Protein AF-0000000087532825 (afdb_homodimer)

Organism: NCBI:txid342944

Sequence (946 aa):
MNETKHVHIVTFIKDKIKKGEWTIGSRLPSQRQLALLFEVNRSTIVTALEELTAEGLIQGKTGVATVVINNTWTLLEGNVPSTWNKNIKLGGHQASSVLVQEINEAESDPRLIQLSKGELAPDLFPLQQMKEVLHRVSDQLTSFGYEEPKGNRQLREAVSVHLKKRGINASPSSILIVSGALQALHLISVGLLQQGSTVYVEKPSYVYSLAVFQSAGVQLKGLPIDREGLSLEALQKVPFRPGHSVLYTNPTYHNPTSSLMSLSRRKTLRAVCEEKQLPMIEDDVYRDLWLDEPPPPALKARDTTGSMLYLGSFSKSLSAGLRIGWVVGPDAVIDRLADLKMQSDYGSSSLSQYAATEWLTSGLYEEHLTTIREALIYRRTLFVQALETYLAPYATWTVPTGGFFIWIQLHQAIDARSLFSQAKEAGLLLNPGSIYAEPSGSYIRLSYAYASHSELQEGIRRLALIIKTAIEKMNETKHVHIVTFIKDKIKKGEWTIGSRLPSQRQLALLFEVNRSTIVTALEELTAEGLIQGKTGVATVVINNTWTLLEGNVPSTWNKNIKLGGHQASSVLVQEINEAESDPRLIQLSKGELAPDLFPLQQMKEVLHRVSDQLTSFGYEEPKGNRQLREAVSVHLKKRGINASPSSILIVSGALQALHLISVGLLQQGSTVYVEKPSYVYSLAVFQSAGVQLKGLPIDREGLSLEALQKVPFRPGHSVLYTNPTYHNPTSSLMSLSRRKTLRAVCEEKQLPMIEDDVYRDLWLDEPPPPALKARDTTGSMLYLGSFSKSLSAGLRIGWVVGPDAVIDRLADLKMQSDYGSSSLSQYAATEWLTSGLYEEHLTTIREALIYRRTLFVQALETYLAPYATWTVPTGGFFIWIQLHQAIDARSLFSQAKEAGLLLNPGSIYAEPSGSYIRLSYAYASHSELQEGIRRLALIIKTAIEK

Nearest PDB structures (foldseek):
  3av7-assembly1_C  TM=9.193E-01  e=9.309E-33  Pyrococcus horikoshii OT3
  1wst-assembly1_A-2  TM=9.052E-01  e=8.355E-33  Thermococcus profundus
  1vp4-assembly1_B  TM=9.026E-01  e=1.452E-29  Thermotoga maritima MSB8
  2gb3-assembly3_E  TM=8.068E-01  e=1.224E-22  Thermotoga maritima
  2o1b-assembly1_A-2  TM=8.500E-01  e=1.251E-21  Staphylococcus aureus

Secondary structure (DSSP, 8-state):
-HHHHHHHHHHHHHHHHHTTSS-TTPBPPPHHHHHHHHT--HHHHHHHHHHHHHTTSEE--TTS--EE---GGGTTS-S----GGGGGGT-SSPPPPHHHHHHHHHTT-TTSEE-S-SS--GGGS-HHHHHHHHHHHHHT-----PPPTT--HHHHHHHHHHHHTTT----GGGEEEESSHHHHHHHHHHHT--TT-EEEEEES-GGGG--HHHHTTPEEEEEEEETTEE-HHHHHHS---TTTEEEEE--BS-TTT--B--HHHHHHHHHHHHHHT--EEEE-TTGGGBSSSPPPPPGGGG--SS-EEEEEESTTTT-GGG--EEEE--HHHHHHHHHHHHHHTS-S-HHHHHHHHHHHHHSHHHHHHHHHHHHHHHHHHHHHHHIIIIITTTEEE---SBSSEEEEEESS---HHHHHHHHHHTTEE-EEGGGGT--STTEEEEESSSS-HHHHHHHHHHHHHHHHHHHH-/-HHHHHHHHHHHHHHHHHTTSS-TTPBPPPHHHHHHHHT--HHHHHHHHHHHHHTTSEE--TTS--EE---GGGTTS-S----GGGGTTT-SSPPPPHHHHHHHHHTT-TTSEESS-SS--GGGS-HHHHHHHHHHHHHT-----PPPTT--HHHHHHHHHHHHTTT----GGGEEEESSHHHHHHHHHHHT--TT-EEEEEES-GGGG--HHHHTTPEEEEEEEETTEE-HHHHHHS---TTTEEEEE--BS-TTT--B--HHHHHHHHHHHHHHT--EEEE-TTGGGBSSSPPPPPGGGG--SS-EEEEEESTTTT-GGG--EEEE--HHHHHHHHHHHHHHTS-S-HHHHHHHHHHHHHSHHHHHHHHHHHHHHHHHHHHHHHIIIIITTTEEE---SBSSEEEEEESS---HHHHHHHHHHTTEE-EEGGGGT-SSS-EEEEESSSS-HHHHHHHHHHHHHHHHHHHH-

pLDDT: mean 91.09, std 10.04, range [37.16, 98.62]

Solvent-accessible surface area (backbone atoms only — not comparable to full-atom values): 47208 Å² total; per-residue (Å²): 113,68,68,57,50,27,49,48,53,41,49,50,53,50,48,36,30,56,42,5,32,45,33,75,67,33,67,51,76,51,63,67,54,49,16,60,74,68,70,47,53,59,66,47,44,52,51,26,50,49,52,40,35,72,71,51,32,34,50,64,52,91,96,46,73,36,23,29,69,41,46,74,90,49,62,79,63,85,73,76,64,34,43,57,66,74,18,58,79,40,18,66,46,59,72,67,54,69,67,57,50,50,49,63,59,52,71,72,41,85,85,38,40,44,23,48,54,83,39,64,18,61,86,72,36,60,53,68,61,49,32,49,42,36,46,53,45,33,74,68,57,64,64,62,41,72,55,50,64,41,33,51,65,66,33,30,45,35,48,26,56,57,35,41,77,54,50,26,75,50,57,43,75,20,34,28,53,30,33,20,47,56,22,47,53,34,43,45,30,36,37,39,33,30,69,70,19,37,35,38,29,43,42,50,20,56,68,58,63,47,40,47,44,56,40,42,44,28,40,79,43,69,34,55,54,56,81,46,31,69,37,63,72,56,57,68,70,52,89,76,45,86,86,35,37,35,37,44,43,45,52,39,33,18,53,55,65,18,27,51,35,46,61,68,57,49,53,51,50,51,51,53,29,57,75,66,32,42,29,33,37,41,44,43,50,35,54,80,36,34,54,78,56,81,70,62,74,54,78,58,39,74,43,45,58,24,31,43,36,37,31,32,37,35,37,58,78,68,31,37,14,44,25,43,18,33,38,33,34,21,32,69,47,33,51,52,44,20,54,51,40,45,57,40,35,49,49,57,31,44,64,38,44,49,42,51,29,47,35,63,69,70,50,53,45,64,55,48,44,55,55,49,28,54,51,49,46,52,35,46,51,52,42,50,51,32,37,60,72,49,30,46,92,51,35,51,68,62,85,52,53,22,45,49,38,38,32,34,36,39,75,61,68,41,59,48,68,58,52,48,52,52,34,46,73,71,33,30,38,63,36,49,25,54,52,24,61,31,85,53,44,24,35,36,34,35,22,57,40,36,40,50,76,68,42,44,43,50,45,39,47,51,48,30,52,52,51,52,51,60,70,74,102,114,66,69,57,49,28,50,48,52,40,50,49,54,51,47,35,30,56,42,5,31,44,32,74,67,32,66,51,75,50,62,67,53,49,15,61,74,68,70,47,54,59,66,46,45,51,53,26,51,49,51,39,36,72,71,50,33,34,49,65,51,93,96,45,73,35,23,28,70,42,45,75,87,50,61,78,62,85,70,79,66,34,42,56,66,74,20,58,79,40,18,65,46,58,72,67,53,68,66,57,50,50,49,61,60,52,71,72,43,83,84,38,42,44,23,46,53,84,40,63,18,62,86,71,36,60,52,69,61,49,31,51,42,37,45,52,44,33,73,68,57,65,63,63,42,72,54,51,63,40,34,51,66,66,35,30,45,37,48,23,56,55,35,41,78,54,49,28,73,48,56,42,74,19,35,29,53,28,32,19,46,56,22,46,54,33,44,44,31,35,37,39,33,30,71,73,18,36,35,36,30,42,43,51,20,55,69,60,62,50,40,48,43,56,40,42,44,27,40,78,43,68,34,56,53,56,82,46,31,68,38,63,71,57,57,69,68,51,89,78,46,86,85,35,36,35,36,44,45,45,51,40,32,18,53,55,64,18,27,50,35,44,62,68,55,50,54,51,50,51,51,53,28,56,74,65,31,43,29,36,36,40,44,43,50,36,54,81,36,34,55,76,57,81,71,62,74,54,78,59,39,75,42,44,56,23,30,44,36,38,31,31,36,37,36,57,79,67,31,36,15,45,26,43,18,32,37,35,33,20,32,69,47,31,52,52,43,20,54,50,39,46,55,39,35,51,50,57,31,44,63,38,44,50,43,51,29,46,34,63,68,70,50,54,46,63,56,48,42,55,55,49,29,54,52,49,48,52,34,45,50,51,43,50,50,32,38,58,72,48,29,46,92,51,36,50,68,61,85,51,53,22,46,50,39,38,32,34,37,38,76,60,66,43,60,47,66,59,52,48,52,52,34,47,74,71,33,30,38,63,35,49,26,51,52,24,61,36,84,72,33,24,37,36,35,36,22,56,39,38,42,50,77,68,43,43,40,51,48,40,47,51,49,29,52,52,52,52,51,61,69,75,102

Structure (mmCIF, N/CA/C/O backbone):
data_AF-0000000087532825-model_v1
#
loop_
_entity.id
_entity.type
_entity.pdbx_description
1 polymer 'GntR family transcriptional regulator of abcA and norABC'
#
loop_
_atom_site.group_PDB
_atom_site.id
_atom_site.type_symbol
_atom_site.label_atom_id
_atom_site.label_alt_id
_atom_site.label_comp_id
_atom_site.label_asym_id
_atom_site.label_entity_id
_atom_site.label_seq_id
_atom_site.pdbx_PDB_ins_code
_atom_site.Cartn_x
_atom_site.Cartn_y
_atom_site.Cartn_z
_atom_site.occupancy
_atom_site.B_iso_or_equiv
_atom_site.auth_seq_id
_atom_site.auth_comp_id
_atom_site.auth_asym_id
_atom_site.auth_atom_id
_atom_site.pdbx_PDB_model_num
ATOM 1 N N . MET A 1 1 ? -46.844 7.242 -4.93 1 46.56 1 MET A N 1
ATOM 2 C CA . MET A 1 1 ? -45.469 7.703 -5.047 1 46.56 1 MET A CA 1
ATOM 3 C C . MET A 1 1 ? -44.625 7.25 -3.852 1 46.56 1 MET A C 1
ATOM 5 O O . MET A 1 1 ? -43.531 6.723 -4.02 1 46.56 1 MET A O 1
ATOM 9 N N . ASN A 1 2 ? -45.219 7.512 -2.572 1 54.81 2 ASN A N 1
ATOM 10 C CA . ASN A 1 2 ? -44.625 7.125 -1.305 1 54.81 2 ASN A CA 1
ATOM 11 C C . ASN A 1 2 ? -44.562 5.609 -1.149 1 54.81 2 ASN A C 1
ATOM 13 O O . ASN A 1 2 ? -43.562 5.07 -0.629 1 54.81 2 ASN A O 1
ATOM 17 N N . GLU A 1 3 ? -45.625 4.902 -1.638 1 59.03 3 GLU A N 1
ATOM 18 C CA . GLU A 1 3 ? -45.688 3.445 -1.564 1 59.03 3 GLU A CA 1
ATOM 19 C C . GLU A 1 3 ? -44.531 2.807 -2.336 1 59.03 3 GLU A C 1
ATOM 21 O O . GLU A 1 3 ? -43.938 1.829 -1.878 1 59.03 3 GLU A O 1
ATOM 26 N N . THR A 1 4 ? -44.188 3.553 -3.359 1 77.88 4 THR A N 1
ATOM 27 C CA . THR A 1 4 ? -43.125 3.033 -4.238 1 77.88 4 THR A CA 1
ATOM 28 C C . THR A 1 4 ? -41.781 3.188 -3.59 1 77.88 4 THR A C 1
ATOM 30 O O . THR A 1 4 ? -40.938 2.291 -3.688 1 77.88 4 THR A O 1
ATOM 33 N N . LYS A 1 5 ? -41.656 4.23 -2.785 1 87.12 5 LYS A N 1
ATOM 34 C CA . LYS A 1 5 ? -40.344 4.465 -2.17 1 87.12 5 LYS A CA 1
ATOM 35 C C . LYS A 1 5 ? -40.125 3.531 -0.983 1 87.12 5 LYS A C 1
ATOM 37 O O . LYS A 1 5 ? -39 3.043 -0.771 1 87.12 5 LYS A O 1
ATOM 42 N N . HIS A 1 6 ? -41.312 3.357 -0.295 1 89.5 6 HIS A N 1
ATOM 43 C CA . HIS A 1 6 ? -41.25 2.418 0.819 1 89.5 6 HIS A CA 1
ATOM 44 C C . HIS A 1 6 ? -40.844 1.029 0.348 1 89.5 6 HIS A C 1
ATOM 46 O O . HIS A 1 6 ? -40 0.383 0.976 1 89.5 6 HIS A O 1
ATOM 52 N N . VAL A 1 7 ? -41.375 0.576 -0.678 1 91.06 7 VAL A N 1
ATOM 53 C CA . VAL A 1 7 ? -41.062 -0.744 -1.229 1 91.06 7 VAL A CA 1
ATOM 54 C C . VAL A 1 7 ? -39.625 -0.812 -1.675 1 91.06 7 VAL A C 1
ATOM 56 O O . VAL A 1 7 ? -38.969 -1.84 -1.507 1 91.06 7 VAL A O 1
ATOM 59 N N . HIS A 1 8 ? -39.219 0.28 -2.174 1 91.88 8 HIS A N 1
ATOM 60 C CA . HIS A 1 8 ? -37.812 0.344 -2.613 1 91.88 8 HIS A CA 1
ATOM 61 C C . HIS A 1 8 ? -36.875 0.177 -1.438 1 91.88 8 HIS A C 1
ATOM 63 O O . HIS A 1 8 ? -35.844 -0.491 -1.562 1 91.88 8 HIS A O 1
ATOM 69 N N . ILE A 1 9 ? -37.125 0.831 -0.35 1 93.06 9 ILE A N 1
ATOM 70 C CA . ILE A 1 9 ? -36.312 0.755 0.849 1 93.06 9 ILE A CA 1
ATOM 71 C C . ILE A 1 9 ? -36.312 -0.671 1.393 1 93.06 9 ILE A C 1
ATOM 73 O O . ILE A 1 9 ? -35.25 -1.224 1.721 1 93.06 9 ILE A O 1
ATOM 77 N N . VAL A 1 10 ? -37.5 -1.254 1.464 1 92.56 10 VAL A N 1
ATOM 78 C CA . VAL A 1 10 ? -37.656 -2.623 1.95 1 92.56 10 VAL A CA 1
ATOM 79 C C . VAL A 1 10 ? -36.875 -3.574 1.06 1 92.56 10 VAL A C 1
ATOM 81 O O . VAL A 1 10 ? -36.125 -4.43 1.556 1 92.56 10 VAL A O 1
ATOM 84 N N . THR A 1 11 ? -37 -3.402 -0.218 1 91.38 11 THR A N 1
ATOM 85 C CA . THR A 1 11 ? -36.312 -4.246 -1.178 1 91.38 11 THR A CA 1
ATOM 86 C C . THR A 1 11 ? -34.812 -4.09 -1.037 1 91.38 11 THR A C 1
ATOM 88 O O . THR A 1 11 ? -34.062 -5.07 -1.1 1 91.38 11 THR A O 1
ATOM 91 N N . PHE A 1 12 ? -34.406 -2.861 -0.854 1 91.44 12 PHE A N 1
ATOM 92 C CA . PHE A 1 12 ? -33 -2.564 -0.687 1 91.44 12 PHE A CA 1
ATOM 93 C C . PHE A 1 12 ? -32.438 -3.303 0.519 1 91.44 12 PHE A C 1
ATOM 95 O O . PHE A 1 12 ? -31.406 -3.967 0.417 1 91.44 12 PHE A O 1
ATOM 102 N N . ILE A 1 13 ? -33.031 -3.199 1.626 1 91.12 13 ILE A N 1
ATOM 103 C CA . ILE A 1 13 ? -32.562 -3.797 2.869 1 91.12 13 ILE A CA 1
ATOM 104 C C . ILE A 1 13 ? -32.594 -5.32 2.758 1 91.12 13 ILE A C 1
ATOM 106 O O . ILE A 1 13 ? -31.641 -6 3.135 1 91.12 13 ILE A O 1
ATOM 110 N N . LYS A 1 14 ? -33.656 -5.871 2.189 1 90.44 14 LYS A N 1
ATOM 111 C CA . LYS A 1 14 ? -33.75 -7.312 1.981 1 90.44 14 LYS A CA 1
ATOM 112 C C . LYS A 1 14 ? -32.625 -7.816 1.083 1 90.44 14 LYS A C 1
ATOM 114 O O . LYS A 1 14 ? -32.062 -8.883 1.327 1 90.44 14 LYS A O 1
ATOM 119 N N . ASP A 1 15 ? -32.344 -7.035 0.107 1 89.88 15 ASP A N 1
ATOM 120 C CA . ASP A 1 15 ? -31.281 -7.406 -0.831 1 89.88 15 ASP A CA 1
ATOM 121 C C . ASP A 1 15 ? -29.922 -7.457 -0.137 1 89.88 15 ASP A C 1
ATOM 123 O O . ASP A 1 15 ? -29.125 -8.367 -0.374 1 89.88 15 ASP A O 1
ATOM 127 N N . LYS A 1 16 ? -29.641 -6.441 0.706 1 90.75 16 LYS A N 1
ATOM 128 C CA . LYS A 1 16 ? -28.391 -6.41 1.459 1 90.75 16 LYS A CA 1
ATOM 129 C C . LYS A 1 16 ? -28.25 -7.645 2.35 1 90.75 16 LYS A C 1
ATOM 131 O O . LYS A 1 16 ? -27.172 -8.227 2.447 1 90.75 16 LYS A O 1
ATOM 136 N N . ILE A 1 17 ? -29.312 -8.023 2.928 1 87.06 17 ILE A N 1
ATOM 137 C CA . ILE A 1 17 ? -29.328 -9.164 3.832 1 87.06 17 ILE A CA 1
ATOM 138 C C . ILE A 1 17 ? -29.172 -10.453 3.033 1 87.06 17 ILE A C 1
ATOM 140 O O . ILE A 1 17 ? -28.344 -11.305 3.377 1 87.06 17 ILE A O 1
ATOM 144 N N . LYS A 1 18 ? -29.859 -10.531 1.888 1 84.94 18 LYS A N 1
ATOM 145 C CA . LYS A 1 18 ? -29.859 -11.727 1.051 1 84.94 18 LYS A CA 1
ATOM 146 C C . LYS A 1 18 ? -28.469 -11.977 0.463 1 84.94 18 LYS A C 1
ATOM 148 O O . LYS A 1 18 ? -28.062 -13.125 0.295 1 84.94 18 LYS A O 1
ATOM 153 N N . LYS A 1 19 ? -27.812 -10.914 0.226 1 85.5 19 LYS A N 1
ATOM 154 C CA . LYS A 1 19 ? -26.5 -11.008 -0.423 1 85.5 19 LYS A CA 1
ATOM 155 C C . LYS A 1 19 ? -25.391 -11.234 0.601 1 85.5 19 LYS A C 1
ATOM 157 O O . LYS A 1 19 ? -24.234 -11.391 0.236 1 85.5 19 LYS A O 1
ATOM 162 N N . GLY A 1 20 ? -25.703 -11.25 1.842 1 83.31 20 GLY A N 1
ATOM 163 C CA . GLY A 1 20 ? -24.719 -11.445 2.889 1 83.31 20 GLY A CA 1
ATOM 164 C C . GLY A 1 20 ? -23.891 -10.203 3.162 1 83.31 20 GLY A C 1
ATOM 165 O O . GLY A 1 20 ? -22.859 -10.281 3.83 1 83.31 20 GLY A O 1
ATOM 166 N N . GLU A 1 21 ? -24.297 -9.102 2.623 1 88.69 21 GLU A N 1
ATOM 167 C CA . GLU A 1 21 ? -23.609 -7.844 2.875 1 88.69 21 GLU A CA 1
ATOM 168 C C . GLU A 1 21 ? -23.922 -7.309 4.27 1 88.69 21 GLU A C 1
ATOM 170 O O . GLU A 1 21 ? -23.078 -6.688 4.91 1 88.69 21 GLU A O 1
ATOM 175 N N . TRP A 1 22 ? -25.188 -7.359 4.691 1 87.75 22 TRP A N 1
ATOM 176 C CA . TRP A 1 22 ? -25.609 -7.129 6.066 1 87.75 22 TRP A CA 1
ATOM 177 C C . TRP A 1 22 ? -25.938 -8.445 6.766 1 87.75 22 TRP A C 1
ATOM 179 O O . TRP A 1 22 ? -27.016 -9.008 6.574 1 87.75 22 TRP A O 1
ATOM 189 N N . THR A 1 23 ? -25 -8.922 7.613 1 83.12 23 THR A N 1
ATOM 190 C CA . THR A 1 23 ? -25.141 -10.219 8.273 1 83.12 23 THR A CA 1
ATOM 191 C C . THR A 1 23 ? -25.906 -10.07 9.586 1 83.12 23 THR A C 1
ATOM 193 O O . THR A 1 23 ? -26.203 -8.961 10.016 1 83.12 23 THR A O 1
ATOM 196 N N . ILE A 1 24 ? -26.25 -11.164 10.133 1 80 24 ILE A N 1
ATOM 197 C CA . ILE A 1 24 ? -26.922 -11.133 11.438 1 80 24 ILE A CA 1
ATOM 198 C C . ILE A 1 24 ? -26.047 -10.367 12.438 1 80 24 ILE A C 1
ATOM 200 O O . ILE A 1 24 ? -24.844 -10.594 12.516 1 80 24 ILE A O 1
ATOM 204 N N . GLY A 1 25 ? -26.719 -9.438 13.047 1 78.69 25 GLY A N 1
ATOM 205 C CA . GLY A 1 25 ? -25.984 -8.609 13.992 1 78.69 25 GLY A CA 1
ATOM 206 C C . GLY A 1 25 ? -25.547 -7.281 13.414 1 78.69 25 GLY A C 1
ATOM 207 O O . GLY A 1 25 ? -25.188 -6.363 14.156 1 78.69 25 GLY A O 1
ATOM 208 N N . SER A 1 26 ? -25.625 -7.188 12.125 1 83.5 26 SER A N 1
ATOM 209 C CA . SER A 1 26 ? -25.234 -5.945 11.469 1 83.5 26 SER A CA 1
ATOM 210 C C . SER A 1 26 ? -26.156 -4.797 11.859 1 83.5 26 SER A C 1
ATOM 212 O O . SER A 1 26 ? -27.375 -4.973 11.953 1 83.5 26 SER A O 1
ATOM 214 N N . ARG A 1 27 ? -25.594 -3.672 12.102 1 83.31 27 ARG A N 1
ATOM 215 C CA . ARG A 1 27 ? -26.359 -2.465 12.391 1 83.31 27 ARG A CA 1
ATOM 216 C C . ARG A 1 27 ? -26.75 -1.742 11.102 1 83.31 27 ARG A C 1
ATOM 218 O O . ARG A 1 27 ? -25.906 -1.544 10.219 1 83.31 27 ARG A O 1
ATOM 225 N N . LEU A 1 28 ? -27.984 -1.468 11.008 1 89.31 28 LEU A N 1
ATOM 226 C CA . LEU A 1 28 ? -28.438 -0.654 9.891 1 89.31 28 LEU A CA 1
ATOM 227 C C . LEU A 1 28 ? -28.062 0.813 10.102 1 89.31 28 LEU A C 1
ATOM 229 O O . LEU A 1 28 ? -27.875 1.253 11.234 1 89.31 28 LEU A O 1
ATOM 233 N N . PRO A 1 29 ? -27.938 1.498 9.031 1 84.31 29 PRO A N 1
ATOM 234 C CA . PRO A 1 29 ? -27.844 2.949 9.188 1 84.31 29 PRO A CA 1
ATOM 235 C C . PRO A 1 29 ? -29 3.539 9.984 1 84.31 29 PRO A C 1
ATOM 237 O O . PRO A 1 29 ? -30.094 2.949 10.031 1 84.31 29 PRO A O 1
ATOM 240 N N . SER A 1 30 ? -28.766 4.633 10.617 1 83.5 30 SER A N 1
ATOM 241 C CA . SER A 1 30 ? -29.812 5.305 11.367 1 83.5 30 SER A CA 1
ATOM 242 C C . SER A 1 30 ? -30.953 5.734 10.453 1 83.5 30 SER A C 1
ATOM 244 O O . SER A 1 30 ? -30.797 5.801 9.234 1 83.5 30 SER A O 1
ATOM 246 N N . GLN A 1 31 ? -32.156 5.938 11.07 1 87 31 GLN A N 1
ATOM 247 C CA . GLN A 1 31 ? -33.312 6.391 10.305 1 87 31 GLN A CA 1
ATOM 248 C C . GLN A 1 31 ? -33 7.688 9.562 1 87 31 GLN A C 1
ATOM 250 O O . GLN A 1 31 ? -33.406 7.867 8.414 1 87 31 GLN A O 1
ATOM 255 N N . ARG A 1 32 ? -32.219 8.469 10.219 1 80.38 32 ARG A N 1
ATOM 256 C CA . ARG A 1 32 ? -31.844 9.734 9.602 1 80.38 32 ARG A CA 1
ATOM 257 C C . ARG A 1 32 ? -30.969 9.508 8.375 1 80.38 32 ARG A C 1
ATOM 259 O O . ARG A 1 32 ? -31.172 10.125 7.328 1 80.38 32 ARG A O 1
ATOM 266 N N . GLN A 1 33 ? -30.031 8.625 8.5 1 81.75 33 GLN A N 1
ATOM 267 C CA . GLN A 1 33 ? -29.125 8.305 7.398 1 81.75 33 GLN A CA 1
ATOM 268 C C . GLN A 1 33 ? -29.875 7.688 6.227 1 81.75 33 GLN A C 1
ATOM 270 O O . GLN A 1 33 ? -29.609 8.016 5.066 1 81.75 33 GLN A O 1
ATOM 275 N N . LEU A 1 34 ? -30.797 6.805 6.504 1 88.88 34 LEU A N 1
ATOM 276 C CA . LEU A 1 34 ? -31.594 6.164 5.465 1 88.88 34 LEU A CA 1
ATOM 277 C C . LEU A 1 34 ? -32.469 7.176 4.762 1 88.88 34 LEU A C 1
ATOM 279 O O . LEU A 1 34 ? -32.656 7.109 3.543 1 88.88 34 LEU A O 1
ATOM 283 N N . ALA A 1 35 ? -33 8.062 5.539 1 88.94 35 ALA A N 1
ATOM 284 C CA . ALA A 1 35 ? -33.844 9.102 4.957 1 88.94 35 ALA A CA 1
ATOM 285 C C . ALA A 1 35 ? -33.062 9.953 3.963 1 88.94 35 ALA A C 1
ATOM 287 O O . ALA A 1 35 ? -33.594 10.305 2.896 1 88.94 35 ALA A O 1
ATOM 288 N N . LEU A 1 36 ? -31.891 10.219 4.371 1 80.31 36 LEU A N 1
ATOM 289 C CA . LEU A 1 36 ? -31.016 11 3.498 1 80.31 36 LEU A CA 1
ATOM 290 C C . LEU A 1 36 ? -30.641 10.203 2.25 1 80.31 36 LEU A C 1
ATOM 292 O O . LEU A 1 36 ? -30.656 10.742 1.14 1 80.31 36 LEU A O 1
ATOM 296 N N . LEU A 1 37 ? -30.328 8.992 2.432 1 82.69 37 LEU A N 1
ATOM 297 C CA . LEU A 1 37 ? -29.891 8.117 1.35 1 82.69 37 LEU A CA 1
ATOM 298 C C . LEU A 1 37 ? -30.984 7.953 0.302 1 82.69 37 LEU A C 1
ATOM 300 O O . LEU A 1 37 ? -30.703 7.941 -0.899 1 82.69 37 LEU A O 1
ATOM 304 N N . PHE A 1 38 ? -32.219 7.824 0.758 1 90.31 38 PHE A N 1
ATOM 305 C CA . PHE A 1 38 ? -33.344 7.535 -0.156 1 90.31 38 PHE A CA 1
ATOM 306 C C . PHE A 1 38 ? -34.125 8.797 -0.455 1 90.31 38 PHE A C 1
ATOM 308 O O . PHE A 1 38 ? -35.125 8.75 -1.199 1 90.31 38 PHE A O 1
ATOM 315 N N . GLU A 1 39 ? -33.656 9.867 0.157 1 87.25 39 GLU A N 1
ATOM 316 C CA . GLU A 1 39 ? -34.312 11.156 -0.028 1 87.25 39 GLU A CA 1
ATOM 317 C C . GLU A 1 39 ? -35.812 11.055 0.264 1 87.25 39 GLU A C 1
ATOM 319 O O . GLU A 1 39 ? -36.656 11.438 -0.566 1 87.25 39 GLU A O 1
ATOM 324 N N . VAL A 1 40 ? -36.219 10.516 1.397 1 91.06 40 VAL A N 1
ATOM 325 C CA . VAL A 1 40 ? -37.594 10.359 1.833 1 91.06 40 VAL A CA 1
ATOM 326 C C . VAL A 1 40 ? -37.75 10.875 3.262 1 91.06 40 VAL A C 1
ATOM 328 O O . VAL A 1 40 ? -36.75 11.141 3.941 1 91.06 40 VAL A O 1
ATOM 331 N N . ASN A 1 41 ? -38.875 11.094 3.57 1 89.88 41 ASN A N 1
ATOM 332 C CA . ASN A 1 41 ? -39.188 11.508 4.938 1 89.88 41 ASN A CA 1
ATOM 333 C C . ASN A 1 41 ? -38.969 10.367 5.93 1 89.88 41 ASN A C 1
ATOM 335 O O . ASN A 1 41 ? -39.031 9.195 5.555 1 89.88 41 ASN A O 1
ATOM 339 N N . ARG A 1 42 ? -38.781 10.75 7.141 1 89.88 42 ARG A N 1
ATOM 340 C CA . ARG A 1 42 ? -38.531 9.781 8.211 1 89.88 42 ARG A CA 1
ATOM 341 C C . ARG A 1 42 ? -39.719 8.82 8.352 1 89.88 42 ARG A C 1
ATOM 343 O O . ARG A 1 42 ? -39.531 7.641 8.664 1 89.88 42 ARG A O 1
ATOM 350 N N . SER A 1 43 ? -40.844 9.281 8.047 1 91 43 SER A N 1
ATOM 351 C CA . SER A 1 43 ? -42.031 8.438 8.195 1 91 43 SER A CA 1
ATOM 352 C C . SER A 1 43 ? -42.031 7.266 7.219 1 91 43 SER A C 1
ATOM 354 O O . SER A 1 43 ? -42.469 6.168 7.551 1 91 43 SER A O 1
ATOM 356 N N . THR A 1 44 ? -41.5 7.535 6.059 1 92.25 44 THR A N 1
ATOM 357 C CA . THR A 1 44 ? -41.375 6.484 5.055 1 92.25 44 THR A CA 1
ATOM 358 C C . THR A 1 44 ? -40.406 5.418 5.516 1 92.25 44 THR A C 1
ATOM 360 O O . THR A 1 44 ? -40.625 4.223 5.293 1 92.25 44 THR A O 1
ATOM 363 N N . ILE A 1 45 ? -39.281 5.859 6.141 1 92.56 45 ILE A N 1
ATOM 364 C CA . ILE A 1 45 ? -38.281 4.945 6.668 1 92.56 45 ILE A CA 1
ATOM 365 C C . ILE A 1 45 ? -38.875 4.098 7.785 1 92.56 45 ILE A C 1
ATOM 367 O O . ILE A 1 45 ? -38.688 2.883 7.824 1 92.56 45 ILE A O 1
ATOM 371 N N . VAL A 1 46 ? -39.594 4.773 8.656 1 91.38 46 VAL A N 1
ATOM 372 C CA . VAL A 1 46 ? -40.219 4.086 9.789 1 91.38 46 VAL A CA 1
ATOM 373 C C . VAL A 1 46 ? -41.156 2.994 9.289 1 91.38 46 VAL A C 1
ATOM 375 O O . VAL A 1 46 ? -41.156 1.875 9.805 1 91.38 46 VAL A O 1
ATOM 378 N N . THR A 1 47 ? -41.938 3.301 8.25 1 92.44 47 THR A N 1
ATOM 379 C CA . THR A 1 47 ? -42.875 2.336 7.668 1 92.44 47 THR A CA 1
ATOM 380 C C . THR A 1 47 ? -42.094 1.135 7.105 1 92.44 47 THR A C 1
ATOM 382 O O . THR A 1 47 ? -42.5 -0.011 7.309 1 92.44 47 THR A O 1
ATOM 385 N N . ALA A 1 48 ? -41.094 1.404 6.418 1 93.31 48 ALA A N 1
ATOM 386 C CA . ALA A 1 48 ? -40.281 0.343 5.832 1 93.31 48 ALA A CA 1
ATOM 387 C C . ALA A 1 48 ? -39.688 -0.554 6.91 1 93.31 48 ALA A C 1
ATOM 389 O O . ALA A 1 48 ? -39.719 -1.781 6.797 1 93.31 48 ALA A O 1
ATOM 390 N N . LEU A 1 49 ? -39.156 0.085 7.957 1 92.88 49 LEU A N 1
ATOM 391 C CA . LEU A 1 49 ? -38.531 -0.664 9.031 1 92.88 49 LEU A CA 1
ATOM 392 C C . LEU A 1 49 ? -39.562 -1.48 9.812 1 92.88 49 LEU A C 1
ATOM 394 O O . LEU A 1 49 ? -39.25 -2.578 10.289 1 92.88 49 LEU A O 1
ATOM 398 N N . GLU A 1 50 ? -40.688 -0.938 9.922 1 92.12 50 GLU A N 1
ATOM 399 C CA . GLU A 1 50 ? -41.75 -1.671 10.586 1 92.12 50 GLU A CA 1
ATOM 400 C C . GLU A 1 50 ? -42.125 -2.922 9.797 1 92.12 50 GLU A C 1
ATOM 402 O O . GLU A 1 50 ? -42.375 -3.98 10.383 1 92.12 50 GLU A O 1
ATOM 407 N N . GLU A 1 51 ? -42.188 -2.729 8.539 1 92.31 51 GLU A N 1
ATOM 408 C CA . GLU A 1 51 ? -42.5 -3.879 7.688 1 92.31 51 GLU A CA 1
ATOM 409 C C . GLU A 1 51 ? -41.438 -4.965 7.848 1 92.31 51 GLU A C 1
ATOM 411 O O . GLU A 1 51 ? -41.75 -6.145 7.98 1 92.31 51 GLU A O 1
ATOM 416 N N . LEU A 1 52 ? -40.219 -4.609 7.781 1 92.81 52 LEU A N 1
ATOM 417 C CA . LEU A 1 52 ? -39.094 -5.543 7.906 1 92.81 52 LEU A CA 1
ATOM 418 C C . LEU A 1 52 ? -39.094 -6.191 9.289 1 92.81 52 LEU A C 1
ATOM 420 O O . LEU A 1 52 ? -38.75 -7.363 9.422 1 92.81 52 LEU A O 1
ATOM 424 N N . THR A 1 53 ? -39.438 -5.402 10.328 1 91.56 53 THR A N 1
ATOM 425 C CA . THR A 1 53 ? -39.531 -5.93 11.68 1 91.56 53 THR A CA 1
ATOM 426 C C . THR A 1 53 ? -40.656 -6.969 11.773 1 91.56 53 THR A C 1
ATOM 428 O O . THR A 1 53 ? -40.469 -8.016 12.398 1 91.56 53 THR A O 1
ATOM 431 N N . ALA A 1 54 ? -41.688 -6.648 11.109 1 91.56 54 ALA A N 1
ATOM 432 C CA . ALA A 1 54 ? -42.844 -7.566 11.094 1 91.56 54 ALA A CA 1
ATOM 433 C C . ALA A 1 54 ? -42.469 -8.883 10.414 1 91.56 54 ALA A C 1
ATOM 435 O O . ALA A 1 54 ? -42.969 -9.945 10.797 1 91.56 54 ALA A O 1
ATOM 436 N N . GLU A 1 55 ? -41.688 -8.75 9.477 1 90.88 55 GLU A N 1
ATOM 437 C CA . GLU A 1 55 ? -41.219 -9.93 8.75 1 90.88 55 GLU A CA 1
ATOM 438 C C . GLU A 1 55 ? -40.156 -10.688 9.531 1 90.88 55 GLU A C 1
ATOM 440 O O . GLU A 1 55 ? -39.75 -11.781 9.133 1 90.88 55 GLU A O 1
ATOM 445 N N . GLY A 1 56 ? -39.688 -10.055 10.609 1 89.06 56 GLY A N 1
ATOM 446 C CA . GLY A 1 56 ? -38.719 -10.703 11.484 1 89.06 56 GLY A CA 1
ATOM 447 C C . GLY A 1 56 ? -37.281 -10.594 10.984 1 89.06 56 GLY A C 1
ATOM 448 O O . GLY A 1 56 ? -36.406 -11.383 11.375 1 89.06 56 GLY A O 1
ATOM 449 N N . LEU A 1 57 ? -37 -9.719 10.094 1 89.62 57 LEU A N 1
ATOM 450 C CA . LEU A 1 57 ? -35.656 -9.594 9.508 1 89.62 57 LEU A CA 1
ATOM 451 C C . LEU A 1 57 ? -34.781 -8.688 10.359 1 89.62 57 LEU A C 1
ATOM 453 O O . LEU A 1 57 ? -33.562 -8.891 10.422 1 89.62 57 LEU A O 1
ATOM 457 N N . ILE A 1 58 ? -35.344 -7.66 10.953 1 91.19 58 ILE A N 1
ATOM 458 C CA . ILE A 1 58 ? -34.562 -6.703 11.742 1 91.19 58 ILE A CA 1
ATOM 459 C C . ILE A 1 58 ? -35.25 -6.465 13.086 1 91.19 58 ILE A C 1
ATOM 461 O O . ILE A 1 58 ? -36.406 -6.855 13.273 1 91.19 58 ILE A O 1
ATOM 465 N N . GLN A 1 59 ? -34.531 -6.008 13.992 1 90.19 59 GLN A N 1
ATOM 466 C CA . GLN A 1 59 ? -35.031 -5.621 15.297 1 90.19 59 GLN A CA 1
ATOM 467 C C . GLN A 1 59 ? -34.375 -4.332 15.789 1 90.19 59 GLN A C 1
ATOM 469 O O . GLN A 1 59 ? -33.188 -4.117 15.578 1 90.19 59 GLN A O 1
ATOM 474 N N . GLY A 1 60 ? -35.125 -3.426 16.141 1 83.75 60 GLY A N 1
ATOM 475 C CA . GLY A 1 60 ? -34.594 -2.188 16.703 1 83.75 60 GLY A CA 1
ATOM 476 C C . GLY A 1 60 ? -35.594 -1.468 17.594 1 83.75 60 GLY A C 1
ATOM 477 O O . GLY A 1 60 ? -36.812 -1.681 17.484 1 83.75 60 GLY A O 1
ATOM 478 N N . LYS A 1 61 ? -35.062 -0.878 18.766 1 71.56 61 LYS A N 1
ATOM 479 C CA . LYS A 1 61 ? -35.875 -0.036 19.641 1 71.56 61 LYS A CA 1
ATOM 480 C C . LYS A 1 61 ? -35.469 1.43 19.531 1 71.56 61 LYS A C 1
ATOM 482 O O . LYS A 1 61 ? -34.406 1.741 19.016 1 71.56 61 LYS A O 1
ATOM 487 N N . THR A 1 62 ? -36.406 2.227 19.891 1 65.69 62 THR A N 1
ATOM 488 C CA . THR A 1 62 ? -36.125 3.654 19.891 1 65.69 62 THR A CA 1
ATOM 489 C C . THR A 1 62 ? -34.844 3.939 20.656 1 65.69 62 THR A C 1
ATOM 491 O O . THR A 1 62 ? -34.656 3.492 21.781 1 65.69 62 THR A O 1
ATOM 494 N N . GLY A 1 63 ? -33.875 4.566 20.047 1 64.81 63 GLY A N 1
ATOM 495 C CA . GLY A 1 63 ? -32.625 4.949 20.703 1 64.81 63 GLY A CA 1
ATOM 496 C C . GLY A 1 63 ? -31.516 3.934 20.516 1 64.81 63 GLY A C 1
ATOM 497 O O . GLY A 1 63 ? -30.375 4.18 20.906 1 64.81 63 GLY A O 1
ATOM 498 N N . VAL A 1 64 ? -31.938 2.771 20.031 1 73.44 64 VAL A N 1
ATOM 499 C CA . VAL A 1 64 ? -30.922 1.737 19.859 1 73.44 64 VAL A CA 1
ATOM 500 C C . VAL A 1 64 ? -30.75 1.435 18.375 1 73.44 64 VAL A C 1
ATOM 502 O O . VAL A 1 64 ? -31.672 1.648 17.578 1 73.44 64 VAL A O 1
ATOM 505 N N . ALA A 1 65 ? -29.609 0.992 18.016 1 79.69 65 ALA A N 1
ATOM 506 C CA . ALA A 1 65 ? -29.297 0.658 16.625 1 79.69 65 ALA A CA 1
ATOM 507 C C . ALA A 1 65 ? -30.172 -0.489 16.125 1 79.69 65 ALA A C 1
ATOM 509 O O . ALA A 1 65 ? -30.438 -1.44 16.875 1 79.69 65 ALA A O 1
ATOM 510 N N . THR A 1 66 ? -30.844 -0.332 14.938 1 88.38 66 THR A N 1
ATOM 511 C CA . THR A 1 66 ? -31.562 -1.419 14.273 1 88.38 66 THR A CA 1
ATOM 512 C C . THR A 1 66 ? -30.578 -2.463 13.75 1 88.38 66 THR A C 1
ATOM 514 O O . THR A 1 66 ? -29.594 -2.121 13.078 1 88.38 66 THR A O 1
ATOM 517 N N . VAL A 1 67 ? -30.797 -3.719 14.125 1 89.19 67 VAL A N 1
ATOM 518 C CA . VAL A 1 67 ? -29.844 -4.762 13.758 1 89.19 67 VAL A CA 1
ATOM 519 C C . VAL A 1 67 ? -30.562 -5.855 12.961 1 89.19 67 VAL A C 1
ATOM 521 O O . VAL A 1 67 ? -31.75 -6.098 13.164 1 89.19 67 VAL A O 1
ATOM 524 N N . VAL A 1 68 ? -29.906 -6.465 12.094 1 87.88 68 VAL A N 1
ATOM 525 C CA . VAL A 1 68 ? -30.391 -7.633 11.375 1 87.88 68 VAL A CA 1
ATOM 526 C C . VAL A 1 68 ? -30.453 -8.836 12.312 1 87.88 68 VAL A C 1
ATOM 528 O O . VAL A 1 68 ? -29.469 -9.141 13 1 87.88 68 VAL A O 1
ATOM 531 N N . ILE A 1 69 ? -31.531 -9.516 12.383 1 84.81 69 ILE A N 1
ATOM 532 C CA . ILE A 1 69 ? -31.641 -10.602 13.352 1 84.81 69 ILE A CA 1
ATOM 533 C C . ILE A 1 69 ? -31.891 -11.914 12.625 1 84.81 69 ILE A C 1
ATOM 535 O O . ILE A 1 69 ? -31.781 -12.992 13.211 1 84.81 69 ILE A O 1
ATOM 539 N N . ASN A 1 70 ? -32.375 -11.844 11.391 1 79.69 70 ASN A N 1
ATOM 540 C CA . ASN A 1 70 ? -32.625 -13.062 10.633 1 79.69 70 ASN A CA 1
ATOM 541 C C . ASN A 1 70 ? -32.375 -12.859 9.141 1 79.69 70 ASN A C 1
ATOM 543 O O . ASN A 1 70 ? -32.375 -11.734 8.648 1 79.69 70 ASN A O 1
ATOM 547 N N . ASN A 1 71 ? -31.953 -13.883 8.508 1 69.88 71 ASN A N 1
ATOM 548 C CA . ASN A 1 71 ? -31.875 -13.891 7.055 1 69.88 71 ASN A CA 1
ATOM 549 C C . ASN A 1 71 ? -32.875 -14.883 6.441 1 69.88 71 ASN A C 1
ATOM 551 O O . ASN A 1 71 ? -33 -16 6.93 1 69.88 71 ASN A O 1
ATOM 555 N N . THR A 1 72 ? -34.156 -14.461 6.32 1 55.09 72 THR A N 1
ATOM 556 C CA . THR A 1 72 ? -35.25 -15.305 5.93 1 55.09 72 THR A CA 1
ATOM 557 C C . THR A 1 72 ? -34.781 -16.594 5.277 1 55.09 72 THR A C 1
ATOM 559 O O . THR A 1 72 ? -35.375 -17.656 5.461 1 55.09 72 THR A O 1
ATOM 562 N N . TRP A 1 73 ? -33.938 -16.5 4.391 1 46.12 73 TRP A N 1
ATOM 563 C CA . TRP A 1 73 ? -33.625 -17.703 3.633 1 46.12 73 TRP A CA 1
ATOM 564 C C . TRP A 1 73 ? -32.875 -18.719 4.496 1 46.12 73 TRP A C 1
ATOM 566 O O . TRP A 1 73 ? -32.719 -19.891 4.121 1 46.12 73 TRP A O 1
ATOM 576 N N . THR A 1 74 ? -32.219 -18.188 5.488 1 47.19 74 THR A N 1
ATOM 577 C CA . THR A 1 74 ? -31.578 -19.094 6.434 1 47.19 74 THR A CA 1
ATOM 578 C C . THR A 1 74 ? -32.5 -19.406 7.605 1 47.19 74 THR A C 1
ATOM 580 O O . THR A 1 74 ? -32.094 -20.047 8.57 1 47.19 74 THR A O 1
ATOM 583 N N . LEU A 1 75 ? -33.594 -18.766 7.77 1 40.38 75 LEU A N 1
ATOM 584 C CA . LEU A 1 75 ? -34.531 -19.078 8.859 1 40.38 75 LEU A CA 1
ATOM 585 C C . LEU A 1 75 ? -34.594 -20.594 9.102 1 40.38 75 LEU A C 1
ATOM 587 O O . LEU A 1 75 ? -34.969 -21.031 10.18 1 40.38 75 LEU A O 1
ATOM 591 N N . LEU A 1 76 ? -34.812 -21.281 8.039 1 37.16 76 LEU A N 1
ATOM 592 C CA . LEU A 1 76 ? -35.031 -22.672 8.414 1 37.16 76 LEU A CA 1
ATOM 593 C C . LEU A 1 76 ? -33.875 -23.203 9.281 1 37.16 76 LEU A C 1
ATOM 595 O O . LEU A 1 76 ? -34.062 -24.156 10.039 1 37.16 76 LEU A O 1
ATOM 599 N N . GLU A 1 77 ? -32.562 -23.188 8.797 1 38.75 77 GLU A N 1
ATOM 600 C CA . GLU A 1 77 ? -31.562 -23.969 9.516 1 38.75 77 GLU A CA 1
ATOM 601 C C . GLU A 1 77 ? -30.953 -23.172 10.656 1 38.75 77 GLU A C 1
ATOM 603 O O . GLU A 1 77 ? -30.828 -21.938 10.562 1 38.75 77 GLU A O 1
ATOM 608 N N . GLY A 1 78 ? -31 -23.641 11.945 1 38.62 78 GLY A N 1
ATOM 609 C CA . GLY A 1 78 ? -30.469 -23.312 13.266 1 38.62 78 GLY A CA 1
ATOM 610 C C . GLY A 1 78 ? -29.297 -22.359 13.219 1 38.62 78 GLY A C 1
ATOM 611 O O . GLY A 1 78 ? -29.203 -21.453 14.055 1 38.62 78 GLY A O 1
ATOM 612 N N . ASN A 1 79 ? -28.094 -22.859 12.883 1 44.25 79 ASN A N 1
ATOM 613 C CA . ASN A 1 79 ? -26.719 -22.516 13.25 1 44.25 79 ASN A CA 1
ATOM 614 C C . ASN A 1 79 ? -26.297 -21.188 12.633 1 44.25 79 ASN A C 1
ATOM 616 O O . ASN A 1 79 ? -26.484 -20.969 11.438 1 44.25 79 ASN A O 1
ATOM 620 N N . VAL A 1 80 ? -26.188 -20.188 13.508 1 49.91 80 VAL A N 1
ATOM 621 C CA . VAL A 1 80 ? -25.672 -18.875 13.156 1 49.91 80 VAL A CA 1
ATOM 622 C C . VAL A 1 80 ? -24.453 -19.031 12.242 1 49.91 80 VAL A C 1
ATOM 624 O O . VAL A 1 80 ? -23.469 -19.641 12.617 1 49.91 80 VAL A O 1
ATOM 627 N N . PRO A 1 81 ? -24.688 -18.766 11.016 1 53.12 81 PRO A N 1
ATOM 628 C CA . PRO A 1 81 ? -23.516 -18.875 10.141 1 53.12 81 PRO A CA 1
ATOM 629 C C . PRO A 1 81 ? -22.344 -18.031 10.625 1 53.12 81 PRO A C 1
ATOM 631 O O . PRO A 1 81 ? -22.547 -17.031 11.328 1 53.12 81 PRO A O 1
ATOM 634 N N . SER A 1 82 ? -21.125 -18.688 10.836 1 55.75 82 SER A N 1
ATOM 635 C CA . SER A 1 82 ? -19.828 -18.047 11.078 1 55.75 82 SER A CA 1
ATOM 636 C C . SER A 1 82 ? -19.641 -16.812 10.211 1 55.75 82 SER A C 1
ATOM 638 O O . SER A 1 82 ? -19.828 -16.875 8.992 1 55.75 82 SER A O 1
ATOM 640 N N . THR A 1 83 ? -19.891 -15.453 10.914 1 68.88 83 THR A N 1
ATOM 641 C CA . THR A 1 83 ? -19.734 -14.25 10.109 1 68.88 83 THR A CA 1
ATOM 642 C C . THR A 1 83 ? -18.438 -13.531 10.461 1 68.88 83 THR A C 1
ATOM 644 O O . THR A 1 83 ? -17.891 -13.719 11.555 1 68.88 83 THR A O 1
ATOM 647 N N . TRP A 1 84 ? -17.688 -13.117 9.461 1 74.38 84 TRP A N 1
ATOM 648 C CA . TRP A 1 84 ? -16.5 -12.281 9.602 1 74.38 84 TRP A CA 1
ATOM 649 C C . TRP A 1 84 ? -16.75 -11.125 10.555 1 74.38 84 TRP A C 1
ATOM 651 O O . TRP A 1 84 ? -15.805 -10.492 11.039 1 74.38 84 TRP A O 1
ATOM 661 N N . ASN A 1 85 ? -18 -10.883 10.875 1 71.25 85 ASN A N 1
ATOM 662 C CA . ASN A 1 85 ? -18.344 -9.758 11.734 1 71.25 85 ASN A CA 1
ATOM 663 C C . ASN A 1 85 ? -17.75 -9.93 13.133 1 71.25 85 ASN A C 1
ATOM 665 O O . ASN A 1 85 ? -17.359 -8.953 13.773 1 71.25 85 ASN A O 1
ATOM 669 N N . LYS A 1 86 ? -17.703 -11.188 13.531 1 71.5 86 LYS A N 1
ATOM 670 C CA . LYS A 1 86 ? -17.141 -11.469 14.844 1 71.5 86 LYS A CA 1
ATOM 671 C C . LYS A 1 86 ? -15.633 -11.188 14.875 1 71.5 86 LYS A C 1
ATOM 673 O O . LYS A 1 86 ? -15.062 -10.914 15.938 1 71.5 86 LYS A O 1
ATOM 678 N N . ASN A 1 87 ? -15.023 -11.148 13.711 1 74.5 87 ASN A N 1
ATOM 679 C CA . ASN A 1 87 ? -13.578 -11.008 13.594 1 74.5 87 ASN A CA 1
ATOM 680 C C . ASN A 1 87 ? -13.156 -9.547 13.562 1 74.5 87 ASN A C 1
ATOM 682 O O . ASN A 1 87 ? -11.977 -9.227 13.734 1 74.5 87 ASN A O 1
ATOM 686 N N . ILE A 1 88 ? -14.047 -8.648 13.422 1 67.81 88 ILE A N 1
ATOM 687 C CA . ILE A 1 88 ? -13.75 -7.234 13.242 1 67.81 88 ILE A CA 1
ATOM 688 C C . ILE A 1 88 ? -13.023 -6.703 14.477 1 67.81 88 ILE A C 1
ATOM 690 O O . ILE A 1 88 ? -12.148 -5.836 14.359 1 67.81 88 ILE A O 1
ATOM 694 N N . LYS A 1 89 ? -13.312 -7.277 15.617 1 68.06 89 LYS A N 1
ATOM 695 C CA . LYS A 1 89 ? -12.711 -6.766 16.844 1 68.06 89 LYS A CA 1
ATOM 696 C C . LYS A 1 89 ? -11.453 -7.551 17.219 1 68.06 89 LYS A C 1
ATOM 698 O O . LYS A 1 89 ? -10.812 -7.258 18.219 1 68.06 89 LYS A O 1
ATOM 703 N N . LEU A 1 90 ? -11.133 -8.516 16.375 1 64.56 90 LEU A N 1
ATOM 704 C CA . LEU A 1 90 ? -10.094 -9.461 16.781 1 64.56 90 LEU A CA 1
ATOM 705 C C . LEU A 1 90 ? -8.742 -9.047 16.219 1 64.56 90 LEU A C 1
ATOM 707 O O . LEU A 1 90 ? -7.699 -9.469 16.734 1 64.56 90 LEU A O 1
ATOM 711 N N . GLY A 1 91 ? -8.734 -8.148 15.281 1 69.62 91 GLY A N 1
ATOM 712 C CA . GLY A 1 91 ? -7.461 -7.797 14.664 1 69.62 91 GLY A CA 1
ATOM 713 C C . GLY A 1 91 ? -6.523 -7.066 15.602 1 69.62 91 GLY A C 1
ATOM 714 O O . GLY A 1 91 ? -6.969 -6.32 16.484 1 69.62 91 GLY A O 1
ATOM 715 N N . GLY A 1 92 ? -5.227 -7.32 15.367 1 70.38 92 GLY A N 1
ATOM 716 C CA . GLY A 1 92 ? -4.219 -6.715 16.219 1 70.38 92 GLY A CA 1
ATOM 717 C C . GLY A 1 92 ? -4.027 -5.23 15.961 1 70.38 92 GLY A C 1
ATOM 718 O O . GLY A 1 92 ? -3.504 -4.508 16.812 1 70.38 92 GLY A O 1
ATOM 719 N N . HIS A 1 93 ? -4.465 -4.848 14.828 1 76.62 93 HIS A N 1
ATOM 720 C CA . HIS A 1 93 ? -4.285 -3.441 14.484 1 76.62 93 HIS A CA 1
ATOM 721 C C . HIS A 1 93 ? -5.449 -2.598 14.984 1 76.62 93 HIS A C 1
ATOM 723 O O . HIS A 1 93 ? -6.613 -2.971 14.82 1 76.62 93 HIS A O 1
ATOM 729 N N . GLN A 1 94 ? -5.129 -1.521 15.5 1 77.94 94 GLN A N 1
ATOM 730 C CA . GLN A 1 94 ? -6.141 -0.671 16.125 1 77.94 94 GLN A CA 1
ATOM 731 C C . GLN A 1 94 ? -6.898 0.137 15.062 1 77.94 94 GLN A C 1
ATOM 733 O O . GLN A 1 94 ? -6.312 0.562 14.062 1 77.94 94 GLN A O 1
ATOM 738 N N . ALA A 1 95 ? -8.195 0.288 15.344 1 77 95 ALA A N 1
ATOM 739 C CA . ALA A 1 95 ? -8.984 1.195 14.516 1 77 95 ALA A CA 1
ATOM 740 C C . ALA A 1 95 ? -8.594 2.648 14.766 1 77 95 ALA A C 1
ATOM 742 O O . ALA A 1 95 ? -8.07 2.982 15.828 1 77 95 ALA A O 1
ATOM 743 N N . SER A 1 96 ? -8.75 3.426 13.742 1 79.06 96 SER A N 1
ATOM 744 C CA . SER A 1 96 ? -8.672 4.859 13.992 1 79.06 96 SER A CA 1
ATOM 745 C C . SER A 1 96 ? -9.68 5.289 15.055 1 79.06 96 SER A C 1
ATOM 747 O O . SER A 1 96 ? -10.68 4.602 15.289 1 79.06 96 SER A O 1
ATOM 749 N N . SER A 1 97 ? -9.352 6.422 15.695 1 82.94 97 SER A N 1
ATOM 750 C CA . SER A 1 97 ? -10.328 6.953 16.641 1 82.94 97 SER A CA 1
ATOM 751 C C . SER A 1 97 ? -11.648 7.262 15.938 1 82.94 97 SER A C 1
ATOM 753 O O . SER A 1 97 ? -11.672 7.523 14.734 1 82.94 97 SER A O 1
ATOM 755 N N . VAL A 1 98 ? -12.656 7.188 16.672 1 82.94 98 VAL A N 1
ATOM 756 C CA . VAL A 1 98 ? -13.992 7.422 16.141 1 82.94 98 VAL A CA 1
ATOM 757 C C . VAL A 1 98 ? -14.062 8.805 15.492 1 82.94 98 VAL A C 1
ATOM 759 O O . VAL A 1 98 ? -14.594 8.945 14.391 1 82.94 98 VAL A O 1
ATOM 762 N N . LEU A 1 99 ? -13.477 9.75 16.156 1 84.69 99 LEU A N 1
ATOM 763 C CA . LEU A 1 99 ? -13.492 11.117 15.656 1 84.69 99 LEU A CA 1
ATOM 764 C C . LEU A 1 99 ? -12.734 11.211 14.336 1 84.69 99 LEU A C 1
ATOM 766 O O . LEU A 1 99 ? -13.195 11.867 13.398 1 84.69 99 LEU A O 1
ATOM 770 N N . VAL A 1 100 ? -11.617 10.555 14.258 1 87.19 100 VAL A N 1
ATOM 771 C CA . VAL A 1 100 ? -10.82 10.555 13.031 1 87.19 100 VAL A CA 1
ATOM 772 C C . VAL A 1 100 ? -11.594 9.859 11.914 1 87.19 100 VAL A C 1
ATOM 774 O O . VAL A 1 100 ? -11.617 10.336 10.773 1 87.19 100 VAL A O 1
ATOM 777 N N . GLN A 1 101 ? -12.25 8.805 12.219 1 85.5 101 GLN A N 1
ATOM 778 C CA . GLN A 1 101 ? -13.078 8.109 11.234 1 85.5 101 GLN A CA 1
ATOM 779 C C . GLN A 1 101 ? -14.188 9.016 10.719 1 85.5 101 GLN A C 1
ATOM 781 O O . GLN A 1 101 ? -14.445 9.07 9.516 1 85.5 101 GLN A O 1
ATOM 786 N N . GLU A 1 102 ? -14.805 9.711 11.641 1 86.62 102 GLU A N 1
ATOM 787 C CA . GLU A 1 102 ? -15.898 10.617 11.281 1 86.62 102 GLU A CA 1
ATOM 788 C C . GLU A 1 102 ? -15.398 11.75 10.391 1 86.62 102 GLU A C 1
ATOM 790 O O . GLU A 1 102 ? -16.062 12.133 9.43 1 86.62 102 GLU A O 1
ATOM 795 N N . ILE A 1 103 ? -14.273 12.266 10.734 1 89.06 103 ILE A N 1
ATOM 796 C CA . ILE A 1 103 ? -13.68 13.336 9.945 1 89.06 103 ILE A CA 1
ATOM 797 C C . ILE A 1 103 ? -13.391 12.836 8.531 1 89.06 103 ILE A C 1
ATOM 799 O O . ILE A 1 103 ? -13.766 13.484 7.547 1 89.06 103 ILE A O 1
ATOM 803 N N . ASN A 1 104 ? -12.773 11.68 8.453 1 84.31 104 ASN A N 1
ATOM 804 C CA . ASN A 1 104 ? -12.438 11.102 7.156 1 84.31 104 ASN A CA 1
ATOM 805 C C . ASN A 1 104 ? -13.68 10.883 6.297 1 84.31 104 ASN A C 1
ATOM 807 O O . ASN A 1 104 ? -13.664 11.148 5.094 1 84.31 104 ASN A O 1
ATOM 811 N N . GLU A 1 105 ? -14.719 10.445 6.945 1 81.81 105 GLU A N 1
ATOM 812 C CA . GLU A 1 105 ? -15.984 10.227 6.242 1 81.81 105 GLU A CA 1
ATOM 813 C C . GLU A 1 105 ? -16.609 11.547 5.801 1 81.81 105 GLU A C 1
ATOM 815 O O . GLU A 1 105 ? -17.094 11.672 4.676 1 81.81 105 GLU A O 1
ATOM 820 N N . ALA A 1 106 ? -16.531 12.539 6.648 1 88.19 106 ALA A N 1
ATOM 821 C CA . ALA A 1 106 ? -17.172 13.828 6.41 1 88.19 106 ALA A CA 1
ATOM 822 C C . ALA A 1 106 ? -16.406 14.633 5.352 1 88.19 106 ALA A C 1
ATOM 824 O O . ALA A 1 106 ? -16.984 15.523 4.719 1 88.19 106 ALA A O 1
ATOM 825 N N . GLU A 1 107 ? -15.211 14.336 5.133 1 88.94 107 GLU A N 1
ATOM 826 C CA . GLU A 1 107 ? -14.375 15.062 4.176 1 88.94 107 GLU A CA 1
ATOM 827 C C . GLU A 1 107 ? -14.859 14.844 2.746 1 88.94 107 GLU A C 1
ATOM 829 O O . GLU A 1 107 ? -14.508 15.609 1.844 1 88.94 107 GLU A O 1
ATOM 834 N N . SER A 1 108 ? -15.641 13.867 2.549 1 82.06 108 SER A N 1
ATOM 835 C CA . SER A 1 108 ? -16.156 13.609 1.21 1 82.06 108 SER A CA 1
ATOM 836 C C . SER A 1 108 ? -17.531 14.234 1.021 1 82.06 108 SER A C 1
ATOM 838 O O . SER A 1 108 ? -18.109 14.164 -0.066 1 82.06 108 SER A O 1
ATOM 840 N N . ASP A 1 109 ? -18.125 14.891 2.078 1 85.44 109 ASP A N 1
ATOM 841 C CA . ASP A 1 109 ? -19.453 15.484 2.025 1 85.44 109 ASP A CA 1
ATOM 842 C C . ASP A 1 109 ? -19.406 16.875 1.392 1 85.44 109 ASP A C 1
ATOM 844 O O . ASP A 1 109 ? -18.891 17.828 1.993 1 85.44 109 ASP A O 1
ATOM 848 N N . PRO A 1 110 ? -19.938 17.016 0.171 1 85.75 110 PRO A N 1
ATOM 849 C CA . PRO A 1 110 ? -19.844 18.297 -0.53 1 85.75 110 PRO A CA 1
ATOM 850 C C . PRO A 1 110 ? -20.703 19.391 0.121 1 85.75 110 PRO A C 1
ATOM 852 O O . PRO A 1 110 ? -20.547 20.578 -0.201 1 85.75 110 PRO A O 1
ATOM 855 N N . ARG A 1 111 ? -21.719 19.094 1.056 1 89.94 111 ARG A N 1
ATOM 856 C CA . ARG A 1 111 ? -22.594 20.047 1.726 1 89.94 111 ARG A CA 1
ATOM 857 C C . ARG A 1 111 ? -21.844 20.797 2.818 1 89.94 111 ARG A C 1
ATOM 859 O O . ARG A 1 111 ? -22.312 21.828 3.301 1 89.94 111 ARG A O 1
ATOM 866 N N . LEU A 1 112 ? -20.547 20.297 3.172 1 96 112 LEU A N 1
ATOM 867 C CA . LEU A 1 112 ? -19.781 20.891 4.258 1 96 112 LEU A CA 1
ATOM 868 C C . LEU A 1 112 ? -18.703 21.828 3.711 1 96 112 LEU A C 1
ATOM 870 O O . LEU A 1 112 ? -18.062 21.531 2.701 1 96 112 LEU A O 1
ATOM 874 N N . ILE A 1 113 ? -18.547 23.031 4.41 1 97.62 113 ILE A N 1
ATOM 875 C CA . ILE A 1 113 ? -17.344 23.844 4.18 1 97.62 113 ILE A CA 1
ATOM 876 C C . ILE A 1 113 ? -16.125 23.141 4.766 1 97.62 113 ILE A C 1
ATOM 878 O O . ILE A 1 113 ? -16.062 22.891 5.973 1 97.62 113 ILE A O 1
ATOM 882 N N . GLN A 1 114 ? -15.188 22.828 3.916 1 96.56 114 GLN A N 1
ATOM 883 C CA . GLN A 1 114 ? -14.062 21.969 4.285 1 96.56 114 GLN A CA 1
ATOM 884 C C . GLN A 1 114 ? -12.898 22.797 4.82 1 96.56 114 GLN A C 1
ATOM 886 O O . GLN A 1 114 ? -12.023 23.219 4.062 1 96.56 114 GLN A O 1
ATOM 891 N N . LEU A 1 115 ? -12.859 22.922 6.113 1 97.69 115 LEU A N 1
ATOM 892 C CA . LEU A 1 115 ? -11.742 23.625 6.727 1 97.69 115 LEU A CA 1
ATOM 893 C C . LEU A 1 115 ? -10.828 22.656 7.469 1 97.69 115 LEU A C 1
ATOM 895 O O . LEU A 1 115 ? -10 23.078 8.281 1 97.69 115 LEU A O 1
ATOM 899 N N . SER A 1 116 ? -11.062 21.359 7.23 1 95.5 116 SER A N 1
ATOM 900 C CA . SER A 1 116 ? -10.297 20.328 7.902 1 95.5 116 SER A CA 1
ATOM 901 C C . SER A 1 116 ? -9.297 19.672 6.949 1 95.5 116 SER A C 1
ATOM 903 O O . SER A 1 116 ? -8.273 19.141 7.387 1 95.5 116 SER A O 1
ATOM 905 N N . LYS A 1 117 ? -9.453 19.688 5.691 1 92.5 117 LYS A N 1
ATOM 906 C CA . LYS A 1 117 ? -8.758 18.859 4.707 1 92.5 117 LYS A CA 1
ATOM 907 C C . LYS A 1 117 ? -7.285 19.25 4.609 1 92.5 117 LYS A C 1
ATOM 909 O O . LYS A 1 117 ? -6.941 20.438 4.602 1 92.5 117 LYS A O 1
ATOM 914 N N . GLY A 1 118 ? -6.539 18.172 4.574 1 92.38 118 GLY A N 1
ATOM 915 C CA . GLY A 1 118 ? -5.109 18.359 4.371 1 92.38 118 GLY A CA 1
ATOM 916 C C . GLY A 1 118 ? -4.688 18.188 2.924 1 92.38 118 GLY A C 1
ATOM 917 O O . GLY A 1 118 ? -3.699 17.516 2.631 1 92.38 118 GLY A O 1
ATOM 918 N N . GLU A 1 119 ? -5.391 18.75 2.033 1 93.38 119 GLU A N 1
ATOM 919 C CA . GLU A 1 119 ? -5.047 18.734 0.615 1 93.38 119 GLU A CA 1
ATOM 920 C C . GLU A 1 119 ? -5.426 20.047 -0.06 1 93.38 119 GLU A C 1
ATOM 922 O O . GLU A 1 119 ? -6.164 20.844 0.511 1 93.38 119 GLU A O 1
ATOM 927 N N . LEU A 1 120 ? -4.941 20.281 -1.21 1 95.06 120 LEU A N 1
ATOM 928 C CA . LEU A 1 120 ? -5.195 21.5 -1.969 1 95.06 120 LEU A CA 1
ATOM 929 C C . LEU A 1 120 ? -6.578 21.469 -2.609 1 95.06 120 LEU A C 1
ATOM 931 O O . LEU A 1 120 ? -7.102 20.391 -2.906 1 95.06 120 LEU A O 1
ATOM 935 N N . ALA A 1 121 ? -7.105 22.594 -2.811 1 95.25 121 ALA A N 1
ATOM 936 C CA . ALA A 1 121 ? -8.406 22.75 -3.457 1 95.25 121 ALA A CA 1
ATOM 937 C C . ALA A 1 121 ? -8.375 22.219 -4.887 1 95.25 121 ALA A C 1
ATOM 939 O O . ALA A 1 121 ? -7.336 22.25 -5.547 1 95.25 121 ALA A O 1
ATOM 940 N N . PRO A 1 122 ? -9.539 21.812 -5.352 1 92.94 122 PRO A N 1
ATOM 941 C CA . PRO A 1 122 ? -9.625 21.328 -6.73 1 92.94 122 PRO A CA 1
ATOM 942 C C . PRO A 1 122 ? -9.188 22.375 -7.754 1 92.94 122 PRO A C 1
ATOM 944 O O . PRO A 1 122 ? -8.609 22.016 -8.789 1 92.94 122 PRO A O 1
ATOM 947 N N . ASP A 1 123 ? -9.453 23.609 -7.453 1 93.94 123 ASP A N 1
ATOM 948 C CA . ASP A 1 123 ? -9.141 24.656 -8.422 1 93.94 123 ASP A CA 1
ATOM 949 C C . ASP A 1 123 ? -7.641 24.953 -8.445 1 93.94 123 ASP A C 1
ATOM 951 O O . ASP A 1 123 ? -7.145 25.625 -9.352 1 93.94 123 ASP A O 1
ATOM 955 N N . LEU A 1 124 ? -6.898 24.5 -7.461 1 95.44 124 LEU A N 1
ATOM 956 C CA . LEU A 1 124 ? -5.449 24.672 -7.43 1 95.44 124 LEU A CA 1
ATOM 957 C C . LEU A 1 124 ? -4.75 23.516 -8.125 1 95.44 124 LEU A C 1
ATOM 959 O O . LEU A 1 124 ? -3.535 23.547 -8.328 1 95.44 124 LEU A O 1
ATOM 963 N N . PHE A 1 125 ? -5.492 22.516 -8.469 1 95.19 125 PHE A N 1
ATOM 964 C CA . PHE A 1 125 ? -4.941 21.359 -9.172 1 95.19 125 PHE A CA 1
ATOM 965 C C . PHE A 1 125 ? -4.512 21.75 -10.586 1 95.19 125 PHE A C 1
ATOM 967 O O . PHE A 1 125 ? -5.281 22.359 -11.328 1 95.19 125 PHE A O 1
ATOM 974 N N . PRO A 1 126 ? -3.309 21.406 -10.938 1 97.12 126 PRO A N 1
ATOM 975 C CA . PRO A 1 126 ? -2.822 21.719 -12.281 1 97.12 126 PRO A CA 1
ATOM 976 C C . PRO A 1 126 ? -3.365 20.766 -13.352 1 97.12 126 PRO A C 1
ATOM 978 O O . PRO A 1 126 ? -2.605 20 -13.93 1 97.12 126 PRO A O 1
ATOM 981 N N . LEU A 1 127 ? -4.621 20.953 -13.641 1 96.94 127 LEU A N 1
ATOM 982 C CA . LEU A 1 127 ? -5.355 20.016 -14.469 1 96.94 127 LEU A CA 1
ATOM 983 C C . LEU A 1 127 ? -4.742 19.922 -15.867 1 96.94 127 LEU A C 1
ATOM 985 O O . LEU A 1 127 ? -4.457 18.828 -16.359 1 96.94 127 LEU A O 1
ATOM 989 N N . GLN A 1 128 ? -4.496 21.062 -16.5 1 96.94 128 GLN A N 1
ATOM 990 C CA . GLN A 1 128 ? -3.988 21.062 -17.875 1 96.94 128 GLN A CA 1
ATOM 991 C C . GLN A 1 128 ? -2.59 20.453 -17.938 1 96.94 128 GLN A C 1
ATOM 993 O O . GLN A 1 128 ? -2.289 19.672 -18.844 1 96.94 128 GLN A O 1
ATOM 998 N N . GLN A 1 129 ? -1.763 20.844 -16.984 1 97.75 129 GLN A N 1
ATOM 999 C CA . GLN A 1 129 ? -0.418 20.281 -16.938 1 97.75 129 GLN A CA 1
ATOM 1000 C C . GLN A 1 129 ? -0.461 18.781 -16.688 1 97.75 129 GLN A C 1
ATOM 1002 O O . GLN A 1 129 ? 0.327 18.031 -17.266 1 97.75 129 GLN A O 1
ATOM 1007 N N . MET A 1 130 ? -1.352 18.328 -15.805 1 97.88 130 MET A N 1
ATOM 1008 C CA . MET A 1 130 ? -1.483 16.906 -15.523 1 97.88 130 MET A CA 1
ATOM 1009 C C . MET A 1 130 ? -1.938 16.141 -16.766 1 97.88 130 MET A C 1
ATOM 1011 O O . MET A 1 130 ? -1.443 15.047 -17.047 1 97.88 130 MET A O 1
ATOM 1015 N N . LYS A 1 131 ? -2.908 16.703 -17.484 1 97.69 131 LYS A N 1
ATOM 1016 C CA . LYS A 1 131 ? -3.34 16.094 -18.734 1 97.69 131 LYS A CA 1
ATOM 1017 C C . LYS A 1 131 ? -2.17 15.938 -19.703 1 97.69 131 LYS A C 1
ATOM 1019 O O . LYS A 1 131 ? -2.012 14.891 -20.344 1 97.69 131 LYS A O 1
ATOM 1024 N N . GLU A 1 132 ? -1.378 16.953 -19.797 1 97 132 GLU A N 1
ATOM 1025 C CA . GLU A 1 132 ? -0.196 16.906 -20.656 1 97 132 GLU A CA 1
ATOM 1026 C C . GLU A 1 132 ? 0.764 15.812 -20.219 1 97 132 GLU A C 1
ATOM 1028 O O . GLU A 1 132 ? 1.291 15.07 -21.047 1 97 132 GLU A O 1
ATOM 1033 N N . VAL A 1 133 ? 1.009 15.742 -18.938 1 97.94 133 VAL A N 1
ATOM 1034 C CA . VAL A 1 133 ? 1.889 14.727 -18.375 1 97.94 133 VAL A CA 1
ATOM 1035 C C . VAL A 1 133 ? 1.37 13.336 -18.719 1 97.94 133 VAL A C 1
ATOM 1037 O O . VAL A 1 133 ? 2.137 12.477 -19.156 1 97.94 133 VAL A O 1
ATOM 1040 N N . LEU A 1 134 ? 0.069 13.102 -18.562 1 97.44 134 LEU A N 1
ATOM 1041 C CA . LEU A 1 134 ? -0.513 11.789 -18.828 1 97.44 134 LEU A CA 1
ATOM 1042 C C . LEU A 1 134 ? -0.435 11.445 -20.297 1 97.44 134 LEU A C 1
ATOM 1044 O O . LEU A 1 134 ? -0.25 10.281 -20.656 1 97.44 134 LEU A O 1
ATOM 1048 N N . HIS A 1 135 ? -0.585 12.453 -21.156 1 96.88 135 HIS A N 1
ATOM 1049 C CA . HIS A 1 135 ? -0.417 12.219 -22.578 1 96.88 135 HIS A CA 1
ATOM 1050 C C . HIS A 1 135 ? 1.01 11.789 -22.906 1 96.88 135 HIS A C 1
ATOM 1052 O O . HIS A 1 135 ? 1.22 10.852 -23.672 1 96.88 135 HIS A O 1
ATOM 1058 N N . ARG A 1 136 ? 1.968 12.461 -22.328 1 96.69 136 ARG A N 1
ATOM 1059 C CA . ARG A 1 136 ? 3.367 12.109 -22.547 1 96.69 136 ARG A CA 1
ATOM 1060 C C . ARG A 1 136 ? 3.672 10.711 -22.031 1 96.69 136 ARG A C 1
ATOM 1062 O O . ARG A 1 136 ? 4.379 9.938 -22.688 1 96.69 136 ARG A O 1
ATOM 1069 N N . VAL A 1 137 ? 3.197 10.438 -20.859 1 96.81 137 VAL A N 1
ATOM 1070 C CA . VAL A 1 137 ? 3.381 9.117 -20.266 1 96.81 137 VAL A CA 1
ATOM 1071 C C . VAL A 1 137 ? 2.773 8.055 -21.188 1 96.81 137 VAL A C 1
ATOM 1073 O O . VAL A 1 137 ? 3.383 7.012 -21.422 1 96.81 137 VAL A O 1
ATOM 1076 N N . SER A 1 138 ? 1.544 8.336 -21.656 1 96.31 138 SER A N 1
ATOM 1077 C CA . SER A 1 138 ? 0.871 7.402 -22.562 1 96.31 138 SER A CA 1
ATOM 1078 C C . SER A 1 138 ? 1.688 7.172 -23.828 1 96.31 138 SER A C 1
ATOM 1080 O O . SER A 1 138 ? 1.853 6.031 -24.266 1 96.31 138 SER A O 1
ATOM 1082 N N . ASP A 1 139 ? 2.225 8.188 -24.375 1 95.44 139 ASP A N 1
ATOM 1083 C CA . ASP A 1 139 ? 2.969 8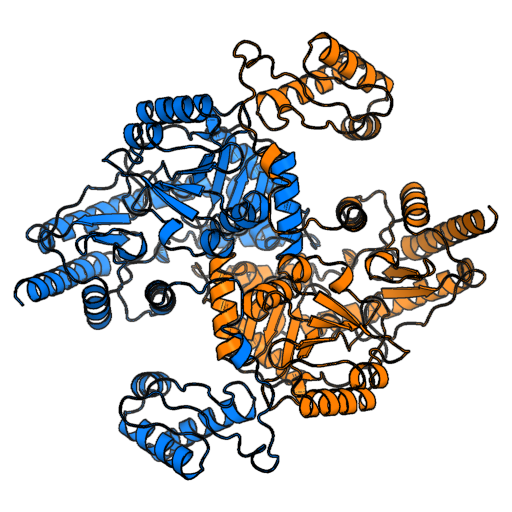.109 -25.625 1 95.44 139 ASP A CA 1
ATOM 1084 C C . ASP A 1 139 ? 4.254 7.309 -25.453 1 95.44 139 ASP A C 1
ATOM 1086 O O . ASP A 1 139 ? 4.68 6.605 -26.375 1 95.44 139 ASP A O 1
ATOM 1090 N N . GLN A 1 140 ? 4.828 7.363 -24.312 1 94.94 140 GLN A N 1
ATOM 1091 C CA . GLN A 1 140 ? 6.117 6.723 -24.062 1 94.94 140 GLN A CA 1
ATOM 1092 C C . GLN A 1 140 ? 5.934 5.371 -23.375 1 94.94 140 GLN A C 1
ATOM 1094 O O . GLN A 1 140 ? 6.914 4.691 -23.062 1 94.94 140 GLN A O 1
ATOM 1099 N N . LEU A 1 141 ? 4.734 5.051 -23.266 1 95.06 141 LEU A N 1
ATOM 1100 C CA . LEU A 1 141 ? 4.41 3.873 -22.453 1 95.06 141 LEU A CA 1
ATOM 1101 C C . LEU A 1 141 ? 4.934 2.604 -23.125 1 95.06 141 LEU A C 1
ATOM 1103 O O . LEU A 1 141 ? 4.816 2.445 -24.344 1 95.06 141 LEU A O 1
ATOM 1107 N N . THR A 1 142 ? 5.551 1.767 -22.422 1 92.94 142 THR A N 1
ATOM 1108 C CA . THR A 1 142 ? 5.875 0.387 -22.766 1 92.94 142 THR A CA 1
ATOM 1109 C C . THR A 1 142 ? 5.199 -0.586 -21.797 1 92.94 142 THR A C 1
ATOM 1111 O O . THR A 1 142 ? 4.527 -0.169 -20.859 1 92.94 142 THR A O 1
ATOM 1114 N N . SER A 1 143 ? 5.316 -1.766 -22.156 1 88.56 143 SER A N 1
ATOM 1115 C CA . SER A 1 143 ? 4.773 -2.746 -21.219 1 88.56 143 SER A CA 1
ATOM 1116 C C . SER A 1 143 ? 5.352 -2.555 -19.812 1 88.56 143 SER A C 1
ATOM 1118 O O . SER A 1 143 ? 6.508 -2.164 -19.672 1 88.56 143 SER A O 1
ATOM 1120 N N . PHE A 1 144 ? 4.426 -2.68 -18.891 1 86.25 144 PHE A N 1
ATOM 1121 C CA . PHE A 1 144 ? 4.914 -2.543 -17.516 1 86.25 144 PHE A CA 1
ATOM 1122 C C . PHE A 1 144 ? 4.27 -3.58 -16.609 1 86.25 144 PHE A C 1
ATOM 1124 O O . PHE A 1 144 ? 3.16 -4.047 -16.875 1 86.25 144 PHE A O 1
ATOM 1131 N N . GLY A 1 145 ? 5.016 -4.113 -15.734 1 87.19 145 GLY A N 1
ATOM 1132 C CA . GLY A 1 145 ? 4.629 -5.043 -14.688 1 87.19 145 GLY A CA 1
ATOM 1133 C C . GLY A 1 145 ? 5.035 -4.582 -13.297 1 87.19 145 GLY A C 1
ATOM 1134 O O . GLY A 1 145 ? 4.875 -3.408 -12.961 1 87.19 145 GLY A O 1
ATOM 1135 N N . TYR A 1 146 ? 5.434 -5.508 -12.562 1 81.75 146 TYR A N 1
ATOM 1136 C CA . TYR A 1 146 ? 5.922 -5.148 -11.234 1 81.75 146 TYR A CA 1
ATOM 1137 C C . TYR A 1 146 ? 7.152 -4.25 -11.336 1 81.75 146 TYR A C 1
ATOM 1139 O O . TYR A 1 146 ? 8.008 -4.457 -12.195 1 81.75 146 TYR A O 1
ATOM 1147 N N . GLU A 1 147 ? 7.168 -3.225 -10.492 1 86.19 147 GLU A N 1
ATOM 1148 C CA . GLU A 1 147 ? 8.367 -2.402 -10.359 1 86.19 147 GLU A CA 1
ATOM 1149 C C . GLU A 1 147 ? 9.43 -3.107 -9.523 1 86.19 147 GLU A C 1
ATOM 1151 O O . GLU A 1 147 ? 9.156 -4.137 -8.898 1 86.19 147 GLU A O 1
ATOM 1156 N N . GLU A 1 148 ? 10.633 -2.539 -9.586 1 89.06 148 GLU A N 1
ATOM 1157 C CA . GLU A 1 148 ? 11.648 -2.973 -8.633 1 89.06 148 GLU A CA 1
ATOM 1158 C C . GLU A 1 148 ? 11.164 -2.799 -7.191 1 89.06 148 GLU A C 1
ATOM 1160 O O . GLU A 1 148 ? 10.312 -1.951 -6.918 1 89.06 148 GLU A O 1
ATOM 1165 N N . PRO A 1 149 ? 11.672 -3.572 -6.328 1 89.19 149 PRO A N 1
ATOM 1166 C CA . PRO A 1 149 ? 11.227 -3.506 -4.934 1 89.19 149 PRO A CA 1
ATOM 1167 C C . PRO A 1 149 ? 11.281 -2.092 -4.363 1 89.19 149 PRO A C 1
ATOM 1169 O O . PRO A 1 149 ? 10.383 -1.685 -3.621 1 89.19 149 PRO A O 1
ATOM 1172 N N . LYS A 1 150 ? 12.297 -1.263 -4.746 1 95.19 150 LYS A N 1
ATOM 1173 C CA . LYS A 1 150 ? 12.445 0.087 -4.211 1 95.19 150 LYS A CA 1
ATOM 1174 C C . LYS A 1 150 ? 11.617 1.09 -5.008 1 95.19 150 LYS A C 1
ATOM 1176 O O . LYS A 1 150 ? 11.547 2.268 -4.648 1 95.19 150 LYS A O 1
ATOM 1181 N N . GLY A 1 151 ? 10.969 0.652 -6.074 1 95.75 151 GLY A N 1
ATOM 1182 C CA . GLY A 1 151 ? 10.219 1.529 -6.961 1 95.75 151 GLY A CA 1
ATOM 1183 C C . GLY A 1 151 ? 10.898 1.756 -8.297 1 95.75 151 GLY A C 1
ATOM 1184 O O . GLY A 1 151 ? 12.008 1.265 -8.523 1 95.75 151 GLY A O 1
ATOM 1185 N N . ASN A 1 152 ? 10.273 2.449 -9.164 1 96.44 152 ASN A N 1
ATOM 1186 C CA . ASN A 1 152 ? 10.766 2.74 -10.508 1 96.44 152 ASN A CA 1
ATOM 1187 C C . ASN A 1 152 ? 12.125 3.439 -10.469 1 96.44 152 ASN A C 1
ATOM 1189 O O . ASN A 1 152 ? 12.289 4.434 -9.758 1 96.44 152 ASN A O 1
ATOM 1193 N N . ARG A 1 153 ? 13.078 2.916 -11.172 1 95.44 153 ARG A N 1
ATOM 1194 C CA . ARG A 1 153 ? 14.438 3.434 -11.164 1 95.44 153 ARG A CA 1
ATOM 1195 C C . ARG A 1 153 ? 14.484 4.883 -11.641 1 95.44 153 ARG A C 1
ATOM 1197 O O . ARG A 1 153 ? 15.164 5.715 -11.047 1 95.44 153 ARG A O 1
ATOM 1204 N N . GLN A 1 154 ? 13.758 5.188 -12.688 1 97.19 154 GLN A N 1
ATOM 1205 C CA . GLN A 1 154 ? 13.742 6.547 -13.227 1 97.19 154 GLN A CA 1
ATOM 1206 C C . GLN A 1 154 ? 13.156 7.527 -12.219 1 97.19 154 GLN A C 1
ATOM 1208 O O . GLN A 1 154 ? 13.625 8.664 -12.102 1 97.19 154 GLN A O 1
ATOM 1213 N N . LEU A 1 155 ? 12.117 7.09 -11.516 1 98.31 155 LEU A N 1
ATOM 1214 C CA . LEU A 1 155 ? 11.539 7.961 -10.5 1 98.31 155 LEU A CA 1
ATOM 1215 C C . LEU A 1 155 ? 12.523 8.195 -9.359 1 98.31 155 LEU A C 1
ATOM 1217 O O . LEU A 1 155 ? 12.664 9.32 -8.875 1 98.31 155 LEU A O 1
ATOM 1221 N N . ARG A 1 156 ? 13.195 7.129 -8.891 1 98.31 156 ARG A N 1
ATOM 1222 C CA . ARG A 1 156 ? 14.188 7.281 -7.828 1 98.31 156 ARG A CA 1
ATOM 1223 C C . ARG A 1 156 ? 15.297 8.234 -8.25 1 98.31 156 ARG A C 1
ATOM 1225 O O . ARG A 1 156 ? 15.766 9.039 -7.445 1 98.31 156 ARG A O 1
ATOM 1232 N N . GLU A 1 157 ? 15.711 8.172 -9.5 1 98.5 157 GLU A N 1
ATOM 1233 C CA . GLU A 1 157 ? 16.703 9.102 -10.031 1 98.5 157 GLU A CA 1
ATOM 1234 C C . GLU A 1 157 ? 16.172 10.531 -10.031 1 98.5 157 GLU A C 1
ATOM 1236 O O . GLU A 1 157 ? 16.891 11.461 -9.656 1 98.5 157 GLU A O 1
ATOM 1241 N N . ALA A 1 158 ? 14.961 10.688 -10.469 1 98.56 158 ALA A N 1
ATOM 1242 C CA . ALA A 1 158 ? 14.344 12.008 -10.492 1 98.56 158 ALA A CA 1
ATOM 1243 C C . ALA A 1 158 ? 14.227 12.586 -9.086 1 98.56 158 ALA A C 1
ATOM 1245 O O . ALA A 1 158 ? 14.469 13.773 -8.867 1 98.56 158 ALA A O 1
ATOM 1246 N N . VAL A 1 159 ? 13.859 11.742 -8.125 1 98.56 159 VAL A N 1
ATOM 1247 C CA . VAL A 1 159 ? 13.758 12.172 -6.73 1 98.56 159 VAL A CA 1
ATOM 1248 C C . VAL A 1 159 ? 15.141 12.562 -6.211 1 98.56 159 VAL A C 1
ATOM 1250 O O . VAL A 1 159 ? 15.281 13.555 -5.488 1 98.56 159 VAL A O 1
ATOM 1253 N N . SER A 1 160 ? 16.141 11.766 -6.555 1 98.19 160 SER A N 1
ATOM 1254 C CA . SER A 1 160 ? 17.5 12.07 -6.172 1 98.19 160 SER A CA 1
ATOM 1255 C C . SER A 1 160 ? 17.906 13.477 -6.621 1 98.19 160 SER A C 1
ATOM 1257 O O . SER A 1 160 ? 18.438 14.258 -5.832 1 98.19 160 SER A O 1
ATOM 1259 N N . VAL A 1 161 ? 17.625 13.805 -7.848 1 98.06 161 VAL A N 1
ATOM 1260 C CA . VAL A 1 161 ? 17.938 15.109 -8.406 1 98.06 161 VAL A CA 1
ATOM 1261 C C . VAL A 1 161 ? 17.141 16.188 -7.684 1 98.06 161 VAL A C 1
ATOM 1263 O O . VAL A 1 161 ? 17.672 17.25 -7.348 1 98.06 161 VAL A O 1
ATOM 1266 N N . HIS A 1 162 ? 15.938 15.906 -7.469 1 97.25 162 HIS A N 1
ATOM 1267 C CA . HIS A 1 162 ? 15.055 16.844 -6.773 1 97.25 162 HIS A CA 1
ATOM 1268 C C . HIS A 1 162 ? 15.57 17.156 -5.375 1 97.25 162 HIS A C 1
ATOM 1270 O O . HIS A 1 162 ? 15.602 18.312 -4.965 1 97.25 162 HIS A O 1
ATOM 1276 N N . LEU A 1 163 ? 16 16.141 -4.641 1 97.31 163 LEU A N 1
ATOM 1277 C CA . LEU A 1 163 ? 16.469 16.297 -3.266 1 97.31 163 LEU A CA 1
ATOM 1278 C C . LEU A 1 163 ? 17.812 17.016 -3.221 1 97.31 163 LEU A C 1
ATOM 1280 O O . LEU A 1 163 ? 18.094 17.75 -2.275 1 97.31 163 LEU A O 1
ATOM 1284 N N . LYS A 1 164 ? 18.562 16.812 -4.227 1 95.75 164 LYS A N 1
ATOM 1285 C CA . LYS A 1 164 ? 19.859 17.484 -4.305 1 95.75 164 LYS A CA 1
ATOM 1286 C C . LYS A 1 164 ? 19.688 19 -4.301 1 95.75 164 LYS A C 1
ATOM 1288 O O . LYS A 1 164 ? 20.484 19.719 -3.682 1 95.75 164 LYS A O 1
ATOM 1293 N N . LYS A 1 165 ? 18.688 19.453 -4.941 1 91.75 165 LYS A N 1
ATOM 1294 C CA . LYS A 1 165 ? 18.391 20.891 -4.977 1 91.75 165 LYS A CA 1
ATOM 1295 C C . LYS A 1 165 ? 18.094 21.422 -3.578 1 91.75 165 LYS A C 1
ATOM 1297 O O . LYS A 1 165 ? 18.188 22.625 -3.334 1 91.75 165 LYS A O 1
ATOM 1302 N N . ARG A 1 166 ? 17.828 20.531 -2.705 1 88.88 166 ARG A N 1
ATOM 1303 C CA . ARG A 1 166 ? 17.469 20.906 -1.34 1 88.88 166 ARG A CA 1
ATOM 1304 C C . ARG A 1 166 ? 18.578 20.547 -0.362 1 88.88 166 ARG A C 1
ATOM 1306 O O . ARG A 1 166 ? 18.359 20.531 0.853 1 88.88 166 ARG A O 1
ATOM 1313 N N . GLY A 1 167 ? 19.688 20.156 -0.909 1 92 167 GLY A N 1
ATOM 1314 C CA . GLY A 1 167 ? 20.859 19.906 -0.1 1 92 167 GLY A CA 1
ATOM 1315 C C . GLY A 1 167 ? 20.953 18.469 0.392 1 92 167 GLY A C 1
ATOM 1316 O O . GLY A 1 167 ? 21.828 18.141 1.184 1 92 167 GLY A O 1
ATOM 1317 N N . ILE A 1 168 ? 20.062 17.625 0.019 1 95.25 168 ILE A N 1
ATOM 1318 C CA . ILE A 1 168 ? 20.094 16.219 0.406 1 95.25 168 ILE A CA 1
ATOM 1319 C C . ILE A 1 168 ? 20.719 15.391 -0.713 1 95.25 168 ILE A C 1
ATOM 1321 O O . ILE A 1 168 ? 20.156 15.273 -1.804 1 95.25 168 ILE A O 1
ATOM 1325 N N . ASN A 1 169 ? 21.844 14.859 -0.432 1 93.81 169 ASN A N 1
ATOM 1326 C CA . ASN A 1 169 ? 22.531 14 -1.392 1 93.81 169 ASN A CA 1
ATOM 1327 C C . ASN A 1 169 ? 22.203 12.531 -1.153 1 93.81 169 ASN A C 1
ATOM 1329 O O . ASN A 1 169 ? 22.828 11.883 -0.307 1 93.81 169 ASN A O 1
ATOM 1333 N N . ALA A 1 170 ? 21.266 12.031 -1.89 1 94.69 170 ALA A N 1
ATOM 1334 C CA . ALA A 1 170 ? 20.828 10.648 -1.762 1 94.69 170 ALA A CA 1
ATOM 1335 C C . ALA A 1 170 ? 20.875 9.93 -3.105 1 94.69 170 ALA A C 1
ATOM 1337 O O . ALA A 1 170 ? 20.312 10.391 -4.094 1 94.69 170 ALA A O 1
ATOM 1338 N N . SER A 1 171 ? 21.625 8.812 -3.188 1 95.69 171 SER A N 1
ATOM 1339 C CA . SER A 1 171 ? 21.609 7.992 -4.395 1 95.69 171 SER A CA 1
ATOM 1340 C C . SER A 1 171 ? 20.266 7.289 -4.57 1 95.69 171 SER A C 1
ATOM 1342 O O . SER A 1 171 ? 19.531 7.078 -3.596 1 95.69 171 SER A O 1
ATOM 1344 N N . PRO A 1 172 ? 19.953 6.938 -5.812 1 96.31 172 PRO A N 1
ATOM 1345 C CA . PRO A 1 172 ? 18.688 6.227 -6.047 1 96.31 172 PRO A CA 1
ATOM 1346 C C . PRO A 1 172 ? 18.562 4.965 -5.195 1 96.31 172 PRO A C 1
ATOM 1348 O O . PRO A 1 172 ? 17.453 4.59 -4.816 1 96.31 172 PRO A O 1
ATOM 1351 N N . SER A 1 173 ? 19.656 4.281 -4.863 1 93.62 173 SER A N 1
ATOM 1352 C CA . SER A 1 173 ? 19.625 3.053 -4.078 1 93.62 173 SER A CA 1
ATOM 1353 C C . SER A 1 173 ? 19.234 3.334 -2.631 1 93.62 173 SER A C 1
ATOM 1355 O O . SER A 1 173 ? 18.844 2.422 -1.899 1 93.62 173 SER A O 1
ATOM 1357 N N . SER A 1 174 ? 19.328 4.605 -2.201 1 95.81 174 SER A N 1
ATOM 1358 C CA . SER A 1 174 ? 19 4.996 -0.833 1 95.81 174 SER A CA 1
ATOM 1359 C C . SER A 1 174 ? 17.594 5.582 -0.743 1 95.81 174 SER A C 1
ATOM 1361 O O . SER A 1 174 ? 17.25 6.23 0.246 1 95.81 174 SER A O 1
ATOM 1363 N N . ILE A 1 175 ? 16.859 5.387 -1.808 1 98.25 175 ILE A N 1
ATOM 1364 C CA . ILE A 1 175 ? 15.516 5.941 -1.887 1 98.25 175 ILE A CA 1
ATOM 1365 C C . ILE A 1 175 ? 14.5 4.816 -2.109 1 98.25 175 ILE A C 1
ATOM 1367 O O . ILE A 1 175 ? 14.688 3.977 -2.994 1 98.25 175 ILE A O 1
ATOM 1371 N N . LEU A 1 176 ? 13.469 4.75 -1.301 1 98.44 176 LEU A N 1
ATOM 1372 C CA . LEU A 1 176 ? 12.32 3.863 -1.484 1 98.44 176 LEU A CA 1
ATOM 1373 C C . LEU A 1 176 ? 11.07 4.66 -1.83 1 98.44 176 LEU A C 1
ATOM 1375 O O . LEU A 1 176 ? 10.68 5.57 -1.092 1 98.44 176 LEU A O 1
ATOM 1379 N N . ILE A 1 177 ? 10.492 4.344 -3 1 98.62 177 ILE A N 1
ATOM 1380 C CA . ILE A 1 177 ? 9.211 4.949 -3.361 1 98.62 177 ILE A CA 1
ATOM 1381 C C . ILE A 1 177 ? 8.094 4.309 -2.551 1 98.62 177 ILE A C 1
ATOM 1383 O O . ILE A 1 177 ? 8.008 3.08 -2.457 1 98.62 177 ILE A O 1
ATOM 1387 N N . VAL A 1 178 ? 7.27 5.117 -1.947 1 97.88 178 VAL A N 1
ATOM 1388 C CA . VAL A 1 178 ? 6.16 4.648 -1.124 1 97.88 178 VAL A CA 1
ATOM 1389 C C . VAL A 1 178 ? 4.867 5.332 -1.565 1 97.88 178 VAL A C 1
ATOM 1391 O O . VAL A 1 178 ? 4.898 6.301 -2.324 1 97.88 178 VAL A O 1
ATOM 1394 N N . SER A 1 179 ? 3.742 4.805 -1.132 1 96.19 179 SER A N 1
ATOM 1395 C CA . SER A 1 179 ? 2.432 5.387 -1.412 1 96.19 179 SER A CA 1
ATOM 1396 C C . SER A 1 179 ? 2.082 6.473 -0.402 1 96.19 179 SER A C 1
ATOM 1398 O O . SER A 1 179 ? 1.084 6.367 0.313 1 96.19 179 SER A O 1
ATOM 1400 N N . GLY A 1 180 ? 2.914 7.488 -0.391 1 94.69 180 GLY A N 1
ATOM 1401 C CA . GLY A 1 180 ? 2.771 8.578 0.559 1 94.69 180 GLY A CA 1
ATOM 1402 C C . GLY A 1 180 ? 3.594 8.383 1.819 1 94.69 180 GLY A C 1
ATOM 1403 O O . GLY A 1 180 ? 4.012 7.266 2.125 1 94.69 180 GLY A O 1
ATOM 1404 N N . ALA A 1 181 ? 3.711 9.453 2.562 1 95.25 181 ALA A N 1
ATOM 1405 C CA . ALA A 1 181 ? 4.555 9.438 3.754 1 95.25 181 ALA A CA 1
ATOM 1406 C C . ALA A 1 181 ? 3.955 8.555 4.844 1 95.25 181 ALA A C 1
ATOM 1408 O O . ALA A 1 181 ? 4.684 7.965 5.648 1 95.25 181 ALA A O 1
ATOM 1409 N N . LEU A 1 182 ? 2.682 8.453 4.859 1 94.88 182 LEU A N 1
ATOM 1410 C CA . LEU A 1 182 ? 2.041 7.598 5.852 1 94.88 182 LEU A CA 1
ATOM 1411 C C . LEU A 1 182 ? 2.502 6.152 5.703 1 94.88 182 LEU A C 1
ATOM 1413 O O . LEU A 1 182 ? 2.727 5.461 6.703 1 94.88 182 LEU A O 1
ATOM 1417 N N . GLN A 1 183 ? 2.607 5.668 4.477 1 96.38 183 GLN A N 1
ATOM 1418 C CA . GLN A 1 183 ? 3.088 4.305 4.297 1 96.38 183 GLN A CA 1
ATOM 1419 C C . GLN A 1 183 ? 4.52 4.152 4.809 1 96.38 183 GLN A C 1
ATOM 1421 O O . GLN A 1 183 ? 4.887 3.104 5.34 1 96.38 183 GLN A O 1
ATOM 1426 N N . ALA A 1 184 ? 5.32 5.18 4.578 1 97.12 184 ALA A N 1
ATOM 1427 C CA . ALA A 1 184 ? 6.672 5.152 5.125 1 97.12 184 ALA A CA 1
ATOM 1428 C C . ALA A 1 184 ? 6.652 4.941 6.637 1 97.12 184 ALA A C 1
ATOM 1430 O O . ALA A 1 184 ? 7.387 4.105 7.164 1 97.12 184 ALA A O 1
ATOM 1431 N N . LEU A 1 185 ? 5.828 5.707 7.297 1 96.38 185 LEU A N 1
ATOM 1432 C CA . LEU A 1 185 ? 5.715 5.59 8.75 1 96.38 185 LEU A CA 1
ATOM 1433 C C . LEU A 1 185 ? 5.254 4.191 9.148 1 96.38 185 LEU A C 1
ATOM 1435 O O . LEU A 1 185 ? 5.746 3.629 10.133 1 96.38 185 LEU A O 1
ATOM 1439 N N . HIS A 1 186 ? 4.348 3.678 8.406 1 93.81 186 HIS A N 1
ATOM 1440 C CA . HIS A 1 186 ? 3.875 2.322 8.656 1 93.81 186 HIS A CA 1
ATOM 1441 C C . HIS A 1 186 ? 5.012 1.311 8.531 1 93.81 186 HIS A C 1
ATOM 1443 O O . HIS A 1 186 ? 5.227 0.5 9.438 1 93.81 186 HIS A O 1
ATOM 1449 N N . LEU A 1 187 ? 5.738 1.325 7.422 1 94.19 187 LEU A N 1
ATOM 1450 C CA . LEU A 1 187 ? 6.836 0.399 7.164 1 94.19 187 LEU A CA 1
ATOM 1451 C C . LEU A 1 187 ? 7.914 0.524 8.234 1 94.19 187 LEU A C 1
ATOM 1453 O O . LEU A 1 187 ? 8.453 -0.484 8.703 1 94.19 187 LEU A O 1
ATOM 1457 N N . ILE A 1 188 ? 8.242 1.735 8.609 1 94.56 188 ILE A N 1
ATOM 1458 C CA . ILE A 1 188 ? 9.242 1.978 9.641 1 94.56 188 ILE A CA 1
ATOM 1459 C C . ILE A 1 188 ? 8.781 1.368 10.961 1 94.56 188 ILE A C 1
ATOM 1461 O O . ILE A 1 188 ? 9.555 0.707 11.656 1 94.56 188 ILE A O 1
ATOM 1465 N N . SER A 1 189 ? 7.527 1.556 11.328 1 92.88 189 SER A N 1
ATOM 1466 C CA . SER A 1 189 ? 6.973 1.097 12.594 1 92.88 189 SER A CA 1
ATOM 1467 C C . SER A 1 189 ? 7.055 -0.421 12.719 1 92.88 189 SER A C 1
ATOM 1469 O O . SER A 1 189 ? 7.441 -0.946 13.766 1 92.88 189 SER A O 1
ATOM 1471 N N . VAL A 1 190 ? 6.762 -1.12 11.648 1 89 190 VAL A N 1
ATOM 1472 C CA . VAL A 1 190 ? 6.691 -2.576 11.727 1 89 190 VAL A CA 1
ATOM 1473 C C . VAL A 1 190 ? 8.047 -3.182 11.367 1 89 190 VAL A C 1
ATOM 1475 O O . VAL A 1 190 ? 8.336 -4.32 11.734 1 89 190 VAL A O 1
ATOM 1478 N N . GLY A 1 191 ? 8.844 -2.422 10.68 1 89.81 191 GLY A N 1
ATOM 1479 C CA . GLY A 1 191 ? 10.062 -2.99 10.133 1 89.81 191 GLY A CA 1
ATOM 1480 C C . GLY A 1 191 ? 11.297 -2.654 10.945 1 89.81 191 GLY A C 1
ATOM 1481 O O . GLY A 1 191 ? 12.289 -3.387 10.914 1 89.81 191 GLY A O 1
ATOM 1482 N N . LEU A 1 192 ? 11.289 -1.528 11.625 1 91.19 192 LEU A N 1
ATOM 1483 C CA . LEU A 1 192 ? 12.523 -1.051 12.227 1 91.19 192 LEU A CA 1
ATOM 1484 C C . LEU A 1 192 ? 12.367 -0.868 13.734 1 91.19 192 LEU A C 1
ATOM 1486 O O . LEU A 1 192 ? 13.352 -0.649 14.445 1 91.19 192 LEU A O 1
ATOM 1490 N N . LEU A 1 193 ? 11.133 -0.882 14.188 1 89.94 193 LEU A N 1
ATOM 1491 C CA . LEU A 1 193 ? 10.906 -0.661 15.609 1 89.94 193 LEU A CA 1
ATOM 1492 C C . LEU A 1 193 ? 10.414 -1.936 16.281 1 89.94 193 LEU A C 1
ATOM 1494 O O . LEU A 1 193 ? 9.695 -2.729 15.672 1 89.94 193 LEU A O 1
ATOM 1498 N N . GLN A 1 194 ? 10.758 -2.1 17.531 1 85.44 194 GLN A N 1
ATOM 1499 C CA . GLN A 1 194 ? 10.336 -3.254 18.312 1 85.44 194 GLN A CA 1
ATOM 1500 C C . GLN A 1 194 ? 9.18 -2.893 19.234 1 85.44 194 GLN A C 1
ATOM 1502 O O . GLN A 1 194 ? 9.023 -1.731 19.625 1 85.44 194 GLN A O 1
ATOM 1507 N N . GLN A 1 195 ? 8.461 -3.977 19.516 1 85.12 195 GLN A N 1
ATOM 1508 C CA . GLN A 1 195 ? 7.445 -3.771 20.547 1 85.12 195 GLN A CA 1
ATOM 1509 C C . GLN A 1 195 ? 8.062 -3.201 21.828 1 85.12 195 GLN A C 1
ATOM 1511 O O . GLN A 1 195 ? 9.125 -3.645 22.266 1 85.12 195 GLN A O 1
ATOM 1516 N N . GLY A 1 196 ? 7.457 -2.174 22.344 1 87.88 196 GLY A N 1
ATOM 1517 C CA . GLY A 1 196 ? 7.949 -1.562 23.562 1 87.88 196 GLY A CA 1
ATOM 1518 C C . GLY A 1 196 ? 8.875 -0.385 23.312 1 87.88 196 GLY A C 1
ATOM 1519 O O . GLY A 1 196 ? 9.195 0.365 24.234 1 87.88 196 GLY A O 1
ATOM 1520 N N . SER A 1 197 ? 9.297 -0.183 22.016 1 90.06 197 SER A N 1
ATOM 1521 C CA . SER A 1 197 ? 10.102 0.991 21.672 1 90.06 197 SER A CA 1
ATOM 1522 C C . SER A 1 197 ? 9.32 2.279 21.938 1 90.06 197 SER A C 1
ATOM 1524 O O . SER A 1 197 ? 8.094 2.266 22.016 1 90.06 197 SER A O 1
ATOM 1526 N N . THR A 1 198 ? 10.102 3.328 22.125 1 94.5 198 THR A N 1
ATOM 1527 C CA . THR A 1 198 ? 9.516 4.645 22.344 1 94.5 198 THR A CA 1
ATOM 1528 C C . THR A 1 198 ? 9.844 5.582 21.188 1 94.5 198 THR A C 1
ATOM 1530 O O . THR A 1 198 ? 11.008 5.73 20.797 1 94.5 198 THR A O 1
ATOM 1533 N N . VAL A 1 199 ? 8.852 6.113 20.625 1 95.88 199 VAL A N 1
ATOM 1534 C CA . VAL A 1 199 ? 9.016 7.199 19.672 1 95.88 199 VAL A CA 1
ATOM 1535 C C . VAL A 1 199 ? 8.711 8.539 20.344 1 95.88 199 VAL A C 1
ATOM 1537 O O . VAL A 1 199 ? 7.574 8.789 20.734 1 95.88 199 VAL A O 1
ATOM 1540 N N . TYR A 1 200 ? 9.758 9.32 20.516 1 97 200 TYR A N 1
ATOM 1541 C CA . TYR A 1 200 ? 9.57 10.688 21 1 97 200 TYR A CA 1
ATOM 1542 C C . TYR A 1 200 ? 9.055 11.594 19.891 1 97 200 TYR A C 1
ATOM 1544 O O . TYR A 1 200 ? 9.555 11.562 18.766 1 97 200 TYR A O 1
ATOM 1552 N N . VAL A 1 201 ? 8.008 12.328 20.188 1 97.38 201 VAL A N 1
ATOM 1553 C CA . VAL A 1 201 ? 7.359 13.188 19.203 1 97.38 201 VAL A CA 1
ATOM 1554 C C . VAL A 1 201 ? 6.992 14.523 19.844 1 97.38 201 VAL A C 1
ATOM 1556 O O . VAL A 1 201 ? 6.988 14.656 21.062 1 97.38 201 VAL A O 1
ATOM 1559 N N . GLU A 1 202 ? 6.758 15.445 18.984 1 97.44 202 GLU A N 1
ATOM 1560 C CA . GLU A 1 202 ? 6.156 16.688 19.453 1 97.44 202 GLU A CA 1
ATOM 1561 C C . GLU A 1 202 ? 4.754 16.453 20.016 1 97.44 202 GLU A C 1
ATOM 1563 O O . GLU A 1 202 ? 4.047 15.547 19.562 1 97.44 202 GLU A O 1
ATOM 1568 N N . LYS A 1 203 ? 4.324 17.219 20.984 1 96.25 203 LYS A N 1
ATOM 1569 C CA . LYS A 1 203 ? 2.953 17.234 21.484 1 96.25 203 LYS A CA 1
ATOM 1570 C C . LYS A 1 203 ? 2.387 18.656 21.484 1 96.25 203 LYS A C 1
ATOM 1572 O O . LYS A 1 203 ? 2.812 19.5 22.281 1 96.25 203 LYS A O 1
ATOM 1577 N N . PRO A 1 204 ? 1.406 18.953 20.641 1 96.69 204 PRO A N 1
ATOM 1578 C CA . PRO A 1 204 ? 0.676 18.062 19.734 1 96.69 204 PRO A CA 1
ATOM 1579 C C . PRO A 1 204 ? 1.502 17.656 18.531 1 96.69 204 PRO A C 1
ATOM 1581 O O . PRO A 1 204 ? 2.557 18.234 18.266 1 96.69 204 PRO A O 1
ATOM 1584 N N . SER A 1 205 ? 1.021 16.578 17.859 1 97.19 205 SER A N 1
ATOM 1585 C CA . SER A 1 205 ? 1.67 16.109 16.641 1 97.19 205 SER A CA 1
ATOM 1586 C C . SER A 1 205 ? 0.681 15.391 15.734 1 97.19 205 SER A C 1
ATOM 1588 O O . SER A 1 205 ? -0.274 14.773 16.219 1 97.19 205 SER A O 1
ATOM 1590 N N . TYR A 1 206 ? 0.955 15.469 14.508 1 95.5 206 TYR A N 1
ATOM 1591 C CA . TYR A 1 206 ? 0.205 14.742 13.484 1 95.5 206 TYR A CA 1
ATOM 1592 C C . TYR A 1 206 ? 0.151 13.25 13.805 1 95.5 206 TYR A C 1
ATOM 1594 O O . TYR A 1 206 ? -0.876 12.602 13.602 1 95.5 206 TYR A O 1
ATOM 1602 N N . VAL A 1 207 ? 1.142 12.641 14.336 1 95.5 207 VAL A N 1
ATOM 1603 C CA . VAL A 1 207 ? 1.286 11.195 14.477 1 95.5 207 VAL A CA 1
ATOM 1604 C C . VAL A 1 207 ? 0.319 10.688 15.539 1 95.5 207 VAL A C 1
ATOM 1606 O O . VAL A 1 207 ? 0.026 9.484 15.594 1 95.5 207 VAL A O 1
ATOM 1609 N N . TYR A 1 208 ? -0.157 11.617 16.422 1 94 208 TYR A N 1
ATOM 1610 C CA . TYR A 1 208 ? -1.156 11.188 17.406 1 94 208 TYR A CA 1
ATOM 1611 C C . TYR A 1 208 ? -2.482 10.875 16.719 1 94 208 TYR A C 1
ATOM 1613 O O . TYR A 1 208 ? -3.332 10.18 17.297 1 94 208 TYR A O 1
ATOM 1621 N N . SER A 1 209 ? -2.684 11.422 15.555 1 92.31 209 SER A N 1
ATOM 1622 C CA . SER A 1 209 ? -3.918 11.172 14.812 1 92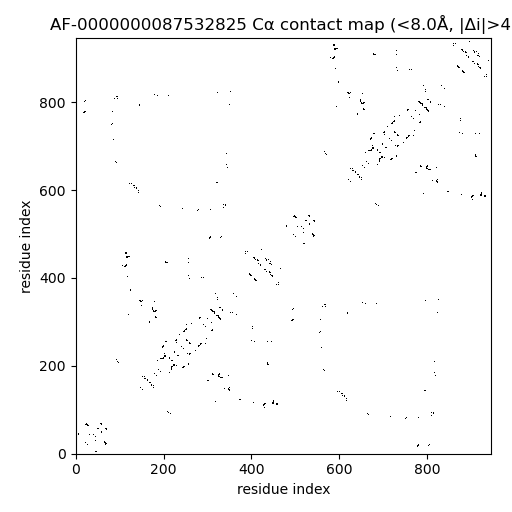.31 209 SER A CA 1
ATOM 1623 C C . SER A 1 209 ? -3.854 9.844 14.062 1 92.31 209 SER A C 1
ATOM 1625 O O . SER A 1 209 ? -4.816 9.453 13.406 1 92.31 209 SER A O 1
ATOM 1627 N N . LEU A 1 210 ? -2.746 9.195 14.102 1 91.06 210 LEU A N 1
ATOM 1628 C CA . LEU A 1 210 ? -2.52 7.922 13.422 1 91.06 210 LEU A CA 1
ATOM 1629 C C . LEU A 1 210 ? -2.496 6.77 14.414 1 91.06 210 LEU A C 1
ATOM 1631 O O . LEU A 1 210 ? -2.182 6.965 15.594 1 91.06 210 LEU A O 1
ATOM 1635 N N . ALA A 1 211 ? -2.762 5.609 13.977 1 88.62 211 ALA A N 1
ATOM 1636 C CA . ALA A 1 211 ? -2.691 4.43 14.828 1 88.62 211 ALA A CA 1
ATOM 1637 C C . ALA A 1 211 ? -1.505 3.547 14.445 1 88.62 211 ALA A C 1
ATOM 1639 O O . ALA A 1 211 ? -1.317 2.469 15.016 1 88.62 211 ALA A O 1
ATOM 1640 N N . VAL A 1 212 ? -0.714 3.988 13.594 1 87.31 212 VAL A N 1
ATOM 1641 C CA . VAL A 1 212 ? 0.315 3.178 12.953 1 87.31 212 VAL A CA 1
ATOM 1642 C C . VAL A 1 212 ? 1.318 2.695 13.992 1 87.31 212 VAL A C 1
ATOM 1644 O O . VAL A 1 212 ? 1.701 1.522 14.008 1 87.31 212 VAL A O 1
ATOM 1647 N N . PHE A 1 213 ? 1.79 3.543 14.914 1 89.12 213 PHE A N 1
ATOM 1648 C CA . PHE A 1 213 ? 2.795 3.182 15.906 1 89.12 213 PHE A CA 1
ATOM 1649 C C . PHE A 1 213 ? 2.186 2.316 17 1 89.12 213 PHE A C 1
ATOM 1651 O O . PHE A 1 213 ? 2.758 1.294 17.375 1 89.12 213 PHE A O 1
ATOM 1658 N N . GLN A 1 214 ? 1.004 2.707 17.391 1 86.31 214 GLN A N 1
ATOM 1659 C CA . GLN A 1 214 ? 0.325 1.964 18.453 1 86.31 214 GLN A CA 1
ATOM 1660 C C . GLN A 1 214 ? 0.016 0.537 18 1 86.31 214 GLN A C 1
ATOM 1662 O O . GLN A 1 214 ? 0.156 -0.406 18.781 1 86.31 214 GLN A O 1
ATOM 1667 N N . SER A 1 215 ? -0.326 0.441 16.828 1 84.62 215 SER A N 1
ATOM 1668 C CA . SER A 1 215 ? -0.666 -0.873 16.281 1 84.62 215 SER A CA 1
ATOM 1669 C C . SER A 1 215 ? 0.552 -1.79 16.25 1 84.62 215 SER A C 1
ATOM 1671 O O . SER A 1 215 ? 0.415 -3.014 16.328 1 84.62 215 SER A O 1
ATOM 1673 N N . ALA A 1 216 ? 1.684 -1.24 16.172 1 84.44 216 ALA A N 1
ATOM 1674 C CA . ALA A 1 216 ? 2.926 -2.01 16.156 1 84.44 216 ALA A CA 1
ATOM 1675 C C . ALA A 1 216 ? 3.449 -2.229 17.562 1 84.44 216 ALA A C 1
ATOM 1677 O O . ALA A 1 216 ? 4.539 -2.777 17.75 1 84.44 216 ALA A O 1
ATOM 1678 N N . GLY A 1 217 ? 2.732 -1.721 18.609 1 86.75 217 GLY A N 1
ATOM 1679 C CA . GLY A 1 217 ? 3.154 -1.857 20 1 86.75 217 GLY A CA 1
ATOM 1680 C C . GLY A 1 217 ? 4.207 -0.841 20.406 1 86.75 217 GLY A C 1
ATOM 1681 O O . GLY A 1 217 ? 4.926 -1.043 21.391 1 86.75 217 GLY A O 1
ATOM 1682 N N . VAL A 1 218 ? 4.359 0.145 19.609 1 90.88 218 VAL A N 1
ATOM 1683 C CA . VAL A 1 218 ? 5.316 1.217 19.859 1 90.88 218 VAL A CA 1
ATOM 1684 C C . VAL A 1 218 ? 4.645 2.338 20.656 1 90.88 218 VAL A C 1
ATOM 1686 O O . VAL A 1 218 ? 3.488 2.684 20.391 1 90.88 218 VAL A O 1
ATOM 1689 N N . GLN A 1 219 ? 5.305 2.865 21.594 1 92.38 219 GLN A N 1
ATOM 1690 C CA . GLN A 1 219 ? 4.758 3.914 22.453 1 92.38 219 GLN A CA 1
ATOM 1691 C C . GLN A 1 219 ? 5.164 5.297 21.953 1 92.38 219 GLN A C 1
ATOM 1693 O O . GLN A 1 219 ? 6.316 5.512 21.578 1 92.38 219 GLN A O 1
ATOM 1698 N N . LEU A 1 220 ? 4.211 6.172 21.938 1 95.38 220 LEU A N 1
ATOM 1699 C CA . LEU A 1 220 ? 4.5 7.574 21.656 1 95.38 220 LEU A CA 1
ATOM 1700 C C . LEU A 1 220 ? 4.691 8.359 22.953 1 95.38 220 LEU A C 1
ATOM 1702 O O . LEU A 1 220 ? 3.91 8.211 23.891 1 95.38 220 LEU A O 1
ATOM 1706 N N . LYS A 1 221 ? 5.746 9.047 23.031 1 96.38 221 LYS A N 1
ATOM 1707 C CA . LYS A 1 221 ? 5.969 9.961 24.141 1 96.38 221 LYS A CA 1
ATOM 1708 C C . LYS A 1 221 ? 6.094 11.406 23.656 1 96.38 221 LYS A C 1
ATOM 1710 O O . LYS A 1 221 ? 7.039 11.742 22.938 1 96.38 221 LYS A O 1
ATOM 1715 N N . GLY A 1 222 ? 5.176 12.172 24.125 1 96.75 222 GLY A N 1
ATOM 1716 C CA . GLY A 1 222 ? 5.117 13.555 23.672 1 96.75 222 GLY A CA 1
ATOM 1717 C C . GLY A 1 222 ? 6.051 14.477 24.438 1 96.75 222 GLY A C 1
ATOM 1718 O O . GLY A 1 222 ? 6.195 14.344 25.656 1 96.75 222 GLY A O 1
ATOM 1719 N N . LEU A 1 223 ? 6.707 15.344 23.703 1 96.69 223 LEU A N 1
ATOM 1720 C CA . LEU A 1 223 ? 7.539 16.406 24.25 1 96.69 223 LEU A CA 1
ATOM 1721 C C . LEU A 1 223 ? 6.914 17.766 23.984 1 96.69 223 LEU A C 1
ATOM 1723 O O . LEU A 1 223 ? 6.27 17.984 22.953 1 96.69 223 LEU A O 1
ATOM 1727 N N . PRO A 1 224 ? 7.086 18.625 24.875 1 95.5 224 PRO A N 1
ATOM 1728 C CA . PRO A 1 224 ? 6.5 19.953 24.672 1 95.5 224 PRO A CA 1
ATOM 1729 C C . PRO A 1 224 ? 7.094 20.672 23.469 1 95.5 224 PRO A C 1
ATOM 1731 O O . PRO A 1 224 ? 8.219 20.375 23.062 1 95.5 224 PRO A O 1
ATOM 1734 N N . ILE A 1 225 ? 6.293 21.562 22.938 1 94.94 225 ILE A N 1
ATOM 1735 C CA . ILE A 1 225 ? 6.723 22.359 21.797 1 94.94 225 ILE A CA 1
ATOM 1736 C C . ILE A 1 225 ? 6.648 23.844 22.156 1 94.94 225 ILE A C 1
ATOM 1738 O O . ILE A 1 225 ? 5.926 24.234 23.062 1 94.94 225 ILE A O 1
ATOM 1742 N N . ASP A 1 226 ? 7.453 24.641 21.516 1 92.69 226 ASP A N 1
ATOM 1743 C CA . ASP A 1 226 ? 7.359 26.094 21.562 1 92.69 226 ASP A CA 1
ATOM 1744 C C . ASP A 1 226 ? 7.207 26.688 20.156 1 92.69 226 ASP A C 1
ATOM 1746 O O . ASP A 1 226 ? 6.762 26 19.234 1 92.69 226 ASP A O 1
ATOM 1750 N N . ARG A 1 227 ? 7.434 27.922 20 1 90.31 227 ARG A N 1
ATOM 1751 C CA . ARG A 1 227 ? 7.184 28.625 18.734 1 90.31 227 ARG A CA 1
ATOM 1752 C C . ARG A 1 227 ? 8.078 28.078 17.625 1 90.31 227 ARG A C 1
ATOM 1754 O O . ARG A 1 227 ? 7.789 28.281 16.438 1 90.31 227 ARG A O 1
ATOM 1761 N N . GLU A 1 228 ? 9.125 27.422 18.016 1 91.44 228 GLU A N 1
ATOM 1762 C CA . GLU A 1 228 ? 10.047 26.891 17.016 1 91.44 228 GLU A CA 1
ATOM 1763 C C . GLU A 1 228 ? 9.945 25.359 16.922 1 91.44 228 GLU A C 1
ATOM 1765 O O . GLU A 1 228 ? 10.805 24.719 16.328 1 91.44 228 GLU A O 1
ATOM 1770 N N . GLY A 1 229 ? 8.953 24.828 17.516 1 92 229 GLY A N 1
ATOM 1771 C CA . GLY A 1 229 ? 8.781 23.375 17.438 1 92 229 GLY A CA 1
ATOM 1772 C C . GLY A 1 229 ? 9.25 22.656 18.688 1 92 229 GLY A C 1
ATOM 1773 O O . GLY A 1 229 ? 9.023 23.125 19.812 1 92 229 GLY A O 1
ATOM 1774 N N . LEU A 1 230 ? 9.875 21.547 18.547 1 94.94 230 LEU A N 1
ATOM 1775 C CA . LEU A 1 230 ? 10.25 20.609 19.609 1 94.94 230 LEU A CA 1
ATOM 1776 C C . LEU A 1 230 ? 11.133 21.297 20.641 1 94.94 230 LEU A C 1
ATOM 1778 O O . LEU A 1 230 ? 12.094 21.984 20.297 1 94.94 230 LEU A O 1
ATOM 1782 N N . SER A 1 231 ? 10.828 21.078 21.906 1 94 231 SER A N 1
ATOM 1783 C CA . SER A 1 231 ? 11.664 21.578 23 1 94 231 SER A CA 1
ATOM 1784 C C . SER A 1 231 ? 12.914 20.734 23.172 1 94 231 SER A C 1
ATOM 1786 O O . SER A 1 231 ? 12.836 19.578 23.578 1 94 231 SER A O 1
ATOM 1788 N N . LEU A 1 232 ? 14.023 21.359 23.047 1 94.81 232 LEU A N 1
ATOM 1789 C CA . LEU A 1 232 ? 15.297 20.641 23.172 1 94.81 232 LEU A CA 1
ATOM 1790 C C . LEU A 1 232 ? 15.617 20.344 24.625 1 94.81 232 LEU A C 1
ATOM 1792 O O . LEU A 1 232 ? 16.234 19.328 24.938 1 94.81 232 LEU A O 1
ATOM 1796 N N . GLU A 1 233 ? 15.219 21.25 25.453 1 93.81 233 GLU A N 1
ATOM 1797 C CA . GLU A 1 233 ? 15.406 21.031 26.891 1 93.81 233 GLU A CA 1
ATOM 1798 C C . GLU A 1 233 ? 14.672 19.781 27.359 1 93.81 233 GLU A C 1
ATOM 1800 O O . GLU A 1 233 ? 15.219 18.969 28.094 1 93.81 233 GLU A O 1
ATOM 1805 N N . ALA A 1 234 ? 13.5 19.688 26.922 1 94.88 234 ALA A N 1
ATOM 1806 C CA . ALA A 1 234 ? 12.711 18.516 27.266 1 94.88 234 ALA A CA 1
ATOM 1807 C C . ALA A 1 234 ? 13.328 17.25 26.688 1 94.88 234 ALA A C 1
ATOM 1809 O O . ALA A 1 234 ? 13.367 16.203 27.344 1 94.88 234 ALA A O 1
ATOM 1810 N N . LEU A 1 235 ? 13.789 17.344 25.469 1 95.38 235 LEU A N 1
ATOM 1811 C CA . LEU A 1 235 ? 14.398 16.203 24.812 1 95.38 235 LEU A CA 1
ATOM 1812 C C . LEU A 1 235 ? 15.625 15.727 25.578 1 95.38 235 LEU A C 1
ATOM 1814 O O . LEU A 1 235 ? 15.844 14.516 25.703 1 95.38 235 LEU A O 1
ATOM 1818 N N . GLN A 1 236 ? 16.328 16.625 26.078 1 94.38 236 GLN A N 1
ATOM 1819 C CA . GLN A 1 236 ? 17.562 16.297 26.781 1 94.38 236 GLN A CA 1
ATOM 1820 C C . GLN A 1 236 ? 17.266 15.539 28.078 1 94.38 236 GLN A C 1
ATOM 1822 O O . GLN A 1 236 ? 18.094 14.75 28.547 1 94.38 236 GLN A O 1
ATOM 1827 N N . LYS A 1 237 ? 16.156 15.711 28.609 1 93.88 237 LYS A N 1
ATOM 1828 C CA . LYS A 1 237 ? 15.828 15.219 29.938 1 93.88 237 LYS A CA 1
ATOM 1829 C C . LYS A 1 237 ? 15.195 13.828 29.875 1 93.88 237 LYS A C 1
ATOM 1831 O O . LYS A 1 237 ? 15.07 13.148 30.891 1 93.88 237 LYS A O 1
ATOM 1836 N N . VAL A 1 238 ? 14.836 13.453 28.766 1 92.25 238 VAL A N 1
ATOM 1837 C CA . VAL A 1 238 ? 14.117 12.18 28.688 1 92.25 238 VAL A CA 1
ATOM 1838 C C . VAL A 1 238 ? 15.117 11.039 28.531 1 92.25 238 VAL A C 1
ATOM 1840 O O . VAL A 1 238 ? 16.203 11.219 27.984 1 92.25 238 VAL A O 1
ATOM 1843 N N . PRO A 1 239 ? 14.719 9.875 29.047 1 91.19 239 PRO A N 1
ATOM 1844 C CA . PRO A 1 239 ? 15.586 8.703 28.906 1 91.19 239 PRO A CA 1
ATOM 1845 C C . PRO A 1 239 ? 15.602 8.156 27.484 1 91.19 239 PRO A C 1
ATOM 1847 O O . PRO A 1 239 ? 14.586 8.211 26.781 1 91.19 239 PRO A O 1
ATOM 1850 N N . PHE A 1 240 ? 16.75 7.691 27.141 1 88.06 240 PHE A N 1
ATOM 1851 C CA . PHE A 1 240 ? 16.938 7.039 25.844 1 88.06 240 PHE A CA 1
ATOM 1852 C C . PHE A 1 240 ? 17.453 5.617 26.016 1 88.06 240 PHE A C 1
ATOM 1854 O O . PHE A 1 240 ? 18.266 5.355 26.906 1 88.06 240 PHE A O 1
ATOM 1861 N N . ARG A 1 241 ? 16.922 4.688 25.297 1 83.44 241 ARG A N 1
ATOM 1862 C CA . ARG A 1 241 ? 17.422 3.318 25.234 1 83.44 241 ARG A CA 1
ATOM 1863 C C . ARG A 1 241 ? 17.906 2.984 23.828 1 83.44 241 ARG A C 1
ATOM 1865 O O . ARG A 1 241 ? 17.141 3.01 22.875 1 83.44 241 ARG A O 1
ATOM 1872 N N . PRO A 1 242 ? 19.219 2.689 23.797 1 75.75 242 PRO A N 1
ATOM 1873 C CA . PRO A 1 242 ? 19.734 2.352 22.469 1 75.75 242 PRO A CA 1
ATOM 1874 C C . PRO A 1 242 ? 18.922 1.257 21.781 1 75.75 242 PRO A C 1
ATOM 1876 O O . PRO A 1 242 ? 18.578 0.25 22.406 1 75.75 242 PRO A O 1
ATOM 1879 N N . GLY A 1 243 ? 18.609 1.558 20.578 1 76.44 243 GLY A N 1
ATOM 1880 C CA . GLY A 1 243 ? 17.859 0.574 19.812 1 76.44 243 GLY A CA 1
ATOM 1881 C C . GLY A 1 243 ? 16.375 0.588 20.094 1 76.44 243 GLY A C 1
ATOM 1882 O O . GLY A 1 243 ? 15.594 -0.058 19.391 1 76.44 243 GLY A O 1
ATOM 1883 N N . HIS A 1 244 ? 15.969 1.363 21.078 1 87.19 244 HIS A N 1
ATOM 1884 C CA . HIS A 1 244 ? 14.562 1.319 21.469 1 87.19 244 HIS A CA 1
ATOM 1885 C C . HIS A 1 244 ? 13.953 2.717 21.5 1 87.19 244 HIS A C 1
ATOM 1887 O O . HIS A 1 244 ? 12.805 2.891 21.906 1 87.19 244 HIS A O 1
ATOM 1893 N N . SER A 1 245 ? 14.781 3.652 21.188 1 92.25 245 SER A N 1
ATOM 1894 C CA . SER A 1 245 ? 14.305 5.031 21.156 1 92.25 245 SER A CA 1
ATOM 1895 C C . SER A 1 245 ? 14.523 5.668 19.797 1 92.25 245 SER A C 1
ATOM 1897 O O . SER A 1 245 ? 15.586 5.492 19.188 1 92.25 245 SER A O 1
ATOM 1899 N N . VAL A 1 246 ? 13.516 6.309 19.312 1 94.62 246 VAL A N 1
ATOM 1900 C CA . VAL A 1 246 ? 13.57 7.035 18.047 1 94.62 246 VAL A CA 1
ATOM 1901 C C . VAL A 1 246 ? 12.883 8.391 18.203 1 94.62 246 VAL A C 1
ATOM 1903 O O . VAL A 1 246 ? 11.984 8.547 19.031 1 94.62 246 VAL A O 1
ATOM 1906 N N . LEU A 1 247 ? 13.383 9.383 17.516 1 96.56 247 LEU A N 1
ATOM 1907 C CA . LEU A 1 247 ? 12.727 10.688 17.469 1 96.56 247 LEU A CA 1
ATOM 1908 C C . LEU A 1 247 ? 12.016 10.891 16.141 1 96.56 247 LEU A C 1
ATOM 1910 O O . LEU A 1 247 ? 12.609 10.703 15.078 1 96.56 247 LEU A O 1
ATOM 1914 N N . TYR A 1 248 ? 10.773 11.133 16.188 1 97.81 248 TYR A N 1
ATOM 1915 C CA . TYR A 1 248 ? 10.031 11.664 15.047 1 97.81 248 TYR A CA 1
ATOM 1916 C C . TYR A 1 248 ? 9.852 13.172 15.172 1 97.81 248 TYR A C 1
ATOM 1918 O O . TYR A 1 248 ? 9.43 13.672 16.219 1 97.81 248 TYR A O 1
ATOM 1926 N N . THR A 1 249 ? 10.141 13.898 14.07 1 97.94 249 THR A N 1
ATOM 1927 C CA . THR A 1 249 ? 9.953 15.344 14.117 1 97.94 249 THR A CA 1
ATOM 1928 C C . THR A 1 249 ? 9.453 15.867 12.773 1 97.94 249 THR A C 1
ATOM 1930 O O . THR A 1 249 ? 9.758 15.297 11.727 1 97.94 249 THR A O 1
ATOM 1933 N N . ASN A 1 250 ? 8.625 16.828 12.789 1 98 250 ASN A N 1
ATOM 1934 C CA . ASN A 1 250 ? 8.133 17.609 11.672 1 98 250 ASN A CA 1
ATOM 1935 C C . ASN A 1 250 ? 8.594 19.062 11.758 1 98 250 ASN A C 1
ATOM 1937 O O . ASN A 1 250 ? 7.812 19.953 12.102 1 98 250 ASN A O 1
ATOM 1941 N N . PRO A 1 251 ? 9.836 19.312 11.375 1 97.62 251 PRO A N 1
ATOM 1942 C CA . PRO A 1 251 ? 10.477 20.609 11.656 1 97.62 251 PRO A CA 1
ATOM 1943 C C . PRO A 1 251 ? 10.039 21.703 10.703 1 97.62 251 PRO A C 1
ATOM 1945 O O . PRO A 1 251 ? 10.305 22.891 10.945 1 97.62 251 PRO A O 1
ATOM 1948 N N . THR A 1 252 ? 9.477 21.328 9.562 1 97.75 252 THR A N 1
ATOM 1949 C CA . THR A 1 252 ? 9.102 22.297 8.539 1 97.75 252 THR A CA 1
ATOM 1950 C C . THR A 1 252 ? 7.582 22.344 8.383 1 97.75 252 THR A C 1
ATOM 1952 O O . THR A 1 252 ? 6.977 21.422 7.832 1 97.75 252 THR A O 1
ATOM 1955 N N . TYR A 1 253 ? 7.016 23.5 8.883 1 97.62 253 TYR A N 1
ATOM 1956 C CA . TYR A 1 253 ? 5.578 23.734 8.828 1 97.62 253 TYR A CA 1
ATOM 1957 C C . TYR A 1 253 ? 4.816 22.594 9.508 1 97.62 253 TYR A C 1
ATOM 1959 O O . TYR A 1 253 ? 4 21.922 8.875 1 97.62 253 TYR A O 1
ATOM 1967 N N . HIS A 1 254 ? 5.02 22.547 10.758 1 97.81 254 HIS A N 1
ATOM 1968 C CA . HIS A 1 254 ? 4.586 21.484 11.664 1 97.81 254 HIS A CA 1
ATOM 1969 C C . HIS A 1 254 ? 3.074 21.297 11.602 1 97.81 254 HIS A C 1
ATOM 1971 O O . HIS A 1 254 ? 2.32 22.281 11.578 1 97.81 254 HIS A O 1
ATOM 1977 N N . ASN A 1 255 ? 2.627 20.125 11.414 1 97.5 255 ASN A N 1
ATOM 1978 C CA . ASN A 1 255 ? 1.23 19.734 11.555 1 97.5 255 ASN A CA 1
ATOM 1979 C C . ASN A 1 255 ? 0.933 19.219 12.961 1 97.5 255 ASN A C 1
ATOM 1981 O O . ASN A 1 255 ? 1.414 18.156 13.359 1 97.5 255 ASN A O 1
ATOM 1985 N N . PRO A 1 256 ? 0.277 19.969 13.766 1 96.94 256 PRO A N 1
ATOM 1986 C CA . PRO A 1 256 ? -0.791 20.875 13.352 1 96.94 256 PRO A CA 1
ATOM 1987 C C . PRO A 1 256 ? -0.424 22.344 13.562 1 96.94 256 PRO A C 1
ATOM 1989 O O . PRO A 1 256 ? -1.157 23.234 13.133 1 96.94 256 PRO A O 1
ATOM 1992 N N . THR A 1 257 ? 0.696 22.734 14.109 1 96.5 257 THR A N 1
ATOM 1993 C CA . THR A 1 257 ? 0.911 24.047 14.68 1 96.5 257 THR A CA 1
ATOM 1994 C C . THR A 1 257 ? 1.423 25.031 13.625 1 96.5 257 THR A C 1
ATOM 1996 O O . THR A 1 257 ? 1.44 26.234 13.844 1 96.5 257 THR A O 1
ATOM 1999 N N . SER A 1 258 ? 1.905 24.5 12.516 1 95.69 258 SER A N 1
ATOM 2000 C CA . SER A 1 258 ? 2.455 25.266 11.406 1 95.69 258 SER A CA 1
ATOM 2001 C C . SER A 1 258 ? 3.785 25.906 11.781 1 95.69 258 SER A C 1
ATOM 2003 O O . SER A 1 258 ? 4.305 26.75 11.047 1 95.69 258 SER A O 1
ATOM 2005 N N . SER A 1 259 ? 4.34 25.547 12.891 1 96.12 259 SER A N 1
ATOM 2006 C CA . SER A 1 259 ? 5.617 26.109 13.32 1 96.12 259 SER A CA 1
ATOM 2007 C C . SER A 1 259 ? 6.742 25.703 12.375 1 96.12 259 SER A C 1
ATOM 2009 O O . SER A 1 259 ? 6.652 24.688 11.688 1 96.12 259 SER A O 1
ATOM 2011 N N . LEU A 1 260 ? 7.738 26.547 12.297 1 97.44 260 LEU A N 1
ATOM 2012 C CA . LEU A 1 260 ? 8.961 26.328 11.531 1 97.44 260 LEU A CA 1
ATOM 2013 C C . LEU A 1 260 ? 10.188 26.344 12.438 1 97.44 260 LEU A C 1
ATOM 2015 O O . LEU A 1 260 ? 10.461 27.344 13.102 1 97.44 260 LEU A O 1
ATOM 2019 N N . MET A 1 261 ? 10.836 25.219 12.508 1 97.62 261 MET A N 1
ATOM 2020 C CA . MET A 1 261 ? 12.055 25.141 13.312 1 97.62 261 MET A CA 1
ATOM 2021 C C . MET A 1 261 ? 13.18 25.953 12.695 1 97.62 261 MET A C 1
ATOM 2023 O O . MET A 1 261 ? 13.469 25.828 11.5 1 97.62 261 MET A O 1
ATOM 2027 N N . SER A 1 262 ? 13.836 26.781 13.453 1 96.88 262 SER A N 1
ATOM 2028 C CA . SER A 1 262 ? 14.906 27.641 12.969 1 96.88 262 SER A CA 1
ATOM 2029 C C . SER A 1 262 ? 16.172 26.828 12.664 1 96.88 262 SER A C 1
ATOM 2031 O O . SER A 1 262 ? 16.297 25.688 13.094 1 96.88 262 SER A O 1
ATOM 2033 N N . LEU A 1 263 ? 17.031 27.438 11.883 1 96.12 263 LEU A N 1
ATOM 2034 C CA . LEU A 1 263 ? 18.312 26.812 11.555 1 96.12 263 LEU A CA 1
ATOM 2035 C C . LEU A 1 263 ? 19.109 26.5 12.82 1 96.12 263 LEU A C 1
ATOM 2037 O O . LEU A 1 263 ? 19.688 25.422 12.945 1 96.12 263 LEU A O 1
ATOM 2041 N N . SER A 1 264 ? 19.125 27.469 13.742 1 96.31 264 SER A N 1
ATOM 2042 C CA . SER A 1 264 ? 19.875 27.297 14.984 1 96.31 264 SER A CA 1
ATOM 2043 C C . SER A 1 264 ? 19.312 26.141 15.805 1 96.31 264 SER A C 1
ATOM 2045 O O . SER A 1 264 ? 20.078 25.328 16.328 1 96.31 264 SER A O 1
ATOM 2047 N N . ARG A 1 265 ? 18.031 26.047 15.922 1 96.38 265 ARG A N 1
ATOM 2048 C CA . ARG A 1 265 ? 17.391 24.969 16.656 1 96.38 265 ARG A CA 1
ATOM 2049 C C . ARG A 1 265 ? 17.672 23.625 15.992 1 96.38 265 ARG A C 1
ATOM 2051 O O . ARG A 1 265 ? 17.859 22.609 16.672 1 96.38 265 ARG A O 1
ATOM 2058 N N . ARG A 1 266 ? 17.656 23.531 14.695 1 96.62 266 ARG A N 1
ATOM 2059 C CA . ARG A 1 266 ? 17.953 22.297 13.953 1 96.62 266 ARG A CA 1
ATOM 2060 C C . ARG A 1 266 ? 19.375 21.812 14.25 1 96.62 266 ARG A C 1
ATOM 2062 O O . ARG A 1 266 ? 19.594 20.625 14.438 1 96.62 266 ARG A O 1
ATOM 2069 N N . LYS A 1 267 ? 20.312 22.734 14.266 1 95 267 LYS A N 1
ATOM 2070 C CA . LYS A 1 267 ? 21.688 22.391 14.562 1 95 267 LYS A CA 1
ATOM 2071 C C . LYS A 1 267 ? 21.828 21.797 15.961 1 95 267 LYS A C 1
ATOM 2073 O O . LYS A 1 267 ? 22.5 20.781 16.156 1 95 267 LYS A O 1
ATOM 2078 N N . THR A 1 268 ? 21.172 22.484 16.875 1 95.44 268 THR A N 1
ATOM 2079 C CA . THR A 1 268 ? 21.219 22.016 18.25 1 95.44 268 THR A CA 1
ATOM 2080 C C . THR A 1 268 ? 20.547 20.656 18.375 1 95.44 268 THR A C 1
ATOM 2082 O O . THR A 1 268 ? 21.016 19.781 19.094 1 95.44 268 THR A O 1
ATOM 2085 N N . LEU A 1 269 ? 19.406 20.5 17.703 1 96 269 LEU A N 1
ATOM 2086 C CA . LEU A 1 269 ? 18.703 19.219 17.719 1 96 269 LEU A CA 1
ATOM 2087 C C . LEU A 1 269 ? 19.594 18.094 17.203 1 96 269 LEU A C 1
ATOM 2089 O O . LEU A 1 269 ? 19.656 17.016 17.797 1 96 269 LEU A O 1
ATOM 2093 N N . ARG A 1 270 ? 20.25 18.281 16.109 1 93.12 270 ARG A N 1
ATOM 2094 C CA . ARG A 1 270 ? 21.156 17.297 15.539 1 93.12 270 ARG A CA 1
ATOM 2095 C C . ARG A 1 270 ? 22.25 16.922 16.531 1 93.12 270 ARG A C 1
ATOM 2097 O O . ARG A 1 270 ? 22.578 15.742 16.688 1 93.12 270 ARG A O 1
ATOM 2104 N N . ALA A 1 271 ? 22.797 17.906 17.141 1 91.19 271 ALA A N 1
ATOM 2105 C CA . ALA A 1 271 ? 23.875 17.688 18.109 1 91.19 271 ALA A CA 1
ATOM 2106 C C . ALA A 1 271 ? 23.391 16.812 19.266 1 91.19 271 ALA A C 1
ATOM 2108 O O . ALA A 1 271 ? 24.094 15.898 19.688 1 91.19 271 ALA A O 1
ATOM 2109 N N . VAL A 1 272 ? 22.25 17.188 19.766 1 91.5 272 VAL A N 1
ATOM 2110 C CA . VAL A 1 272 ? 21.688 16.438 20.875 1 91.5 272 VAL A CA 1
ATOM 2111 C C . VAL A 1 272 ? 21.453 14.984 20.469 1 91.5 272 VAL A C 1
ATOM 2113 O O . VAL A 1 272 ? 21.797 14.062 21.203 1 91.5 272 VAL A O 1
ATOM 2116 N N . CYS A 1 273 ? 20.875 14.742 19.297 1 91 273 CYS A N 1
ATOM 2117 C CA . CYS A 1 273 ? 20.562 13.398 18.812 1 91 273 CYS A CA 1
ATOM 2118 C C . CYS A 1 273 ? 21.828 12.594 18.547 1 91 273 CYS A C 1
ATOM 2120 O O . CYS A 1 273 ? 21.875 11.391 18.812 1 91 273 CYS A O 1
ATOM 2122 N N . GLU A 1 274 ? 22.828 13.25 18.031 1 85.12 274 GLU A N 1
ATOM 2123 C CA . GLU A 1 274 ? 24.109 12.594 17.797 1 85.12 274 GLU A CA 1
ATOM 2124 C C . GLU A 1 274 ? 24.75 12.164 19.125 1 85.12 274 GLU A C 1
ATOM 2126 O O . GLU A 1 274 ? 25.266 11.047 19.234 1 85.12 274 GLU A O 1
ATOM 2131 N N . GLU A 1 275 ? 24.688 13.094 20.047 1 84.88 275 GLU A N 1
ATOM 2132 C CA . GLU A 1 275 ? 25.266 12.805 21.359 1 84.88 275 GLU A CA 1
ATOM 2133 C C . GLU A 1 275 ? 24.562 11.609 22 1 84.88 275 GLU A C 1
ATOM 2135 O O . GLU A 1 275 ? 25.219 10.758 22.609 1 84.88 275 GLU A O 1
ATOM 2140 N N . LYS A 1 276 ? 23.359 11.547 21.812 1 85.69 276 LYS A N 1
ATOM 2141 C CA . LYS A 1 276 ? 22.578 10.508 22.469 1 85.69 276 LYS A CA 1
ATOM 2142 C C . LYS A 1 276 ? 22.453 9.266 21.578 1 85.69 276 LYS A C 1
ATOM 2144 O O . LYS A 1 276 ? 21.906 8.242 22 1 85.69 276 LYS A O 1
ATOM 2149 N N . GLN A 1 277 ? 22.953 9.359 20.391 1 84.88 277 GLN A N 1
ATOM 2150 C CA . GLN A 1 277 ? 22.812 8.289 19.422 1 84.88 277 GLN A CA 1
ATOM 2151 C C . GLN A 1 277 ? 21.344 7.941 19.188 1 84.88 277 GLN A C 1
ATOM 2153 O O . GLN A 1 277 ? 20.969 6.766 19.188 1 84.88 277 GLN A O 1
ATOM 2158 N N . LEU A 1 278 ? 20.562 8.945 19.062 1 90.5 278 LEU A N 1
ATOM 2159 C CA . LEU A 1 278 ? 19.109 8.836 18.859 1 90.5 278 LEU A CA 1
ATOM 2160 C C . LEU A 1 278 ? 18.766 8.953 17.375 1 90.5 278 LEU A C 1
ATOM 2162 O O . LEU A 1 278 ? 18.906 10.023 16.781 1 90.5 278 LEU A O 1
ATOM 2166 N N . PRO A 1 279 ? 18.328 7.801 16.734 1 92.56 279 PRO A N 1
ATOM 2167 C CA . PRO A 1 279 ? 17.906 7.922 15.336 1 92.56 279 PRO A CA 1
ATOM 2168 C C . PRO A 1 279 ? 16.688 8.828 15.164 1 92.56 279 PRO A C 1
ATOM 2170 O O . PRO A 1 279 ? 15.898 8.992 16.094 1 92.56 279 PRO A O 1
ATOM 2173 N N . MET A 1 280 ? 16.609 9.383 13.969 1 95.19 280 MET A N 1
ATOM 2174 C CA . MET A 1 280 ? 15.555 10.375 13.75 1 95.19 280 MET A CA 1
ATOM 2175 C C . MET A 1 280 ? 14.766 10.055 12.484 1 95.19 280 MET A C 1
ATOM 2177 O O . MET A 1 280 ? 15.312 9.508 11.523 1 95.19 280 MET A O 1
ATOM 2181 N N . ILE A 1 281 ? 13.523 10.359 12.523 1 97.56 281 ILE A N 1
ATOM 2182 C CA . ILE A 1 281 ? 12.648 10.438 11.359 1 97.56 281 ILE A CA 1
ATOM 2183 C C . ILE A 1 281 ? 12.25 11.891 11.109 1 97.56 281 ILE A C 1
ATOM 2185 O O . ILE A 1 281 ? 11.641 12.523 11.977 1 97.56 281 ILE A O 1
ATOM 2189 N N . GLU A 1 282 ? 12.609 12.414 10.008 1 98.06 282 GLU A N 1
ATOM 2190 C CA . GLU A 1 282 ? 12.211 13.766 9.609 1 98.06 282 GLU A CA 1
ATOM 2191 C C . GLU A 1 282 ? 11.055 13.727 8.617 1 98.06 282 GLU A C 1
ATOM 2193 O O . GLU A 1 282 ? 11.219 13.281 7.48 1 98.06 282 GLU A O 1
ATOM 2198 N N . ASP A 1 283 ? 9.906 14.156 9.039 1 98.31 283 ASP A N 1
ATOM 2199 C CA . ASP A 1 283 ? 8.742 14.328 8.18 1 98.31 283 ASP A CA 1
ATOM 2200 C C . ASP A 1 283 ? 8.742 15.711 7.527 1 98.31 283 ASP A C 1
ATOM 2202 O O . ASP A 1 283 ? 8.5 16.719 8.195 1 98.31 283 ASP A O 1
ATOM 2206 N N . ASP A 1 284 ? 8.945 15.742 6.211 1 98.06 284 ASP A N 1
ATOM 2207 C CA . ASP A 1 284 ? 9.172 17 5.527 1 98.06 284 ASP A CA 1
ATOM 2208 C C . ASP A 1 284 ? 8.211 17.188 4.352 1 98.06 284 ASP A C 1
ATOM 2210 O O . ASP A 1 284 ? 8.586 17.734 3.312 1 98.06 284 ASP A O 1
ATOM 2214 N N . VAL A 1 285 ? 6.945 16.844 4.48 1 97.62 285 VAL A N 1
ATOM 2215 C CA . VAL A 1 285 ? 5.996 16.75 3.375 1 97.62 285 VAL A CA 1
ATOM 2216 C C . VAL A 1 285 ? 5.488 18.141 3.004 1 97.62 285 VAL A C 1
ATOM 2218 O O . VAL A 1 285 ? 4.961 18.344 1.909 1 97.62 285 VAL A O 1
ATOM 2221 N N . TYR A 1 286 ? 5.672 19.203 3.846 1 97.88 286 TYR A N 1
ATOM 2222 C CA . TYR A 1 286 ? 5.102 20.516 3.588 1 97.88 286 TYR A CA 1
ATOM 2223 C C . TYR A 1 286 ? 6.168 21.484 3.104 1 97.88 286 TYR A C 1
ATOM 2225 O O . TYR A 1 286 ? 5.883 22.672 2.855 1 97.88 286 TYR A O 1
ATOM 2233 N N . ARG A 1 287 ? 7.395 21.047 2.959 1 96.88 287 ARG A N 1
ATOM 2234 C CA . ARG A 1 287 ? 8.547 21.906 2.74 1 96.88 287 ARG A CA 1
ATOM 2235 C C . ARG A 1 287 ? 8.336 22.812 1.53 1 96.88 287 ARG A C 1
ATOM 2237 O O . ARG A 1 287 ? 8.727 23.984 1.544 1 96.88 287 ARG A O 1
ATOM 2244 N N . ASP A 1 288 ? 7.711 22.328 0.486 1 97.12 288 ASP A N 1
ATOM 2245 C CA . ASP A 1 288 ? 7.609 23.047 -0.776 1 97.12 288 ASP A CA 1
ATOM 2246 C C . ASP A 1 288 ? 6.516 24.109 -0.711 1 97.12 288 ASP A C 1
ATOM 2248 O O . ASP A 1 288 ? 6.391 24.938 -1.618 1 97.12 288 ASP A O 1
ATOM 2252 N N . LEU A 1 289 ? 5.793 24.125 0.365 1 98 289 LEU A N 1
ATOM 2253 C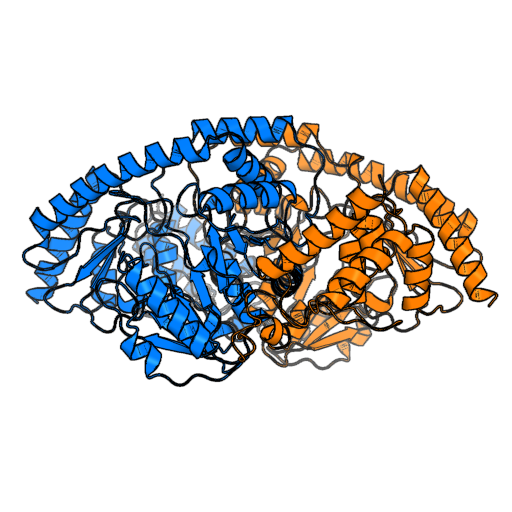 CA . LEU A 1 289 ? 4.68 25.062 0.505 1 98 289 LEU A CA 1
ATOM 2254 C C . LEU A 1 289 ? 5.078 26.25 1.366 1 98 289 LEU A C 1
ATOM 2256 O O . LEU A 1 289 ? 4.293 26.719 2.201 1 98 289 LEU A O 1
ATOM 2260 N N . TRP A 1 290 ? 6.289 26.688 1.238 1 97.62 290 TRP A N 1
ATOM 2261 C CA . TRP A 1 290 ? 6.699 27.938 1.881 1 97.62 290 TRP A CA 1
ATOM 2262 C C . TRP A 1 290 ? 6.004 29.141 1.24 1 97.62 290 TRP A C 1
ATOM 2264 O O . TRP A 1 290 ? 5.734 29.141 0.037 1 97.62 290 TRP A O 1
ATOM 2274 N N . LEU A 1 291 ? 5.66 30.141 1.984 1 97.06 291 LEU A N 1
ATOM 2275 C CA . LEU A 1 291 ? 4.895 31.281 1.486 1 97.06 291 LEU A CA 1
ATOM 2276 C C . LEU A 1 291 ? 5.738 32.562 1.492 1 97.06 291 LEU A C 1
ATOM 2278 O O . LEU A 1 291 ? 5.797 33.25 0.49 1 97.06 291 LEU A O 1
ATOM 2282 N N . ASP A 1 292 ? 6.406 32.812 2.578 1 93.94 292 ASP A N 1
ATOM 2283 C CA . ASP A 1 292 ? 7.141 34.094 2.73 1 93.94 292 ASP A CA 1
ATOM 2284 C C . ASP A 1 292 ? 8.594 33.938 2.277 1 93.94 292 ASP A C 1
ATOM 2286 O O . ASP A 1 292 ? 9.094 34.75 1.499 1 93.94 292 ASP A O 1
ATOM 2290 N N . GLU A 1 293 ? 9.227 33 2.748 1 95.5 293 GLU A N 1
ATOM 2291 C CA . GLU A 1 293 ? 10.602 32.656 2.381 1 95.5 293 GLU A CA 1
ATOM 2292 C C . GLU A 1 293 ? 10.852 31.156 2.48 1 95.5 293 GLU A C 1
ATOM 2294 O O . GLU A 1 293 ? 10.164 30.453 3.227 1 95.5 293 GLU A O 1
ATOM 2299 N N . PRO A 1 294 ? 11.844 30.688 1.729 1 96 294 PRO A N 1
ATOM 2300 C CA . PRO A 1 294 ? 12.172 29.266 1.834 1 96 294 PRO A CA 1
ATOM 2301 C C . PRO A 1 294 ? 12.625 28.859 3.236 1 96 294 PRO A C 1
ATOM 2303 O O . PRO A 1 294 ? 13.289 29.641 3.924 1 96 294 PRO A O 1
ATOM 2306 N N . PRO A 1 295 ? 12.242 27.703 3.646 1 96.81 295 PRO A N 1
ATOM 2307 C CA . PRO A 1 295 ? 12.656 27.234 4.973 1 96.81 295 PRO A CA 1
ATOM 2308 C C . PRO A 1 295 ? 14.141 26.875 5.039 1 96.81 295 PRO A C 1
ATOM 2310 O O . PRO A 1 295 ? 14.797 26.75 4 1 96.81 295 PRO A O 1
ATOM 2313 N N . PRO A 1 296 ? 14.68 26.734 6.316 1 96 296 PRO A N 1
ATOM 2314 C CA . PRO A 1 296 ? 16.047 26.234 6.449 1 96 296 PRO A CA 1
ATOM 2315 C C . PRO A 1 296 ? 16.219 24.844 5.848 1 96 296 PRO A C 1
ATOM 2317 O O . PRO A 1 296 ? 15.242 24.141 5.617 1 96 296 PRO A O 1
ATOM 2320 N N . PRO A 1 297 ? 17.516 24.469 5.523 1 95.81 297 PRO A N 1
ATOM 2321 C CA . PRO A 1 297 ? 17.766 23.109 5.02 1 95.81 297 PRO A CA 1
ATOM 2322 C C . PRO A 1 297 ? 17.203 22.031 5.941 1 95.81 297 PRO A C 1
ATOM 2324 O O . PRO A 1 297 ? 17.141 22.234 7.16 1 95.81 297 PRO A O 1
ATOM 2327 N N . ALA A 1 298 ? 16.812 20.953 5.312 1 96.38 298 ALA A N 1
ATOM 2328 C CA . ALA A 1 298 ? 16.328 19.812 6.086 1 96.38 298 ALA A CA 1
ATOM 2329 C C . ALA A 1 298 ? 17.406 19.297 7.035 1 96.38 298 ALA A C 1
ATOM 2331 O O . ALA A 1 298 ? 18.609 19.469 6.781 1 96.38 298 ALA A O 1
ATOM 2332 N N . LEU A 1 299 ? 17.016 18.688 8.148 1 95.12 299 LEU A N 1
ATOM 2333 C CA . LEU A 1 299 ? 17.938 18.016 9.047 1 95.12 299 LEU A CA 1
ATOM 2334 C C . LEU A 1 299 ? 18.75 16.969 8.297 1 95.12 299 LEU A C 1
ATOM 2336 O O . LEU A 1 299 ? 19.953 16.812 8.531 1 95.12 299 LEU A O 1
ATOM 2340 N N . LYS A 1 300 ? 18.156 16.297 7.344 1 95.19 300 LYS A N 1
ATOM 2341 C CA . LYS A 1 300 ? 18.766 15.219 6.562 1 95.19 300 LYS A CA 1
ATOM 2342 C C . LYS A 1 300 ? 19.922 15.734 5.707 1 95.19 300 LYS A C 1
ATOM 2344 O O . LYS A 1 300 ? 20.859 15 5.414 1 95.19 300 LYS A O 1
ATOM 2349 N N . ALA A 1 301 ? 19.875 16.938 5.25 1 93.12 301 ALA A N 1
ATOM 2350 C CA . ALA A 1 301 ? 20.859 17.516 4.336 1 93.12 301 ALA A CA 1
ATOM 2351 C C . ALA A 1 301 ? 22.266 17.406 4.914 1 93.12 301 ALA A C 1
ATOM 2353 O O . ALA A 1 301 ? 23.234 17.297 4.168 1 93.12 301 ALA A O 1
ATOM 2354 N N . ARG A 1 302 ? 22.453 17.312 6.211 1 84.31 302 ARG A N 1
ATOM 2355 C CA . ARG A 1 302 ? 23.781 17.297 6.832 1 84.31 302 ARG A CA 1
ATOM 2356 C C . ARG A 1 302 ? 24.031 15.969 7.535 1 84.31 302 ARG A C 1
ATOM 2358 O O . ARG A 1 302 ? 24.922 15.859 8.375 1 84.31 302 ARG A O 1
ATOM 2365 N N . ASP A 1 303 ? 23.203 15.078 7.141 1 86.75 303 ASP A N 1
ATOM 2366 C CA . ASP A 1 303 ? 23.344 13.773 7.789 1 86.75 303 ASP A CA 1
ATOM 2367 C C . ASP A 1 303 ? 24.422 12.938 7.098 1 86.75 303 ASP A C 1
ATOM 2369 O O . ASP A 1 303 ? 24.25 12.492 5.965 1 86.75 303 ASP A O 1
ATOM 2373 N N . THR A 1 304 ? 25.484 12.672 7.758 1 81.19 304 THR A N 1
ATOM 2374 C CA . THR A 1 304 ? 26.578 11.859 7.219 1 81.19 304 THR A CA 1
ATOM 2375 C C . THR A 1 304 ? 26.672 10.523 7.953 1 81.19 304 THR A C 1
ATOM 2377 O O . THR A 1 304 ? 27.469 9.672 7.594 1 81.19 304 THR A O 1
ATOM 2380 N N . THR A 1 305 ? 25.859 10.344 8.914 1 80.88 305 THR A N 1
ATOM 2381 C CA . THR A 1 305 ? 25.969 9.172 9.773 1 80.88 305 THR A CA 1
ATOM 2382 C C . THR A 1 305 ? 24.938 8.109 9.383 1 80.88 305 THR A C 1
ATOM 2384 O O . THR A 1 305 ? 25.047 6.957 9.805 1 80.88 305 THR A O 1
ATOM 2387 N N . GLY A 1 306 ? 23.922 8.547 8.633 1 86.31 306 GLY A N 1
ATOM 2388 C CA . GLY A 1 306 ? 22.859 7.617 8.305 1 86.31 306 GLY A CA 1
ATOM 2389 C C . GLY A 1 306 ? 21.859 7.434 9.438 1 86.31 306 GLY A C 1
ATOM 2390 O O . GLY A 1 306 ? 21.109 6.457 9.453 1 86.31 306 GLY A O 1
ATOM 2391 N N . SER A 1 307 ? 21.844 8.375 10.375 1 88.5 307 SER A N 1
ATOM 2392 C CA . SER A 1 307 ? 20.984 8.266 11.555 1 88.5 307 SER A CA 1
ATOM 2393 C C . SER A 1 307 ? 19.609 8.867 11.297 1 88.5 307 SER A C 1
ATOM 2395 O O . SER A 1 307 ? 18.719 8.781 12.148 1 88.5 307 SER A O 1
ATOM 2397 N N . MET A 1 308 ? 19.422 9.367 10.047 1 92.81 308 MET A N 1
ATOM 2398 C CA . MET A 1 308 ? 18.172 10.062 9.773 1 92.81 308 MET A CA 1
ATOM 2399 C C . MET A 1 308 ? 17.438 9.422 8.602 1 92.81 308 MET A C 1
ATOM 2401 O O . MET A 1 308 ? 18.047 9.164 7.555 1 92.81 308 MET A O 1
ATOM 2405 N N . LEU A 1 309 ? 16.203 9.094 8.836 1 96.88 309 LEU A N 1
ATOM 2406 C CA . LEU A 1 309 ? 15.281 8.789 7.746 1 96.88 309 LEU A CA 1
ATOM 2407 C C . LEU A 1 309 ? 14.477 10.016 7.348 1 96.88 309 LEU A C 1
ATOM 2409 O O . LEU A 1 309 ? 13.961 10.734 8.211 1 96.88 309 LEU A O 1
ATOM 2413 N N . TYR A 1 310 ? 14.453 10.289 6.082 1 98.12 310 TYR A N 1
ATOM 2414 C CA . TYR A 1 310 ? 13.781 11.469 5.551 1 98.12 310 TYR A CA 1
ATOM 2415 C C . TYR A 1 310 ? 12.547 11.086 4.754 1 98.12 310 TYR A C 1
ATOM 2417 O O . TYR A 1 310 ? 12.609 10.242 3.855 1 98.12 310 TYR A O 1
ATOM 2425 N N . LEU A 1 311 ? 11.406 11.719 5.086 1 98.5 311 LEU A N 1
ATOM 2426 C CA . LEU A 1 311 ? 10.141 11.445 4.406 1 98.5 311 LEU A CA 1
ATOM 2427 C C . LEU A 1 311 ? 9.711 12.633 3.559 1 98.5 311 LEU A C 1
ATOM 2429 O O . LEU A 1 311 ? 9.711 13.773 4.035 1 98.5 311 LEU A O 1
ATOM 2433 N N . GLY A 1 312 ? 9.359 12.375 2.307 1 97.94 312 GLY A N 1
ATOM 2434 C CA . GLY A 1 312 ? 8.75 13.328 1.401 1 97.94 312 GLY A CA 1
ATOM 2435 C C . GLY A 1 312 ? 7.562 12.766 0.647 1 97.94 312 GLY A C 1
ATOM 2436 O O . GLY A 1 312 ? 7.336 11.555 0.651 1 97.94 312 GLY A O 1
ATOM 2437 N N . SER A 1 313 ? 6.77 13.641 0.013 1 97.25 313 SER A N 1
ATOM 2438 C CA . SER A 1 313 ? 5.578 13.195 -0.703 1 97.25 313 SER A CA 1
ATOM 2439 C C . SER A 1 313 ? 5.035 14.289 -1.613 1 97.25 313 SER A C 1
ATOM 2441 O O . SER A 1 313 ? 5.258 15.477 -1.366 1 97.25 313 SER A O 1
ATOM 2443 N N . PHE A 1 314 ? 4.305 13.898 -2.652 1 97.12 314 PHE A N 1
ATOM 2444 C CA . PHE A 1 314 ? 3.611 14.828 -3.541 1 97.12 314 PHE A CA 1
ATOM 2445 C C . PHE A 1 314 ? 2.199 15.102 -3.037 1 97.12 314 PHE A C 1
ATOM 2447 O O . PHE A 1 314 ? 1.482 15.93 -3.607 1 97.12 314 PHE A O 1
ATOM 2454 N N . SER A 1 315 ? 1.77 14.531 -1.976 1 95.56 315 SER A N 1
ATOM 2455 C CA . SER A 1 315 ? 0.373 14.516 -1.551 1 95.56 315 SER A CA 1
ATOM 2456 C C . SER A 1 315 ? -0.116 15.914 -1.204 1 95.56 315 SER A C 1
ATOM 2458 O O . SER A 1 315 ? -1.304 16.219 -1.343 1 95.56 315 SER A O 1
ATOM 2460 N N . LYS A 1 316 ? 0.813 16.734 -0.704 1 96.69 316 LYS A N 1
ATOM 2461 C CA . LYS A 1 316 ? 0.385 18.031 -0.182 1 96.69 316 LYS A CA 1
ATOM 2462 C C . LYS A 1 316 ? 0.629 19.141 -1.2 1 96.69 316 LYS A C 1
ATOM 2464 O O . LYS A 1 316 ? 0 20.203 -1.134 1 96.69 316 LYS A O 1
ATOM 2469 N N . SER A 1 317 ? 1.522 18.922 -2.137 1 96.69 317 SER A N 1
ATOM 2470 C CA . SER A 1 317 ? 1.94 19.984 -3.043 1 96.69 317 SER A CA 1
ATOM 2471 C C . SER A 1 317 ? 1.393 19.766 -4.449 1 96.69 317 SER A C 1
ATOM 2473 O O . SER A 1 317 ? 1.241 20.719 -5.219 1 96.69 317 SER A O 1
ATOM 2475 N N . LEU A 1 318 ? 1.116 18.531 -4.832 1 96.38 318 LEU A N 1
ATOM 2476 C CA . LEU A 1 318 ? 0.688 18.203 -6.188 1 96.38 318 LEU A CA 1
ATOM 2477 C C . LEU A 1 318 ? -0.663 17.5 -6.18 1 96.38 318 LEU A C 1
ATOM 2479 O O . LEU A 1 318 ? -1.691 18.109 -6.48 1 96.38 318 LEU A O 1
ATOM 2483 N N . SER A 1 319 ? -0.641 16.266 -5.758 1 94.5 319 SER A N 1
ATOM 2484 C CA . SER A 1 319 ? -1.899 15.539 -5.684 1 94.5 319 SER A CA 1
ATOM 2485 C C . SER A 1 319 ? -1.795 14.359 -4.723 1 94.5 319 SER A C 1
ATOM 2487 O O . SER A 1 319 ? -0.932 13.492 -4.887 1 94.5 319 SER A O 1
ATOM 2489 N N . ALA A 1 320 ? -2.729 14.336 -3.799 1 93.44 320 ALA A N 1
ATOM 2490 C CA . ALA A 1 320 ? -2.785 13.203 -2.879 1 93.44 320 ALA A CA 1
ATOM 2491 C C . ALA A 1 320 ? -3.189 11.922 -3.605 1 93.44 320 ALA A C 1
ATOM 2493 O O . ALA A 1 320 ? -2.82 10.82 -3.189 1 93.44 320 ALA A O 1
ATOM 2494 N N . GLY A 1 321 ? -3.842 12.047 -4.723 1 94.62 321 GLY A N 1
ATOM 2495 C CA . GLY A 1 321 ? -4.352 10.898 -5.457 1 94.62 321 GLY A CA 1
ATOM 2496 C C . GLY A 1 321 ? -3.266 10.125 -6.18 1 94.62 321 GLY A C 1
ATOM 2497 O O . GLY A 1 321 ? -3.467 8.969 -6.555 1 94.62 321 GLY A O 1
ATOM 2498 N N . LEU A 1 322 ? -2.135 10.727 -6.422 1 96 322 LEU A N 1
ATOM 2499 C CA . LEU A 1 322 ? -1.025 10.023 -7.055 1 96 322 LEU A CA 1
ATOM 2500 C C . LEU A 1 322 ? -0.495 8.922 -6.145 1 96 322 LEU A C 1
ATOM 2502 O O . LEU A 1 322 ? 0.018 7.906 -6.629 1 96 322 LEU A O 1
ATOM 2506 N N . ARG A 1 323 ? -0.57 9.156 -4.859 1 96.56 323 ARG A N 1
ATOM 2507 C CA . ARG A 1 323 ? -0.054 8.234 -3.852 1 96.56 323 ARG A CA 1
ATOM 2508 C C . ARG A 1 323 ? 1.428 7.953 -4.074 1 96.56 323 ARG A C 1
ATOM 2510 O O . ARG A 1 323 ? 1.85 6.797 -4.082 1 96.56 323 ARG A O 1
ATOM 2517 N N . ILE A 1 324 ? 2.193 9.023 -4.211 1 98.06 324 ILE A N 1
ATOM 2518 C CA . ILE A 1 324 ? 3.635 8.891 -4.387 1 98.06 324 ILE A CA 1
ATOM 2519 C C . ILE A 1 324 ? 4.363 9.688 -3.305 1 98.06 324 ILE A C 1
ATOM 2521 O O . ILE A 1 324 ? 4.086 10.867 -3.102 1 98.06 324 ILE A O 1
ATOM 2525 N N . GLY A 1 325 ? 5.211 9.078 -2.609 1 98.12 325 GLY A N 1
ATOM 2526 C CA . GLY A 1 325 ? 6.172 9.633 -1.67 1 98.12 325 GLY A CA 1
ATOM 2527 C C . GLY A 1 325 ? 7.492 8.883 -1.661 1 98.12 325 GLY A C 1
ATOM 2528 O O . GLY A 1 325 ? 7.742 8.039 -2.523 1 98.12 325 GLY A O 1
ATOM 2529 N N . TRP A 1 326 ? 8.367 9.219 -0.695 1 98.62 326 TRP A N 1
ATOM 2530 C CA . TRP A 1 326 ? 9.656 8.539 -0.638 1 98.62 326 TRP A CA 1
ATOM 2531 C C . TRP A 1 326 ? 10.227 8.57 0.776 1 98.62 326 TRP A C 1
ATOM 2533 O O . TRP A 1 326 ? 9.898 9.461 1.564 1 98.62 326 TRP A O 1
ATOM 2543 N N . VAL A 1 327 ? 11.023 7.594 1.053 1 98.06 327 VAL A N 1
ATOM 2544 C CA . VAL A 1 327 ? 11.867 7.52 2.242 1 98.06 327 VAL A CA 1
ATOM 2545 C C . VAL A 1 327 ? 13.336 7.445 1.832 1 98.06 327 VAL A C 1
ATOM 2547 O O . VAL A 1 327 ? 13.695 6.691 0.926 1 98.06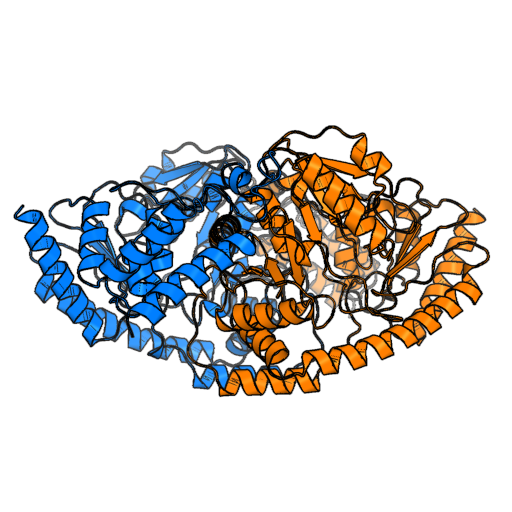 327 VAL A O 1
ATOM 2550 N N . VAL A 1 328 ? 14.102 8.266 2.447 1 97.81 328 VAL A N 1
ATOM 2551 C CA . VAL A 1 328 ? 15.539 8.281 2.197 1 97.81 328 VAL A CA 1
ATOM 2552 C C . VAL A 1 328 ? 16.281 7.824 3.447 1 97.81 328 VAL A C 1
ATOM 2554 O O . VAL A 1 328 ? 16 8.289 4.555 1 97.81 328 VAL A O 1
ATOM 2557 N N . GLY A 1 329 ? 17.219 6.898 3.32 1 95.25 329 GLY A N 1
ATOM 2558 C CA . GLY A 1 329 ? 18.016 6.387 4.422 1 95.25 329 GLY A CA 1
ATOM 2559 C C . GLY A 1 329 ? 19.125 5.461 3.971 1 95.25 329 GLY A C 1
ATOM 2560 O O . GLY A 1 329 ? 19.422 5.367 2.777 1 95.25 329 GLY A O 1
ATOM 2561 N N . PRO A 1 330 ? 19.797 4.824 4.93 1 91.69 330 PRO A N 1
ATOM 2562 C CA . PRO A 1 330 ? 20.859 3.887 4.566 1 91.69 330 PRO A CA 1
ATOM 2563 C C . PRO A 1 330 ? 20.375 2.74 3.688 1 91.69 330 PRO A C 1
ATOM 2565 O O . PRO A 1 330 ? 19.234 2.281 3.85 1 91.69 330 PRO A O 1
ATOM 2568 N N . ASP A 1 331 ? 21.266 2.248 2.816 1 90.88 331 ASP A N 1
ATOM 2569 C CA . ASP A 1 331 ? 20.875 1.233 1.837 1 90.88 331 ASP A CA 1
ATOM 2570 C C . ASP A 1 331 ? 20.281 0.006 2.52 1 90.88 331 ASP A C 1
ATOM 2572 O O . ASP A 1 331 ? 19.25 -0.517 2.078 1 90.88 331 ASP A O 1
ATOM 2576 N N . ALA A 1 332 ? 20.891 -0.402 3.576 1 87.56 332 ALA A N 1
ATOM 2577 C CA . ALA A 1 332 ? 20.422 -1.605 4.258 1 87.56 332 ALA A CA 1
ATOM 2578 C C . ALA A 1 332 ? 19.016 -1.404 4.828 1 87.56 332 ALA A C 1
ATOM 2580 O O . ALA A 1 332 ? 18.188 -2.324 4.809 1 87.56 332 ALA A O 1
ATOM 2581 N N . VAL A 1 333 ? 18.75 -0.201 5.352 1 90.81 333 VAL A N 1
ATOM 2582 C CA . VAL A 1 333 ? 17.453 0.148 5.895 1 90.81 333 VAL A CA 1
ATOM 2583 C C . VAL A 1 333 ? 16.422 0.2 4.77 1 90.81 333 VAL A C 1
ATOM 2585 O O . VAL A 1 333 ? 15.32 -0.354 4.898 1 90.81 333 VAL A O 1
ATOM 2588 N N . ILE A 1 334 ? 16.812 0.791 3.684 1 93.94 334 ILE A N 1
ATOM 2589 C CA . ILE A 1 334 ? 15.922 0.924 2.537 1 93.94 334 ILE A CA 1
ATOM 2590 C C . ILE A 1 334 ? 15.617 -0.456 1.958 1 93.94 334 ILE A C 1
ATOM 2592 O O . ILE A 1 334 ? 14.477 -0.739 1.582 1 93.94 334 ILE A O 1
ATOM 2596 N N . ASP A 1 335 ? 16.625 -1.34 1.911 1 89.62 335 ASP A N 1
ATOM 2597 C CA . ASP A 1 335 ? 16.422 -2.709 1.457 1 89.62 335 ASP A CA 1
ATOM 2598 C C . ASP A 1 335 ? 15.406 -3.43 2.348 1 89.62 335 ASP A C 1
ATOM 2600 O O . ASP A 1 335 ? 14.516 -4.125 1.852 1 89.62 335 ASP A O 1
ATOM 2604 N N . ARG A 1 336 ? 15.531 -3.229 3.596 1 89.44 336 ARG A N 1
ATOM 2605 C CA . ARG A 1 336 ? 14.633 -3.834 4.57 1 89.44 336 ARG A CA 1
ATOM 2606 C C . ARG A 1 336 ? 13.203 -3.334 4.379 1 89.44 336 ARG A C 1
ATOM 2608 O O . ARG A 1 336 ? 12.266 -4.129 4.344 1 89.44 336 ARG A O 1
ATOM 2615 N N . LEU A 1 337 ? 13.109 -2.064 4.25 1 94 337 LEU A N 1
ATOM 2616 C CA . LEU A 1 337 ? 11.789 -1.479 4.074 1 94 337 LEU A CA 1
ATOM 2617 C C . LEU A 1 337 ? 11.18 -1.9 2.742 1 94 337 LEU A C 1
ATOM 2619 O O . LEU A 1 337 ? 9.969 -2.111 2.648 1 94 337 LEU A O 1
ATOM 2623 N N . ALA A 1 338 ? 11.977 -1.975 1.741 1 93.62 338 ALA A N 1
ATOM 2624 C CA . ALA A 1 338 ? 11.508 -2.414 0.43 1 93.62 338 ALA A CA 1
ATOM 2625 C C . ALA A 1 338 ? 10.961 -3.84 0.491 1 93.62 338 ALA A C 1
ATOM 2627 O O . ALA A 1 338 ? 9.93 -4.148 -0.112 1 93.62 338 ALA A O 1
ATOM 2628 N N . ASP A 1 339 ? 11.68 -4.684 1.147 1 89.75 339 ASP A N 1
ATOM 2629 C CA . ASP A 1 339 ? 11.234 -6.062 1.326 1 89.75 339 ASP A CA 1
ATOM 2630 C C . ASP A 1 339 ? 9.867 -6.117 2.002 1 89.75 339 ASP A C 1
ATOM 2632 O O . ASP A 1 339 ? 8.992 -6.883 1.59 1 89.75 339 ASP A O 1
ATOM 2636 N N . LEU A 1 340 ? 9.672 -5.324 2.988 1 90.5 340 LEU A N 1
ATOM 2637 C CA . LEU A 1 340 ? 8.398 -5.27 3.705 1 90.5 340 LEU A CA 1
ATOM 2638 C C . LEU A 1 340 ? 7.293 -4.734 2.807 1 90.5 340 LEU A C 1
ATOM 2640 O O . LEU A 1 340 ? 6.16 -5.219 2.857 1 90.5 340 LEU A O 1
ATOM 2644 N N . LYS A 1 341 ? 7.676 -3.744 2.082 1 93.19 341 LYS A N 1
ATOM 2645 C CA . LYS A 1 341 ? 6.684 -3.197 1.157 1 93.19 341 LYS A CA 1
ATOM 2646 C C . LYS A 1 341 ? 6.215 -4.258 0.163 1 93.19 341 LYS A C 1
ATOM 2648 O O . LYS A 1 341 ? 5.027 -4.344 -0.146 1 93.19 341 LYS A O 1
ATOM 2653 N N . MET A 1 342 ? 7.102 -5.027 -0.297 1 89.88 342 MET A N 1
ATOM 2654 C CA . MET A 1 342 ? 6.754 -6.105 -1.218 1 89.88 342 MET A CA 1
ATOM 2655 C C . MET A 1 342 ? 5.762 -7.07 -0.576 1 89.88 342 MET A C 1
ATOM 2657 O O . MET A 1 342 ? 4.898 -7.625 -1.259 1 89.88 342 MET A O 1
ATOM 2661 N N . GLN A 1 343 ? 5.875 -7.207 0.646 1 88 343 GLN A N 1
ATOM 2662 C CA . GLN A 1 343 ? 5.004 -8.125 1.372 1 88 343 GLN A CA 1
ATOM 2663 C C . GLN A 1 343 ? 3.629 -7.5 1.609 1 88 343 GLN A C 1
ATOM 2665 O O . GLN A 1 343 ? 2.66 -8.211 1.886 1 88 343 GLN A O 1
ATOM 2670 N N . SER A 1 344 ? 3.594 -6.188 1.532 1 89.56 344 SER A N 1
ATOM 2671 C CA . SER A 1 344 ? 2.357 -5.496 1.887 1 89.56 344 SER A CA 1
ATOM 2672 C C . SER A 1 344 ? 1.503 -5.223 0.654 1 89.56 344 SER A C 1
ATOM 2674 O O . SER A 1 344 ? 0.294 -5.469 0.664 1 89.56 344 SER A O 1
ATOM 2676 N N . ASP A 1 345 ? 2.186 -4.695 -0.341 1 89.88 345 ASP A N 1
ATOM 2677 C CA . ASP A 1 345 ? 1.379 -4.332 -1.503 1 89.88 345 ASP A CA 1
ATOM 2678 C C . ASP A 1 345 ? 2.191 -4.438 -2.791 1 89.88 345 ASP A C 1
ATOM 2680 O O . ASP A 1 345 ? 1.757 -3.973 -3.846 1 89.88 345 ASP A O 1
ATOM 2684 N N . TYR A 1 346 ? 3.344 -4.973 -2.797 1 85.69 346 TYR A N 1
ATOM 2685 C CA . TYR A 1 346 ? 4.254 -5.211 -3.91 1 85.69 346 TYR A CA 1
ATOM 2686 C C . TYR A 1 346 ? 4.715 -3.898 -4.531 1 85.69 346 TYR A C 1
ATOM 2688 O O . TYR A 1 346 ? 5.555 -3.891 -5.434 1 85.69 346 TYR A O 1
ATOM 2696 N N . GLY A 1 347 ? 4.152 -2.822 -4.164 1 89.38 347 GLY A N 1
ATOM 2697 C CA . GLY A 1 347 ? 4.66 -1.554 -4.66 1 89.38 347 GLY A CA 1
ATOM 2698 C C . GLY A 1 347 ? 3.559 -0.583 -5.051 1 89.38 347 GLY A C 1
ATOM 2699 O O . GLY A 1 347 ? 2.387 -0.957 -5.105 1 89.38 347 GLY A O 1
ATOM 2700 N N . SER A 1 348 ? 3.994 0.641 -5.352 1 93.12 348 SER A N 1
ATOM 2701 C CA . SER A 1 348 ? 3.09 1.697 -5.797 1 93.12 348 SER A CA 1
ATOM 2702 C C . SER A 1 348 ? 2.768 1.562 -7.281 1 93.12 348 SER A C 1
ATOM 2704 O O . SER A 1 348 ? 3.518 0.933 -8.031 1 93.12 348 SER A O 1
ATOM 2706 N N . SER A 1 349 ? 1.708 2.172 -7.68 1 95.94 349 SER A N 1
ATOM 2707 C CA . SER A 1 349 ? 1.263 2.154 -9.07 1 95.94 349 SER A CA 1
ATOM 2708 C C . SER A 1 349 ? 2.371 2.611 -10.008 1 95.94 349 SER A C 1
ATOM 2710 O O . SER A 1 349 ? 2.963 3.674 -9.812 1 95.94 349 SER A O 1
ATOM 2712 N N . SER A 1 350 ? 2.621 1.817 -11.047 1 96.38 350 SER A N 1
ATOM 2713 C CA . SER A 1 350 ? 3.594 2.205 -12.062 1 96.38 350 SER A CA 1
ATOM 2714 C C . SER A 1 350 ? 3.162 3.475 -12.789 1 96.38 350 SER A C 1
ATOM 2716 O O . SER A 1 350 ? 3.986 4.344 -13.078 1 96.38 350 SER A O 1
ATOM 2718 N N . LEU A 1 351 ? 1.867 3.602 -13.086 1 96.62 351 LEU A N 1
ATOM 2719 C CA . LEU A 1 351 ? 1.353 4.77 -13.789 1 96.62 351 LEU A CA 1
ATOM 2720 C C . LEU A 1 351 ? 1.626 6.047 -13 1 96.62 351 LEU A C 1
ATOM 2722 O O . LEU A 1 351 ? 2.066 7.051 -13.562 1 96.62 351 LEU A O 1
ATOM 2726 N N . SER A 1 352 ? 1.329 5.98 -11.727 1 97.5 352 SER A N 1
ATOM 2727 C CA . SER A 1 352 ? 1.59 7.137 -10.883 1 97.5 352 SER A CA 1
ATOM 2728 C C . SER A 1 352 ? 3.078 7.461 -10.828 1 97.5 352 SER A C 1
ATOM 2730 O O . SER A 1 352 ? 3.463 8.633 -10.781 1 97.5 352 SER A O 1
ATOM 2732 N N . GLN A 1 353 ? 3.895 6.422 -10.789 1 98 353 GLN A N 1
ATOM 2733 C CA . GLN A 1 353 ? 5.336 6.641 -10.734 1 98 353 GLN A CA 1
ATOM 2734 C C . GLN A 1 353 ? 5.848 7.266 -12.023 1 98 353 GLN A C 1
ATOM 2736 O O . GLN A 1 353 ? 6.723 8.133 -12 1 98 353 GLN A O 1
ATOM 2741 N N . TYR A 1 354 ? 5.281 6.832 -13.203 1 97.94 354 TYR A N 1
ATOM 2742 C CA . TYR A 1 354 ? 5.629 7.453 -14.477 1 97.94 354 TYR A CA 1
ATOM 2743 C C . TYR A 1 354 ? 5.223 8.922 -14.492 1 97.94 354 TYR A C 1
ATOM 2745 O O . TYR A 1 354 ? 6 9.781 -14.906 1 97.94 354 TYR A O 1
ATOM 2753 N N . ALA A 1 355 ? 4.02 9.164 -14.031 1 98.12 355 ALA A N 1
ATOM 2754 C CA . ALA A 1 355 ? 3.537 10.547 -13.984 1 98.12 355 ALA A CA 1
ATOM 2755 C C . ALA A 1 355 ? 4.414 11.406 -13.078 1 98.12 355 ALA A C 1
ATOM 2757 O O . ALA A 1 355 ? 4.793 12.523 -13.445 1 98.12 355 ALA A O 1
ATOM 2758 N N . ALA A 1 356 ? 4.73 10.883 -11.93 1 98.31 356 ALA A N 1
ATOM 2759 C CA . ALA A 1 356 ? 5.578 11.602 -10.984 1 98.31 356 ALA A CA 1
ATOM 2760 C C . ALA A 1 356 ? 6.949 11.891 -11.586 1 98.31 356 ALA A C 1
ATOM 2762 O O . ALA A 1 356 ? 7.512 12.969 -11.375 1 98.31 356 ALA A O 1
ATOM 2763 N N . THR A 1 357 ? 7.48 10.875 -12.273 1 98.44 357 THR A N 1
ATOM 2764 C CA . THR A 1 357 ? 8.766 11.055 -12.945 1 98.44 357 THR A CA 1
ATOM 2765 C C . THR A 1 357 ? 8.703 12.219 -13.922 1 98.44 357 THR A C 1
ATOM 2767 O O . THR A 1 357 ? 9.602 13.07 -13.945 1 98.44 357 THR A O 1
ATOM 2770 N N . GLU A 1 358 ? 7.656 12.266 -14.703 1 98.25 358 GLU A N 1
ATOM 2771 C CA . GLU A 1 358 ? 7.484 13.336 -15.688 1 98.25 358 GLU A CA 1
ATOM 2772 C C . GLU A 1 358 ? 7.375 14.695 -15.008 1 98.25 358 GLU A C 1
ATOM 2774 O O . GLU A 1 358 ? 7.961 15.672 -15.477 1 98.25 358 GLU A O 1
ATOM 2779 N N . TRP A 1 359 ? 6.656 14.773 -13.969 1 98.44 359 TRP A N 1
ATOM 2780 C CA . TRP A 1 359 ? 6.504 16.031 -13.234 1 98.44 359 TRP A CA 1
ATOM 2781 C C . TRP A 1 359 ? 7.859 16.547 -12.758 1 98.44 359 TRP A C 1
ATOM 2783 O O . TRP A 1 359 ? 8.148 17.734 -12.875 1 98.44 359 TRP A O 1
ATOM 2793 N N . LEU A 1 360 ? 8.695 15.672 -12.242 1 98 360 LEU A N 1
ATOM 2794 C CA . LEU A 1 360 ? 9.969 16.078 -11.648 1 98 360 LEU A CA 1
ATOM 2795 C C . LEU A 1 360 ? 10.992 16.406 -12.719 1 98 360 LEU A C 1
ATOM 2797 O O . LEU A 1 360 ? 11.867 17.25 -12.508 1 98 360 LEU A O 1
ATOM 2801 N N . THR A 1 361 ? 10.898 15.773 -13.875 1 97.81 361 THR A N 1
ATOM 2802 C CA . THR A 1 361 ? 11.977 15.883 -14.852 1 97.81 361 THR A CA 1
ATOM 2803 C C . THR A 1 361 ? 11.648 16.938 -15.906 1 97.81 361 THR A C 1
ATOM 2805 O O . THR A 1 361 ? 12.539 17.453 -16.594 1 97.81 361 THR A O 1
ATOM 2808 N N . SER A 1 362 ? 10.414 17.391 -16.062 1 97.06 362 SER A N 1
ATOM 2809 C CA . SER A 1 362 ? 10.008 18.312 -17.125 1 97.06 362 SER A CA 1
ATOM 2810 C C . SER A 1 362 ? 10.078 19.766 -16.656 1 97.06 362 SER A C 1
ATOM 2812 O O . SER A 1 362 ? 9.969 20.672 -17.484 1 97.06 362 SER A O 1
ATOM 2814 N N . GLY A 1 363 ? 10.195 20.031 -15.359 1 95.62 363 GLY A N 1
ATOM 2815 C CA . GLY A 1 363 ? 10.164 21.391 -14.836 1 95.62 363 GLY A CA 1
ATOM 2816 C C . GLY A 1 363 ? 8.766 21.844 -14.445 1 95.62 363 GLY A C 1
ATOM 2817 O O . GLY A 1 363 ? 8.609 22.859 -13.766 1 95.62 363 GLY A O 1
ATOM 2818 N N . LEU A 1 364 ? 7.781 21.062 -14.766 1 97.69 364 LEU A N 1
ATOM 2819 C CA . LEU A 1 364 ? 6.391 21.406 -14.508 1 97.69 364 LEU A CA 1
ATOM 2820 C C . LEU A 1 364 ? 6.137 21.547 -13.008 1 97.69 364 LEU A C 1
ATOM 2822 O O . LEU A 1 364 ? 5.328 22.359 -12.578 1 97.69 364 LEU A O 1
ATOM 2826 N N . TYR A 1 365 ? 6.828 20.75 -12.258 1 97.75 365 TYR A N 1
ATOM 2827 C CA . TYR A 1 365 ? 6.602 20.766 -10.82 1 97.75 365 TYR A CA 1
ATOM 2828 C C . TYR A 1 365 ? 7.004 22.109 -10.211 1 97.75 365 TYR A C 1
ATOM 2830 O O . TYR A 1 365 ? 6.254 22.688 -9.43 1 97.75 365 TYR A O 1
ATOM 2838 N N . GLU A 1 366 ? 8.148 22.578 -10.578 1 96.56 366 GLU A N 1
ATOM 2839 C CA . GLU A 1 366 ? 8.617 23.875 -10.062 1 96.56 366 GLU A CA 1
ATOM 2840 C C . GLU A 1 366 ? 7.691 25 -10.484 1 96.56 366 GLU A C 1
ATOM 2842 O O . GLU A 1 366 ? 7.41 25.906 -9.703 1 96.56 366 GLU A O 1
ATOM 2847 N N . GLU A 1 367 ? 7.254 24.938 -11.695 1 97.5 367 GLU A N 1
ATOM 2848 C CA . GLU A 1 367 ? 6.309 25.938 -12.18 1 97.5 367 GLU A CA 1
ATOM 2849 C C . GLU A 1 367 ? 5.008 25.891 -11.383 1 97.5 367 GLU A C 1
ATOM 2851 O O . GLU A 1 367 ? 4.473 26.938 -11 1 97.5 367 GLU A O 1
ATOM 2856 N N . HIS A 1 368 ? 4.566 24.719 -11.172 1 98 368 HIS A N 1
ATOM 2857 C CA . HIS A 1 368 ? 3.336 24.531 -10.414 1 98 368 HIS A CA 1
ATOM 2858 C C . HIS A 1 368 ? 3.471 25.062 -8.992 1 98 368 HIS A C 1
ATOM 2860 O O . HIS A 1 368 ? 2.549 25.703 -8.477 1 98 368 HIS A O 1
ATOM 2866 N N . LEU A 1 369 ? 4.598 24.859 -8.375 1 97.56 369 LEU A N 1
ATOM 2867 C CA . LEU A 1 369 ? 4.824 25.312 -7.004 1 97.56 369 LEU A CA 1
ATOM 2868 C C . LEU A 1 369 ? 4.727 26.828 -6.906 1 97.56 369 LEU A C 1
ATOM 2870 O O . LEU A 1 369 ? 4.238 27.359 -5.902 1 97.56 369 LEU A O 1
ATOM 2874 N N . THR A 1 370 ? 5.203 27.5 -7.91 1 97.44 370 THR A N 1
ATOM 2875 C CA . THR A 1 370 ? 5.102 28.953 -7.926 1 97.44 370 THR A CA 1
ATOM 2876 C C . THR A 1 370 ? 3.641 29.391 -7.887 1 97.44 370 THR A C 1
ATOM 2878 O O . THR A 1 370 ? 3.271 30.266 -7.105 1 97.44 370 THR A O 1
ATOM 2881 N N . THR A 1 371 ? 2.848 28.719 -8.68 1 97.31 371 THR A N 1
ATOM 2882 C CA . THR A 1 371 ? 1.426 29.031 -8.758 1 97.31 371 THR A CA 1
ATOM 2883 C C . THR A 1 371 ? 0.73 28.734 -7.434 1 97.31 371 THR A C 1
ATOM 2885 O O . THR A 1 371 ? -0.079 29.531 -6.957 1 97.31 371 THR A O 1
ATOM 2888 N N . ILE A 1 372 ? 1.062 27.641 -6.855 1 97.25 372 ILE A N 1
ATOM 2889 C CA . ILE A 1 372 ? 0.409 27.203 -5.625 1 97.25 372 ILE A CA 1
ATOM 2890 C C . ILE A 1 372 ? 0.783 28.141 -4.48 1 97.25 372 ILE A C 1
ATOM 2892 O O . ILE A 1 372 ? -0.063 28.484 -3.656 1 97.25 372 ILE A O 1
ATOM 2896 N N . ARG A 1 373 ? 2.043 28.562 -4.402 1 98.12 373 ARG A N 1
ATOM 2897 C CA . ARG A 1 373 ? 2.486 29.438 -3.33 1 98.12 373 ARG A CA 1
ATOM 2898 C C . ARG A 1 373 ? 1.776 30.797 -3.406 1 98.12 373 ARG A C 1
ATOM 2900 O O . ARG A 1 373 ? 1.343 31.328 -2.387 1 98.12 373 ARG A O 1
ATOM 2907 N N . GLU A 1 374 ? 1.619 31.281 -4.586 1 98 374 GLU A N 1
ATOM 2908 C CA . GLU A 1 374 ? 0.899 32.531 -4.758 1 98 374 GLU A CA 1
ATOM 2909 C C . GLU A 1 374 ? -0.555 32.406 -4.312 1 98 374 GLU A C 1
ATOM 2911 O O . GLU A 1 374 ? -1.08 33.281 -3.623 1 98 374 GLU A O 1
ATOM 2916 N N . ALA A 1 375 ? -1.157 31.344 -4.742 1 98.06 375 ALA A N 1
ATOM 2917 C CA . ALA A 1 375 ? -2.551 31.094 -4.375 1 98.06 375 ALA A CA 1
ATOM 2918 C C . ALA A 1 375 ? -2.703 30.938 -2.865 1 98.06 375 ALA A C 1
ATOM 2920 O O . ALA A 1 375 ? -3.662 31.453 -2.277 1 98.06 375 ALA A O 1
ATOM 2921 N N . LEU A 1 376 ? -1.767 30.234 -2.27 1 98.31 376 LEU A N 1
ATOM 2922 C CA . LEU A 1 376 ? -1.847 29.984 -0.834 1 98.31 376 LEU A CA 1
ATOM 2923 C C . LEU A 1 376 ? -1.595 31.266 -0.048 1 98.31 376 LEU A C 1
ATOM 2925 O O . LEU A 1 376 ? -2.178 31.469 1.02 1 98.31 376 LEU A O 1
ATOM 2929 N N . ILE A 1 377 ? -0.696 32.125 -0.559 1 98.31 377 ILE A N 1
ATOM 2930 C CA . ILE A 1 377 ? -0.46 33.438 0.076 1 98.31 377 ILE A CA 1
ATOM 2931 C C . ILE A 1 377 ? -1.756 34.219 0.1 1 98.31 377 ILE A C 1
ATOM 2933 O O . ILE A 1 377 ? -2.119 34.812 1.13 1 98.31 377 ILE A O 1
ATOM 2937 N N . TYR A 1 378 ? -2.43 34.25 -0.979 1 98.25 378 TYR A N 1
ATOM 2938 C CA . TYR A 1 378 ? -3.695 34.969 -1.068 1 98.25 378 TYR A CA 1
ATOM 2939 C C . TYR A 1 378 ? -4.73 34.375 -0.126 1 98.25 378 TYR A C 1
ATOM 2941 O O . TYR A 1 378 ? -5.41 35.094 0.605 1 98.25 378 TYR A O 1
ATOM 2949 N N . ARG A 1 379 ? -4.891 33.062 -0.148 1 98.31 379 ARG A N 1
ATOM 2950 C CA . ARG A 1 379 ? -5.848 32.375 0.708 1 98.31 379 ARG A CA 1
ATOM 2951 C C . ARG A 1 379 ? -5.539 32.594 2.182 1 98.31 379 ARG A C 1
ATOM 2953 O O . ARG A 1 379 ? -6.449 32.812 2.986 1 98.31 379 ARG A O 1
ATOM 2960 N N . ARG A 1 380 ? -4.246 32.531 2.504 1 98.19 380 ARG A N 1
ATOM 2961 C CA . ARG A 1 380 ? -3.842 32.812 3.875 1 98.19 380 ARG A CA 1
ATOM 2962 C C . ARG A 1 380 ? -4.273 34.219 4.281 1 98.19 380 ARG A C 1
ATOM 2964 O O . ARG A 1 380 ? -4.762 34.438 5.395 1 98.19 380 ARG A O 1
ATOM 2971 N N . THR A 1 381 ? -4.035 35.156 3.416 1 98.25 381 THR A N 1
ATOM 2972 C CA . THR A 1 381 ? -4.391 36.562 3.688 1 98.25 381 THR A CA 1
ATOM 2973 C C . THR A 1 381 ? -5.887 36.688 3.953 1 98.25 381 THR A C 1
ATOM 2975 O O . THR A 1 381 ? -6.293 37.281 4.941 1 98.25 381 THR A O 1
ATOM 2978 N N . LEU A 1 382 ? -6.707 36.094 3.084 1 98.12 382 LEU A N 1
ATOM 2979 C CA . LEU A 1 382 ? -8.156 36.125 3.24 1 98.12 382 LEU A CA 1
ATOM 2980 C C . LEU A 1 382 ? -8.57 35.469 4.551 1 98.12 382 LEU A C 1
ATOM 2982 O O . LEU A 1 382 ? -9.445 35.969 5.258 1 98.12 382 LEU A O 1
ATOM 2986 N N . PHE A 1 383 ? -7.98 34.406 4.773 1 98.31 383 PHE A N 1
ATOM 2987 C CA . PHE A 1 383 ? -8.305 33.594 5.957 1 98.31 383 PHE A CA 1
ATOM 2988 C C . PHE A 1 383 ? -7.973 34.375 7.227 1 98.31 383 PHE A C 1
ATOM 2990 O O . PHE A 1 383 ? -8.781 34.438 8.156 1 98.31 383 PHE A O 1
ATOM 2997 N N . VAL A 1 384 ? -6.82 34.969 7.301 1 98.38 384 VAL A N 1
ATOM 2998 C CA . VAL A 1 384 ? -6.363 35.719 8.461 1 98.38 384 VAL A CA 1
ATOM 2999 C C . VAL A 1 384 ? -7.246 36.938 8.664 1 98.38 384 VAL A C 1
ATOM 3001 O O . VAL A 1 384 ? -7.59 37.281 9.797 1 98.38 384 VAL A O 1
ATOM 3004 N N . GLN A 1 385 ? -7.582 37.562 7.582 1 98.5 385 GLN A N 1
ATOM 3005 C CA . GLN A 1 385 ? -8.492 38.688 7.668 1 98.5 385 GLN A CA 1
ATOM 3006 C C . GLN A 1 385 ? -9.828 38.281 8.281 1 98.5 385 GLN A C 1
ATOM 3008 O O . GLN A 1 385 ? -10.383 39 9.117 1 98.5 385 GLN A O 1
ATOM 3013 N N . ALA A 1 386 ? -10.359 37.188 7.805 1 98.56 386 ALA A N 1
ATOM 3014 C CA . ALA A 1 386 ? -11.609 36.656 8.352 1 98.56 386 ALA A CA 1
ATOM 3015 C C . ALA A 1 386 ? -11.469 36.344 9.836 1 98.56 386 ALA A C 1
ATOM 3017 O O . ALA A 1 386 ? -12.375 36.625 10.633 1 98.56 386 ALA A O 1
ATOM 3018 N N . LEU A 1 387 ? -10.391 35.719 10.203 1 98.62 387 LEU A N 1
ATOM 3019 C CA . LEU A 1 387 ? -10.133 35.406 11.609 1 98.62 387 LEU A CA 1
ATOM 3020 C C . LEU A 1 387 ? -10.109 36.688 12.438 1 98.62 387 LEU A C 1
ATOM 3022 O O . LEU A 1 387 ? -10.719 36.75 13.508 1 98.62 387 LEU A O 1
ATOM 3026 N N . GLU A 1 388 ? -9.398 37.688 11.961 1 98.5 388 GLU A N 1
ATOM 3027 C CA . GLU A 1 388 ? -9.297 38.969 12.664 1 98.5 388 GLU A CA 1
ATOM 3028 C C . GLU A 1 388 ? -10.664 39.625 12.812 1 98.5 388 GLU A C 1
ATOM 3030 O O . GLU A 1 388 ? -10.977 40.188 13.867 1 98.5 388 GLU A O 1
ATOM 3035 N N . THR A 1 389 ? -11.422 39.5 11.797 1 98.25 389 THR A N 1
ATOM 3036 C CA . THR A 1 389 ? -12.734 40.125 11.773 1 98.25 389 THR A CA 1
ATOM 3037 C C . THR A 1 389 ? -13.703 39.438 12.703 1 98.25 389 THR A C 1
ATOM 3039 O O . THR A 1 389 ? -14.453 40.062 13.445 1 98.25 389 THR A O 1
ATOM 3042 N N . TYR A 1 390 ? -13.711 38.094 12.688 1 98.12 390 TYR A N 1
ATOM 3043 C CA . TYR A 1 390 ? -14.82 37.375 13.312 1 98.12 390 TYR A CA 1
ATOM 3044 C C . TYR A 1 390 ? -14.367 36.656 14.578 1 98.12 390 TYR A C 1
ATOM 3046 O O . TYR A 1 390 ? -15.148 36.469 15.508 1 98.12 390 TYR A O 1
ATOM 3054 N N . LEU A 1 391 ? -13.156 36.219 14.633 1 97.69 391 LEU A N 1
ATOM 3055 C CA . LEU A 1 391 ? -12.789 35.25 15.656 1 97.69 391 LEU A CA 1
ATOM 3056 C C . LEU A 1 391 ? -11.867 35.906 16.703 1 97.69 391 LEU A C 1
ATOM 3058 O O . LEU A 1 391 ? -11.672 35.344 17.781 1 97.69 391 LEU A O 1
ATOM 3062 N N . ALA A 1 392 ? -11.281 37.062 16.5 1 97.5 392 ALA A N 1
ATOM 3063 C CA . ALA A 1 392 ? -10.281 37.719 17.328 1 97.5 392 ALA A CA 1
ATOM 3064 C C . ALA A 1 392 ? -10.766 37.875 18.766 1 97.5 392 ALA A C 1
ATOM 3066 O O . ALA A 1 392 ? -9.977 37.75 19.703 1 97.5 392 ALA A O 1
ATOM 3067 N N . PRO A 1 393 ? -12.039 38.094 19 1 97.06 393 PRO A N 1
ATOM 3068 C CA . PRO A 1 393 ? -12.5 38.25 20.375 1 97.06 393 PRO A CA 1
ATOM 3069 C C . PRO A 1 393 ? -12.43 36.906 21.156 1 97.06 393 PRO A C 1
ATOM 3071 O O . PRO A 1 393 ? -12.398 36.938 22.391 1 97.06 393 PRO A O 1
ATOM 3074 N N . TYR A 1 394 ? -12.32 35.844 20.453 1 97.06 394 TYR A N 1
ATOM 3075 C CA . TYR A 1 394 ? -12.539 34.562 21.109 1 97.06 394 TYR A CA 1
ATOM 3076 C C . TYR A 1 394 ? -11.297 33.688 21.016 1 97.06 394 TYR A C 1
ATOM 3078 O O . TYR A 1 394 ? -11.211 32.656 21.672 1 97.06 394 TYR A O 1
ATOM 3086 N N . ALA A 1 395 ? -10.312 34.094 20.203 1 97.44 395 ALA A N 1
ATOM 3087 C CA . ALA A 1 395 ? -9.203 33.188 19.922 1 97.44 395 ALA A CA 1
ATOM 3088 C C . ALA A 1 395 ? -7.953 33.969 19.516 1 97.44 395 ALA A C 1
ATOM 3090 O O . ALA A 1 395 ? -8.031 35.156 19.172 1 97.44 395 ALA A O 1
ATOM 3091 N N . THR A 1 396 ? -6.801 33.312 19.625 1 97.5 396 THR A N 1
ATOM 3092 C CA . THR A 1 396 ? -5.52 33.812 19.141 1 97.5 396 THR A CA 1
ATOM 3093 C C . THR A 1 396 ? -4.855 32.781 18.219 1 97.5 396 THR A C 1
ATOM 3095 O O . THR A 1 396 ? -5.152 31.594 18.297 1 97.5 396 THR A O 1
ATOM 3098 N N . TRP A 1 397 ? -4.059 33.188 17.359 1 97.25 397 TRP A N 1
ATOM 3099 C CA . TRP A 1 397 ? -3.354 32.344 16.406 1 97.25 397 TRP A CA 1
ATOM 3100 C C . TRP A 1 397 ? -2.059 33 15.945 1 97.25 397 TRP A C 1
ATOM 3102 O O . TRP A 1 397 ? -1.826 34.188 16.219 1 97.25 397 TRP A O 1
ATOM 3112 N N . THR A 1 398 ? -1.189 32.25 15.422 1 95.75 398 THR A N 1
ATOM 3113 C CA . THR A 1 398 ? -0.016 32.75 14.719 1 95.75 398 THR A CA 1
ATOM 3114 C C . THR A 1 398 ? -0.18 32.594 13.211 1 95.75 398 THR A C 1
ATOM 3116 O O . THR A 1 398 ? -0.649 31.547 12.742 1 95.75 398 THR A O 1
ATOM 3119 N N . VAL A 1 399 ? 0.114 33.625 12.484 1 97.25 399 VAL A N 1
ATOM 3120 C CA . VAL A 1 399 ? 0.025 33.531 11.031 1 97.25 399 VAL A CA 1
ATOM 3121 C C . VAL A 1 399 ? 1.117 32.625 10.5 1 97.25 399 VAL A C 1
ATOM 3123 O O . VAL A 1 399 ? 2.305 32.844 10.734 1 97.25 399 VAL A O 1
ATOM 3126 N N . PRO A 1 400 ? 0.755 31.594 9.867 1 96.69 400 PRO A N 1
ATOM 3127 C CA . PRO A 1 400 ? 1.763 30.656 9.367 1 96.69 400 PRO A CA 1
ATOM 3128 C C . PRO A 1 400 ? 2.615 31.234 8.242 1 96.69 400 PRO A C 1
ATOM 3130 O O . PRO A 1 400 ? 2.113 32.031 7.426 1 96.69 400 PRO A O 1
ATOM 3133 N N . THR A 1 401 ? 3.84 30.812 8.117 1 97.44 401 THR A N 1
ATOM 3134 C CA . THR A 1 401 ? 4.754 31.266 7.074 1 97.44 401 THR A CA 1
ATOM 3135 C C . THR A 1 401 ? 4.879 30.234 5.965 1 97.44 401 THR A C 1
ATOM 3137 O O . THR A 1 401 ? 5.598 30.438 4.988 1 97.44 401 THR A O 1
ATOM 3140 N N . GLY A 1 402 ? 4.227 29.172 6.113 1 97.44 402 GLY A N 1
ATOM 3141 C CA . GLY A 1 402 ? 4.168 28.094 5.156 1 97.44 402 GLY A CA 1
ATOM 3142 C C . GLY A 1 402 ? 3.146 27.031 5.52 1 97.44 402 GLY A C 1
ATOM 3143 O O . GLY A 1 402 ? 2.441 27.156 6.52 1 97.44 402 GLY A O 1
ATOM 3144 N N . GLY A 1 403 ? 3.002 25.969 4.656 1 97 403 GLY A N 1
ATOM 3145 C CA . GLY A 1 403 ? 1.944 24.984 4.832 1 97 403 GLY A CA 1
ATOM 3146 C C . GLY A 1 403 ? 0.562 25.531 4.539 1 97 403 GLY A C 1
ATOM 3147 O O . GLY A 1 403 ? 0.417 26.469 3.752 1 97 403 GLY A O 1
ATOM 3148 N N . PHE A 1 404 ? -0.427 24.922 5.031 1 96.19 404 PHE A N 1
ATOM 3149 C CA . PHE A 1 404 ? -1.734 25.5 4.73 1 96.19 404 PHE A CA 1
ATOM 3150 C C . PHE A 1 404 ? -2.707 25.25 5.879 1 96.19 404 PHE A C 1
ATOM 3152 O O . PHE A 1 404 ? -3.912 25.109 5.656 1 96.19 404 PHE A O 1
ATOM 3159 N N . PHE A 1 405 ? -2.104 25.156 7.121 1 98 405 PHE A N 1
ATOM 3160 C CA . PHE A 1 405 ? -2.912 25.047 8.328 1 98 405 PHE A CA 1
ATOM 3161 C C . PHE A 1 405 ? -2.727 26.281 9.211 1 98 405 PHE A C 1
ATOM 3163 O O . PHE A 1 405 ? -1.706 26.969 9.117 1 98 405 PHE A O 1
ATOM 3170 N N . ILE A 1 406 ? -3.688 26.578 10 1 98.06 406 ILE A N 1
ATOM 3171 C CA . ILE A 1 406 ? -3.59 27.547 11.086 1 98.06 406 ILE A CA 1
ATOM 3172 C C . ILE A 1 406 ? -4.07 26.906 12.391 1 98.06 406 ILE A C 1
ATOM 3174 O O . ILE A 1 406 ? -5.133 26.281 12.43 1 98.06 406 ILE A O 1
ATOM 3178 N N . TRP A 1 407 ? -3.223 27 13.344 1 97.31 407 TRP A N 1
ATOM 3179 C CA . TRP A 1 407 ? -3.482 26.484 14.68 1 97.31 407 TRP A CA 1
ATOM 3180 C C . TRP A 1 407 ? -4.078 27.562 15.578 1 97.31 407 TRP A C 1
ATOM 3182 O O . TRP A 1 407 ? -3.412 28.562 15.891 1 97.31 407 TRP A O 1
ATOM 3192 N N . ILE A 1 408 ? -5.301 27.359 16 1 97.62 408 ILE A N 1
ATOM 3193 C CA . ILE A 1 408 ? -6.055 28.406 16.672 1 97.62 408 ILE A CA 1
ATOM 3194 C C . ILE A 1 408 ? -6.258 28.031 18.141 1 97.62 408 ILE A C 1
ATOM 3196 O O . ILE A 1 408 ? -6.715 26.922 18.453 1 97.62 408 ILE A O 1
ATOM 3200 N N . GLN A 1 409 ? -5.918 28.922 18.984 1 96.81 409 GLN A N 1
ATOM 3201 C CA . GLN A 1 409 ? -6.156 28.766 20.422 1 96.81 409 GLN A CA 1
ATOM 3202 C C . GLN A 1 409 ? -7.387 29.547 20.859 1 96.81 409 GLN A C 1
ATOM 3204 O O . GLN A 1 409 ? -7.414 30.781 20.766 1 96.81 409 GLN A O 1
ATOM 3209 N N . LEU A 1 410 ? -8.32 28.828 21.375 1 96.94 410 LEU A N 1
ATOM 3210 C CA . LEU A 1 410 ? -9.508 29.469 21.938 1 96.94 410 LEU A CA 1
ATOM 3211 C C . LEU A 1 410 ? -9.219 30.047 23.328 1 96.94 410 LEU A C 1
ATOM 3213 O O . LEU A 1 410 ? -8.5 29.438 24.109 1 96.94 410 LEU A O 1
ATOM 3217 N N . HIS A 1 411 ? -9.805 31.188 23.609 1 96 411 HIS A N 1
ATOM 3218 C CA . HIS A 1 411 ? -9.625 31.812 24.922 1 96 411 HIS A CA 1
ATOM 3219 C C . HIS A 1 411 ? -10.258 30.953 26.016 1 96 411 HIS A C 1
ATOM 3221 O O . HIS A 1 411 ? -9.758 30.922 27.156 1 96 411 HIS A O 1
ATOM 3227 N N . GLN A 1 412 ? -11.305 30.344 25.672 1 94.69 412 GLN A N 1
ATOM 3228 C CA . GLN A 1 412 ? -12 29.438 26.578 1 94.69 412 GLN A CA 1
ATOM 3229 C C . GLN A 1 412 ? -12.117 28.047 25.984 1 94.69 412 GLN A C 1
ATOM 3231 O O . GLN A 1 412 ? -12.508 27.891 24.812 1 94.69 412 GLN A O 1
ATOM 3236 N N . ALA A 1 413 ? -11.836 27.109 26.859 1 93.69 413 ALA A N 1
ATOM 3237 C CA . ALA A 1 413 ? -11.883 25.734 26.391 1 93.69 413 ALA A CA 1
ATOM 3238 C C . ALA A 1 413 ? -13.312 25.297 26.094 1 93.69 413 ALA A C 1
ATOM 3240 O O . ALA A 1 413 ? -14.242 25.641 26.828 1 93.69 413 ALA A O 1
ATOM 3241 N N . ILE A 1 414 ? -13.43 24.656 25.016 1 93.19 414 ILE A N 1
ATOM 3242 C CA . ILE A 1 414 ? -14.695 24.031 24.609 1 93.19 414 ILE A CA 1
ATOM 3243 C C . ILE A 1 414 ? -14.484 22.547 24.391 1 93.19 414 ILE A C 1
ATOM 3245 O O . ILE A 1 414 ? -13.453 22.125 23.859 1 93.19 414 ILE A O 1
ATOM 3249 N N . ASP A 1 415 ? -15.461 21.75 24.797 1 91.62 415 ASP A N 1
ATOM 3250 C CA . ASP A 1 415 ? -15.383 20.312 24.578 1 91.62 415 ASP A CA 1
ATOM 3251 C C . ASP A 1 415 ? -15.211 19.984 23.094 1 91.62 415 ASP A C 1
ATOM 3253 O O . ASP A 1 415 ? -15.984 20.438 22.266 1 91.62 415 ASP A O 1
ATOM 3257 N N . ALA A 1 416 ? -14.227 19.172 22.812 1 91.56 416 ALA A N 1
ATOM 3258 C CA . ALA A 1 416 ? -13.828 18.891 21.438 1 91.56 416 ALA A CA 1
ATOM 3259 C C . ALA A 1 416 ? -14.969 18.219 20.672 1 91.56 416 ALA A C 1
ATOM 3261 O O . ALA A 1 416 ? -15.242 18.578 19.531 1 91.56 416 ALA A O 1
ATOM 3262 N N . ARG A 1 417 ? -15.562 17.25 21.234 1 90.5 417 ARG A N 1
ATOM 3263 C CA . ARG A 1 417 ? -16.641 16.516 20.578 1 90.5 417 ARG A CA 1
ATOM 3264 C C . ARG A 1 417 ? -17.844 17.406 20.328 1 90.5 417 ARG A C 1
ATOM 3266 O O . ARG A 1 417 ? -18.453 17.344 19.25 1 90.5 417 ARG A O 1
ATOM 3273 N N . SER A 1 418 ? -18.172 18.188 21.297 1 91 418 SER A N 1
ATOM 3274 C CA . SER A 1 418 ? -19.281 19.125 21.156 1 91 418 SER A CA 1
ATOM 3275 C C . SER A 1 418 ? -19 20.141 20.062 1 91 418 SER A C 1
ATOM 3277 O O . SER A 1 418 ? -19.875 20.406 19.219 1 91 418 SER A O 1
ATOM 3279 N N . LEU A 1 419 ? -17.844 20.672 20.109 1 93.88 419 LEU A N 1
ATOM 3280 C CA . LEU A 1 419 ? -17.469 21.656 19.094 1 93.88 419 LEU A CA 1
ATOM 3281 C C . LEU A 1 419 ? -17.547 21.047 17.703 1 93.88 419 LEU A C 1
ATOM 3283 O O . LEU A 1 419 ? -18.078 21.656 16.781 1 93.88 419 LEU A O 1
ATOM 3287 N N . PHE A 1 420 ? -17.031 19.859 17.547 1 94.19 420 PHE A N 1
ATOM 3288 C CA . PHE A 1 420 ? -17.031 19.156 16.266 1 94.19 420 PHE A CA 1
ATOM 3289 C C . PHE A 1 420 ? -18.453 18.922 15.773 1 94.19 420 PHE A C 1
ATOM 3291 O O . PHE A 1 420 ? -18.766 19.203 14.617 1 94.19 420 PHE A O 1
ATOM 3298 N N . SER A 1 421 ? -19.266 18.422 16.656 1 93.81 421 SER A N 1
ATOM 3299 C CA . SER A 1 421 ? -20.656 18.125 16.297 1 93.81 421 SER A CA 1
ATOM 3300 C C . SER A 1 421 ? -21.406 19.391 15.906 1 93.81 421 SER A C 1
ATOM 3302 O O . SER A 1 421 ? -22.141 19.406 14.914 1 93.81 421 SER A O 1
ATOM 3304 N N . GLN A 1 422 ? -21.25 20.422 16.656 1 94.75 422 GLN A N 1
ATOM 3305 C CA . GLN A 1 422 ? -21.906 21.688 16.375 1 94.75 422 GLN A CA 1
ATOM 3306 C C . GLN A 1 422 ? -21.438 22.266 15.031 1 94.75 422 GLN A C 1
ATOM 3308 O O . GLN A 1 422 ? -22.234 22.797 14.266 1 94.75 422 GLN A O 1
ATOM 3313 N N . ALA A 1 423 ? -20.141 22.203 14.812 1 97.12 423 ALA A N 1
ATOM 3314 C CA . ALA A 1 423 ? -19.594 22.688 13.547 1 97.12 423 ALA A CA 1
ATOM 3315 C C . ALA A 1 423 ? -20.188 21.906 12.367 1 97.12 423 ALA A C 1
ATOM 3317 O O . ALA A 1 423 ? -20.609 22.516 11.375 1 97.12 423 ALA A O 1
ATOM 3318 N N . LYS A 1 424 ? -20.172 20.594 12.484 1 95.12 424 LYS A N 1
ATOM 3319 C CA . LYS A 1 424 ? -20.719 19.75 11.438 1 95.12 424 LYS A CA 1
ATOM 3320 C C . LYS A 1 424 ? -22.188 20.062 11.172 1 95.12 424 LYS A C 1
ATOM 3322 O O . LYS A 1 424 ? -22.609 20.141 10.016 1 95.12 424 LYS A O 1
ATOM 3327 N N . GLU A 1 425 ? -22.922 20.266 12.219 1 93 425 GLU A N 1
ATOM 3328 C CA . GLU A 1 425 ? -24.328 20.625 12.102 1 93 425 GLU A CA 1
ATOM 3329 C C . GLU A 1 425 ? -24.5 21.969 11.398 1 93 425 GLU A C 1
ATOM 3331 O O . GLU A 1 425 ? -25.484 22.172 10.672 1 93 425 GLU A O 1
ATOM 3336 N N . ALA A 1 426 ? -23.578 22.781 11.633 1 95.69 426 ALA A N 1
ATOM 3337 C CA . ALA A 1 426 ? -23.625 24.125 11.031 1 95.69 426 ALA A CA 1
ATOM 3338 C C . ALA A 1 426 ? -23.031 24.094 9.617 1 95.69 426 ALA A C 1
ATOM 3340 O O . ALA A 1 426 ? -22.844 25.156 9 1 95.69 426 ALA A O 1
ATOM 3341 N N . GLY A 1 427 ? -22.656 22.953 9.125 1 96.44 427 GLY A N 1
ATOM 3342 C CA . GLY A 1 427 ? -22.172 22.812 7.758 1 96.44 427 GLY A CA 1
ATOM 3343 C C . GLY A 1 427 ? -20.688 23.078 7.625 1 96.44 427 GLY A C 1
ATOM 3344 O O . GLY A 1 427 ? -20.203 23.469 6.555 1 96.44 427 GLY A O 1
ATOM 3345 N N . LEU A 1 428 ? -20 22.953 8.711 1 97.19 428 LEU A N 1
ATOM 3346 C CA . LEU A 1 428 ? -18.578 23.234 8.75 1 97.19 428 LEU A CA 1
ATOM 3347 C C . LEU A 1 428 ? -17.797 22.016 9.25 1 97.19 428 LEU A C 1
ATOM 3349 O O . LEU A 1 428 ? -18.203 21.359 10.219 1 97.19 428 LEU A O 1
ATOM 3353 N N . LEU A 1 429 ? -16.703 21.656 8.539 1 97.31 429 LEU A N 1
ATOM 3354 C CA . LEU A 1 429 ? -15.828 20.594 9.023 1 97.31 429 LEU A CA 1
ATOM 3355 C C . LEU A 1 429 ? -14.492 21.172 9.5 1 97.31 429 LEU A C 1
ATOM 3357 O O . LEU A 1 429 ? -13.875 21.969 8.797 1 97.31 429 LEU A O 1
ATOM 3361 N N . LEU A 1 430 ? -14.117 20.844 10.695 1 97.19 430 LEU A N 1
ATOM 3362 C CA . LEU A 1 430 ? -12.852 21.281 11.289 1 97.19 430 LEU A CA 1
ATOM 3363 C C . LEU A 1 430 ? -12.203 20.156 12.078 1 97.19 430 LEU A C 1
ATOM 3365 O O . LEU A 1 430 ? -12.82 19.109 12.297 1 97.19 430 LEU A O 1
ATOM 3369 N N . ASN A 1 431 ? -10.945 20.312 12.469 1 96.88 431 ASN A N 1
ATOM 3370 C CA . ASN A 1 431 ? -10.234 19.344 13.289 1 96.88 431 ASN A CA 1
ATOM 3371 C C . ASN A 1 431 ? -10.008 19.859 14.703 1 96.88 431 ASN A C 1
ATOM 3373 O O . ASN A 1 431 ? -9.211 20.781 14.914 1 96.88 431 ASN A O 1
ATOM 3377 N N . PRO A 1 432 ? -10.672 19.234 15.68 1 95.69 432 PRO A N 1
ATOM 3378 C CA . PRO A 1 432 ? -10.305 19.594 17.047 1 95.69 432 PRO A CA 1
ATOM 3379 C C . PRO A 1 432 ? -8.867 19.203 17.406 1 95.69 432 PRO A C 1
ATOM 3381 O O . PRO A 1 432 ? -8.359 18.188 16.906 1 95.69 432 PRO A O 1
ATOM 3384 N N . GLY A 1 433 ? -8.305 20.016 18.25 1 95.94 433 GLY A N 1
ATOM 3385 C CA . GLY A 1 433 ? -6.918 19.781 18.609 1 95.94 433 GLY A CA 1
ATOM 3386 C C . GLY A 1 433 ? -6.699 18.453 19.312 1 95.94 433 GLY A C 1
ATOM 3387 O O . GLY A 1 433 ? -5.594 17.906 19.281 1 95.94 433 GLY A O 1
ATOM 3388 N N . SER A 1 434 ? -7.738 17.891 19.859 1 93.88 434 SER A N 1
ATOM 3389 C CA . SER A 1 434 ? -7.641 16.656 20.625 1 93.88 434 SER A CA 1
ATOM 3390 C C . SER A 1 434 ? -7.184 15.492 19.75 1 93.88 434 SER A C 1
ATOM 3392 O O . SER A 1 434 ? -6.57 14.539 20.25 1 93.88 434 SER A O 1
ATOM 3394 N N . ILE A 1 435 ? -7.43 15.547 18.5 1 93.44 435 ILE A N 1
ATOM 3395 C CA . ILE A 1 435 ? -7.047 14.453 17.609 1 93.44 435 ILE A CA 1
ATOM 3396 C C . ILE A 1 435 ? -5.527 14.398 17.484 1 93.44 435 ILE A C 1
ATOM 3398 O O . ILE A 1 435 ? -4.969 13.375 17.094 1 93.44 435 ILE A O 1
ATOM 3402 N N . TYR A 1 436 ? -4.867 15.523 17.859 1 95.94 436 TYR A N 1
ATOM 3403 C CA . TYR A 1 436 ? -3.41 15.594 17.781 1 95.94 436 TYR A CA 1
ATOM 3404 C C . TYR A 1 436 ? -2.791 15.516 19.172 1 95.94 436 TYR A C 1
ATOM 3406 O O . TYR A 1 436 ? -1.626 15.875 19.359 1 95.94 436 TYR A O 1
ATOM 3414 N N . ALA A 1 437 ? -3.633 15.195 20.172 1 91.31 437 ALA A N 1
ATOM 3415 C CA . ALA A 1 437 ? -3.244 14.992 21.562 1 91.31 437 ALA A CA 1
ATOM 3416 C C . ALA A 1 437 ? -3.039 16.328 22.281 1 91.31 437 ALA A C 1
ATOM 3418 O O . ALA A 1 437 ? -2.24 16.422 23.219 1 91.31 437 ALA A O 1
ATOM 3419 N N . GLU A 1 438 ? -3.66 17.312 21.75 1 85.25 438 GLU A N 1
ATOM 3420 C CA . GLU A 1 438 ? -3.725 18.547 22.516 1 85.25 438 GLU A CA 1
ATOM 3421 C C . GLU A 1 438 ? -4.664 18.406 23.719 1 85.25 438 GLU A C 1
ATOM 3423 O O . GLU A 1 438 ? -5.84 18.078 23.547 1 85.25 438 GLU A O 1
ATOM 3428 N N . PRO A 1 439 ? -4.133 18.641 24.812 1 78.44 439 PRO A N 1
ATOM 3429 C CA . PRO A 1 439 ? -4.898 18.281 26 1 78.44 439 PRO A CA 1
ATOM 3430 C C . PRO A 1 439 ? -6.012 19.281 26.328 1 78.44 439 PRO A C 1
ATOM 3432 O O . PRO A 1 439 ? -6.992 18.922 26.984 1 78.44 439 PRO A O 1
ATOM 3435 N N . SER A 1 440 ? -5.797 20.469 25.812 1 75.06 440 SER A N 1
ATOM 3436 C CA . SER A 1 440 ? -6.742 21.516 26.172 1 75.06 440 SER A CA 1
ATOM 3437 C C . SER A 1 440 ? -7.867 21.625 25.156 1 75.06 440 SER A C 1
ATOM 3439 O O . SER A 1 440 ? -7.707 21.219 24 1 75.06 440 SER A O 1
ATOM 3441 N N . GLY A 1 441 ? -9.117 21.375 25.562 1 81.06 441 GLY A N 1
ATOM 3442 C CA . GLY A 1 441 ? -10.266 21.688 24.719 1 81.06 441 GLY A CA 1
ATOM 3443 C C . GLY A 1 441 ? -10.195 23.078 24.109 1 81.06 441 GLY A C 1
ATOM 3444 O O . GLY A 1 441 ? -11.219 23.641 23.734 1 81.06 441 GLY A O 1
ATOM 3445 N N . SER A 1 442 ? -8.906 23.625 23.828 1 92 442 SER A N 1
ATOM 3446 C CA . SER A 1 442 ? -8.789 25.047 23.469 1 92 442 SER A CA 1
ATOM 3447 C C . SER A 1 442 ? -8.164 25.203 22.094 1 92 442 SER A C 1
ATOM 3449 O O . SER A 1 442 ? -7.863 26.328 21.672 1 92 442 SER A O 1
ATOM 3451 N N . TYR A 1 443 ? -7.945 24.109 21.391 1 96.31 443 TYR A N 1
ATOM 3452 C CA . TYR A 1 443 ? -7.246 24.297 20.125 1 96.31 443 TYR A CA 1
ATOM 3453 C C . TYR A 1 443 ? -8.016 23.641 18.969 1 96.31 443 TYR A C 1
ATOM 3455 O O . TYR A 1 443 ? -8.617 22.578 19.141 1 96.31 443 TYR A O 1
ATOM 3463 N N . ILE A 1 444 ? -7.98 24.312 17.844 1 96.94 444 ILE A N 1
ATOM 3464 C CA . ILE A 1 444 ? -8.523 23.781 16.594 1 96.94 444 ILE A CA 1
ATOM 3465 C C . ILE A 1 444 ? -7.523 24 15.461 1 96.94 444 ILE A C 1
ATOM 3467 O O . ILE A 1 444 ? -6.793 25 15.453 1 96.94 444 ILE A O 1
ATOM 3471 N N . ARG A 1 445 ? -7.418 23.031 14.594 1 97.81 445 ARG A N 1
ATOM 3472 C CA . ARG A 1 445 ? -6.652 23.219 13.359 1 97.81 445 ARG A CA 1
ATOM 3473 C C . ARG A 1 445 ? -7.578 23.469 12.172 1 97.81 445 ARG A C 1
ATOM 3475 O O . ARG A 1 445 ? -8.477 22.672 11.906 1 97.81 445 ARG A O 1
ATOM 3482 N N . LEU A 1 446 ? -7.344 24.516 11.461 1 98.31 446 LEU A N 1
ATOM 3483 C CA . LEU A 1 446 ? -8.094 24.828 10.242 1 98.31 446 LEU A CA 1
ATOM 3484 C C . LEU A 1 446 ? -7.168 24.859 9.031 1 98.31 446 LEU A C 1
ATOM 3486 O O . LEU A 1 446 ? -5.984 25.188 9.156 1 98.31 446 LEU A O 1
ATOM 3490 N N . SER A 1 447 ? -7.707 24.5 7.918 1 98.19 447 SER A N 1
ATOM 3491 C CA . SER A 1 447 ? -6.988 24.562 6.645 1 98.19 447 SER A CA 1
ATOM 3492 C C . SER A 1 447 ? -7.527 25.672 5.762 1 98.19 447 SER A C 1
ATOM 3494 O O . SER A 1 447 ? -8.742 25.844 5.637 1 98.19 447 SER A O 1
ATOM 3496 N N . TYR A 1 448 ? -6.695 26.422 5.168 1 98 448 TYR A N 1
ATOM 3497 C CA . TYR A 1 448 ? -7.113 27.453 4.227 1 98 448 TYR A CA 1
ATOM 3498 C C . TYR A 1 448 ? -6.816 27.047 2.791 1 98 448 TYR A C 1
ATOM 3500 O O . TYR A 1 448 ? -6.883 27.859 1.872 1 98 448 TYR A O 1
ATOM 3508 N N . ALA A 1 449 ? -6.535 25.781 2.621 1 96.81 449 ALA A N 1
ATOM 3509 C CA . ALA A 1 449 ? -6.02 25.344 1.325 1 96.81 449 ALA A CA 1
ATOM 3510 C C . ALA A 1 449 ? -7.137 24.766 0.457 1 96.81 449 ALA A C 1
ATOM 3512 O O . ALA A 1 449 ? -6.977 24.641 -0.759 1 96.81 449 ALA A O 1
ATOM 3513 N N . TYR A 1 450 ? -8.297 24.453 0.979 1 96 450 TYR A N 1
ATOM 3514 C CA . TYR A 1 450 ? -9.242 23.625 0.228 1 96 450 TYR A CA 1
ATOM 3515 C C . TYR A 1 450 ? -10.492 24.422 -0.124 1 96 450 TYR A C 1
ATOM 3517 O O . TYR A 1 450 ? -10.898 24.469 -1.288 1 96 450 TYR A O 1
ATOM 3525 N N . ALA A 1 451 ? -11.172 25.062 0.833 1 97 451 ALA A N 1
ATOM 3526 C CA . ALA A 1 451 ? -12.445 25.75 0.631 1 97 451 ALA A CA 1
ATOM 3527 C C . ALA A 1 451 ? -12.289 26.922 -0.33 1 97 451 ALA A C 1
ATOM 3529 O O . ALA A 1 451 ? -11.195 27.469 -0.472 1 97 451 ALA A O 1
ATOM 3530 N N . SER A 1 452 ? -13.32 27.297 -0.985 1 96.81 452 SER A N 1
ATOM 3531 C CA . SER A 1 452 ? -13.297 28.469 -1.857 1 96.81 452 SER A CA 1
ATOM 3532 C C . SER A 1 452 ? -13.109 29.75 -1.056 1 96.81 452 SER A C 1
ATOM 3534 O O . SER A 1 452 ? -13.273 29.766 0.167 1 96.81 452 SER A O 1
ATOM 3536 N N . HIS A 1 453 ? -12.758 30.812 -1.749 1 97 453 HIS A N 1
ATOM 3537 C CA . HIS A 1 453 ? -12.539 32.094 -1.09 1 97 453 HIS A CA 1
ATOM 3538 C C . HIS A 1 453 ? -13.766 32.5 -0.281 1 97 453 HIS A C 1
ATOM 3540 O O . HIS A 1 453 ? -13.633 32.938 0.871 1 97 453 HIS A O 1
ATOM 3546 N N . SER A 1 454 ? -14.898 32.312 -0.891 1 97.25 454 SER A N 1
ATOM 3547 C CA . SER A 1 454 ? -16.141 32.688 -0.206 1 97.25 454 SER A CA 1
ATOM 3548 C C . SER A 1 454 ? -16.391 31.766 0.987 1 97.25 454 SER A C 1
ATOM 3550 O O . SER A 1 454 ? -16.828 32.219 2.043 1 97.25 454 SER A O 1
ATOM 3552 N N . GLU A 1 455 ? -16.094 30.516 0.813 1 97.56 455 GLU A N 1
ATOM 3553 C CA . GLU A 1 455 ? -16.297 29.531 1.876 1 97.56 455 GLU A CA 1
ATOM 3554 C C . GLU A 1 455 ? -15.344 29.781 3.041 1 97.56 455 GLU A C 1
ATOM 3556 O O . GLU A 1 455 ? -15.695 29.547 4.199 1 97.56 455 GLU A O 1
ATOM 3561 N N . LEU A 1 456 ? -14.141 30.266 2.744 1 97.5 456 LEU A N 1
ATOM 3562 C CA . LEU A 1 456 ? -13.18 30.562 3.799 1 97.5 456 LEU A CA 1
ATOM 3563 C C . LEU A 1 456 ? -13.734 31.625 4.754 1 97.5 456 LEU A C 1
ATOM 3565 O O . LEU A 1 456 ? -13.695 31.438 5.973 1 97.5 456 LEU A O 1
ATOM 3569 N N . GLN A 1 457 ? -14.273 32.594 4.234 1 97.38 457 GLN A N 1
ATOM 3570 C CA . GLN A 1 457 ? -14.828 33.688 5.043 1 97.38 457 GLN A CA 1
ATOM 3571 C C . GLN A 1 457 ? -16.078 33.219 5.781 1 97.38 457 GLN A C 1
ATOM 3573 O O . GLN A 1 457 ? -16.219 33.438 6.988 1 97.38 457 GLN A O 1
ATOM 3578 N N . GLU A 1 458 ? -16.953 32.594 5.004 1 98.06 458 GLU A N 1
ATOM 3579 C CA . GLU A 1 458 ? -18.203 32.094 5.586 1 98.06 458 GLU A CA 1
ATOM 3580 C C . GLU A 1 458 ? -17.953 31.078 6.688 1 98.06 458 GLU A C 1
ATOM 3582 O O . GLU A 1 458 ? -18.641 31.078 7.707 1 98.06 458 GLU A O 1
ATOM 3587 N N . GLY A 1 459 ? -17 30.219 6.418 1 98.38 459 GLY A N 1
ATOM 3588 C CA . GLY A 1 459 ? -16.656 29.219 7.414 1 98.38 459 GLY A CA 1
ATOM 3589 C C . GLY A 1 459 ? -16.203 29.828 8.734 1 98.38 459 GLY A C 1
ATOM 3590 O O . GLY A 1 459 ? -16.625 29.375 9.805 1 98.38 459 GLY A O 1
ATOM 3591 N N . ILE A 1 460 ? -15.391 30.828 8.672 1 98.31 460 ILE A N 1
ATOM 3592 C CA . ILE A 1 460 ? -14.883 31.469 9.883 1 98.31 460 ILE A CA 1
ATOM 3593 C C . ILE A 1 460 ? -16.016 32.219 10.578 1 98.31 460 ILE A C 1
ATOM 3595 O O . ILE A 1 460 ? -16.094 32.219 11.812 1 98.31 460 ILE A O 1
ATOM 3599 N N . ARG A 1 461 ? -16.859 32.812 9.812 1 98.06 461 ARG A N 1
ATOM 3600 C CA . ARG A 1 461 ? -18.016 33.5 10.391 1 98.06 461 ARG A CA 1
ATOM 3601 C C . ARG A 1 461 ? -18.891 32.531 11.18 1 98.06 461 ARG A C 1
ATOM 3603 O O . ARG A 1 461 ? -19.266 32.812 12.312 1 98.06 461 ARG A O 1
ATOM 3610 N N . ARG A 1 462 ? -19.156 31.406 10.617 1 98.06 462 ARG A N 1
ATOM 3611 C CA . ARG A 1 462 ? -19.953 30.375 11.281 1 98.06 462 ARG A CA 1
ATOM 3612 C C . ARG A 1 462 ? -19.266 29.875 12.539 1 98.06 462 ARG A C 1
ATOM 3614 O O . ARG A 1 462 ? -19.906 29.641 13.562 1 98.06 462 ARG A O 1
ATOM 3621 N N . LEU A 1 463 ? -18.016 29.672 12.367 1 98 463 LEU A N 1
ATOM 3622 C CA . LEU A 1 463 ? -17.234 29.188 13.5 1 98 463 LEU A CA 1
ATOM 3623 C C . LEU A 1 463 ? -17.312 30.172 14.664 1 98 463 LEU A C 1
ATOM 3625 O O . LEU A 1 463 ? -17.469 29.75 15.82 1 98 463 LEU A O 1
ATOM 3629 N N . ALA A 1 464 ? -17.172 31.406 14.375 1 97.69 464 ALA A N 1
ATOM 3630 C CA . ALA A 1 464 ? -17.25 32.438 15.398 1 97.69 464 ALA A CA 1
ATOM 3631 C C . ALA A 1 464 ? -18.578 32.406 16.141 1 97.69 464 ALA A C 1
ATOM 3633 O O . ALA A 1 464 ? -18.641 32.531 17.359 1 97.69 464 ALA A O 1
ATOM 3634 N N . LEU A 1 465 ? -19.641 32.188 15.398 1 97.12 465 LEU A N 1
ATOM 3635 C CA . LEU A 1 465 ? -20.969 32.094 15.992 1 97.12 465 LEU A CA 1
ATOM 3636 C C . LEU A 1 465 ? -21.078 30.906 16.922 1 97.12 465 LEU A C 1
ATOM 3638 O O . LEU A 1 465 ? -21.688 31 18 1 97.12 465 LEU A O 1
ATOM 3642 N N . ILE A 1 466 ? -20.562 29.828 16.453 1 96.69 466 ILE A N 1
ATOM 3643 C CA . ILE A 1 466 ? -20.594 28.594 17.25 1 96.69 466 ILE A CA 1
ATOM 3644 C C . ILE A 1 466 ? -19.844 28.797 18.547 1 96.69 466 ILE A C 1
ATOM 3646 O O . ILE A 1 466 ? -20.312 28.406 19.625 1 96.69 466 ILE A O 1
ATOM 3650 N N . ILE A 1 467 ? -18.656 29.391 18.484 1 96.5 467 ILE A N 1
ATOM 3651 C CA . ILE A 1 467 ? -17.812 29.609 19.656 1 96.5 467 ILE A CA 1
ATOM 3652 C C . ILE A 1 467 ? -18.484 30.594 20.609 1 96.5 467 ILE A C 1
ATOM 3654 O O . ILE A 1 467 ? -18.516 30.375 21.812 1 96.5 467 ILE A O 1
ATOM 3658 N N . LYS A 1 468 ? -19.016 31.625 20.047 1 95.69 468 LYS A N 1
ATOM 3659 C CA . LYS A 1 468 ? -19.734 32.625 20.859 1 95.69 468 LYS A CA 1
ATOM 3660 C C . LYS A 1 468 ? -20.859 31.953 21.656 1 95.69 468 LYS A C 1
ATOM 3662 O O . LYS A 1 468 ? -21 32.188 22.844 1 95.69 468 LYS A O 1
ATOM 3667 N N . THR A 1 469 ? -21.578 31.156 20.984 1 94.62 469 THR A N 1
ATOM 3668 C CA . THR A 1 469 ? -22.703 30.469 21.609 1 94.62 469 THR A CA 1
ATOM 3669 C C . THR A 1 469 ? -22.219 29.5 22.688 1 94.62 469 THR A C 1
ATOM 3671 O O . THR A 1 469 ? -22.859 29.359 23.734 1 94.62 469 THR A O 1
ATOM 3674 N N . ALA A 1 470 ? -21.188 28.812 22.406 1 91.81 470 ALA A N 1
ATOM 3675 C CA . ALA A 1 470 ? -20.656 27.812 23.328 1 91.81 470 ALA A CA 1
ATOM 3676 C C . ALA A 1 470 ? -20.141 28.484 24.609 1 91.81 470 ALA A C 1
ATOM 3678 O O . ALA A 1 470 ? -20.234 27.906 25.688 1 91.81 470 ALA A O 1
ATOM 3679 N N . ILE A 1 471 ? -19.594 29.609 24.5 1 88.5 471 ILE A N 1
ATOM 3680 C CA . ILE A 1 471 ? -19.031 30.312 25.656 1 88.5 471 ILE A CA 1
ATOM 3681 C C . ILE A 1 471 ? -20.156 30.922 26.484 1 88.5 471 ILE A C 1
ATOM 3683 O O . ILE A 1 471 ? -20.062 31.016 27.703 1 88.5 471 ILE A O 1
ATOM 3687 N N . GLU A 1 472 ? -21.188 31.375 25.828 1 85.56 472 GLU A N 1
ATOM 3688 C CA . GLU A 1 472 ? -22.297 32 26.531 1 85.56 472 GLU A CA 1
ATOM 3689 C C . GLU A 1 472 ? -23.125 30.953 27.266 1 85.56 472 GLU A C 1
ATOM 3691 O O . GLU A 1 472 ? -23.859 31.281 28.203 1 85.56 472 GLU A O 1
ATOM 3696 N N . LYS A 1 473 ? -23.031 29.75 26.906 1 75.56 473 LYS A N 1
ATOM 3697 C CA . LYS A 1 473 ? -23.703 28.672 27.641 1 75.56 473 LYS A CA 1
ATOM 3698 C C . LYS A 1 473 ? -22.859 28.219 28.828 1 75.56 473 LYS A C 1
ATOM 3700 O O . LYS A 1 473 ? -23.406 27.875 29.891 1 75.56 473 LYS A O 1
ATOM 3705 N N . MET B 1 1 ? 43.688 3.586 -18.406 1 46.69 1 MET B N 1
ATOM 3706 C CA . MET B 1 1 ? 42.281 3.254 -18.531 1 46.69 1 MET B CA 1
ATOM 3707 C C . MET B 1 1 ? 41.781 2.57 -17.266 1 46.69 1 MET B C 1
ATOM 3709 O O . MET B 1 1 ? 40.719 2.939 -16.734 1 46.69 1 MET B O 1
ATOM 3713 N N . ASN B 1 2 ? 42.562 1.485 -16.812 1 54.91 2 ASN B N 1
ATOM 3714 C CA . ASN B 1 2 ? 42.281 0.723 -15.594 1 54.91 2 ASN B CA 1
ATOM 3715 C C . ASN B 1 2 ? 42.406 1.585 -14.344 1 54.91 2 ASN B C 1
ATOM 3717 O O . ASN B 1 2 ? 41.625 1.455 -13.406 1 54.91 2 ASN B O 1
ATOM 3721 N N . GLU B 1 3 ? 43.406 2.514 -14.328 1 59.25 3 GLU B N 1
ATOM 3722 C CA . GLU B 1 3 ? 43.625 3.412 -13.195 1 59.25 3 GLU B CA 1
ATOM 3723 C C . GLU B 1 3 ? 42.406 4.301 -12.961 1 59.25 3 GLU B C 1
ATOM 3725 O O . GLU B 1 3 ? 42.031 4.535 -11.812 1 59.25 3 GLU B O 1
ATOM 3730 N N . THR B 1 4 ? 41.812 4.562 -14.086 1 77.81 4 THR B N 1
ATOM 3731 C CA . THR B 1 4 ? 40.656 5.461 -14.016 1 77.81 4 THR B CA 1
ATOM 3732 C C . THR B 1 4 ? 39.438 4.742 -13.445 1 77.81 4 THR B C 1
ATOM 3734 O O . THR B 1 4 ? 38.688 5.316 -12.656 1 77.81 4 THR B O 1
ATOM 3737 N N . LYS B 1 5 ? 39.375 3.441 -13.711 1 87.31 5 LYS B N 1
ATOM 3738 C CA . LYS B 1 5 ? 38.219 2.695 -13.234 1 87.31 5 LYS B CA 1
ATOM 3739 C C . LYS B 1 5 ? 38.344 2.383 -11.742 1 87.31 5 LYS B C 1
ATOM 3741 O O . LYS B 1 5 ? 37.344 2.428 -11.008 1 87.31 5 LYS B O 1
ATOM 3746 N N . HIS B 1 6 ? 39.656 2.086 -11.438 1 89.5 6 HIS B N 1
ATOM 3747 C CA . HIS B 1 6 ? 39.938 1.848 -10.023 1 89.5 6 HIS B CA 1
ATOM 3748 C C . HIS B 1 6 ? 39.562 3.066 -9.18 1 89.5 6 HIS B C 1
ATOM 3750 O O . HIS B 1 6 ? 38.938 2.932 -8.125 1 89.5 6 HIS B O 1
ATOM 3756 N N . VAL B 1 7 ? 39.906 4.191 -9.586 1 91.12 7 VAL B N 1
ATOM 3757 C CA . VAL B 1 7 ? 39.656 5.434 -8.875 1 91.12 7 VAL B CA 1
ATOM 3758 C C . VAL B 1 7 ? 38.125 5.676 -8.797 1 91.12 7 VAL B C 1
ATOM 3760 O O . VAL B 1 7 ? 37.625 6.152 -7.773 1 91.12 7 VAL B O 1
ATOM 3763 N N . HIS B 1 8 ? 37.531 5.305 -9.836 1 91.94 8 HIS B N 1
ATOM 3764 C CA . HIS B 1 8 ? 36.062 5.461 -9.867 1 91.94 8 HIS B CA 1
ATOM 3765 C C . HIS B 1 8 ? 35.406 4.594 -8.805 1 91.94 8 HIS B C 1
ATOM 3767 O O . HIS B 1 8 ? 34.438 5.02 -8.164 1 91.94 8 HIS B O 1
ATOM 3773 N N . ILE B 1 9 ? 35.844 3.363 -8.688 1 93.12 9 ILE B N 1
ATOM 3774 C CA . ILE B 1 9 ? 35.281 2.43 -7.707 1 93.12 9 ILE B CA 1
ATOM 3775 C C . ILE B 1 9 ? 35.562 2.945 -6.297 1 93.12 9 ILE B C 1
ATOM 3777 O O . ILE B 1 9 ? 34.656 2.953 -5.453 1 93.12 9 ILE B O 1
ATOM 3781 N N . VAL B 1 10 ? 36.781 3.385 -6.059 1 92.62 10 VAL B N 1
ATOM 3782 C CA . VAL B 1 10 ? 37.156 3.92 -4.754 1 92.62 10 VAL B CA 1
ATOM 3783 C C . VAL B 1 10 ? 36.312 5.133 -4.426 1 92.62 10 VAL B C 1
ATOM 3785 O O . VAL B 1 10 ? 35.781 5.246 -3.312 1 92.62 10 VAL B O 1
ATOM 3788 N N . THR B 1 11 ? 36.156 6.004 -5.379 1 91.44 11 THR B N 1
ATOM 3789 C CA . THR B 1 11 ? 35.344 7.207 -5.191 1 91.44 11 THR B CA 1
ATOM 3790 C C . THR B 1 11 ? 33.906 6.855 -4.906 1 91.44 11 THR B C 1
ATOM 3792 O O . THR B 1 11 ? 33.281 7.469 -4.047 1 91.44 11 THR B O 1
ATOM 3795 N N . PHE B 1 12 ? 33.438 5.879 -5.637 1 91.56 12 PHE B N 1
ATOM 3796 C CA . PHE B 1 12 ? 32.062 5.426 -5.457 1 91.56 12 PHE B CA 1
ATOM 3797 C C . PHE B 1 12 ? 31.844 4.941 -4.031 1 91.56 12 PHE B C 1
ATOM 3799 O O . PHE B 1 12 ? 30.875 5.352 -3.379 1 91.56 12 PHE B O 1
ATOM 3806 N N . ILE B 1 13 ? 32.656 4.09 -3.545 1 91.06 13 ILE B N 1
ATOM 3807 C CA . ILE B 1 13 ? 32.5 3.494 -2.221 1 91.06 13 ILE B CA 1
ATOM 3808 C C . ILE B 1 13 ? 32.656 4.57 -1.151 1 91.06 13 ILE B C 1
ATOM 3810 O O . ILE B 1 13 ? 31.891 4.637 -0.202 1 91.06 13 ILE B O 1
ATOM 3814 N N . LYS B 1 14 ? 33.625 5.461 -1.306 1 90.5 14 LYS B N 1
ATOM 3815 C CA . LYS B 1 14 ? 33.812 6.562 -0.369 1 90.5 14 LYS B CA 1
ATOM 3816 C C . LYS B 1 14 ? 32.594 7.457 -0.312 1 90.5 14 LYS B C 1
ATOM 3818 O O . LYS B 1 14 ? 32.188 7.914 0.764 1 90.5 14 LYS B O 1
ATOM 3823 N N . ASP B 1 15 ? 32.031 7.672 -1.441 1 90 15 ASP B N 1
ATOM 3824 C CA . ASP B 1 15 ? 30.844 8.516 -1.521 1 90 15 ASP B CA 1
ATOM 3825 C C . ASP B 1 15 ? 29.672 7.895 -0.766 1 90 15 ASP B C 1
ATOM 3827 O O . ASP B 1 15 ? 28.938 8.594 -0.058 1 90 15 ASP B O 1
ATOM 3831 N N . LYS B 1 16 ? 29.469 6.57 -0.951 1 90.88 16 LYS B N 1
ATOM 3832 C CA . LYS B 1 16 ? 28.406 5.863 -0.24 1 90.88 16 LYS B CA 1
ATOM 3833 C C . LYS B 1 16 ? 28.594 5.98 1.271 1 90.88 16 LYS B C 1
ATOM 3835 O O . LYS B 1 16 ? 27.625 6.188 2.002 1 90.88 16 LYS B O 1
ATOM 3840 N N . ILE B 1 17 ? 29.781 5.883 1.692 1 87.25 17 ILE B N 1
ATOM 3841 C CA . ILE B 1 17 ? 30.109 5.949 3.115 1 87.25 17 ILE B CA 1
ATOM 3842 C C . ILE B 1 17 ? 29.906 7.379 3.621 1 87.25 17 ILE B C 1
ATOM 3844 O O . ILE B 1 17 ? 29.266 7.594 4.652 1 87.25 17 ILE B O 1
ATOM 3848 N N . LYS B 1 18 ? 30.344 8.359 2.818 1 85.12 18 LYS B N 1
ATOM 3849 C CA . LYS B 1 18 ? 30.281 9.766 3.195 1 85.12 18 LYS B CA 1
ATOM 3850 C C . LYS B 1 18 ? 28.828 10.234 3.307 1 85.12 18 LYS B C 1
ATOM 3852 O O . LYS B 1 18 ? 28.516 11.07 4.156 1 85.12 18 LYS B O 1
ATOM 3857 N N . LYS B 1 19 ? 28.047 9.664 2.498 1 85.75 19 LYS B N 1
ATOM 3858 C CA . LYS B 1 19 ? 26.641 10.086 2.443 1 85.75 19 LYS B CA 1
ATOM 3859 C C . LYS B 1 19 ? 25.812 9.359 3.492 1 85.75 19 LYS B C 1
ATOM 3861 O O . LYS B 1 19 ? 24.609 9.625 3.637 1 85.75 19 LYS B O 1
ATOM 3866 N N . GLY B 1 20 ? 26.375 8.469 4.199 1 83.69 20 GLY B N 1
ATOM 3867 C CA . GLY B 1 20 ? 25.656 7.711 5.211 1 83.69 20 GLY B CA 1
ATOM 3868 C C . GLY B 1 20 ? 24.781 6.617 4.629 1 83.69 20 GLY B C 1
ATOM 3869 O O . GLY B 1 20 ? 23.922 6.07 5.32 1 83.69 20 GLY B O 1
ATOM 3870 N N . GLU B 1 21 ? 24.969 6.336 3.379 1 89 21 GLU B N 1
ATOM 3871 C CA . GLU B 1 21 ? 24.203 5.262 2.738 1 89 21 GLU B CA 1
ATOM 3872 C C . GLU B 1 21 ? 24.75 3.891 3.135 1 89 21 GLU B C 1
ATOM 3874 O O . GLU B 1 21 ? 24 2.922 3.236 1 89 21 GLU B O 1
ATOM 3879 N N . TRP B 1 22 ? 26.078 3.734 3.166 1 88.06 22 TRP B N 1
ATOM 3880 C CA . TRP B 1 22 ? 26.75 2.586 3.758 1 88.06 22 TRP B CA 1
ATOM 3881 C C . TRP B 1 22 ? 27.344 2.945 5.113 1 88.06 22 TRP B C 1
ATOM 3883 O O . TRP B 1 22 ? 28.422 3.551 5.191 1 88.06 22 TRP B O 1
ATOM 3893 N N . THR B 1 23 ? 26.641 2.527 6.207 1 83.31 23 THR B N 1
ATOM 3894 C CA . THR B 1 23 ? 27.047 2.885 7.562 1 83.31 23 THR B CA 1
ATOM 3895 C C . THR B 1 23 ? 28.047 1.874 8.109 1 83.31 23 THR B C 1
ATOM 3897 O O . THR B 1 23 ? 28.328 0.854 7.473 1 83.31 23 THR B O 1
ATOM 3900 N N . ILE B 1 24 ? 28.625 2.205 9.203 1 80.25 24 ILE B N 1
ATOM 3901 C CA . ILE B 1 24 ? 29.531 1.267 9.852 1 80.25 24 ILE B CA 1
ATOM 3902 C C . ILE B 1 24 ? 28.828 -0.066 10.078 1 80.25 24 ILE B C 1
ATOM 3904 O O . ILE B 1 24 ? 27.688 -0.097 10.555 1 80.25 24 ILE B O 1
ATOM 3908 N N . GLY B 1 25 ? 29.516 -1.076 9.617 1 79.06 25 GLY B N 1
ATOM 3909 C CA . GLY B 1 25 ? 28.922 -2.398 9.742 1 79.06 25 GLY B CA 1
ATOM 3910 C C . GLY B 1 25 ? 28.234 -2.865 8.469 1 79.06 25 GLY B C 1
ATOM 3911 O O . GLY B 1 25 ? 27.938 -4.055 8.32 1 79.06 25 GLY B O 1
ATOM 3912 N N . SER B 1 26 ? 28.047 -1.945 7.578 1 83.94 26 SER B N 1
ATOM 3913 C CA . SER B 1 26 ? 27.406 -2.293 6.312 1 83.94 26 SER B CA 1
ATOM 3914 C C . SER B 1 26 ? 28.266 -3.252 5.5 1 83.94 26 SER B C 1
ATOM 3916 O O . SER B 1 26 ? 29.484 -3.088 5.426 1 83.94 26 SER B O 1
ATOM 3918 N N . ARG B 1 27 ? 27.656 -4.211 4.926 1 83.5 27 ARG B N 1
ATOM 3919 C CA . ARG B 1 27 ? 28.328 -5.141 4.027 1 83.5 27 ARG B CA 1
ATOM 3920 C C . ARG B 1 27 ? 28.375 -4.598 2.602 1 83.5 27 ARG B C 1
ATOM 3922 O O . ARG B 1 27 ? 27.344 -4.141 2.082 1 83.5 27 ARG B O 1
ATOM 3929 N N . LEU B 1 28 ? 29.531 -4.59 2.08 1 89.38 28 LEU B N 1
ATOM 3930 C CA . LEU B 1 28 ? 29.656 -4.227 0.674 1 89.38 28 LEU B CA 1
ATOM 3931 C C . LEU B 1 28 ? 29.203 -5.371 -0.228 1 89.38 28 LEU B C 1
ATOM 3933 O O . LEU B 1 28 ? 29.219 -6.531 0.184 1 89.38 28 LEU B O 1
ATOM 3937 N N . PRO B 1 29 ? 28.781 -5.02 -1.387 1 84.38 29 PRO B N 1
ATOM 3938 C CA . PRO B 1 29 ? 28.578 -6.094 -2.361 1 84.38 29 PRO B CA 1
ATOM 3939 C C . PRO B 1 29 ? 29.812 -6.965 -2.559 1 84.38 29 PRO B C 1
ATOM 3941 O O . PRO B 1 29 ? 30.938 -6.508 -2.318 1 84.38 29 PRO B O 1
ATOM 3944 N N . SER B 1 30 ? 29.594 -8.164 -2.943 1 83.69 30 SER B N 1
ATOM 3945 C CA . SER B 1 30 ? 30.719 -9.07 -3.205 1 83.69 30 SER B CA 1
ATOM 3946 C C . SER B 1 30 ? 31.594 -8.555 -4.34 1 83.69 30 SER B C 1
ATOM 3948 O O . SER B 1 30 ? 31.172 -7.691 -5.117 1 83.69 30 SER B O 1
ATOM 3950 N N . GLN B 1 31 ? 32.844 -9.039 -4.359 1 87 31 GLN B N 1
ATOM 3951 C CA . GLN B 1 31 ? 33.781 -8.648 -5.422 1 87 31 GLN B CA 1
ATOM 3952 C C . GLN B 1 31 ? 33.188 -8.961 -6.797 1 87 31 GLN B C 1
ATOM 3954 O O . GLN B 1 31 ? 33.344 -8.172 -7.73 1 87 31 GLN B O 1
ATOM 3959 N N . ARG B 1 32 ? 32.5 -10.039 -6.82 1 80.5 32 ARG B N 1
ATOM 3960 C CA . ARG B 1 32 ? 31.875 -10.43 -8.078 1 80.5 32 ARG B CA 1
ATOM 3961 C C . ARG B 1 32 ? 30.797 -9.438 -8.484 1 80.5 32 ARG B C 1
ATOM 3963 O O . ARG B 1 32 ? 30.719 -9.031 -9.648 1 80.5 32 ARG B O 1
ATOM 3970 N N . GLN B 1 33 ? 29.984 -9.047 -7.547 1 81.94 33 GLN B N 1
ATOM 3971 C CA . GLN B 1 33 ? 28.906 -8.094 -7.801 1 81.94 33 GLN B CA 1
ATOM 3972 C C . GLN B 1 33 ? 29.469 -6.734 -8.219 1 81.94 33 GLN B C 1
ATOM 3974 O O . GLN B 1 33 ? 28.938 -6.098 -9.133 1 81.94 33 GLN B O 1
ATOM 3979 N N . LEU B 1 34 ? 30.5 -6.277 -7.574 1 88.94 34 LEU B N 1
ATOM 3980 C CA . LEU B 1 34 ? 31.125 -5 -7.902 1 88.94 34 LEU B CA 1
ATOM 3981 C C . LEU B 1 34 ? 31.75 -5.043 -9.297 1 88.94 34 LEU B C 1
ATOM 3983 O O . LEU B 1 34 ? 31.688 -4.062 -10.039 1 88.94 34 LEU B O 1
ATOM 3987 N N . ALA B 1 35 ? 32.344 -6.152 -9.594 1 88.94 35 ALA B N 1
ATOM 3988 C CA . ALA B 1 35 ? 32.938 -6.309 -10.914 1 88.94 35 ALA B CA 1
ATOM 3989 C C . ALA B 1 35 ? 31.875 -6.188 -12.016 1 88.94 35 ALA B C 1
ATOM 3991 O O . ALA B 1 35 ? 32.125 -5.559 -13.047 1 88.94 35 ALA B O 1
ATOM 3992 N N . LEU B 1 36 ? 30.797 -6.785 -11.703 1 80.44 36 LEU B N 1
ATOM 3993 C CA . LEU B 1 36 ? 29.688 -6.719 -12.656 1 80.44 36 LEU B CA 1
ATOM 3994 C C . LEU B 1 36 ? 29.141 -5.297 -12.75 1 80.44 36 LEU B C 1
ATOM 3996 O O . LEU B 1 36 ? 28.875 -4.805 -13.852 1 80.44 36 LEU B O 1
ATOM 4000 N N . LEU B 1 37 ? 28.984 -4.664 -11.664 1 82.81 37 LEU B N 1
ATOM 4001 C CA . LEU B 1 37 ? 28.422 -3.326 -11.586 1 82.81 37 LEU B CA 1
ATOM 4002 C C . LEU B 1 37 ? 29.281 -2.322 -12.344 1 82.81 37 LEU B C 1
ATOM 4004 O O . LEU B 1 37 ? 28.75 -1.435 -13.016 1 82.81 37 LEU B O 1
ATOM 4008 N N . PHE B 1 38 ? 30.609 -2.469 -12.227 1 90.31 38 PHE B N 1
ATOM 4009 C CA . PHE B 1 38 ? 31.516 -1.486 -12.805 1 90.31 38 PHE B CA 1
ATOM 4010 C C . PHE B 1 38 ? 32.125 -2.002 -14.109 1 90.31 38 PHE B C 1
ATOM 4012 O O . PHE B 1 38 ? 32.906 -1.316 -14.75 1 90.31 38 PHE B O 1
ATOM 4019 N N . GLU B 1 39 ? 31.672 -3.209 -14.438 1 87.31 39 GLU B N 1
ATOM 4020 C CA . GLU B 1 39 ? 32.156 -3.844 -15.664 1 87.31 39 GLU B CA 1
ATOM 4021 C C . GLU B 1 39 ? 33.656 -3.859 -15.719 1 87.31 39 GLU B C 1
ATOM 4023 O O . GLU B 1 39 ? 34.25 -3.4 -16.703 1 87.31 39 GLU B O 1
ATOM 4028 N N . VAL B 1 40 ? 34.344 -4.316 -14.695 1 91.12 40 VAL B N 1
ATOM 4029 C CA . VAL B 1 40 ? 35.812 -4.41 -14.594 1 91.12 40 VAL B CA 1
ATOM 4030 C C . VAL B 1 40 ? 36.188 -5.809 -14.133 1 91.12 40 VAL B C 1
ATOM 4032 O O . VAL B 1 40 ? 35.344 -6.594 -13.711 1 91.12 40 VAL B O 1
ATOM 4035 N N . ASN B 1 41 ? 37.344 -6.078 -14.344 1 89.88 41 ASN B N 1
ATOM 4036 C CA . ASN B 1 41 ? 37.875 -7.355 -13.867 1 89.88 41 ASN B CA 1
ATOM 4037 C C . ASN B 1 41 ? 38 -7.383 -12.344 1 89.88 41 ASN B C 1
ATOM 4039 O O . ASN B 1 41 ? 38.094 -6.332 -11.711 1 89.88 41 ASN B O 1
ATOM 4043 N N . ARG B 1 42 ? 38.031 -8.562 -11.852 1 89.94 42 ARG B N 1
ATOM 4044 C CA . ARG B 1 42 ? 38.125 -8.773 -10.406 1 89.94 42 ARG B CA 1
ATOM 4045 C C . ARG B 1 42 ? 39.375 -8.133 -9.836 1 89.94 42 ARG B C 1
ATOM 4047 O O . ARG B 1 42 ? 39.375 -7.633 -8.711 1 89.94 42 ARG B O 1
ATOM 4054 N N . SER B 1 43 ? 40.406 -8.094 -10.617 1 91 43 SER B N 1
ATOM 4055 C CA . SER B 1 43 ? 41.656 -7.543 -10.148 1 91 43 SER B CA 1
ATOM 4056 C C . SER B 1 43 ? 41.531 -6.051 -9.859 1 91 43 SER B C 1
ATOM 4058 O O . SER B 1 43 ? 42.156 -5.543 -8.922 1 91 43 SER B O 1
ATOM 4060 N N . THR B 1 44 ? 40.781 -5.395 -10.68 1 92.25 44 THR B N 1
ATOM 4061 C CA . THR B 1 44 ? 40.531 -3.969 -10.484 1 92.25 44 THR B CA 1
ATOM 4062 C C . THR B 1 44 ? 39.781 -3.719 -9.188 1 92.25 44 THR B C 1
ATOM 4064 O O . THR B 1 44 ? 40.062 -2.756 -8.469 1 92.25 44 THR B O 1
ATOM 4067 N N . ILE B 1 45 ? 38.781 -4.598 -8.883 1 92.56 45 ILE B N 1
ATOM 4068 C CA . ILE B 1 45 ? 38 -4.5 -7.656 1 92.56 45 ILE B CA 1
ATOM 4069 C C . ILE B 1 45 ? 38.906 -4.734 -6.449 1 92.56 45 ILE B C 1
ATOM 4071 O O . ILE B 1 45 ? 38.875 -3.994 -5.465 1 92.56 45 ILE B O 1
ATOM 4075 N N . VAL B 1 46 ? 39.75 -5.746 -6.57 1 91.44 46 VAL B N 1
ATOM 4076 C CA . VAL B 1 46 ? 40.625 -6.098 -5.477 1 91.44 46 VAL B CA 1
ATOM 4077 C C . VAL B 1 46 ? 41.562 -4.918 -5.168 1 91.44 46 VAL B C 1
ATOM 4079 O O . VAL B 1 46 ? 41.781 -4.578 -4 1 91.44 46 VAL B O 1
ATOM 4082 N N . THR B 1 47 ? 42.062 -4.266 -6.203 1 92.56 47 THR B N 1
ATOM 4083 C CA . THR B 1 47 ? 42.938 -3.105 -6.035 1 92.56 47 THR B CA 1
ATOM 4084 C C . THR B 1 47 ? 42.219 -1.979 -5.316 1 92.56 47 THR B C 1
ATOM 4086 O O . THR B 1 47 ? 42.75 -1.346 -4.414 1 92.56 47 THR B O 1
ATOM 4089 N N . ALA B 1 48 ? 41.062 -1.724 -5.742 1 93.38 48 ALA B N 1
ATOM 4090 C CA . ALA B 1 48 ? 40.25 -0.672 -5.133 1 93.38 48 ALA B CA 1
ATOM 4091 C C . ALA B 1 48 ? 39.969 -0.967 -3.658 1 93.38 48 ALA B C 1
ATOM 4093 O O . ALA B 1 48 ? 40.094 -0.08 -2.811 1 93.38 48 ALA B O 1
ATOM 4094 N N . LEU B 1 49 ? 39.625 -2.229 -3.377 1 92.88 49 LEU B N 1
ATOM 4095 C CA . LEU B 1 49 ? 39.312 -2.617 -2.008 1 92.88 49 LEU B CA 1
ATOM 4096 C C . LEU B 1 49 ? 40.531 -2.578 -1.122 1 92.88 49 LEU B C 1
ATOM 4098 O O . LEU B 1 49 ? 40.469 -2.248 0.063 1 92.88 49 LEU B O 1
ATOM 4102 N N . GLU B 1 50 ? 41.625 -2.9 -1.7 1 92.25 50 GLU B N 1
ATOM 4103 C CA . GLU B 1 50 ? 42.875 -2.82 -0.961 1 92.25 50 GLU B CA 1
ATOM 4104 C C . GLU B 1 50 ? 43.188 -1.377 -0.587 1 92.25 50 GLU B C 1
ATOM 4106 O O . GLU B 1 50 ? 43.656 -1.107 0.523 1 92.25 50 GLU B O 1
ATOM 4111 N N . GLU B 1 51 ? 42.969 -0.541 -1.527 1 92.44 51 GLU B N 1
ATOM 4112 C CA . GLU B 1 51 ? 43.188 0.876 -1.25 1 92.44 51 GLU B CA 1
ATOM 4113 C C . GLU B 1 51 ? 42.312 1.357 -0.11 1 92.44 51 GLU B C 1
ATOM 4115 O O . GLU B 1 51 ? 42.75 2.059 0.793 1 92.44 51 GLU B O 1
ATOM 4120 N N . LEU B 1 52 ? 41.094 1.063 -0.171 1 92.88 52 LEU B N 1
ATOM 4121 C CA . LEU B 1 52 ? 40.125 1.466 0.846 1 92.88 52 LEU B CA 1
ATOM 4122 C C . LEU B 1 52 ? 40.469 0.847 2.197 1 92.88 52 LEU B C 1
ATOM 4124 O O . LEU B 1 52 ? 40.25 1.473 3.24 1 92.88 52 LEU B O 1
ATOM 4128 N N . THR B 1 53 ? 40.938 -0.419 2.188 1 91.56 53 THR B N 1
ATOM 4129 C CA . THR B 1 53 ? 41.375 -1.089 3.404 1 91.56 53 THR B CA 1
ATOM 4130 C C . THR B 1 53 ? 42.562 -0.374 4.008 1 91.56 53 THR B C 1
ATOM 4132 O O . THR B 1 53 ? 42.656 -0.179 5.223 1 91.56 53 THR B O 1
ATOM 4135 N N . ALA B 1 54 ? 43.438 0.017 3.127 1 91.56 54 ALA B N 1
ATOM 4136 C CA . ALA B 1 54 ? 44.625 0.737 3.57 1 91.56 54 ALA B CA 1
ATOM 4137 C C . ALA B 1 54 ? 44.25 2.068 4.215 1 91.56 54 ALA B C 1
ATOM 4139 O O . ALA B 1 54 ? 44.906 2.523 5.145 1 91.56 54 ALA B O 1
ATOM 4140 N N . GLU B 1 55 ? 43.25 2.621 3.699 1 91 55 GLU B N 1
ATOM 4141 C CA . GLU B 1 55 ? 42.781 3.895 4.234 1 91 55 GLU B CA 1
ATOM 4142 C C . GLU B 1 55 ? 42 3.693 5.52 1 91 55 GLU B C 1
ATOM 4144 O O . GLU B 1 55 ? 41.625 4.664 6.176 1 91 55 GLU B O 1
ATOM 4149 N N . GLY B 1 56 ? 41.688 2.416 5.82 1 89.19 56 GLY B N 1
ATOM 4150 C CA . GLY B 1 56 ? 41 2.09 7.059 1 89.19 56 GLY B CA 1
ATOM 4151 C C . GLY B 1 56 ? 39.5 2.248 6.965 1 89.19 56 GLY B C 1
ATOM 4152 O O . GLY B 1 56 ? 38.812 2.385 7.984 1 89.19 56 GLY B O 1
ATOM 4153 N N . LEU B 1 57 ? 38.938 2.322 5.816 1 89.69 57 LEU B N 1
ATOM 4154 C CA . LEU B 1 57 ? 37.5 2.553 5.637 1 89.69 57 LEU B CA 1
ATOM 4155 C C . LEU B 1 57 ? 36.719 1.239 5.676 1 89.69 57 LEU B C 1
ATOM 4157 O O . LEU B 1 57 ? 35.562 1.203 6.117 1 89.69 57 LEU B O 1
ATOM 4161 N N . ILE B 1 58 ? 37.312 0.176 5.156 1 91.19 58 ILE B N 1
ATOM 4162 C CA . ILE B 1 58 ? 36.625 -1.113 5.086 1 91.19 58 ILE B CA 1
ATOM 4163 C C . ILE B 1 58 ? 37.562 -2.213 5.594 1 91.19 58 ILE B C 1
ATOM 4165 O O . ILE B 1 58 ? 38.75 -1.992 5.762 1 91.19 58 ILE B O 1
ATOM 4169 N N . GLN B 1 59 ? 36.969 -3.264 5.957 1 90.31 59 GLN B N 1
ATOM 4170 C CA . GLN B 1 59 ? 37.719 -4.453 6.367 1 90.31 59 GLN B CA 1
ATOM 4171 C C . GLN B 1 59 ? 37.062 -5.719 5.836 1 90.31 59 GLN B C 1
ATOM 4173 O O . GLN B 1 59 ? 35.844 -5.816 5.793 1 90.31 59 GLN B O 1
ATOM 4178 N N . GLY B 1 60 ? 37.75 -6.512 5.223 1 83.81 60 GLY B N 1
ATOM 4179 C CA . GLY B 1 60 ? 37.25 -7.785 4.746 1 83.81 60 GLY B CA 1
ATOM 4180 C C . GLY B 1 60 ? 38.312 -8.836 4.551 1 83.81 60 GLY B C 1
ATOM 4181 O O . GLY B 1 60 ? 39.5 -8.5 4.387 1 83.81 60 GLY B O 1
ATOM 4182 N N . LYS B 1 61 ? 38 -10.156 4.945 1 72.12 61 LYS B N 1
ATOM 4183 C CA . LYS B 1 61 ? 38.875 -11.281 4.684 1 72.12 61 LYS B CA 1
ATOM 4184 C C . LYS B 1 61 ? 38.312 -12.195 3.6 1 72.12 61 LYS B C 1
ATOM 4186 O O . LYS B 1 61 ? 37.125 -12.117 3.281 1 72.12 61 LYS B O 1
ATOM 4191 N N . THR B 1 62 ? 39.25 -12.883 3.023 1 66 62 THR B N 1
ATOM 4192 C CA . THR B 1 62 ? 38.812 -13.852 2.014 1 66 62 THR B CA 1
ATOM 4193 C C . THR B 1 62 ? 37.688 -14.734 2.551 1 66 62 THR B C 1
ATOM 4195 O O . THR B 1 62 ? 37.812 -15.312 3.631 1 66 62 THR B O 1
ATOM 4198 N N . GLY B 1 63 ? 36.562 -14.773 1.901 1 65.12 63 GLY B N 1
ATOM 4199 C CA . GLY B 1 63 ? 35.438 -15.633 2.287 1 65.12 63 GLY B CA 1
ATOM 4200 C C . GLY B 1 63 ? 34.438 -14.945 3.178 1 65.12 63 GLY B C 1
ATOM 4201 O O . GLY B 1 63 ? 33.375 -15.5 3.479 1 65.12 63 GLY B O 1
ATOM 4202 N N . VAL B 1 64 ? 34.875 -13.789 3.662 1 73.94 64 VAL B N 1
ATOM 4203 C CA . VAL B 1 64 ? 33.938 -13.078 4.547 1 73.94 64 VAL B CA 1
ATOM 4204 C C . VAL B 1 64 ? 33.5 -11.781 3.883 1 73.94 64 VAL B C 1
ATOM 4206 O O . VAL B 1 64 ? 34.188 -11.234 3.027 1 73.94 64 VAL B O 1
ATOM 4209 N N . ALA B 1 65 ? 32.344 -11.336 4.242 1 79.88 65 ALA B N 1
ATOM 4210 C CA . ALA B 1 65 ? 31.781 -10.102 3.693 1 79.88 65 ALA B CA 1
ATOM 4211 C C . ALA B 1 65 ? 32.656 -8.898 4.059 1 79.88 65 ALA B C 1
ATOM 4213 O O . ALA B 1 65 ? 33.156 -8.805 5.18 1 79.88 65 ALA B O 1
ATOM 4214 N N . THR B 1 66 ? 33.031 -8.031 3.057 1 88.62 66 THR B N 1
ATOM 4215 C CA . THR B 1 66 ? 33.688 -6.754 3.309 1 88.62 66 THR B CA 1
ATOM 4216 C C . THR B 1 66 ? 32.719 -5.773 3.971 1 88.62 66 THR B C 1
ATOM 4218 O O . THR B 1 66 ? 31.609 -5.582 3.502 1 88.62 66 THR B O 1
ATOM 4221 N N . VAL B 1 67 ? 33.156 -5.215 5.105 1 89.38 67 VAL B N 1
ATOM 4222 C CA . VAL B 1 67 ? 32.25 -4.352 5.859 1 89.38 67 VAL B CA 1
ATOM 4223 C C . VAL B 1 67 ? 32.875 -2.975 6.039 1 89.38 67 VAL B C 1
ATOM 4225 O O . VAL B 1 67 ? 34.094 -2.85 6.094 1 89.38 67 VAL B O 1
ATOM 4228 N N . VAL B 1 68 ? 32.125 -1.978 6.109 1 87.88 68 VAL B N 1
ATOM 4229 C CA . VAL B 1 68 ? 32.562 -0.629 6.438 1 87.88 68 VAL B CA 1
ATOM 4230 C C . VAL B 1 68 ? 32.938 -0.553 7.914 1 87.88 68 VAL B C 1
ATOM 4232 O O . VAL B 1 68 ? 32.156 -0.965 8.781 1 87.88 68 VAL B O 1
ATOM 4235 N N . ILE B 1 69 ? 34.062 -0.065 8.25 1 84.94 69 ILE B N 1
ATOM 4236 C CA . ILE B 1 69 ? 34.469 -0.08 9.648 1 84.94 69 ILE B CA 1
ATOM 4237 C C . ILE B 1 69 ? 34.688 1.35 10.141 1 84.94 69 ILE B C 1
ATOM 4239 O O . ILE B 1 69 ? 34.812 1.59 11.344 1 84.94 69 ILE B O 1
ATOM 4243 N N . ASN B 1 70 ? 34.875 2.289 9.211 1 79.94 70 ASN B N 1
ATOM 4244 C CA . ASN B 1 70 ? 35.125 3.676 9.602 1 79.94 70 ASN B CA 1
ATOM 4245 C C . ASN B 1 70 ? 34.531 4.645 8.578 1 79.94 70 ASN B C 1
ATOM 4247 O O . ASN B 1 70 ? 34.312 4.281 7.422 1 79.94 70 ASN B O 1
ATOM 4251 N N . ASN B 1 71 ? 34.094 5.758 9.039 1 71 71 ASN B N 1
ATOM 4252 C CA . ASN B 1 71 ? 33.688 6.852 8.156 1 71 71 ASN B CA 1
ATOM 4253 C C . ASN B 1 71 ? 34.625 8.055 8.297 1 71 71 ASN B C 1
ATOM 4255 O O . ASN B 1 71 ? 35.031 8.391 9.406 1 71 71 ASN B O 1
ATOM 4259 N N . THR B 1 72 ? 35.781 8.008 7.594 1 55.09 72 THR B N 1
ATOM 4260 C CA . THR B 1 72 ? 36.844 8.977 7.727 1 55.09 72 THR B CA 1
ATOM 4261 C C . THR B 1 72 ? 36.375 10.234 8.453 1 55.09 72 THR B C 1
ATOM 4263 O O . THR B 1 72 ? 37.125 10.828 9.227 1 55.09 72 THR B O 1
ATOM 4266 N N . TRP B 1 73 ? 35.344 10.766 8.047 1 46.16 73 TRP B N 1
ATOM 4267 C CA . TRP B 1 73 ? 35 12.086 8.578 1 46.16 73 TRP B CA 1
ATOM 4268 C C . TRP B 1 73 ? 34.562 11.984 10.039 1 46.16 73 TRP B C 1
ATOM 4270 O O . TRP B 1 73 ? 34.469 13 10.727 1 46.16 73 TRP B O 1
ATOM 4280 N N . THR B 1 74 ? 34.094 10.836 10.375 1 47.81 74 THR B N 1
ATOM 4281 C CA . THR B 1 74 ? 33.75 10.633 11.781 1 47.81 74 THR B CA 1
ATOM 4282 C C . THR B 1 74 ? 34.938 10.031 12.547 1 47.81 74 THR B C 1
ATOM 4284 O O . THR B 1 74 ? 34.781 9.68 13.719 1 47.81 74 THR B O 1
ATOM 4287 N N . LEU B 1 75 ? 35.969 9.617 11.922 1 40.75 75 LEU B N 1
ATOM 4288 C CA . LEU B 1 75 ? 37.125 9.07 12.633 1 40.75 75 LEU B CA 1
ATOM 4289 C C . LEU B 1 75 ? 37.344 9.828 13.938 1 40.75 75 LEU B C 1
ATOM 4291 O O . LEU B 1 75 ? 37.969 9.297 14.859 1 40.75 75 LEU B O 1
ATOM 4295 N N . LEU B 1 76 ? 37.344 11.086 13.797 1 37.34 76 LEU B N 1
ATOM 4296 C CA . LEU B 1 76 ? 37.781 11.719 15.031 1 37.34 76 LEU B CA 1
ATOM 4297 C C . LEU B 1 76 ? 36.938 11.297 16.203 1 37.34 76 LEU B C 1
ATOM 4299 O O . LEU B 1 76 ? 37.344 11.391 17.359 1 37.34 76 LEU B O 1
ATOM 4303 N N . GLU B 1 77 ? 35.5 11.438 16.172 1 39.62 77 GLU B N 1
ATOM 4304 C CA . GLU B 1 77 ? 34.781 11.305 17.438 1 39.62 77 GLU B CA 1
ATOM 4305 C C . GLU B 1 77 ? 34.375 9.852 17.688 1 39.62 77 GLU B C 1
ATOM 4307 O O . GLU B 1 77 ? 34.031 9.133 16.75 1 39.62 77 GLU B O 1
ATOM 4312 N N . GLY B 1 78 ? 34.906 9.117 18.688 1 39.97 78 GLY B N 1
ATOM 4313 C CA . GLY B 1 78 ? 34.781 7.84 19.375 1 39.97 78 GLY B CA 1
ATOM 4314 C C . GLY B 1 78 ? 33.469 7.129 19.062 1 39.97 78 GLY B C 1
ATOM 4315 O O . GLY B 1 78 ? 33.312 5.957 19.406 1 39.97 78 GLY B O 1
ATOM 4316 N N . ASN B 1 79 ? 32.281 7.668 19.375 1 45.25 79 ASN B N 1
ATOM 4317 C CA . ASN B 1 79 ? 30.984 7.012 19.609 1 45.25 79 ASN B CA 1
ATOM 4318 C C . ASN B 1 79 ? 30.312 6.625 18.297 1 45.25 79 ASN B C 1
ATOM 4320 O O . ASN B 1 79 ? 30.172 7.457 17.391 1 45.25 79 ASN B O 1
ATOM 4324 N N . VAL B 1 80 ? 30.312 5.301 18.062 1 51.09 80 VAL B N 1
ATOM 4325 C CA . VAL B 1 80 ? 29.609 4.715 16.938 1 51.09 80 VAL B CA 1
ATOM 4326 C C . VAL B 1 80 ? 28.219 5.352 16.812 1 51.09 80 VAL B C 1
ATOM 4328 O O . VAL B 1 80 ? 27.406 5.281 17.734 1 51.09 80 VAL B O 1
ATOM 4331 N N . PRO B 1 81 ? 28.094 6.168 15.836 1 54.03 81 PRO B N 1
ATOM 4332 C CA . PRO B 1 81 ? 26.766 6.797 15.703 1 54.03 81 PRO B CA 1
ATOM 4333 C C . PRO B 1 81 ? 25.641 5.777 15.555 1 54.03 81 PRO B C 1
ATOM 4335 O O . PRO B 1 81 ? 25.875 4.66 15.086 1 54.03 81 PRO B O 1
ATOM 4338 N N . SER B 1 82 ? 24.578 5.93 16.422 1 55.72 82 SER B N 1
ATOM 4339 C CA . SER B 1 82 ? 23.328 5.188 16.328 1 55.72 82 SER B CA 1
ATOM 4340 C C . SER B 1 82 ? 22.859 5.078 14.883 1 55.72 82 SER B C 1
ATOM 4342 O O . SER B 1 82 ? 22.844 6.07 14.148 1 55.72 82 SER B O 1
ATOM 4344 N N . THR B 1 83 ? 23.078 3.744 14.258 1 69.56 83 THR B N 1
ATOM 4345 C CA . THR B 1 83 ? 22.609 3.576 12.883 1 69.56 83 THR B CA 1
ATOM 4346 C C . THR B 1 83 ? 21.344 2.736 12.836 1 69.56 83 THR B C 1
ATOM 4348 O O . THR B 1 83 ? 21.062 1.97 13.758 1 69.56 83 THR B O 1
ATOM 4351 N N . TRP B 1 84 ? 20.375 3.156 12.047 1 75.44 84 TRP B N 1
ATOM 4352 C CA . TRP B 1 84 ? 19.156 2.4 11.758 1 75.44 84 TRP B CA 1
ATOM 4353 C C . TRP B 1 84 ? 19.484 0.949 11.422 1 75.44 84 TRP B C 1
ATOM 4355 O O . TRP B 1 84 ? 18.609 0.084 11.453 1 75.44 84 TRP B O 1
ATOM 4365 N N . ASN B 1 85 ? 20.734 0.674 11.164 1 71.5 85 ASN B N 1
ATOM 4366 C CA . ASN B 1 85 ? 21.125 -0.682 10.797 1 71.5 85 ASN B CA 1
ATOM 4367 C C . ASN B 1 85 ? 20.875 -1.67 11.93 1 71.5 85 ASN B C 1
ATOM 4369 O O . ASN B 1 85 ? 20.531 -2.828 11.688 1 71.5 85 ASN B O 1
ATOM 4373 N N . LYS B 1 86 ? 21.047 -1.156 13.125 1 71.75 86 LYS B N 1
ATOM 4374 C CA . LYS B 1 86 ? 20.812 -2.016 14.289 1 71.75 86 LYS B CA 1
ATOM 4375 C C . LYS B 1 86 ? 19.328 -2.369 14.414 1 71.75 86 LYS B C 1
ATOM 4377 O O . LYS B 1 86 ? 18.984 -3.393 15.008 1 71.75 86 LYS B O 1
ATOM 4382 N N . ASN B 1 87 ? 18.469 -1.572 13.789 1 75.12 87 ASN B N 1
ATOM 4383 C CA . ASN B 1 87 ? 17.031 -1.721 13.922 1 75.12 87 ASN B CA 1
ATOM 4384 C C . ASN B 1 87 ? 16.469 -2.695 12.891 1 75.12 87 ASN B C 1
ATOM 4386 O O . ASN B 1 87 ? 15.328 -3.148 13.016 1 75.12 87 ASN B O 1
ATOM 4390 N N . ILE B 1 88 ? 17.219 -3.092 11.945 1 69.38 88 ILE B N 1
ATOM 4391 C CA . ILE B 1 88 ? 16.75 -3.914 10.836 1 69.38 88 ILE B CA 1
ATOM 4392 C C . ILE B 1 88 ? 16.25 -5.258 11.359 1 69.38 88 ILE B C 1
ATOM 4394 O O . ILE B 1 88 ? 15.281 -5.816 10.836 1 69.38 88 ILE B O 1
ATOM 4398 N N . LYS B 1 89 ? 16.812 -5.719 12.422 1 67.94 89 LYS B N 1
ATOM 4399 C CA . LYS B 1 89 ? 16.453 -7.035 12.938 1 67.94 89 LYS B CA 1
ATOM 4400 C C . LYS B 1 89 ? 15.383 -6.922 14.023 1 67.94 89 LYS B C 1
ATOM 4402 O O . LYS B 1 89 ? 14.938 -7.93 14.57 1 67.94 89 LYS B O 1
ATOM 4407 N N . LEU B 1 90 ? 15 -5.688 14.305 1 65.44 90 LEU B N 1
ATOM 4408 C CA . LEU B 1 90 ? 14.172 -5.469 15.484 1 65.44 90 LEU B CA 1
ATOM 4409 C C . LEU B 1 90 ? 12.688 -5.445 15.109 1 65.44 90 LEU B C 1
ATOM 4411 O O . LEU B 1 90 ? 11.828 -5.656 15.969 1 65.44 90 LEU B O 1
ATOM 4415 N N . GLY B 1 91 ? 12.398 -5.32 13.859 1 70.81 91 GLY B N 1
ATOM 4416 C CA . GLY B 1 91 ? 11 -5.207 13.477 1 70.81 91 GLY B CA 1
ATOM 4417 C C . GLY B 1 91 ? 10.211 -6.48 13.711 1 70.81 91 GLY B C 1
ATOM 4418 O O . GLY B 1 91 ? 10.758 -7.582 13.609 1 70.81 91 GLY B O 1
ATOM 4419 N N . GLY B 1 92 ? 8.93 -6.266 14.023 1 70.81 92 GLY B N 1
ATOM 4420 C CA . GLY B 1 92 ? 8.07 -7.402 14.32 1 70.81 92 GLY B CA 1
ATOM 4421 C C . GLY B 1 92 ? 7.68 -8.195 13.086 1 70.81 92 GLY B C 1
ATOM 4422 O O . GLY B 1 92 ? 7.277 -9.352 13.188 1 70.81 92 GLY B O 1
ATOM 4423 N N . HIS B 1 93 ? 7.832 -7.551 11.992 1 77 93 HIS B N 1
ATOM 4424 C CA . HIS B 1 93 ? 7.441 -8.234 10.758 1 77 93 HIS B CA 1
ATOM 4425 C C . HIS B 1 93 ? 8.602 -9.055 10.195 1 77 93 HIS B C 1
ATOM 4427 O O . HIS B 1 93 ? 9.734 -8.578 10.148 1 77 93 HIS B O 1
ATOM 4433 N N . GLN B 1 94 ? 8.289 -10.156 9.75 1 78.19 94 GLN B N 1
ATOM 4434 C CA . GLN B 1 94 ? 9.32 -11.078 9.273 1 78.19 94 GLN B CA 1
ATOM 4435 C C . GLN B 1 94 ? 9.758 -10.734 7.855 1 78.19 94 GLN B C 1
ATOM 4437 O O . GLN B 1 94 ? 8.945 -10.305 7.039 1 78.19 94 GLN B O 1
ATOM 4442 N N . ALA B 1 95 ? 11.062 -10.93 7.641 1 77.69 95 ALA B N 1
ATOM 4443 C CA . ALA B 1 95 ? 11.57 -10.82 6.277 1 77.69 95 ALA B CA 1
ATOM 4444 C C . ALA B 1 95 ? 11.086 -11.984 5.418 1 77.69 95 ALA B C 1
ATOM 4446 O O . ALA B 1 95 ? 10.773 -13.055 5.938 1 77.69 95 ALA B O 1
ATOM 4447 N N . SER B 1 96 ? 10.961 -11.695 4.168 1 79.12 96 SER B N 1
ATOM 4448 C CA . SER B 1 96 ? 10.789 -12.828 3.26 1 79.12 96 SER B CA 1
ATOM 4449 C C . SER B 1 96 ? 11.953 -13.812 3.385 1 79.12 96 SER B C 1
ATOM 4451 O O . SER B 1 96 ? 13.039 -13.445 3.838 1 79.12 96 SER B O 1
ATOM 4453 N N . SER B 1 97 ? 11.648 -15.055 2.996 1 83.38 97 SER B N 1
ATOM 4454 C CA . SER B 1 97 ? 12.75 -16.016 2.969 1 83.38 97 SER B CA 1
ATOM 4455 C C . SER B 1 97 ? 13.852 -15.562 2.025 1 83.38 97 SER B C 1
ATOM 4457 O O . SER B 1 97 ? 13.602 -14.812 1.076 1 83.38 97 SER B O 1
ATOM 4459 N N . VAL B 1 98 ? 14.992 -15.977 2.326 1 83.12 98 VAL B N 1
ATOM 4460 C CA . VAL B 1 98 ? 16.156 -15.594 1.539 1 83.12 98 VAL B CA 1
ATOM 4461 C C . VAL B 1 98 ? 15.953 -15.992 0.079 1 83.12 98 VAL B C 1
ATOM 4463 O O . VAL B 1 98 ? 16.219 -15.203 -0.83 1 83.12 98 VAL B O 1
ATOM 4466 N N . LEU B 1 99 ? 15.438 -17.156 -0.092 1 85.38 99 LEU B N 1
ATOM 4467 C CA . LEU B 1 99 ? 15.211 -17.672 -1.441 1 85.38 99 LEU B CA 1
ATOM 4468 C C . LEU B 1 99 ? 14.188 -16.812 -2.18 1 85.38 99 LEU B C 1
ATOM 4470 O O . LEU B 1 99 ? 14.375 -16.484 -3.354 1 85.38 99 LEU B O 1
ATOM 4474 N N . VAL B 1 100 ? 13.141 -16.438 -1.496 1 87.94 100 VAL B N 1
ATOM 4475 C CA . VAL B 1 100 ? 12.109 -15.594 -2.092 1 87.94 100 VAL B CA 1
ATOM 4476 C C . VAL B 1 100 ? 12.688 -14.219 -2.428 1 87.94 100 VAL B C 1
ATOM 4478 O O . VAL B 1 100 ? 12.422 -13.672 -3.498 1 87.94 100 VAL B O 1
ATOM 4481 N N . GLN B 1 101 ? 13.5 -13.703 -1.572 1 85.88 101 GLN B N 1
ATOM 4482 C CA . GLN B 1 101 ? 14.164 -12.43 -1.835 1 85.88 101 GLN B CA 1
ATOM 4483 C C . GLN B 1 101 ? 15.047 -12.516 -3.072 1 85.88 101 GLN B C 1
ATOM 4485 O O . GLN B 1 101 ? 15.039 -11.617 -3.914 1 85.88 101 GLN B O 1
ATOM 4490 N N . GLU B 1 102 ? 15.773 -13.602 -3.156 1 87 102 GLU B N 1
ATOM 4491 C CA . GLU B 1 102 ? 16.672 -13.805 -4.293 1 87 102 GLU B CA 1
ATOM 4492 C C . GLU B 1 102 ? 15.891 -13.922 -5.598 1 87 102 GLU B C 1
ATOM 4494 O O . GLU B 1 102 ? 16.297 -13.375 -6.625 1 87 102 GLU B O 1
ATOM 4499 N N . ILE B 1 103 ? 14.82 -14.625 -5.535 1 89.69 103 ILE B N 1
ATOM 4500 C CA . ILE B 1 103 ? 13.969 -14.781 -6.711 1 89.69 103 ILE B CA 1
ATOM 4501 C C . ILE B 1 103 ? 13.438 -13.422 -7.152 1 89.69 103 ILE B C 1
ATOM 4503 O O . ILE B 1 103 ? 13.539 -13.062 -8.328 1 89.69 103 ILE B O 1
ATOM 4507 N N . ASN B 1 104 ? 12.938 -12.672 -6.207 1 84.94 104 ASN B N 1
ATOM 4508 C CA . ASN B 1 104 ? 12.391 -11.352 -6.508 1 84.94 104 ASN B CA 1
ATOM 4509 C C . ASN B 1 104 ? 13.438 -10.438 -7.137 1 84.94 104 ASN B C 1
ATOM 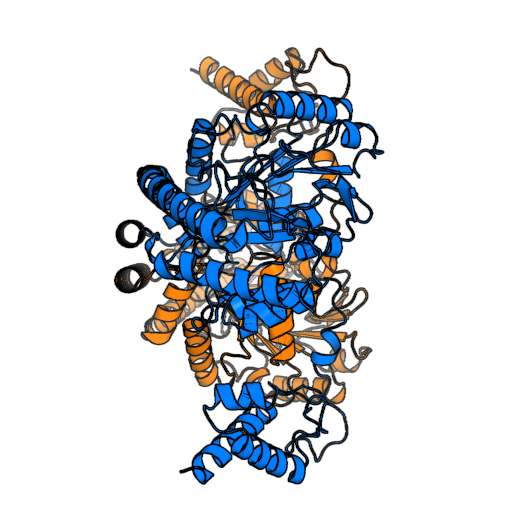4511 O O . ASN B 1 104 ? 13.141 -9.703 -8.078 1 84.94 104 ASN B O 1
ATOM 4515 N N . GLU B 1 105 ? 14.633 -10.539 -6.617 1 82.19 105 GLU B N 1
ATOM 4516 C CA . GLU B 1 105 ? 15.734 -9.742 -7.156 1 82.19 105 GLU B CA 1
ATOM 4517 C C . GLU B 1 105 ? 16.109 -10.211 -8.555 1 82.19 105 GLU B C 1
ATOM 4519 O O . GLU B 1 105 ? 16.344 -9.383 -9.445 1 82.19 105 GLU B O 1
ATOM 4524 N N . ALA B 1 106 ? 16.125 -11.492 -8.766 1 88.5 106 ALA B N 1
ATOM 4525 C CA . ALA B 1 106 ? 16.578 -12.086 -10.023 1 88.5 106 ALA B CA 1
ATOM 4526 C C . ALA B 1 106 ? 15.539 -11.891 -11.117 1 88.5 106 ALA B C 1
ATOM 4528 O O . ALA B 1 106 ? 15.859 -11.938 -12.312 1 88.5 106 ALA B O 1
ATOM 4529 N N . GLU B 1 107 ? 14.344 -11.648 -10.789 1 89.25 107 GLU B N 1
ATOM 4530 C CA . GLU B 1 107 ? 13.258 -11.492 -11.75 1 89.25 107 GLU B CA 1
ATOM 4531 C C . GLU B 1 107 ? 13.445 -10.227 -12.586 1 89.25 107 GLU B C 1
ATOM 4533 O O . GLU B 1 107 ? 12.836 -10.078 -13.648 1 89.25 107 GLU B O 1
ATOM 4538 N N . SER B 1 108 ? 14.258 -9.344 -12.141 1 82.25 108 SER B N 1
ATOM 4539 C CA . SER B 1 108 ? 14.5 -8.117 -12.883 1 82.25 108 SER B CA 1
ATOM 4540 C C . SER B 1 108 ? 15.742 -8.242 -13.766 1 82.25 108 SER B C 1
ATOM 4542 O O . SER B 1 108 ? 16.078 -7.32 -14.508 1 82.25 108 SER B O 1
ATOM 4544 N N . ASP B 1 109 ? 16.469 -9.406 -13.719 1 85.56 109 ASP B N 1
ATOM 4545 C CA . ASP B 1 109 ? 17.703 -9.625 -14.484 1 85.56 109 ASP B CA 1
ATOM 4546 C C . ASP B 1 109 ? 17.391 -10.055 -15.914 1 85.56 109 ASP B C 1
ATOM 4548 O O . ASP B 1 109 ? 16.922 -11.172 -16.141 1 85.56 109 ASP B O 1
ATOM 4552 N N . PRO B 1 110 ? 17.625 -9.18 -16.891 1 85.88 110 PRO B N 1
ATOM 4553 C CA . PRO B 1 110 ? 17.266 -9.492 -18.281 1 85.88 110 PRO B CA 1
ATOM 4554 C C . PRO B 1 110 ? 18.141 -10.602 -18.875 1 85.88 110 PRO B C 1
ATOM 4556 O O . PRO B 1 110 ? 17.812 -11.141 -19.938 1 85.88 110 PRO B O 1
ATOM 4559 N N . ARG B 1 111 ? 19.359 -11.008 -18.281 1 90.06 111 ARG B N 1
ATOM 4560 C CA . ARG B 1 111 ? 20.266 -12.039 -18.781 1 90.06 111 ARG B CA 1
ATOM 4561 C C . ARG B 1 111 ? 19.703 -13.438 -18.516 1 90.06 111 ARG B C 1
ATOM 4563 O O . ARG B 1 111 ? 20.156 -14.422 -19.094 1 90.06 111 ARG B O 1
ATOM 4570 N N . LEU B 1 112 ? 18.547 -13.508 -17.641 1 96.12 112 LEU B N 1
ATOM 4571 C CA . LEU B 1 112 ? 17.984 -14.797 -17.25 1 96.12 112 LEU B CA 1
ATOM 4572 C C . LEU B 1 112 ? 16.734 -15.102 -18.062 1 96.12 112 LEU B C 1
ATOM 4574 O O . LEU B 1 112 ? 15.922 -14.203 -18.328 1 96.12 112 LEU B O 1
ATOM 4578 N N . ILE B 1 113 ? 16.609 -16.406 -18.5 1 97.75 113 ILE B N 1
ATOM 4579 C CA . ILE B 1 113 ? 15.32 -16.875 -19 1 97.75 113 ILE B CA 1
ATOM 4580 C C . ILE B 1 113 ? 14.32 -16.984 -17.844 1 97.75 113 ILE B C 1
ATOM 4582 O O . ILE B 1 113 ? 14.539 -17.75 -16.906 1 97.75 113 ILE B O 1
ATOM 4586 N N . GLN B 1 114 ? 13.266 -16.25 -17.938 1 96.69 114 GLN B N 1
ATOM 4587 C CA . GLN B 1 114 ? 12.328 -16.078 -16.828 1 96.69 114 GLN B CA 1
ATOM 4588 C C . GLN B 1 114 ? 11.227 -17.141 -16.875 1 96.69 114 GLN B C 1
ATOM 4590 O O . GLN B 1 114 ? 10.18 -16.922 -17.484 1 96.69 114 GLN B O 1
ATOM 4595 N N . LEU B 1 115 ? 11.445 -18.203 -16.156 1 97.75 115 LEU B N 1
ATOM 4596 C CA . LEU B 1 115 ? 10.414 -19.234 -16.062 1 97.75 115 LEU B CA 1
ATOM 4597 C C . LEU B 1 115 ? 9.781 -19.234 -14.68 1 97.75 115 LEU B C 1
ATOM 4599 O O . LEU B 1 115 ? 9.078 -20.188 -14.32 1 97.75 115 LEU B O 1
ATOM 4603 N N . SER B 1 116 ? 10.102 -18.203 -13.898 1 95.56 116 SER B N 1
ATOM 4604 C CA . SER B 1 116 ? 9.594 -18.109 -12.531 1 95.56 116 SER B CA 1
ATOM 4605 C C . SER B 1 116 ? 8.477 -17.078 -12.43 1 95.56 116 SER B C 1
ATOM 4607 O O . SER B 1 116 ? 7.625 -17.156 -11.539 1 95.56 116 SER B O 1
ATOM 4609 N N . LYS B 1 117 ? 8.359 -16.125 -13.266 1 92.69 117 LYS B N 1
ATOM 4610 C CA . LYS B 1 117 ? 7.551 -14.914 -13.109 1 92.69 117 LYS B CA 1
ATOM 4611 C C . LYS B 1 117 ? 6.059 -15.242 -13.141 1 92.69 117 LYS B C 1
ATOM 4613 O O . LYS B 1 117 ? 5.613 -16.047 -13.969 1 92.69 117 LYS B O 1
ATOM 4618 N N . GLY B 1 118 ? 5.43 -14.586 -12.203 1 92.5 118 GLY B N 1
ATOM 4619 C CA . GLY B 1 118 ? 3.98 -14.695 -12.156 1 92.5 118 GLY B CA 1
ATOM 4620 C C . GLY B 1 118 ? 3.275 -13.539 -12.844 1 92.5 118 GLY B C 1
ATOM 4621 O O . GLY B 1 118 ? 2.318 -12.984 -12.305 1 92.5 118 GLY B O 1
ATOM 4622 N N . GLU B 1 119 ? 3.717 -13.164 -13.961 1 93.5 119 GLU B N 1
ATOM 4623 C CA . GLU B 1 119 ? 3.078 -12.117 -14.758 1 93.5 119 GLU B CA 1
ATOM 4624 C C . GLU B 1 119 ? 3.176 -12.43 -16.25 1 93.5 119 GLU B C 1
ATOM 4626 O O . GLU B 1 119 ? 3.939 -13.305 -16.656 1 93.5 119 GLU B O 1
ATOM 4631 N N . LEU B 1 120 ? 2.447 -11.758 -17.047 1 95.12 120 LEU B N 1
ATOM 4632 C CA . LEU B 1 120 ? 2.412 -11.953 -18.5 1 95.12 120 LEU B CA 1
ATOM 4633 C C . LEU B 1 120 ? 3.627 -11.32 -19.156 1 95.12 120 LEU B C 1
ATOM 4635 O O . LEU B 1 120 ? 4.184 -10.344 -18.641 1 95.12 120 LEU B O 1
ATOM 4639 N N . ALA B 1 121 ? 3.986 -11.836 -20.25 1 95.38 121 ALA B N 1
ATOM 4640 C CA . ALA B 1 121 ? 5.102 -11.32 -21.047 1 95.38 121 ALA B CA 1
ATOM 4641 C C . ALA B 1 121 ? 4.82 -9.898 -21.516 1 95.38 121 ALA B C 1
ATOM 4643 O O . ALA B 1 121 ? 3.666 -9.523 -21.734 1 95.38 121 ALA B O 1
ATOM 4644 N N . PRO B 1 122 ? 5.883 -9.18 -21.75 1 93.12 122 PRO B N 1
ATOM 4645 C CA . PRO B 1 122 ? 5.723 -7.812 -22.25 1 93.12 122 PRO B CA 1
ATOM 4646 C C . PRO B 1 122 ? 4.973 -7.758 -23.578 1 93.12 122 PRO B C 1
ATOM 4648 O O . PRO B 1 122 ? 4.227 -6.809 -23.844 1 93.12 122 PRO B O 1
ATOM 4651 N N . ASP B 1 123 ? 5.184 -8.758 -24.391 1 94.12 123 ASP B N 1
ATOM 4652 C CA . ASP B 1 123 ? 4.566 -8.734 -25.719 1 94.12 123 ASP B CA 1
ATOM 4653 C C . ASP B 1 123 ? 3.08 -9.062 -25.641 1 94.12 123 ASP B C 1
ATOM 4655 O O . ASP B 1 123 ? 2.342 -8.859 -26.609 1 94.12 123 ASP B O 1
ATOM 4659 N N . LEU B 1 124 ? 2.605 -9.586 -24.531 1 95.56 124 LEU B N 1
ATOM 4660 C CA . LEU B 1 124 ? 1.188 -9.867 -24.344 1 95.56 124 LEU B CA 1
ATOM 4661 C C . LEU B 1 124 ? 0.47 -8.656 -23.75 1 95.56 124 LEU B C 1
ATOM 4663 O O . LEU B 1 124 ? -0.758 -8.648 -23.641 1 95.56 124 LEU B O 1
ATOM 4667 N N . PHE B 1 125 ? 1.218 -7.676 -23.359 1 95.38 125 PHE B N 1
ATOM 4668 C CA . PHE B 1 125 ? 0.643 -6.449 -22.812 1 95.38 125 PHE B CA 1
ATOM 4669 C C . PHE B 1 125 ? -0.11 -5.68 -23.891 1 95.38 125 PHE B C 1
ATOM 4671 O O . PHE B 1 125 ? 0.421 -5.441 -24.984 1 95.38 125 PHE B O 1
ATOM 4678 N N . PRO B 1 126 ? -1.321 -5.305 -23.609 1 97.12 126 PRO B N 1
ATOM 4679 C CA . PRO B 1 126 ? -2.105 -4.543 -24.578 1 97.12 126 PRO B CA 1
ATOM 4680 C C . PRO B 1 126 ? -1.71 -3.07 -24.641 1 97.12 126 PRO B C 1
ATOM 4682 O O . PRO B 1 126 ? -2.494 -2.201 -24.25 1 97.12 126 PRO B O 1
ATOM 4685 N N . LEU B 1 127 ? -0.571 -2.85 -25.219 1 97 127 LEU B N 1
ATOM 4686 C CA . LEU B 1 127 ? 0.059 -1.535 -25.172 1 97 127 LEU B CA 1
ATOM 4687 C C . LEU B 1 127 ? -0.822 -0.489 -25.844 1 97 127 LEU B C 1
ATOM 4689 O O . LEU B 1 127 ? -1.096 0.565 -25.266 1 97 127 LEU B O 1
ATOM 4693 N N . GLN B 1 128 ? -1.299 -0.76 -27.047 1 97 128 GLN B N 1
ATOM 4694 C CA . GLN B 1 128 ? -2.084 0.22 -27.797 1 97 128 GLN B CA 1
ATOM 4695 C C . GLN B 1 128 ? -3.398 0.526 -27.078 1 97 128 GLN B C 1
ATOM 4697 O O . GLN B 1 128 ? -3.807 1.686 -26.984 1 97 128 GLN B O 1
ATOM 4702 N N . GLN B 1 129 ? -4.047 -0.532 -26.609 1 97.75 129 GLN B N 1
ATOM 4703 C CA . GLN B 1 129 ? -5.289 -0.333 -25.875 1 97.75 129 GLN B CA 1
ATOM 4704 C C . GLN B 1 129 ? -5.047 0.458 -24.594 1 97.75 129 GLN B C 1
ATOM 4706 O O . GLN B 1 129 ? -5.859 1.304 -24.219 1 97.75 129 GLN B O 1
ATOM 4711 N N . MET B 1 130 ? -3.945 0.181 -23.906 1 97.88 130 MET B N 1
ATOM 4712 C CA . MET B 1 130 ? -3.617 0.908 -22.688 1 97.88 130 MET B CA 1
ATOM 4713 C C . MET B 1 130 ? -3.365 2.383 -22.969 1 97.88 130 MET B C 1
ATOM 4715 O O . MET B 1 130 ? -3.799 3.254 -22.219 1 97.88 130 MET B O 1
ATOM 4719 N N . LYS B 1 131 ? -2.635 2.656 -24.062 1 97.75 131 LYS B N 1
ATOM 4720 C CA . LYS B 1 131 ? -2.422 4.043 -24.469 1 97.75 131 LYS B CA 1
ATOM 4721 C C . LYS B 1 131 ? -3.75 4.754 -24.703 1 97.75 131 LYS B C 1
ATOM 4723 O O . LYS B 1 131 ? -3.936 5.895 -24.281 1 97.75 131 LYS B O 1
ATOM 4728 N N . GLU B 1 132 ? -4.641 4.078 -25.359 1 97.06 132 GLU B N 1
ATOM 4729 C CA . GLU B 1 132 ? -5.969 4.637 -25.609 1 97.06 132 GLU B CA 1
ATOM 4730 C C . GLU B 1 132 ? -6.699 4.918 -24.297 1 97.06 132 GLU B C 1
ATOM 4732 O O . GLU B 1 132 ? -7.316 5.973 -24.141 1 97.06 132 GLU B O 1
ATOM 4737 N N . VAL B 1 133 ? -6.652 3.984 -23.406 1 97.94 133 VAL B N 1
ATOM 4738 C CA . VAL B 1 133 ? -7.285 4.125 -22.094 1 97.94 133 VAL B CA 1
ATOM 4739 C C . VAL B 1 133 ? -6.723 5.348 -21.375 1 97.94 133 VAL B C 1
ATOM 4741 O O . VAL B 1 133 ? -7.473 6.156 -20.828 1 97.94 133 VAL B O 1
ATOM 4744 N N . LEU B 1 134 ? -5.402 5.508 -21.375 1 97.38 134 LEU B N 1
ATOM 4745 C CA . LEU B 1 134 ? -4.762 6.617 -20.672 1 97.38 134 LEU B CA 1
ATOM 4746 C C . LEU B 1 134 ? -5.121 7.949 -21.312 1 97.38 134 LEU B C 1
ATOM 4748 O O . LEU B 1 134 ? -5.266 8.961 -20.625 1 97.38 134 LEU B O 1
ATOM 4752 N N . HIS B 1 135 ? -5.254 7.949 -22.641 1 96.88 135 HIS B N 1
ATOM 4753 C CA . HIS B 1 135 ? -5.699 9.164 -23.312 1 96.88 135 HIS B CA 1
ATOM 4754 C C . HIS B 1 135 ? -7.113 9.547 -22.891 1 96.88 135 HIS B C 1
ATOM 4756 O O . HIS B 1 135 ? -7.391 10.711 -22.625 1 96.88 135 HIS B O 1
ATOM 4762 N N . ARG B 1 136 ? -7.98 8.578 -22.844 1 96.75 136 ARG B N 1
ATOM 4763 C CA . ARG B 1 136 ? -9.352 8.836 -22.422 1 96.75 136 ARG B CA 1
ATOM 4764 C C . ARG B 1 136 ? -9.398 9.328 -20.969 1 96.75 136 ARG B C 1
ATOM 4766 O O . ARG B 1 136 ? -10.156 10.25 -20.656 1 96.75 136 ARG B O 1
ATOM 4773 N N . VAL B 1 137 ? -8.664 8.664 -20.141 1 96.88 137 VAL B N 1
ATOM 4774 C CA . VAL B 1 137 ? -8.586 9.062 -18.734 1 96.88 137 VAL B CA 1
ATOM 4775 C C . VAL B 1 137 ? -8.086 10.5 -18.625 1 96.88 137 VAL B C 1
ATOM 4777 O O . VAL B 1 137 ? -8.625 11.297 -17.859 1 96.88 137 VAL B O 1
ATOM 4780 N N . SER B 1 138 ? -7.023 10.805 -19.406 1 96.31 138 SER B N 1
ATOM 4781 C CA . SER B 1 138 ? -6.465 12.148 -19.406 1 96.31 138 SER B CA 1
ATOM 4782 C C . SER B 1 138 ? -7.504 13.18 -19.859 1 96.31 138 SER B C 1
ATOM 4784 O O . SER B 1 138 ? -7.645 14.234 -19.234 1 96.31 138 SER B O 1
ATOM 4786 N N . ASP B 1 139 ? -8.25 12.875 -20.844 1 95.5 139 ASP B N 1
ATOM 4787 C CA . ASP B 1 139 ? -9.234 13.789 -21.406 1 95.5 139 ASP B CA 1
ATOM 4788 C C . ASP B 1 139 ? -10.367 14.062 -20.422 1 95.5 139 ASP B C 1
ATOM 4790 O O . ASP B 1 139 ? -10.906 15.172 -20.375 1 95.5 139 ASP B O 1
ATOM 4794 N N . GLN B 1 140 ? -10.672 13.102 -19.625 1 94.94 140 GLN B N 1
ATOM 4795 C CA . GLN B 1 140 ? -11.812 13.211 -18.719 1 94.94 140 GLN B CA 1
ATOM 4796 C C . GLN B 1 140 ? -11.359 13.602 -17.312 1 94.94 140 GLN B C 1
ATOM 4798 O O . GLN B 1 140 ? -12.18 13.719 -16.406 1 94.94 140 GLN B O 1
ATOM 4803 N N . LEU B 1 141 ? -10.133 13.82 -17.25 1 95.12 141 LEU B N 1
ATOM 4804 C CA . LEU B 1 141 ? -9.539 14.016 -15.938 1 95.12 141 LEU B CA 1
ATOM 4805 C C . LEU B 1 141 ? -10.055 15.297 -15.289 1 95.12 141 LEU B C 1
ATOM 4807 O O . LEU B 1 141 ? -10.172 16.328 -15.953 1 95.12 141 LEU B O 1
ATOM 4811 N N . THR B 1 142 ? -10.43 15.242 -14.086 1 92.94 142 THR B N 1
ATOM 4812 C CA . THR B 1 142 ? -10.68 16.375 -13.195 1 92.94 142 THR B CA 1
ATOM 4813 C C . THR B 1 142 ? -9.719 16.344 -12.008 1 92.94 142 THR B C 1
ATOM 4815 O O . THR B 1 142 ? -8.914 15.43 -11.875 1 92.94 142 THR B O 1
ATOM 4818 N N . SER B 1 143 ? -9.797 17.359 -11.312 1 88.75 143 SER B N 1
ATOM 4819 C CA . SER B 1 143 ? -8.977 17.344 -10.102 1 88.75 143 SER B CA 1
ATOM 4820 C C . SER B 1 143 ? -9.258 16.109 -9.258 1 88.75 143 SER B C 1
ATOM 4822 O O . SER B 1 143 ? -10.391 15.617 -9.219 1 88.75 143 SER B O 1
ATOM 4824 N N . PHE B 1 144 ? -8.141 15.57 -8.766 1 86.5 144 PHE B N 1
ATOM 4825 C CA . PHE B 1 144 ? -8.344 14.406 -7.914 1 86.5 144 PHE B CA 1
ATOM 4826 C C . PHE B 1 144 ? -7.426 14.453 -6.699 1 86.5 144 PHE B C 1
ATOM 4828 O O . PHE B 1 144 ? -6.355 15.062 -6.746 1 86.5 144 PHE B O 1
ATOM 4835 N N . GLY B 1 145 ? -7.906 14.055 -5.605 1 87.44 145 GLY B N 1
ATOM 4836 C CA . GLY B 1 145 ? -7.215 13.906 -4.332 1 87.44 145 GLY B CA 1
ATOM 4837 C C . GLY B 1 145 ? -7.359 12.523 -3.732 1 87.44 145 GLY B C 1
ATOM 4838 O O . GLY B 1 145 ? -7.246 11.516 -4.438 1 87.44 145 GLY B O 1
ATOM 4839 N N . TYR B 1 146 ? -7.5 12.531 -2.492 1 82.06 146 TYR B N 1
ATOM 4840 C CA . TYR B 1 146 ? -7.73 11.25 -1.833 1 82.06 146 TYR B CA 1
ATOM 4841 C C . TYR B 1 146 ? -9.039 10.617 -2.305 1 82.06 146 TYR B C 1
ATOM 4843 O O . TYR B 1 146 ? -10.039 11.312 -2.494 1 82.06 146 TYR B O 1
ATOM 4851 N N . GLU B 1 147 ? -8.969 9.32 -2.549 1 86.38 147 GLU B N 1
ATOM 4852 C CA . GLU B 1 147 ? -10.195 8.57 -2.834 1 86.38 147 GLU B CA 1
ATOM 4853 C C . GLU B 1 147 ? -10.984 8.297 -1.557 1 86.38 147 GLU B C 1
ATOM 4855 O O . GLU B 1 147 ? -10.484 8.516 -0.452 1 86.38 147 GLU B O 1
ATOM 4860 N N . GLU B 1 148 ? -12.219 7.852 -1.767 1 89.06 148 GLU B N 1
ATOM 4861 C CA . GLU B 1 148 ? -12.969 7.316 -0.631 1 89.06 148 GLU B CA 1
ATOM 4862 C C . GLU B 1 148 ? -12.219 6.16 0.026 1 89.06 148 GLU B C 1
ATOM 4864 O O . GLU B 1 148 ? -11.414 5.484 -0.623 1 89.06 148 GLU B O 1
ATOM 4869 N N . PRO B 1 149 ? -12.453 5.953 1.245 1 89.19 149 PRO B N 1
ATOM 4870 C CA . PRO B 1 149 ? -11.734 4.902 1.966 1 89.19 149 PRO B CA 1
ATOM 4871 C C . PRO B 1 149 ? -11.812 3.547 1.266 1 89.19 149 PRO B C 1
ATOM 4873 O O . PRO B 1 149 ? -10.82 2.811 1.224 1 89.19 149 PRO B O 1
ATOM 4876 N N . LYS B 1 150 ? -12.969 3.203 0.622 1 95.25 150 LYS B N 1
ATOM 4877 C CA . LYS B 1 150 ? -13.133 1.909 -0.033 1 95.25 150 LYS B CA 1
ATOM 4878 C C . LYS B 1 150 ? -12.594 1.938 -1.458 1 95.25 150 LYS B C 1
ATOM 4880 O O . LYS B 1 150 ? -12.562 0.91 -2.139 1 95.25 150 LYS B O 1
ATOM 4885 N N . GLY B 1 151 ? -12.148 3.098 -1.935 1 95.81 151 GLY B N 1
ATOM 4886 C CA . GLY B 1 151 ? -11.695 3.268 -3.303 1 95.81 151 GLY B CA 1
ATOM 4887 C C . GLY B 1 151 ? -12.664 4.059 -4.164 1 95.81 151 GLY B C 1
ATOM 4888 O O . GLY B 1 151 ? -13.742 4.441 -3.701 1 95.81 151 GLY B O 1
ATOM 4889 N N . ASN B 1 152 ? -12.305 4.324 -5.355 1 96.44 152 ASN B N 1
ATOM 4890 C CA . ASN B 1 152 ? -13.094 5.102 -6.305 1 96.44 152 ASN B CA 1
ATOM 4891 C C . ASN B 1 152 ? -14.477 4.48 -6.523 1 96.44 152 ASN B C 1
ATOM 4893 O O . ASN B 1 152 ? -14.586 3.287 -6.801 1 96.44 152 ASN B O 1
ATOM 4897 N N . ARG B 1 153 ? -15.5 5.266 -6.367 1 95.56 153 ARG B N 1
ATOM 4898 C CA . ARG B 1 153 ? -16.875 4.789 -6.461 1 95.56 153 ARG B CA 1
ATOM 4899 C C . ARG B 1 153 ? -17.156 4.199 -7.84 1 95.56 153 ARG B C 1
ATOM 4901 O O . ARG B 1 153 ? -17.781 3.141 -7.953 1 95.56 153 ARG B O 1
ATOM 4908 N N . GLN B 1 154 ? -16.703 4.859 -8.875 1 97.25 154 GLN B N 1
ATOM 4909 C CA . GLN B 1 154 ? -16.938 4.379 -10.234 1 97.25 154 GLN B CA 1
ATOM 4910 C C . GLN B 1 154 ? -16.234 3.039 -10.477 1 97.25 154 GLN B C 1
ATOM 4912 O O . GLN B 1 154 ? -16.781 2.168 -11.156 1 97.25 154 GLN B O 1
ATOM 4917 N N . LEU B 1 155 ? -15.047 2.898 -9.93 1 98.31 155 LEU B N 1
ATOM 4918 C CA . LEU B 1 155 ? -14.352 1.623 -10.07 1 98.31 155 LEU B CA 1
ATOM 4919 C C . LEU B 1 155 ? -15.094 0.516 -9.328 1 98.31 155 LEU B C 1
ATOM 4921 O O . LEU B 1 155 ? -15.242 -0.594 -9.852 1 98.31 155 LEU B O 1
ATOM 4925 N N . ARG B 1 156 ? -15.539 0.792 -8.094 1 98.38 156 ARG B N 1
ATOM 4926 C CA . ARG B 1 156 ? -16.297 -0.208 -7.336 1 98.38 156 ARG B CA 1
ATOM 4927 C C . ARG B 1 156 ? -17.562 -0.622 -8.086 1 98.38 156 ARG B C 1
ATOM 4929 O O . ARG B 1 156 ? -17.922 -1.8 -8.094 1 98.38 156 ARG B O 1
ATOM 4936 N N . GLU B 1 157 ? -18.219 0.327 -8.727 1 98.5 157 GLU B N 1
ATOM 4937 C CA . GLU B 1 157 ? -19.391 0.02 -9.547 1 98.5 157 GLU B CA 1
ATOM 4938 C C . GLU B 1 157 ? -19 -0.855 -10.742 1 98.5 157 GLU B C 1
ATOM 4940 O O . GLU B 1 157 ? -19.703 -1.817 -11.055 1 98.5 157 GLU B O 1
ATOM 4945 N N . ALA B 1 158 ? -17.938 -0.512 -11.383 1 98.62 158 ALA B N 1
ATOM 4946 C CA . ALA B 1 158 ? -17.469 -1.294 -12.523 1 98.62 158 ALA B CA 1
ATOM 4947 C C . ALA B 1 158 ? -17.109 -2.717 -12.102 1 98.62 158 ALA B C 1
ATOM 4949 O O . ALA B 1 158 ? -17.406 -3.676 -12.82 1 98.62 158 ALA B O 1
ATOM 4950 N N . VAL B 1 159 ? -16.469 -2.859 -10.953 1 98.56 159 VAL B N 1
ATOM 4951 C CA . VAL B 1 159 ? -16.109 -4.176 -10.438 1 98.56 159 VAL B CA 1
ATOM 4952 C C . VAL B 1 159 ? -17.375 -4.961 -10.109 1 98.56 159 VAL B C 1
ATOM 4954 O O . VAL B 1 159 ? -17.453 -6.164 -10.375 1 98.56 159 VAL B O 1
ATOM 4957 N N . SER B 1 160 ? -18.344 -4.277 -9.516 1 98.25 160 SER B N 1
ATOM 4958 C CA . SER B 1 160 ? -19.625 -4.906 -9.219 1 98.25 160 SER B CA 1
ATOM 4959 C C . SER B 1 160 ? -20.25 -5.52 -10.477 1 98.25 160 SER B C 1
ATOM 4961 O O . SER B 1 160 ? -20.656 -6.676 -10.461 1 98.25 160 SER B O 1
ATOM 4963 N N . VAL B 1 161 ? -20.266 -4.777 -11.539 1 98.12 161 VAL B N 1
ATOM 4964 C CA . VAL B 1 161 ? -20.812 -5.242 -12.805 1 98.12 161 VAL B CA 1
ATOM 4965 C C . VAL B 1 161 ? -19.984 -6.41 -13.344 1 98.12 161 VAL B C 1
ATOM 4967 O O . VAL B 1 161 ? -20.531 -7.406 -13.812 1 98.12 161 VAL B O 1
ATOM 4970 N N . HIS B 1 162 ? -18.734 -6.273 -13.25 1 97.31 162 HIS B N 1
ATOM 4971 C CA . HIS B 1 162 ? -17.828 -7.312 -13.703 1 97.31 162 HIS B CA 1
ATOM 4972 C C . HIS B 1 162 ? -18.062 -8.617 -12.953 1 97.31 162 HIS B C 1
ATOM 4974 O O . HIS B 1 162 ? -18.109 -9.688 -13.562 1 97.31 162 HIS B O 1
ATOM 4980 N N . LEU B 1 163 ? -18.219 -8.555 -11.641 1 97.38 163 LEU B N 1
ATOM 4981 C CA . LEU B 1 163 ? -18.391 -9.734 -10.797 1 97.38 163 LEU B CA 1
ATOM 4982 C C . LEU B 1 163 ? -19.75 -10.375 -11.039 1 97.38 163 LEU B C 1
ATOM 4984 O O . LEU B 1 163 ? -19.906 -11.594 -10.945 1 97.38 163 LEU B O 1
ATOM 4988 N N . LYS B 1 164 ? -20.688 -9.555 -11.367 1 95.88 164 LYS B N 1
ATOM 4989 C CA . LYS B 1 164 ? -22.031 -10.062 -11.656 1 95.88 164 LYS B CA 1
ATOM 4990 C C . LYS B 1 164 ? -22 -11.039 -12.828 1 95.88 164 LYS B C 1
ATOM 4992 O O . LYS B 1 164 ? -22.703 -12.047 -12.82 1 95.88 164 LYS B O 1
ATOM 4997 N N . LYS B 1 165 ? -21.203 -10.742 -13.773 1 91.94 165 LYS B N 1
ATOM 4998 C CA . LYS B 1 165 ? -21.047 -11.617 -14.938 1 91.94 165 LYS B CA 1
ATOM 4999 C C . LYS B 1 165 ? -20.5 -12.984 -14.523 1 91.94 165 LYS B C 1
ATOM 5001 O O . LYS B 1 165 ? -20.641 -13.961 -15.258 1 91.94 165 LYS B O 1
ATOM 5006 N N . ARG B 1 166 ? -19.969 -13.047 -13.367 1 89.19 166 ARG B N 1
ATOM 5007 C CA . ARG B 1 166 ? -19.359 -14.281 -12.867 1 89.19 166 ARG B CA 1
ATOM 5008 C C . ARG B 1 166 ? -20.219 -14.891 -11.758 1 89.19 166 ARG B C 1
ATOM 5010 O O . ARG B 1 166 ? -19.766 -15.789 -11.039 1 89.19 166 ARG B O 1
ATOM 5017 N N . GLY B 1 167 ? -21.375 -14.352 -11.594 1 92.25 167 GLY B N 1
ATOM 5018 C CA . GLY B 1 167 ? -22.344 -14.906 -10.656 1 92.25 167 GLY B CA 1
ATOM 5019 C C . GLY B 1 167 ? -22.188 -14.359 -9.25 1 92.25 167 GLY B C 1
ATOM 5020 O O . GLY B 1 167 ? -22.844 -14.836 -8.32 1 92.25 167 GLY B O 1
ATOM 5021 N N . ILE B 1 168 ? -21.344 -13.43 -9.016 1 95.44 168 ILE B N 1
ATOM 5022 C CA . ILE B 1 168 ? -21.156 -12.82 -7.703 1 95.44 168 ILE B CA 1
ATOM 5023 C C . ILE B 1 168 ? -21.922 -11.5 -7.645 1 95.44 168 ILE B C 1
ATOM 5025 O O . ILE B 1 168 ? -21.578 -10.547 -8.344 1 95.44 168 ILE B O 1
ATOM 5029 N N . ASN B 1 169 ? -22.906 -11.477 -6.844 1 93.88 169 ASN B N 1
ATOM 5030 C CA . ASN B 1 169 ? -23.703 -10.266 -6.648 1 93.88 169 ASN B CA 1
ATOM 5031 C C . ASN B 1 169 ? -23.188 -9.453 -5.457 1 93.88 169 ASN B C 1
ATOM 5033 O O . ASN B 1 169 ? -23.547 -9.742 -4.312 1 93.88 169 ASN B O 1
ATOM 5037 N N . ALA B 1 170 ? -22.391 -8.484 -5.738 1 94.75 170 ALA B N 1
ATOM 5038 C CA . ALA B 1 170 ? -21.797 -7.641 -4.707 1 94.75 170 ALA B CA 1
ATOM 5039 C C . ALA B 1 170 ? -22.062 -6.164 -4.988 1 94.75 170 ALA B C 1
ATOM 5041 O O . ALA B 1 170 ? -21.766 -5.668 -6.074 1 94.75 170 ALA B O 1
ATOM 5042 N N . SER B 1 171 ? -22.688 -5.449 -4.035 1 95.69 171 SER B N 1
ATOM 5043 C CA . SER B 1 171 ? -22.859 -4.004 -4.168 1 95.69 171 SER B CA 1
ATOM 5044 C C . SER B 1 171 ? -21.516 -3.281 -4.027 1 95.69 171 SER B C 1
ATOM 5046 O O . SER B 1 171 ? -20.578 -3.809 -3.418 1 95.69 171 SER B O 1
ATOM 5048 N N . PRO B 1 172 ? -21.453 -2.076 -4.609 1 96.38 172 PRO B N 1
ATOM 5049 C CA . PRO B 1 172 ? -20.203 -1.315 -4.484 1 96.38 172 PRO B CA 1
ATOM 5050 C C . PRO B 1 172 ? -19.766 -1.128 -3.031 1 96.38 172 PRO B C 1
ATOM 5052 O O . PRO B 1 172 ? -18.578 -1.063 -2.742 1 96.38 172 PRO B O 1
ATOM 5055 N N . SER B 1 173 ? -20.703 -1.046 -2.08 1 93.62 173 SER B N 1
ATOM 5056 C CA . SER B 1 173 ? -20.391 -0.836 -0.672 1 93.62 173 SER B CA 1
ATOM 5057 C C . SER B 1 173 ? -19.734 -2.072 -0.064 1 93.62 173 SER B C 1
ATOM 5059 O O . SER B 1 173 ? -19.109 -1.994 0.998 1 93.62 173 SER B O 1
ATOM 5061 N N . SER B 1 174 ? -19.859 -3.236 -0.734 1 95.81 174 SER B N 1
ATOM 5062 C CA . SER B 1 174 ? -19.297 -4.488 -0.244 1 95.81 174 SER B CA 1
ATOM 5063 C C . SER B 1 174 ? -17.969 -4.797 -0.924 1 95.81 174 SER B C 1
ATOM 5065 O O . SER B 1 174 ? -17.484 -5.93 -0.871 1 95.81 174 SER B O 1
ATOM 5067 N N . ILE B 1 175 ? -17.438 -3.791 -1.6 1 98.31 175 ILE B N 1
ATOM 5068 C CA . ILE B 1 175 ? -16.203 -3.957 -2.352 1 98.31 175 ILE B CA 1
ATOM 5069 C C . ILE B 1 175 ? -15.164 -2.957 -1.854 1 98.31 175 ILE B C 1
ATOM 5071 O O . ILE B 1 175 ? -15.445 -1.764 -1.731 1 98.31 175 ILE B O 1
ATOM 5075 N N . LEU B 1 176 ? -13.977 -3.422 -1.519 1 98.44 176 LEU B N 1
ATOM 5076 C CA . LEU B 1 176 ? -12.812 -2.592 -1.207 1 98.44 176 LEU B CA 1
ATOM 5077 C C . LEU B 1 176 ? -11.75 -2.725 -2.287 1 98.44 176 LEU B C 1
ATOM 5079 O O . LEU B 1 176 ? -11.305 -3.832 -2.596 1 98.44 176 LEU B O 1
ATOM 5083 N N . ILE B 1 177 ? -11.406 -1.577 -2.896 1 98.62 177 ILE B N 1
ATOM 5084 C CA . ILE B 1 177 ? -10.297 -1.57 -3.848 1 98.62 177 ILE B CA 1
ATOM 5085 C C . ILE B 1 177 ? -8.969 -1.654 -3.096 1 98.62 177 ILE B C 1
ATOM 5087 O O . ILE B 1 177 ? -8.75 -0.921 -2.129 1 98.62 177 ILE B O 1
ATOM 5091 N N . VAL B 1 178 ? -8.125 -2.555 -3.504 1 97.94 178 VAL B N 1
ATOM 5092 C CA . VAL B 1 178 ? -6.824 -2.764 -2.873 1 97.94 178 VAL B CA 1
ATOM 5093 C C . VAL B 1 178 ? -5.727 -2.744 -3.934 1 97.94 178 VAL B C 1
ATOM 5095 O O . VAL B 1 178 ? -6.012 -2.809 -5.133 1 97.94 178 VAL B O 1
ATOM 5098 N N . SER B 1 179 ? -4.488 -2.619 -3.496 1 96.19 179 SER B N 1
ATOM 5099 C CA . SER B 1 179 ? -3.33 -2.656 -4.383 1 96.19 179 SER B CA 1
ATOM 5100 C C . SER B 1 179 ? -2.879 -4.09 -4.641 1 96.19 179 SER B C 1
ATOM 5102 O O . SER B 1 179 ? -1.754 -4.465 -4.305 1 96.19 179 SER B O 1
ATOM 5104 N N . GLY B 1 180 ? -3.771 -4.836 -5.246 1 94.62 180 GLY B N 1
ATOM 5105 C CA . GLY B 1 180 ? -3.541 -6.246 -5.508 1 94.62 180 GLY B CA 1
ATOM 5106 C C . GLY B 1 180 ? -4.059 -7.148 -4.402 1 94.62 180 GLY B C 1
ATOM 5107 O O . GLY B 1 180 ? -4.293 -6.695 -3.281 1 94.62 180 GLY B O 1
ATOM 5108 N N . ALA B 1 181 ? -4.121 -8.422 -4.719 1 95.19 181 ALA B N 1
ATOM 5109 C CA . ALA B 1 181 ? -4.691 -9.391 -3.789 1 95.19 181 ALA B CA 1
ATOM 5110 C C . ALA B 1 181 ? -3.793 -9.57 -2.57 1 95.19 181 ALA B C 1
ATOM 5112 O O . ALA B 1 181 ? -4.273 -9.867 -1.474 1 95.19 181 ALA B O 1
ATOM 5113 N N . LEU B 1 182 ? -2.547 -9.383 -2.748 1 94.94 182 LEU B N 1
ATOM 5114 C CA . LEU B 1 182 ? -1.629 -9.516 -1.62 1 94.94 182 LEU B CA 1
ATOM 5115 C C . LEU B 1 182 ? -1.971 -8.508 -0.526 1 94.94 182 LEU B C 1
ATOM 5117 O O . LEU B 1 182 ? -1.907 -8.828 0.662 1 94.94 182 LEU B O 1
ATOM 5121 N N . GLN B 1 183 ? -2.283 -7.277 -0.906 1 96.44 183 GLN B N 1
ATOM 5122 C CA . GLN B 1 183 ? -2.656 -6.305 0.116 1 96.44 183 GLN B CA 1
ATOM 5123 C C . GLN B 1 183 ? -3.924 -6.738 0.85 1 96.44 183 GLN B C 1
ATOM 5125 O O . GLN B 1 183 ? -4.066 -6.496 2.051 1 96.44 183 GLN B O 1
ATOM 5130 N N . ALA B 1 184 ? -4.848 -7.316 0.106 1 97.12 184 ALA B N 1
ATOM 5131 C CA . ALA B 1 184 ? -6.047 -7.848 0.752 1 97.12 184 ALA B CA 1
ATOM 5132 C C . ALA B 1 184 ? -5.684 -8.852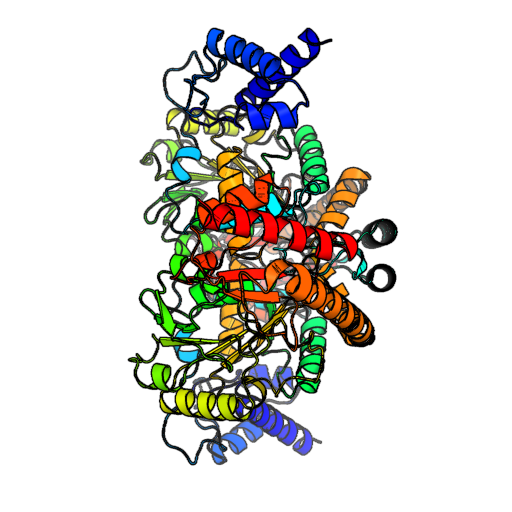 1.844 1 97.12 184 ALA B C 1
ATOM 5134 O O . ALA B 1 184 ? -6.203 -8.773 2.961 1 97.12 184 ALA B O 1
ATOM 5135 N N . LEU B 1 185 ? -4.812 -9.758 1.505 1 96.44 185 LEU B N 1
ATOM 5136 C CA . LEU B 1 185 ? -4.383 -10.766 2.469 1 96.44 185 LEU B CA 1
ATOM 5137 C C . LEU B 1 185 ? -3.717 -10.109 3.676 1 96.44 185 LEU B C 1
ATOM 5139 O O . LEU B 1 185 ? -3.936 -10.531 4.812 1 96.44 185 LEU B O 1
ATOM 5143 N N . HIS B 1 186 ? -2.945 -9.125 3.41 1 93.81 186 HIS B N 1
ATOM 5144 C CA . HIS B 1 186 ? -2.301 -8.391 4.492 1 93.81 186 HIS B CA 1
ATOM 5145 C C . HIS B 1 186 ? -3.332 -7.75 5.418 1 93.81 186 HIS B C 1
ATOM 5147 O O . HIS B 1 186 ? -3.277 -7.93 6.637 1 93.81 186 HIS B O 1
ATOM 5153 N N . LEU B 1 187 ? -4.281 -6.996 4.863 1 94.25 187 LEU B N 1
ATOM 5154 C CA . LEU B 1 187 ? -5.316 -6.309 5.633 1 94.25 187 LEU B CA 1
ATOM 5155 C C . LEU B 1 187 ? -6.148 -7.305 6.434 1 94.25 187 LEU B C 1
ATOM 5157 O O . LEU B 1 187 ? -6.473 -7.059 7.598 1 94.25 187 LEU B O 1
ATOM 5161 N N . ILE B 1 188 ? -6.5 -8.406 5.824 1 94.62 188 ILE B N 1
ATOM 5162 C CA . ILE B 1 188 ? -7.273 -9.445 6.496 1 94.62 188 ILE B CA 1
ATOM 5163 C C . ILE B 1 188 ? -6.48 -10 7.68 1 94.62 188 ILE B C 1
ATOM 5165 O O . ILE B 1 188 ? -7.023 -10.172 8.773 1 94.62 188 ILE B O 1
ATOM 5169 N N . SER B 1 189 ? -5.207 -10.258 7.488 1 92.88 189 SER B N 1
ATOM 5170 C CA . SER B 1 189 ? -4.355 -10.867 8.508 1 92.88 189 SER B CA 1
ATOM 5171 C C . SER B 1 189 ? -4.262 -9.977 9.742 1 92.88 189 SER B C 1
ATOM 5173 O O . SER B 1 189 ? -4.359 -10.469 10.875 1 92.88 189 SER B O 1
ATOM 5175 N N . VAL B 1 190 ? -4.137 -8.688 9.555 1 89 190 VAL B N 1
ATOM 5176 C CA . VAL B 1 190 ? -3.91 -7.797 10.688 1 89 190 VAL B CA 1
ATOM 5177 C C . VAL B 1 190 ? -5.246 -7.27 11.203 1 89 190 VAL B C 1
ATOM 5179 O O . VAL B 1 190 ? -5.348 -6.84 12.352 1 89 190 VAL B O 1
ATOM 5182 N N . GLY B 1 191 ? -6.242 -7.324 10.367 1 89.88 191 GLY B N 1
ATOM 5183 C CA . GLY B 1 191 ? -7.492 -6.664 10.711 1 89.88 191 GLY B CA 1
ATOM 5184 C C . GLY B 1 191 ? -8.555 -7.621 11.227 1 89.88 191 GLY B C 1
ATOM 5185 O O . GLY B 1 191 ? -9.453 -7.223 11.969 1 89.88 191 GLY B O 1
ATOM 5186 N N . LEU B 1 192 ? -8.508 -8.867 10.789 1 91.25 192 LEU B N 1
ATOM 5187 C CA . LEU B 1 192 ? -9.633 -9.75 11.055 1 91.25 192 LEU B CA 1
ATOM 5188 C C . LEU B 1 192 ? -9.18 -10.992 11.82 1 91.25 192 LEU B C 1
ATOM 5190 O O . LEU B 1 192 ? -10.008 -11.781 12.281 1 91.25 192 LEU B O 1
ATOM 5194 N N . LEU B 1 193 ? -7.891 -11.188 11.859 1 89.88 193 LEU B N 1
ATOM 5195 C CA . LEU B 1 193 ? -7.387 -12.375 12.539 1 89.88 193 LEU B CA 1
ATOM 5196 C C . LEU B 1 193 ? -6.648 -12.008 13.82 1 89.88 193 LEU B C 1
ATOM 5198 O O . LEU B 1 193 ? -6.062 -10.922 13.914 1 89.88 193 LEU B O 1
ATOM 5202 N N . GLN B 1 194 ? -6.66 -12.906 14.766 1 85.38 194 GLN B N 1
ATOM 5203 C CA . GLN B 1 194 ? -5.977 -12.703 16.047 1 85.38 194 GLN B CA 1
ATOM 5204 C C . GLN B 1 194 ? -4.691 -13.523 16.109 1 85.38 194 GLN B C 1
ATOM 5206 O O . GLN B 1 194 ? -4.566 -14.547 15.43 1 85.38 194 GLN B O 1
ATOM 5211 N N . GLN B 1 195 ? -3.834 -12.953 16.953 1 85.12 195 GLN B N 1
ATOM 5212 C CA . GLN B 1 195 ? -2.65 -13.758 17.234 1 85.12 195 GLN B CA 1
ATOM 5213 C C . GLN B 1 195 ? -3.035 -15.156 17.719 1 85.12 195 GLN B C 1
ATOM 5215 O O . GLN B 1 195 ? -3.938 -15.297 18.547 1 85.12 195 GLN B O 1
ATOM 5220 N N . GLY B 1 196 ? -2.449 -16.156 17.141 1 87.94 196 GLY B N 1
ATOM 5221 C CA . GLY B 1 196 ? -2.74 -17.516 17.547 1 87.94 196 GLY B CA 1
ATOM 5222 C C . GLY B 1 196 ? -3.805 -18.188 16.688 1 87.94 196 GLY B C 1
ATOM 5223 O O . GLY B 1 196 ? -3.998 -19.391 16.75 1 87.94 196 GLY B O 1
ATOM 5224 N N . SER B 1 197 ? -4.508 -17.359 15.82 1 90.12 197 SER B N 1
ATOM 5225 C CA . SER B 1 197 ? -5.469 -17.953 14.891 1 90.12 197 SER B CA 1
ATOM 5226 C C . SER B 1 197 ? -4.789 -18.906 13.922 1 90.12 197 SER B C 1
ATOM 5228 O O . SER B 1 197 ? -3.574 -18.828 13.719 1 90.12 197 SER B O 1
ATOM 5230 N N . THR B 1 198 ? -5.613 -19.812 13.414 1 94.56 198 THR B N 1
ATOM 5231 C CA . THR B 1 198 ? -5.125 -20.781 12.438 1 94.56 198 THR B CA 1
ATOM 5232 C C . THR B 1 198 ? -5.777 -20.547 11.07 1 94.56 198 THR B C 1
ATOM 5234 O O . THR B 1 198 ? -7.004 -20.469 10.969 1 94.56 198 THR B O 1
ATOM 5237 N N . VAL B 1 199 ? -4.988 -20.375 10.117 1 96 199 VAL B N 1
ATOM 5238 C CA . VAL B 1 199 ? -5.453 -20.375 8.734 1 96 199 VAL B CA 1
ATOM 5239 C C . VAL B 1 199 ? -5.145 -21.719 8.086 1 96 199 VAL B C 1
ATOM 5241 O O . VAL B 1 199 ? -3.977 -22.078 7.906 1 96 199 VAL B O 1
ATOM 5244 N N . TYR B 1 200 ? -6.191 -22.469 7.824 1 97.06 200 TYR B N 1
ATOM 5245 C CA . TYR B 1 200 ? -6.035 -23.703 7.062 1 97.06 200 TYR B CA 1
ATOM 5246 C C . TYR B 1 200 ? -5.859 -23.406 5.578 1 97.06 200 TYR B C 1
ATOM 5248 O O . TYR B 1 200 ? -6.59 -22.594 5.012 1 97.06 200 TYR B O 1
ATOM 5256 N N . VAL B 1 201 ? -4.863 -24 4.984 1 97.44 201 VAL B N 1
ATOM 5257 C CA . VAL B 1 201 ? -4.523 -23.75 3.588 1 97.44 201 VAL B CA 1
ATOM 5258 C C . VAL B 1 201 ? -4.156 -25.062 2.896 1 97.44 201 VAL B C 1
ATOM 5260 O O . VAL B 1 201 ? -3.9 -26.078 3.561 1 97.44 201 VAL B O 1
ATOM 5263 N N . GLU B 1 202 ? -4.199 -25 1.628 1 97.5 202 GLU B N 1
ATOM 5264 C CA . GLU B 1 202 ? -3.635 -26.094 0.855 1 97.5 202 GLU B CA 1
ATOM 5265 C C . GLU B 1 202 ? -2.129 -26.219 1.079 1 97.5 202 GLU B C 1
ATOM 5267 O O . GLU B 1 202 ? -1.451 -25.219 1.316 1 97.5 202 GLU B O 1
ATOM 5272 N N . LYS B 1 203 ? -1.577 -27.406 1.021 1 96.25 203 LYS B N 1
ATOM 5273 C CA . LYS B 1 203 ? -0.138 -27.641 1.033 1 96.25 203 LYS B CA 1
ATOM 5274 C C . LYS B 1 203 ? 0.281 -28.516 -0.146 1 96.25 203 LYS B C 1
ATOM 5276 O O . LYS B 1 203 ? -0.044 -29.703 -0.192 1 96.25 203 LYS B O 1
ATOM 5281 N N . PRO B 1 204 ? 1.021 -27.984 -1.097 1 96.69 204 PRO B N 1
ATOM 5282 C CA . PRO B 1 204 ? 1.626 -26.656 -1.149 1 96.69 204 PRO B CA 1
ATOM 5283 C C . PRO B 1 204 ? 0.604 -25.562 -1.423 1 96.69 204 PRO B C 1
ATOM 5285 O O . PRO B 1 204 ? -0.533 -25.844 -1.806 1 96.69 204 PRO B O 1
ATOM 5288 N N . SER B 1 205 ? 1.031 -24.312 -1.126 1 97.25 205 SER B N 1
ATOM 5289 C CA . SER B 1 205 ? 0.19 -23.156 -1.399 1 97.25 205 SER B CA 1
ATOM 5290 C C . SER B 1 205 ? 1.032 -21.891 -1.626 1 97.25 205 SER B C 1
ATOM 5292 O O . SER B 1 205 ? 2.123 -21.766 -1.066 1 97.25 205 SER B O 1
ATOM 5294 N N . TYR B 1 206 ? 0.503 -21.047 -2.393 1 95.62 206 TYR B N 1
ATOM 5295 C CA . TYR B 1 206 ? 1.097 -19.734 -2.637 1 95.62 206 TYR B CA 1
ATOM 5296 C C . TYR B 1 206 ? 1.366 -19 -1.326 1 95.62 206 TYR B C 1
ATOM 5298 O O . TYR B 1 206 ? 2.391 -18.328 -1.182 1 95.62 206 TYR B O 1
ATOM 5306 N N . VAL B 1 207 ? 0.563 -19.094 -0.337 1 95.56 207 VAL B N 1
ATOM 5307 C CA . VAL B 1 207 ? 0.596 -18.281 0.87 1 95.56 207 VAL B CA 1
ATOM 5308 C C . VAL B 1 207 ? 1.808 -18.656 1.719 1 95.56 207 VAL B C 1
ATOM 5310 O O . VAL B 1 207 ? 2.221 -17.891 2.596 1 95.56 207 VAL B O 1
ATOM 5313 N N . TYR B 1 208 ? 2.369 -19.875 1.466 1 94.06 208 TYR B N 1
ATOM 5314 C CA . TYR B 1 208 ? 3.586 -20.25 2.186 1 94.06 208 TYR B CA 1
ATOM 5315 C C . TYR B 1 208 ? 4.766 -19.406 1.72 1 94.06 208 TYR B C 1
ATOM 5317 O O . TYR B 1 208 ? 5.777 -19.297 2.42 1 94.06 208 TYR B O 1
ATOM 5325 N N . SER B 1 209 ? 4.668 -18.859 0.54 1 92.5 209 SER B N 1
ATOM 5326 C CA . SER B 1 209 ? 5.738 -18.016 0.011 1 92.5 209 SER B CA 1
ATOM 5327 C C . SER B 1 209 ? 5.652 -16.594 0.556 1 92.5 209 SER B C 1
ATOM 5329 O O . SER B 1 209 ? 6.492 -15.75 0.239 1 92.5 209 SER B O 1
ATOM 5331 N N . LEU B 1 210 ? 4.637 -16.312 1.299 1 91.25 210 LEU B N 1
ATOM 5332 C CA . LEU B 1 210 ? 4.398 -14.992 1.882 1 91.25 210 LEU B CA 1
ATOM 5333 C C . LEU B 1 210 ? 4.699 -15 3.377 1 91.25 210 LEU B C 1
ATOM 5335 O O . LEU B 1 210 ? 4.641 -16.047 4.023 1 91.25 210 LEU B O 1
ATOM 5339 N N . ALA B 1 211 ? 4.973 -13.891 3.93 1 88.75 211 ALA B N 1
ATOM 5340 C CA . ALA B 1 211 ? 5.191 -13.773 5.367 1 88.75 211 ALA B CA 1
ATOM 5341 C C . ALA B 1 211 ? 4.047 -13.023 6.039 1 88.75 211 ALA B C 1
ATOM 5343 O O . ALA B 1 211 ? 4.086 -12.766 7.246 1 88.75 211 ALA B O 1
ATOM 5344 N N . VAL B 1 212 ? 3.055 -12.75 5.34 1 87.38 212 VAL B N 1
ATOM 5345 C CA . VAL B 1 212 ? 1.993 -11.844 5.766 1 87.38 212 VAL B CA 1
ATOM 5346 C C . VAL B 1 212 ? 1.285 -12.414 6.992 1 87.38 212 VAL B C 1
ATOM 5348 O O . VAL B 1 212 ? 1.025 -11.695 7.957 1 87.38 212 VAL B O 1
ATOM 5351 N N . PHE B 1 213 ? 0.949 -13.695 7.023 1 89.31 213 PHE B N 1
ATOM 5352 C CA . PHE B 1 213 ? 0.216 -14.305 8.125 1 89.31 213 PHE B CA 1
ATOM 5353 C C . PHE B 1 213 ? 1.123 -14.516 9.328 1 89.31 213 PHE B C 1
ATOM 5355 O O . PHE B 1 213 ? 0.745 -14.195 10.461 1 89.31 213 PHE B O 1
ATOM 5362 N N . GLN B 1 214 ? 2.312 -14.945 9.023 1 86.56 214 GLN B N 1
ATOM 5363 C CA . GLN B 1 214 ? 3.27 -15.188 10.102 1 86.56 214 GLN B CA 1
ATOM 5364 C C . GLN B 1 214 ? 3.613 -13.891 10.836 1 86.56 214 GLN B C 1
ATOM 5366 O O . GLN B 1 214 ? 3.727 -13.875 12.062 1 86.56 214 GLN B O 1
ATOM 5371 N N . SER B 1 215 ? 3.711 -12.906 10.102 1 84.94 215 SER B N 1
ATOM 5372 C CA . SER B 1 215 ? 4.051 -11.617 10.68 1 84.94 215 SER B CA 1
ATOM 5373 C C . SER B 1 215 ? 2.947 -11.117 11.609 1 84.94 215 SER B C 1
ATOM 5375 O O . SER B 1 215 ? 3.213 -10.375 12.555 1 84.94 215 SER B O 1
ATOM 5377 N N . ALA B 1 216 ? 1.769 -11.523 11.367 1 84.81 216 ALA B N 1
ATOM 5378 C CA . ALA B 1 216 ? 0.63 -11.133 12.203 1 84.81 216 ALA B CA 1
ATOM 5379 C C . ALA B 1 216 ? 0.44 -12.109 13.359 1 84.81 216 ALA B C 1
ATOM 5381 O O . ALA B 1 216 ? -0.525 -12 14.117 1 84.81 216 ALA B O 1
ATOM 5382 N N . GLY B 1 217 ? 1.309 -13.156 13.484 1 86.94 217 GLY B N 1
ATOM 5383 C CA . GLY B 1 217 ? 1.201 -14.148 14.539 1 86.94 217 GLY B CA 1
ATOM 5384 C C . GLY B 1 217 ? 0.17 -15.219 14.25 1 86.94 217 GLY B C 1
ATOM 5385 O O . GLY B 1 217 ? -0.303 -15.898 15.156 1 86.94 217 GLY B O 1
ATOM 5386 N N . VAL B 1 218 ? -0.239 -15.281 13.039 1 90.94 218 VAL B N 1
ATOM 5387 C CA . VAL B 1 218 ? -1.22 -16.266 12.586 1 90.94 218 VAL B CA 1
ATOM 5388 C C . VAL B 1 218 ? -0.505 -17.516 12.094 1 90.94 218 VAL B C 1
ATOM 5390 O O . VAL B 1 218 ? 0.531 -17.438 11.43 1 90.94 218 VAL B O 1
ATOM 5393 N N . GLN B 1 219 ? -1.01 -18.641 12.414 1 92.44 219 GLN B N 1
ATOM 5394 C CA . GLN B 1 219 ? -0.397 -19.906 12.039 1 92.44 219 GLN B CA 1
ATOM 5395 C C . GLN B 1 219 ? -1.031 -20.484 10.773 1 92.44 219 GLN B C 1
ATOM 5397 O O . GLN B 1 219 ? -2.254 -20.453 10.617 1 92.44 219 GLN B O 1
ATOM 5402 N N . LEU B 1 220 ? -0.192 -20.938 9.906 1 95.44 220 LEU B N 1
ATOM 5403 C CA . LEU B 1 220 ? -0.663 -21.672 8.734 1 95.44 220 LEU B CA 1
ATOM 5404 C C . LEU B 1 220 ? -0.649 -23.172 8.992 1 95.44 220 LEU B C 1
ATOM 5406 O O . LEU B 1 220 ? 0.332 -23.703 9.508 1 95.44 220 LEU B O 1
ATOM 5410 N N . LYS B 1 221 ? -1.724 -23.781 8.75 1 96.5 221 LYS B N 1
ATOM 5411 C CA . LYS B 1 221 ? -1.793 -25.234 8.805 1 96.5 221 LYS B CA 1
ATOM 5412 C C . LYS B 1 221 ? -2.16 -25.828 7.445 1 96.5 221 LYS B C 1
ATOM 5414 O O . LYS B 1 221 ? -3.264 -25.594 6.945 1 96.5 221 LYS B O 1
ATOM 5419 N N . GLY B 1 222 ? -1.254 -26.578 6.957 1 96.81 222 GLY B N 1
ATOM 5420 C CA . GLY B 1 222 ? -1.424 -27.141 5.621 1 96.81 222 GLY B CA 1
ATOM 5421 C C . GLY B 1 222 ? -2.26 -28.406 5.602 1 96.81 222 GLY B C 1
ATOM 5422 O O . GLY B 1 222 ? -2.131 -29.25 6.488 1 96.81 222 GLY B O 1
ATOM 5423 N N . LEU B 1 223 ? -3.139 -28.469 4.625 1 96.81 223 LEU B N 1
ATOM 5424 C CA . LEU B 1 223 ? -3.934 -29.656 4.336 1 96.81 223 LEU B CA 1
ATOM 5425 C C . LEU B 1 223 ? -3.506 -30.297 3.016 1 96.81 223 LEU B C 1
ATOM 5427 O O . LEU B 1 223 ? -3.119 -29.594 2.08 1 96.81 223 LEU B O 1
ATOM 5431 N N . PRO B 1 224 ? -3.57 -31.547 2.965 1 95.62 224 PRO B N 1
ATOM 5432 C CA . PRO B 1 224 ? -3.17 -32.188 1.711 1 95.62 224 PRO B CA 1
ATOM 5433 C C . PRO B 1 224 ? -4.078 -31.812 0.54 1 95.62 224 PRO B C 1
ATOM 5435 O O . PRO B 1 224 ? -5.234 -31.422 0.746 1 95.62 224 PRO B O 1
ATOM 5438 N N . ILE B 1 225 ? -3.496 -31.906 -0.625 1 95 225 ILE B N 1
ATOM 5439 C CA . ILE B 1 225 ? -4.238 -31.609 -1.846 1 95 225 ILE B CA 1
ATOM 5440 C C . ILE B 1 225 ? -4.23 -32.812 -2.766 1 95 225 ILE B C 1
ATOM 5442 O O . ILE B 1 225 ? -3.363 -33.688 -2.645 1 95 225 ILE B O 1
ATOM 5446 N N . ASP B 1 226 ? -5.223 -32.938 -3.592 1 92.69 226 ASP B N 1
ATOM 5447 C CA . ASP B 1 226 ? -5.262 -33.906 -4.676 1 92.69 226 ASP B CA 1
ATOM 5448 C C . ASP B 1 226 ? -5.469 -33.219 -6.023 1 92.69 226 ASP B C 1
ATOM 5450 O O . ASP B 1 226 ? -5.168 -32.031 -6.176 1 92.69 226 ASP B O 1
ATOM 5454 N N . ARG B 1 227 ? -5.848 -33.938 -7.02 1 90.31 227 ARG B N 1
ATOM 5455 C CA . ARG B 1 227 ? -5.941 -33.406 -8.383 1 90.31 227 ARG B CA 1
ATOM 5456 C C . ARG B 1 227 ? -7.004 -32.312 -8.477 1 90.31 227 ARG B C 1
ATOM 5458 O O . ARG B 1 227 ? -7.004 -31.531 -9.422 1 90.31 227 ARG B O 1
ATOM 5465 N N . GLU B 1 228 ? -7.871 -32.281 -7.512 1 91.5 228 GLU B N 1
ATOM 5466 C CA . GLU B 1 228 ? -8.93 -31.281 -7.527 1 91.5 228 GLU B CA 1
ATOM 5467 C C . GLU B 1 228 ? -8.703 -30.234 -6.449 1 91.5 228 GLU B C 1
ATOM 5469 O O . GLU B 1 228 ? -9.617 -29.469 -6.125 1 91.5 228 GLU B O 1
ATOM 5474 N N . GLY B 1 229 ? -7.559 -30.203 -5.906 1 92.06 229 GLY B N 1
ATOM 5475 C CA . GLY B 1 229 ? -7.273 -29.203 -4.902 1 92.06 229 GLY B CA 1
ATOM 5476 C C . GLY B 1 229 ? -7.391 -29.719 -3.48 1 92.06 229 GLY B C 1
ATOM 5477 O O . GLY B 1 229 ? -6.977 -30.844 -3.189 1 92.06 229 GLY B O 1
ATOM 5478 N N . LEU B 1 230 ? -7.918 -28.969 -2.594 1 95.06 230 LEU B N 1
ATOM 5479 C CA . LEU B 1 230 ? -7.961 -29.172 -1.151 1 95.06 230 LEU B CA 1
ATOM 5480 C C . LEU B 1 230 ? -8.672 -30.484 -0.82 1 95.06 230 LEU B C 1
ATOM 5482 O O . LEU B 1 230 ? -9.742 -30.766 -1.353 1 95.06 230 LEU B O 1
ATOM 5486 N N . SER B 1 231 ? -8.078 -31.266 0.062 1 94 231 SER B N 1
ATOM 5487 C CA . SER B 1 231 ? -8.703 -32.5 0.542 1 94 231 SER B CA 1
ATOM 5488 C C . SER B 1 231 ? -9.805 -32.188 1.554 1 94 231 SER B C 1
ATOM 5490 O O . SER B 1 231 ? -9.523 -31.75 2.666 1 94 231 SER B O 1
ATOM 5492 N N . LEU B 1 232 ? -10.969 -32.625 1.242 1 94.88 232 LEU B N 1
ATOM 5493 C CA . LEU B 1 232 ? -12.109 -32.375 2.121 1 94.88 232 LEU B CA 1
ATOM 5494 C C . LEU B 1 232 ? -12.086 -33.312 3.32 1 94.88 232 LEU B C 1
ATOM 5496 O O . LEU B 1 232 ? -12.523 -32.938 4.414 1 94.88 232 LEU B O 1
ATOM 5500 N N . GLU B 1 233 ? -11.617 -34.469 3.07 1 93.88 233 GLU B N 1
ATOM 5501 C CA . GLU B 1 233 ? -11.477 -35.438 4.168 1 93.88 233 GLU B CA 1
ATOM 5502 C C . GLU B 1 233 ? -10.539 -34.906 5.246 1 93.88 233 GLU B C 1
ATOM 5504 O O . GLU B 1 233 ? -10.844 -35 6.438 1 93.88 233 GLU B O 1
ATOM 5509 N N . ALA B 1 234 ? -9.484 -34.406 4.801 1 94.94 234 ALA B N 1
ATOM 5510 C CA . ALA B 1 234 ? -8.523 -33.812 5.742 1 94.94 234 ALA B CA 1
ATOM 5511 C C . ALA B 1 234 ? -9.125 -32.625 6.461 1 94.94 234 ALA B C 1
ATOM 5513 O O . ALA B 1 234 ? -8.922 -32.438 7.664 1 94.94 234 ALA B O 1
ATOM 5514 N N . LEU B 1 235 ? -9.836 -31.828 5.711 1 95.44 235 LEU B N 1
ATOM 5515 C CA . LEU B 1 235 ? -10.461 -30.625 6.285 1 95.44 235 LEU B CA 1
ATOM 5516 C C . LEU B 1 235 ? -11.445 -31.016 7.383 1 95.44 235 LEU B C 1
ATOM 5518 O O . LEU B 1 235 ? -11.516 -30.344 8.422 1 95.44 235 LEU B O 1
ATOM 5522 N N . GLN B 1 236 ? -12.109 -32.062 7.176 1 94.38 236 GLN B N 1
ATOM 5523 C CA . GLN B 1 236 ? -13.125 -32.5 8.133 1 94.38 236 GLN B CA 1
ATOM 5524 C C . GLN B 1 236 ? -12.492 -32.938 9.438 1 94.38 236 GLN B C 1
ATOM 5526 O O . GLN B 1 236 ? -13.117 -32.875 10.5 1 94.38 236 GLN B O 1
ATOM 5531 N N . LYS B 1 237 ? -11.312 -33.344 9.406 1 94 237 LYS B N 1
ATOM 5532 C CA . LYS B 1 237 ? -10.672 -34 10.539 1 94 237 LYS B CA 1
ATOM 5533 C C . LYS B 1 237 ? -9.938 -32.969 11.414 1 94 237 LYS B C 1
ATOM 5535 O O . LYS B 1 237 ? -9.531 -33.281 12.531 1 94 237 LYS B O 1
ATOM 5540 N N . VAL B 1 238 ? -9.781 -31.859 10.93 1 92.44 238 VAL B N 1
ATOM 5541 C CA . VAL B 1 238 ? -8.984 -30.906 11.68 1 92.44 238 VAL B CA 1
ATOM 5542 C C . VAL B 1 238 ? -9.883 -30.141 12.656 1 92.44 238 VAL B C 1
ATOM 5544 O O . VAL B 1 238 ? -11.078 -29.969 12.406 1 92.44 238 VAL B O 1
ATOM 5547 N N . PRO B 1 239 ? -9.273 -29.719 13.773 1 91.31 239 PRO B N 1
ATOM 5548 C CA . PRO B 1 239 ? -10.031 -28.938 14.742 1 91.31 239 PRO B CA 1
ATOM 5549 C C . PRO B 1 239 ? -10.305 -27.516 14.258 1 91.31 239 PRO B C 1
ATOM 5551 O O . PRO B 1 239 ? -9.477 -26.922 13.57 1 91.31 239 PRO B O 1
ATOM 5554 N N . PHE B 1 240 ? -11.461 -27.062 14.609 1 88 240 PHE B N 1
ATOM 5555 C CA . PHE B 1 240 ? -11.859 -25.703 14.328 1 88 240 PHE B CA 1
ATOM 5556 C C . PHE B 1 240 ? -12.203 -24.953 15.617 1 88 240 PHE B C 1
ATOM 5558 O O . PHE B 1 240 ? -12.797 -25.531 16.531 1 88 240 PHE B O 1
ATOM 5565 N N . ARG B 1 241 ? -11.719 -23.766 15.773 1 83.62 241 ARG B N 1
ATOM 5566 C CA . ARG B 1 241 ? -12.094 -22.875 16.875 1 83.62 241 ARG B CA 1
ATOM 5567 C C . ARG B 1 241 ? -12.828 -21.641 16.359 1 83.62 241 ARG B C 1
ATOM 5569 O O . ARG B 1 241 ? -12.266 -20.859 15.586 1 83.62 241 ARG B O 1
ATOM 5576 N N . PRO B 1 242 ? -14.078 -21.547 16.828 1 75.94 242 PRO B N 1
ATOM 5577 C CA . PRO B 1 242 ? -14.812 -20.375 16.359 1 75.94 242 PRO B CA 1
ATOM 5578 C C . PRO B 1 242 ? -14.055 -19.062 16.609 1 75.94 242 PRO B C 1
ATOM 5580 O O . PRO B 1 242 ? -13.5 -18.859 17.688 1 75.94 242 PRO B O 1
ATOM 5583 N N . GLY B 1 243 ? -14.008 -18.312 15.57 1 76.5 243 GLY B N 1
ATOM 5584 C CA . GLY B 1 243 ? -13.344 -17.031 15.688 1 76.5 243 GLY B CA 1
ATOM 5585 C C . GLY B 1 243 ? -11.844 -17.109 15.547 1 76.5 243 GLY B C 1
ATOM 5586 O O . GLY B 1 243 ? -11.164 -16.094 15.438 1 76.5 243 GLY B O 1
ATOM 5587 N N . HIS B 1 244 ? -11.328 -18.328 15.477 1 87.19 244 HIS B N 1
ATOM 5588 C CA . HIS B 1 244 ? -9.875 -18.453 15.461 1 87.19 244 HIS B CA 1
ATOM 5589 C C . HIS B 1 244 ? -9.414 -19.328 14.289 1 87.19 244 HIS B C 1
ATOM 5591 O O . HIS B 1 244 ? -8.227 -19.609 14.156 1 87.19 244 HIS B O 1
ATOM 5597 N N . SER B 1 245 ? -10.383 -19.781 13.57 1 92.31 245 SER B N 1
ATOM 5598 C CA . SER B 1 245 ? -10.055 -20.609 12.414 1 92.31 245 SER B CA 1
ATOM 5599 C C . SER B 1 245 ? -10.617 -20.016 11.133 1 92.31 245 SER B C 1
ATOM 5601 O O . SER B 1 245 ? -11.758 -19.531 11.109 1 92.31 245 SER B O 1
ATOM 5603 N N . VAL B 1 246 ? -9.797 -19.984 10.133 1 94.69 246 VAL B N 1
ATOM 5604 C CA . VAL B 1 246 ? -10.188 -19.5 8.812 1 94.69 246 VAL B CA 1
ATOM 5605 C C . VAL B 1 246 ? -9.617 -20.438 7.742 1 94.69 246 VAL B C 1
ATOM 5607 O O . VAL B 1 246 ? -8.586 -21.078 7.945 1 94.69 246 VAL B O 1
ATOM 5610 N N . LEU B 1 247 ? -10.352 -20.609 6.676 1 96.62 247 LEU B N 1
ATOM 5611 C CA . LEU B 1 247 ? -9.852 -21.359 5.527 1 96.62 247 LEU B CA 1
ATOM 5612 C C . LEU B 1 247 ? -9.461 -20.422 4.395 1 96.62 247 LEU B C 1
ATOM 5614 O O . LEU B 1 247 ? -10.25 -19.547 4.004 1 96.62 247 LEU B O 1
ATOM 5618 N N . TYR B 1 248 ? -8.273 -20.5 3.973 1 97.81 248 TYR B N 1
ATOM 5619 C CA . TYR B 1 248 ? -7.84 -19.906 2.709 1 97.81 248 TYR B CA 1
ATOM 5620 C C . TYR B 1 248 ? -7.789 -20.953 1.608 1 97.81 248 TYR B C 1
ATOM 5622 O O . TYR B 1 248 ? -7.207 -22.031 1.792 1 97.81 248 TYR B O 1
ATOM 5630 N N . THR B 1 249 ? -8.367 -20.625 0.443 1 98 249 THR B N 1
ATOM 5631 C CA . THR B 1 249 ? -8.312 -21.578 -0.658 1 98 249 THR B CA 1
ATOM 5632 C C . THR B 1 249 ? -8.164 -20.844 -1.993 1 98 249 THR B C 1
ATOM 5634 O O . THR B 1 249 ? -8.633 -19.719 -2.148 1 98 249 THR B O 1
ATOM 5637 N N . ASN B 1 250 ? -7.449 -21.406 -2.879 1 98.06 250 ASN B N 1
ATOM 5638 C CA . ASN B 1 250 ? -7.285 -21.031 -4.277 1 98.06 250 ASN B CA 1
ATOM 5639 C C . ASN B 1 250 ? -7.859 -22.078 -5.219 1 98.06 250 ASN B C 1
ATOM 5641 O O . ASN B 1 250 ? -7.113 -22.844 -5.828 1 98.06 250 ASN B O 1
ATOM 5645 N N . PRO B 1 251 ? -9.172 -22.078 -5.391 1 97.62 251 PRO B N 1
ATOM 5646 C CA . PRO B 1 251 ? -9.859 -23.188 -6.047 1 97.62 251 PRO B CA 1
ATOM 5647 C C . PRO B 1 251 ? -9.742 -23.141 -7.566 1 97.62 251 PRO B C 1
ATOM 5649 O O . PRO B 1 251 ? -10.062 -24.125 -8.242 1 97.62 251 PRO B O 1
ATOM 5652 N N . THR B 1 252 ? -9.398 -21.969 -8.109 1 97.81 252 THR B N 1
ATOM 5653 C CA . THR B 1 252 ? -9.336 -21.797 -9.555 1 97.81 252 THR B CA 1
ATOM 5654 C C . THR B 1 252 ? -7.902 -21.562 -10.008 1 97.81 252 THR B C 1
ATOM 5656 O O . THR B 1 252 ? -7.34 -20.5 -9.789 1 97.81 252 THR B O 1
ATOM 5659 N N . TYR B 1 253 ? -7.359 -22.641 -10.688 1 97.62 253 TYR B N 1
ATOM 5660 C CA . TYR B 1 253 ? -5.992 -22.609 -11.195 1 97.62 253 TYR B CA 1
ATOM 5661 C C . TYR B 1 253 ? -5 -22.312 -10.078 1 97.62 253 TYR B C 1
ATOM 5663 O O . TYR B 1 253 ? -4.277 -21.312 -10.133 1 97.62 253 TYR B O 1
ATOM 5671 N N . HIS B 1 254 ? -4.93 -23.234 -9.211 1 97.88 254 HIS B N 1
ATOM 5672 C CA . HIS B 1 254 ? -4.215 -23.188 -7.945 1 97.88 254 HIS B CA 1
ATOM 5673 C C . HIS B 1 254 ? -2.738 -22.859 -8.156 1 97.88 254 HIS B C 1
ATOM 5675 O O . HIS B 1 254 ? -2.104 -23.406 -9.055 1 97.88 254 HIS B O 1
ATOM 5681 N N . ASN B 1 255 ? -2.227 -21.906 -7.488 1 97.56 255 ASN B N 1
ATOM 5682 C CA . ASN B 1 255 ? -0.798 -21.625 -7.395 1 97.56 255 ASN B CA 1
ATOM 5683 C C . ASN B 1 255 ? -0.165 -22.328 -6.191 1 97.56 255 ASN B C 1
ATOM 5685 O O . ASN B 1 255 ? -0.447 -21.969 -5.047 1 97.56 255 ASN B O 1
ATOM 5689 N N . PRO B 1 256 ? 0.567 -23.344 -6.391 1 96.94 256 PRO B N 1
ATOM 5690 C CA . PRO B 1 256 ? 1.433 -23.531 -7.559 1 96.94 256 PRO B CA 1
ATOM 5691 C C . PRO B 1 256 ? 0.981 -24.688 -8.453 1 96.94 256 PRO B C 1
ATOM 5693 O O . PRO B 1 256 ? 1.518 -24.859 -9.555 1 96.94 256 PRO B O 1
ATOM 5696 N N . THR B 1 257 ? -0.03 -25.453 -8.172 1 96.5 257 THR B N 1
ATOM 5697 C CA . THR B 1 257 ? -0.247 -26.766 -8.766 1 96.5 257 THR B CA 1
ATOM 5698 C C . THR B 1 257 ? -1.06 -26.656 -10.055 1 96.5 257 THR B C 1
ATOM 5700 O O . THR B 1 257 ? -1.148 -27.609 -10.82 1 96.5 257 THR B O 1
ATOM 5703 N N . SER B 1 258 ? -1.708 -25.531 -10.25 1 95.75 258 SER B N 1
ATOM 5704 C CA . SER B 1 258 ? -2.551 -25.234 -11.406 1 95.75 258 SER B CA 1
ATOM 5705 C C . SER B 1 258 ? -3.828 -26.078 -11.375 1 95.75 258 SER B C 1
ATOM 5707 O O . SER B 1 258 ? -4.57 -26.109 -12.359 1 95.75 258 SER B O 1
ATOM 5709 N N . SER B 1 259 ? -4.102 -26.719 -10.289 1 96.19 259 SER B N 1
ATOM 5710 C CA . SER B 1 259 ? -5.305 -27.547 -10.172 1 96.19 259 SER B CA 1
ATOM 5711 C C . SER B 1 259 ? -6.562 -26.688 -10.227 1 96.19 259 SER B C 1
ATOM 5713 O O . SER B 1 259 ? -6.523 -25.5 -9.906 1 96.19 259 SER B O 1
ATOM 5715 N N . LEU B 1 260 ? -7.625 -27.281 -10.703 1 97.5 260 LEU B N 1
ATOM 5716 C CA . LEU B 1 260 ? -8.953 -26.672 -10.758 1 97.5 260 LEU B CA 1
ATOM 5717 C C . LEU B 1 260 ? -9.953 -27.484 -9.945 1 97.5 260 LEU B C 1
ATOM 5719 O O . LEU B 1 260 ? -10.18 -28.672 -10.227 1 97.5 260 LEU B O 1
ATOM 5723 N N . MET B 1 261 ? -10.477 -26.875 -8.922 1 97.62 261 MET B N 1
ATOM 5724 C CA . MET B 1 261 ? -11.477 -27.547 -8.094 1 97.62 261 MET B CA 1
ATOM 5725 C C . MET B 1 261 ? -12.781 -27.719 -8.859 1 97.62 261 MET B C 1
ATOM 5727 O O . MET B 1 261 ? -13.297 -26.766 -9.445 1 97.62 261 MET B O 1
ATOM 5731 N N . SER B 1 262 ? -13.336 -28.906 -8.859 1 96.94 262 SER B N 1
ATOM 5732 C CA . SER B 1 262 ? -14.57 -29.203 -9.586 1 96.94 262 SER B CA 1
ATOM 5733 C C . SER B 1 262 ? -15.781 -28.578 -8.898 1 96.94 262 SER B C 1
ATOM 5735 O O . SER B 1 262 ? -15.695 -28.156 -7.742 1 96.94 262 SER B O 1
ATOM 5737 N N . LEU B 1 263 ? -16.844 -28.469 -9.672 1 96.19 263 LEU B N 1
ATOM 5738 C CA . LEU B 1 263 ? -18.094 -27.938 -9.125 1 96.19 263 LEU B CA 1
ATOM 5739 C C . LEU B 1 263 ? -18.562 -28.781 -7.938 1 96.19 263 LEU B C 1
ATOM 5741 O O . LEU B 1 263 ? -19.016 -28.234 -6.926 1 96.19 263 LEU B O 1
ATOM 5745 N N . SER B 1 264 ? -18.484 -30.109 -8.094 1 96.31 264 SER B N 1
ATOM 5746 C CA . SER B 1 264 ? -18.922 -31 -7.031 1 96.31 264 SER B CA 1
ATOM 5747 C C . SER B 1 264 ? -18.094 -30.812 -5.762 1 96.31 264 SER B C 1
ATOM 5749 O O . SER B 1 264 ? -18.641 -30.75 -4.66 1 96.31 264 SER B O 1
ATOM 5751 N N . ARG B 1 265 ? -16.812 -30.703 -5.895 1 96.38 265 ARG B N 1
ATOM 5752 C CA . ARG B 1 265 ? -15.938 -30.484 -4.754 1 96.38 265 ARG B CA 1
ATOM 5753 C C . ARG B 1 265 ? -16.219 -29.141 -4.098 1 96.38 265 ARG B C 1
ATOM 5755 O O . ARG B 1 265 ? -16.156 -29.016 -2.873 1 96.38 265 ARG B O 1
ATOM 5762 N N . ARG B 1 266 ? -16.469 -28.109 -4.836 1 96.62 266 ARG B N 1
ATOM 5763 C CA . ARG B 1 266 ? -16.812 -26.781 -4.316 1 96.62 266 ARG B CA 1
ATOM 5764 C C . ARG B 1 266 ? -18.078 -26.828 -3.469 1 96.62 266 ARG B C 1
ATOM 5766 O O . ARG B 1 266 ? -18.141 -26.219 -2.402 1 96.62 266 ARG B O 1
ATOM 5773 N N . LYS B 1 267 ? -19.047 -27.531 -3.957 1 95.06 267 LYS B N 1
ATOM 5774 C CA . LYS B 1 267 ? -20.312 -27.672 -3.221 1 95.06 267 LYS B CA 1
ATOM 5775 C C . LYS B 1 267 ? -20.078 -28.359 -1.872 1 95.06 267 LYS B C 1
ATOM 5777 O O . LYS B 1 267 ? -20.594 -27.906 -0.848 1 95.06 267 LYS B O 1
ATOM 5782 N N . THR B 1 268 ? -19.328 -29.422 -1.969 1 95.44 268 THR B N 1
ATOM 5783 C CA . THR B 1 268 ? -19.031 -30.141 -0.74 1 95.44 268 THR B CA 1
ATOM 5784 C C . THR B 1 268 ? -18.219 -29.281 0.219 1 95.44 268 THR B C 1
ATOM 5786 O O . THR B 1 268 ? -18.453 -29.312 1.431 1 95.44 268 THR B O 1
ATOM 5789 N N . LEU B 1 269 ? -17.234 -28.578 -0.304 1 96.06 269 LEU B N 1
ATOM 5790 C CA . LEU B 1 269 ? -16.422 -27.688 0.51 1 96.06 269 LEU B CA 1
ATOM 5791 C C . LEU B 1 269 ? -17.297 -26.656 1.223 1 96.06 269 LEU B C 1
ATOM 5793 O O . LEU B 1 269 ? -17.125 -26.406 2.42 1 96.06 269 LEU B O 1
ATOM 5797 N N . ARG B 1 270 ? -18.188 -26.016 0.532 1 93.06 270 ARG B N 1
ATOM 5798 C CA . ARG B 1 270 ? -19.094 -25.031 1.117 1 93.06 270 ARG B CA 1
ATOM 5799 C C . ARG B 1 270 ? -19.906 -25.641 2.248 1 93.06 270 ARG B C 1
ATOM 5801 O O . ARG B 1 270 ? -20.078 -25.031 3.303 1 93.06 270 ARG B O 1
ATOM 5808 N N . ALA B 1 271 ? -20.391 -26.812 2 1 91.31 271 ALA B N 1
ATOM 5809 C CA . ALA B 1 271 ? -21.219 -27.484 2.992 1 91.31 271 ALA B CA 1
ATOM 5810 C C . ALA B 1 271 ? -20.422 -27.766 4.27 1 91.31 271 ALA B C 1
ATOM 5812 O O . ALA B 1 271 ? -20.938 -27.547 5.375 1 91.31 271 ALA B O 1
ATOM 5813 N N . VAL B 1 272 ? -19.25 -28.25 4.062 1 91.5 272 VAL B N 1
ATOM 5814 C CA . VAL B 1 272 ? -18.391 -28.547 5.207 1 91.5 272 VAL B CA 1
ATOM 5815 C C . VAL B 1 272 ? -18.109 -27.266 5.992 1 91.5 272 VAL B C 1
ATOM 5817 O O . VAL B 1 272 ? -18.203 -27.266 7.223 1 91.5 272 VAL B O 1
ATOM 5820 N N . CYS B 1 273 ? -17.781 -26.172 5.312 1 91 273 CYS B N 1
ATOM 5821 C CA . CYS B 1 273 ? -17.438 -24.906 5.965 1 91 273 CYS B CA 1
ATOM 5822 C C . CYS B 1 273 ? -18.656 -24.312 6.672 1 91 273 CYS B C 1
ATOM 5824 O O . CYS B 1 273 ? -18.531 -23.734 7.75 1 91 273 CYS B O 1
ATOM 5826 N N . GLU B 1 274 ? -19.797 -24.453 6.078 1 85.06 274 GLU B N 1
ATOM 5827 C CA . GLU B 1 274 ? -21.031 -23.984 6.699 1 85.06 274 GLU B CA 1
ATOM 5828 C C . GLU B 1 274 ? -21.344 -24.766 7.977 1 85.06 274 GLU B C 1
ATOM 5830 O O . GLU B 1 274 ? -21.703 -24.172 8.992 1 85.06 274 GLU B O 1
ATOM 5835 N N . GLU B 1 275 ? -21.172 -26.047 7.828 1 84.88 275 GLU B N 1
ATOM 5836 C CA . GLU B 1 275 ? -21.422 -26.906 8.984 1 84.88 275 GLU B CA 1
ATOM 5837 C C . GLU B 1 275 ? -20.5 -26.547 10.148 1 84.88 275 GLU B C 1
ATOM 5839 O O . GLU B 1 275 ? -20.938 -26.5 11.297 1 84.88 275 GLU B O 1
ATOM 5844 N N . LYS B 1 276 ? -19.359 -26.234 9.82 1 85.69 276 LYS B N 1
ATOM 5845 C CA . LYS B 1 276 ? -18.344 -25.969 10.844 1 85.69 276 LYS B CA 1
ATOM 5846 C C . LYS B 1 276 ? -18.312 -24.484 11.203 1 85.69 276 LYS B C 1
ATOM 5848 O O . LYS B 1 276 ? -17.594 -24.094 12.117 1 85.69 276 LYS B O 1
ATOM 5853 N N . GLN B 1 277 ? -19.047 -23.719 10.492 1 84.94 277 GLN B N 1
ATOM 5854 C CA . GLN B 1 277 ? -19.016 -22.266 10.656 1 84.94 277 GLN B CA 1
ATOM 5855 C C . GLN B 1 277 ? -17.609 -21.719 10.461 1 84.94 277 GLN B C 1
ATOM 5857 O O . GLN B 1 277 ? -17.125 -20.922 11.273 1 84.94 277 GLN B O 1
ATOM 5862 N N . LEU B 1 278 ? -16.953 -22.203 9.477 1 90.5 278 LEU B N 1
ATOM 5863 C CA . LEU B 1 278 ? -15.578 -21.828 9.125 1 90.5 278 LEU B CA 1
ATOM 5864 C C . LEU B 1 278 ? -15.562 -20.766 8.047 1 90.5 278 LEU B C 1
ATOM 5866 O O . LEU B 1 278 ? -15.945 -21.016 6.902 1 90.5 278 LEU B O 1
ATOM 5870 N N . PRO B 1 279 ? -15.172 -19.484 8.422 1 92.62 279 PRO B N 1
ATOM 5871 C CA . PRO B 1 279 ? -15.062 -18.469 7.375 1 92.62 279 PRO B CA 1
ATOM 5872 C C . PRO B 1 279 ? -14.008 -18.812 6.324 1 92.62 279 PRO B C 1
ATOM 5874 O O . PRO B 1 279 ? -13.062 -19.547 6.613 1 92.62 279 PRO B O 1
ATOM 5877 N N . MET B 1 280 ? -14.234 -18.25 5.152 1 95.19 280 MET B N 1
ATOM 5878 C CA . MET B 1 280 ? -13.352 -18.625 4.047 1 95.19 280 MET B CA 1
ATOM 5879 C C . MET B 1 280 ? -12.828 -17.391 3.33 1 95.19 280 MET B C 1
ATOM 5881 O O . MET B 1 280 ? -13.516 -16.375 3.256 1 95.19 280 MET B O 1
ATOM 5885 N N . ILE B 1 281 ? -11.648 -17.5 2.867 1 97.56 281 ILE B N 1
ATOM 5886 C CA . ILE B 1 281 ? -11.047 -16.578 1.902 1 97.56 281 ILE B CA 1
ATOM 5887 C C . ILE B 1 281 ? -10.852 -17.297 0.567 1 97.56 281 ILE B C 1
ATOM 5889 O O . ILE B 1 281 ? -10.133 -18.297 0.492 1 97.56 281 ILE B O 1
ATOM 5893 N N . GLU B 1 282 ? -11.484 -16.828 -0.441 1 98.12 282 GLU B N 1
ATOM 5894 C CA . GLU B 1 282 ? -11.312 -17.375 -1.787 1 98.12 282 GLU B CA 1
ATOM 5895 C C . GLU B 1 282 ? -10.398 -16.484 -2.623 1 98.12 282 GLU B C 1
ATOM 5897 O O . GLU B 1 282 ? -10.758 -15.359 -2.961 1 98.12 282 GLU B O 1
ATOM 5902 N N . ASP B 1 283 ? -9.234 -16.969 -2.926 1 98.31 283 ASP B N 1
ATOM 5903 C CA . ASP B 1 283 ? -8.305 -16.312 -3.838 1 98.31 283 ASP B CA 1
ATOM 5904 C C . ASP B 1 283 ? -8.57 -16.719 -5.285 1 98.31 283 ASP B C 1
ATOM 5906 O O . ASP B 1 283 ? -8.289 -17.859 -5.68 1 98.31 283 ASP B O 1
ATOM 5910 N N . ASP B 1 284 ? -9.055 -15.773 -6.09 1 98.06 284 ASP B N 1
ATOM 5911 C CA . ASP B 1 284 ? -9.547 -16.109 -7.422 1 98.06 284 ASP B CA 1
ATOM 5912 C C . ASP B 1 284 ? -8.883 -15.234 -8.484 1 98.06 284 ASP B C 1
ATOM 5914 O O . ASP B 1 284 ? -9.516 -14.844 -9.469 1 98.06 284 ASP B O 1
ATOM 5918 N N . VAL B 1 285 ? -7.59 -14.992 -8.422 1 97.69 285 VAL B N 1
ATOM 5919 C CA . VAL B 1 285 ? -6.891 -14 -9.234 1 97.69 285 VAL B CA 1
ATOM 5920 C C . VAL B 1 285 ? -6.609 -14.578 -10.617 1 97.69 285 VAL B C 1
ATOM 5922 O O . VAL B 1 285 ? -6.344 -13.836 -11.57 1 97.69 285 VAL B O 1
ATOM 5925 N N . TYR B 1 286 ? -6.715 -15.914 -10.852 1 97.94 286 TYR B N 1
ATOM 5926 C CA . TYR B 1 286 ? -6.336 -16.516 -12.125 1 97.94 286 TYR B CA 1
ATOM 5927 C C . TYR B 1 286 ? -7.57 -16.891 -12.938 1 97.94 286 TYR B C 1
ATOM 5929 O O . TYR B 1 286 ? -7.457 -17.453 -14.031 1 97.94 286 TYR B O 1
ATOM 5937 N N . ARG B 1 287 ? -8.75 -16.625 -12.43 1 96.94 287 ARG B N 1
ATOM 5938 C CA . ARG B 1 287 ? -10.008 -17.141 -12.984 1 96.94 287 ARG B CA 1
ATOM 5939 C C . ARG B 1 287 ? -10.133 -16.797 -14.461 1 96.94 287 ARG B C 1
ATOM 5941 O O . ARG B 1 287 ? -10.602 -17.609 -15.258 1 96.94 287 ARG B O 1
ATOM 5948 N N . ASP B 1 288 ? -9.719 -15.617 -14.867 1 97.12 288 ASP B N 1
ATOM 5949 C CA . ASP B 1 288 ? -9.953 -15.133 -16.219 1 97.12 288 ASP B CA 1
ATOM 5950 C C . ASP B 1 288 ? -8.977 -15.758 -17.219 1 97.12 288 ASP B C 1
ATOM 5952 O O . ASP B 1 288 ? -9.117 -15.586 -18.422 1 97.12 288 ASP B O 1
ATOM 5956 N N . LEU B 1 289 ? -8.031 -16.516 -16.703 1 98 289 LEU B N 1
ATOM 5957 C CA . LEU B 1 289 ? -7.012 -17.109 -17.562 1 98 289 LEU B CA 1
ATOM 5958 C C . LEU B 1 289 ? -7.332 -18.578 -17.844 1 98 289 LEU B C 1
ATOM 5960 O O . LEU B 1 289 ? -6.438 -19.422 -17.844 1 98 289 LEU B O 1
ATOM 5964 N N . TRP B 1 290 ? -8.586 -18.875 -17.984 1 97.69 290 TRP B N 1
ATOM 5965 C CA . TRP B 1 290 ? -8.969 -20.219 -18.438 1 97.69 290 TRP B CA 1
ATOM 5966 C C . TRP B 1 290 ? -8.539 -20.438 -19.891 1 97.69 290 TRP B C 1
ATOM 5968 O O . TRP B 1 290 ? -8.531 -19.5 -20.688 1 97.69 290 TRP B O 1
ATOM 5978 N N . LEU B 1 291 ? -8.148 -21.625 -20.266 1 97.06 291 LEU B N 1
ATOM 5979 C CA . LEU B 1 291 ? -7.625 -21.906 -21.594 1 97.06 291 LEU B CA 1
ATOM 5980 C C . LEU B 1 291 ? -8.57 -22.812 -22.375 1 97.06 291 LEU B C 1
ATOM 5982 O O . LEU B 1 291 ? -8.938 -22.516 -23.516 1 97.06 291 LEU B O 1
ATOM 5986 N N . ASP B 1 292 ? -9.008 -23.891 -21.766 1 93.94 292 ASP B N 1
ATOM 5987 C CA . ASP B 1 292 ? -9.812 -24.891 -22.469 1 93.94 292 ASP B CA 1
ATOM 5988 C C . ASP B 1 292 ? -11.305 -24.594 -22.312 1 93.94 292 ASP B C 1
ATOM 5990 O O . ASP B 1 292 ? -12.039 -24.594 -23.312 1 93.94 292 ASP B O 1
ATOM 5994 N N . GLU B 1 293 ? -11.727 -24.406 -21.188 1 95.56 293 GLU B N 1
ATOM 5995 C CA . GLU B 1 293 ? -13.109 -24.047 -20.875 1 95.56 293 GLU B CA 1
ATOM 5996 C C . GLU B 1 293 ? -13.18 -23.172 -19.625 1 95.56 293 GLU B C 1
ATOM 5998 O O . GLU B 1 293 ? -12.281 -23.203 -18.781 1 95.56 293 GLU B O 1
ATOM 6003 N N . PRO B 1 294 ? -14.273 -22.406 -19.531 1 96 294 PRO B N 1
ATOM 6004 C CA . PRO B 1 294 ? -14.43 -21.594 -18.328 1 96 294 PRO B CA 1
ATOM 6005 C C . PRO B 1 294 ? -14.531 -22.438 -17.062 1 96 294 PRO B C 1
ATOM 6007 O O . PRO B 1 294 ? -15.102 -23.531 -17.078 1 96 294 PRO B O 1
ATOM 6010 N N . PRO B 1 295 ? -13.961 -21.953 -16 1 96.88 295 PRO B N 1
ATOM 6011 C CA . PRO B 1 295 ? -14.031 -22.688 -14.734 1 96.88 295 PRO B CA 1
ATOM 6012 C C . PRO B 1 295 ? -15.422 -22.672 -14.117 1 96.88 295 PRO B C 1
ATOM 6014 O O . PRO B 1 295 ? -16.266 -21.859 -14.523 1 96.88 295 PRO B O 1
ATOM 6017 N N . PRO B 1 296 ? -15.664 -23.594 -13.102 1 96.06 296 PRO B N 1
ATOM 6018 C CA . PRO B 1 296 ? -16.906 -23.5 -12.352 1 96.06 296 PRO B CA 1
ATOM 6019 C C . PRO B 1 296 ? -17.078 -22.156 -11.641 1 96.06 296 PRO B C 1
ATOM 6021 O O . PRO B 1 296 ? -16.109 -21.438 -11.461 1 96.06 296 PRO B O 1
ATOM 6024 N N . PRO B 1 297 ? -18.375 -21.812 -11.289 1 95.94 297 PRO B N 1
ATOM 6025 C CA . PRO B 1 297 ? -18.578 -20.562 -10.539 1 95.94 297 PRO B CA 1
ATOM 6026 C C . PRO B 1 297 ? -17.734 -20.5 -9.266 1 95.94 297 PRO B C 1
ATOM 6028 O O . PRO B 1 297 ? -17.453 -21.531 -8.656 1 95.94 297 PRO B O 1
ATOM 6031 N N . ALA B 1 298 ? -17.391 -19.266 -8.922 1 96.44 298 ALA B N 1
ATOM 6032 C CA . ALA B 1 298 ? -16.656 -19.062 -7.68 1 96.44 298 ALA B CA 1
ATOM 6033 C C . ALA B 1 298 ? -17.453 -19.547 -6.473 1 96.44 298 ALA B C 1
ATOM 6035 O O . ALA B 1 298 ? -18.688 -19.594 -6.516 1 96.44 298 ALA B O 1
ATOM 6036 N N . LEU B 1 299 ? -16.766 -19.953 -5.406 1 95.25 299 LEU B N 1
ATOM 6037 C CA . LEU B 1 299 ? -17.422 -20.297 -4.145 1 95.25 299 LEU B CA 1
ATOM 6038 C C . LEU B 1 299 ? -18.266 -19.125 -3.646 1 95.25 299 LEU B C 1
ATOM 6040 O O . LEU B 1 299 ? -19.375 -19.328 -3.141 1 95.25 299 LEU B O 1
ATOM 6044 N N . LYS B 1 300 ? -17.828 -17.906 -3.854 1 95.25 300 LYS B N 1
ATOM 6045 C CA . LYS B 1 300 ? -18.484 -16.688 -3.402 1 95.25 300 LYS B CA 1
ATOM 6046 C C . LYS B 1 300 ? -19.828 -16.5 -4.086 1 95.25 300 LYS B C 1
ATOM 6048 O O . LYS B 1 300 ? -20.734 -15.883 -3.52 1 95.25 300 LYS B O 1
ATOM 6053 N N . ALA B 1 301 ? -20 -16.922 -5.281 1 93.19 301 ALA B N 1
ATOM 6054 C CA . ALA B 1 301 ? -21.203 -16.703 -6.082 1 93.19 301 ALA B CA 1
ATOM 6055 C C . ALA B 1 301 ? -22.438 -17.219 -5.355 1 93.19 301 ALA B C 1
ATOM 6057 O O . ALA B 1 301 ? -23.531 -16.688 -5.539 1 93.19 301 ALA B O 1
ATOM 6058 N N . ARG B 1 302 ? -22.344 -18.141 -4.426 1 84.38 302 ARG B N 1
ATOM 6059 C CA . ARG B 1 302 ? -23.484 -18.734 -3.744 1 84.38 302 ARG B CA 1
ATOM 6060 C C . ARG B 1 302 ? -23.453 -18.422 -2.252 1 84.38 302 ARG B C 1
ATOM 6062 O O . ARG B 1 302 ? -24.125 -19.094 -1.461 1 84.38 302 ARG B O 1
ATOM 6069 N N . ASP B 1 303 ? -22.656 -17.469 -2.008 1 86.56 303 ASP B N 1
ATOM 6070 C CA . ASP B 1 303 ? -22.531 -17.109 -0.596 1 86.56 303 ASP B CA 1
ATOM 6071 C C . ASP B 1 303 ? -23.656 -16.172 -0.165 1 86.56 303 ASP B C 1
ATOM 6073 O O . ASP B 1 303 ? -23.672 -15 -0.57 1 86.56 303 ASP B O 1
ATOM 6077 N N . THR B 1 304 ? -24.516 -16.594 0.669 1 81 304 THR B N 1
ATOM 6078 C CA . THR B 1 304 ? -25.609 -15.773 1.176 1 81 304 THR B CA 1
ATOM 6079 C C . THR B 1 304 ? -25.422 -15.469 2.658 1 81 304 THR B C 1
ATOM 6081 O O . THR B 1 304 ? -26.203 -14.727 3.252 1 81 304 THR B O 1
ATOM 6084 N N . THR B 1 305 ? -24.406 -16 3.213 1 80.88 305 THR B N 1
ATOM 6085 C CA . THR B 1 305 ? -24.219 -15.898 4.656 1 80.88 305 THR B CA 1
ATOM 6086 C C . THR B 1 305 ? -23.203 -14.812 4.996 1 80.88 305 THR B C 1
ATOM 6088 O O . THR B 1 305 ? -23.109 -14.383 6.148 1 80.88 305 THR B O 1
ATOM 6091 N N . GLY B 1 306 ? -22.422 -14.422 3.996 1 86.25 306 GLY B N 1
ATOM 6092 C CA . GLY B 1 306 ? -21.375 -13.461 4.27 1 86.25 306 GLY B CA 1
ATOM 6093 C C . GLY B 1 306 ? -20.141 -14.086 4.906 1 86.25 306 GLY B C 1
ATOM 6094 O O . GLY B 1 306 ? -19.312 -13.391 5.504 1 86.25 306 GLY B O 1
ATOM 6095 N N . SER B 1 307 ? -20 -15.406 4.773 1 88.44 307 SER B N 1
ATOM 6096 C CA . SER B 1 307 ? -18.906 -16.141 5.41 1 88.44 307 SER B CA 1
ATOM 6097 C C . SER B 1 307 ? -17.672 -16.188 4.508 1 88.44 307 SER B C 1
ATOM 6099 O O . SER B 1 307 ? -16.625 -16.688 4.914 1 88.44 307 SER B O 1
ATOM 6101 N N . MET B 1 308 ? -17.812 -15.562 3.32 1 92.81 308 MET B N 1
ATOM 6102 C CA . MET B 1 308 ? -16.734 -15.688 2.357 1 92.81 308 MET B CA 1
ATOM 6103 C C . MET B 1 308 ? -16.203 -14.312 1.956 1 92.81 308 MET B C 1
ATOM 6105 O O . MET B 1 308 ? -16.984 -13.414 1.637 1 92.81 308 MET B O 1
ATOM 6109 N N . LEU B 1 309 ? -14.906 -14.164 2.082 1 96.88 309 LEU B N 1
ATOM 6110 C CA . LEU B 1 309 ? -14.211 -13.047 1.443 1 96.88 309 LEU B CA 1
ATOM 6111 C C . LEU B 1 309 ? -13.633 -13.461 0.096 1 96.88 309 LEU B C 1
ATOM 6113 O O . LEU B 1 309 ? -13.023 -14.531 -0.018 1 96.88 309 LEU B O 1
ATOM 6117 N N . TYR B 1 310 ? -13.906 -12.68 -0.898 1 98.12 310 TYR B N 1
ATOM 6118 C CA . TYR B 1 310 ? -13.484 -12.984 -2.262 1 98.12 310 TYR B CA 1
ATOM 6119 C C . TYR B 1 310 ? -12.406 -12.008 -2.73 1 98.12 310 TYR B C 1
ATOM 6121 O O . TYR B 1 310 ? -12.586 -10.789 -2.639 1 98.12 310 TYR B O 1
ATOM 6129 N N . LEU B 1 311 ? -11.289 -12.562 -3.238 1 98.5 311 LEU B N 1
ATOM 6130 C CA . LEU B 1 311 ? -10.188 -11.742 -3.717 1 98.5 311 LEU B CA 1
ATOM 6131 C C . LEU B 1 311 ? -10.055 -11.836 -5.234 1 98.5 311 LEU B C 1
ATOM 6133 O O . LEU B 1 311 ? -10.07 -12.93 -5.797 1 98.5 311 LEU B O 1
ATOM 6137 N N . GLY B 1 312 ? -9.945 -10.68 -5.883 1 97.94 312 GLY B N 1
ATOM 6138 C CA . GLY B 1 312 ? -9.641 -10.555 -7.301 1 97.94 312 GLY B CA 1
ATOM 6139 C C . GLY B 1 312 ? -8.586 -9.508 -7.594 1 97.94 312 GLY B C 1
ATOM 6140 O O . GLY B 1 312 ? -8.25 -8.695 -6.727 1 97.94 312 GLY B O 1
ATOM 6141 N N . SER B 1 313 ? -8.047 -9.523 -8.812 1 97.25 313 SER B N 1
ATOM 6142 C CA . SER B 1 313 ? -6.996 -8.578 -9.172 1 97.25 313 SER B CA 1
ATOM 6143 C C . SER B 1 313 ? -6.766 -8.547 -10.68 1 97.25 313 SER B C 1
ATOM 6145 O O . SER B 1 313 ? -7.039 -9.531 -11.375 1 97.25 313 SER B O 1
ATOM 6147 N N . PHE B 1 314 ? -6.23 -7.434 -11.188 1 97.12 314 PHE B N 1
ATOM 6148 C CA . PHE B 1 314 ? -5.832 -7.293 -12.586 1 97.12 314 PHE B CA 1
ATOM 6149 C C . PHE B 1 314 ? -4.379 -7.711 -12.773 1 97.12 314 PHE B C 1
ATOM 6151 O O . PHE B 1 314 ? -3.879 -7.746 -13.906 1 97.12 314 PHE B O 1
ATOM 6158 N N . SER B 1 315 ? -3.686 -8.094 -11.773 1 95.5 315 SER B N 1
ATOM 6159 C CA . SER B 1 315 ? -2.236 -8.273 -11.789 1 95.5 315 SER B CA 1
ATOM 6160 C C . SER B 1 315 ? -1.827 -9.391 -12.734 1 95.5 315 SER B C 1
ATOM 6162 O O . SER B 1 315 ? -0.733 -9.367 -13.305 1 95.5 315 SER B O 1
ATOM 6164 N N . LYS B 1 316 ? -2.703 -10.391 -12.844 1 96.62 316 LYS B N 1
ATOM 6165 C CA . LYS B 1 316 ? -2.305 -11.586 -13.586 1 96.62 316 LYS B CA 1
ATOM 6166 C C . LYS B 1 316 ? -2.863 -11.562 -15.008 1 96.62 316 LYS B C 1
ATOM 6168 O O . LYS B 1 316 ? -2.342 -12.234 -15.898 1 96.62 316 LYS B O 1
ATOM 6173 N N . SER B 1 317 ? -3.904 -10.805 -15.234 1 96.69 317 SER B N 1
ATOM 6174 C CA . SER B 1 317 ? -4.605 -10.852 -16.516 1 96.69 317 SER B CA 1
ATOM 6175 C C . SER B 1 317 ? -4.344 -9.594 -17.344 1 96.69 317 SER B C 1
ATOM 6177 O O . SER B 1 317 ? -4.453 -9.617 -18.562 1 96.69 317 SER B O 1
ATOM 6179 N N . LEU B 1 318 ? -4.035 -8.484 -16.703 1 96.38 318 LEU B N 1
ATOM 6180 C CA . LEU B 1 318 ? -3.873 -7.211 -17.406 1 96.38 318 LEU B CA 1
ATOM 6181 C C . LEU B 1 318 ? -2.488 -6.625 -17.141 1 96.38 318 LEU B C 1
ATOM 6183 O O . LEU B 1 318 ? -1.609 -6.695 -18 1 96.38 318 LEU B O 1
ATOM 6187 N N . SER B 1 319 ? -2.303 -6.141 -15.953 1 94.44 319 SER B N 1
ATOM 6188 C CA . SER B 1 319 ? -0.991 -5.598 -15.617 1 94.44 319 SER B CA 1
ATOM 6189 C C . SER B 1 319 ? -0.775 -5.57 -14.109 1 94.44 319 SER B C 1
ATOM 6191 O O . SER B 1 319 ? -1.562 -4.969 -13.375 1 94.44 319 SER B O 1
ATOM 6193 N N . ALA B 1 320 ? 0.33 -6.16 -13.711 1 93.31 320 ALA B N 1
ATOM 6194 C CA . ALA B 1 320 ? 0.693 -6.113 -12.297 1 93.31 320 ALA B CA 1
ATOM 6195 C C . ALA B 1 320 ? 1.057 -4.695 -11.867 1 93.31 320 ALA B C 1
ATOM 6197 O O . ALA B 1 320 ? 0.896 -4.332 -10.703 1 93.31 320 ALA B O 1
ATOM 6198 N N . GLY B 1 321 ? 1.442 -3.865 -12.797 1 94.56 321 GLY B N 1
ATOM 6199 C CA . GLY B 1 321 ? 1.892 -2.516 -12.492 1 94.56 321 GLY B CA 1
ATOM 6200 C C . GLY B 1 321 ? 0.757 -1.575 -12.133 1 94.56 321 GLY B C 1
ATOM 6201 O O . GLY B 1 321 ? 0.984 -0.522 -11.531 1 94.56 321 GLY B O 1
ATOM 6202 N N . LEU B 1 322 ? -0.455 -1.901 -12.5 1 96 322 LEU B N 1
ATOM 6203 C CA . LEU B 1 322 ? -1.601 -1.076 -12.133 1 96 322 LEU B CA 1
ATOM 6204 C C . LEU B 1 322 ? -1.821 -1.095 -10.625 1 96 322 LEU B C 1
ATOM 6206 O O . LEU B 1 322 ? -2.326 -0.124 -10.055 1 96 322 LEU B O 1
ATOM 6210 N N . ARG B 1 323 ? -1.508 -2.213 -10.016 1 96.5 323 ARG B N 1
ATOM 6211 C CA . ARG B 1 323 ? -1.709 -2.424 -8.586 1 96.5 323 ARG B CA 1
ATOM 6212 C C . ARG B 1 323 ? -3.17 -2.217 -8.203 1 96.5 323 ARG B C 1
ATOM 6214 O O . ARG B 1 323 ? -3.471 -1.504 -7.242 1 96.5 323 ARG B O 1
ATOM 6221 N N . ILE B 1 324 ? -4.039 -2.885 -8.93 1 98.12 324 ILE B N 1
ATOM 6222 C CA . ILE B 1 324 ? -5.465 -2.809 -8.633 1 98.12 324 ILE B CA 1
ATOM 6223 C C . ILE B 1 324 ? -6.02 -4.215 -8.406 1 98.12 324 ILE B C 1
ATOM 6225 O O . ILE B 1 324 ? -5.828 -5.105 -9.234 1 98.12 324 ILE B O 1
ATOM 6229 N N . GLY B 1 325 ? -6.637 -4.426 -7.34 1 98.12 325 GLY B N 1
ATOM 6230 C CA . GLY B 1 325 ? -7.426 -5.59 -6.969 1 98.12 325 GLY B CA 1
ATOM 6231 C C . GLY B 1 325 ? -8.633 -5.242 -6.121 1 98.12 325 GLY B C 1
ATOM 6232 O O . GLY B 1 325 ? -8.977 -4.066 -5.969 1 98.12 325 GLY B O 1
ATOM 6233 N N . TRP B 1 326 ? -9.32 -6.27 -5.582 1 98.62 326 TRP B N 1
ATOM 6234 C CA . TRP B 1 326 ? -10.5 -6 -4.762 1 98.62 326 TRP B CA 1
ATOM 6235 C C . TRP B 1 326 ? -10.75 -7.145 -3.787 1 98.62 326 TRP B C 1
ATOM 6237 O O . TRP B 1 326 ? -10.352 -8.281 -4.039 1 98.62 326 TRP B O 1
ATOM 6247 N N . VAL B 1 327 ? -11.367 -6.805 -2.717 1 98.06 327 VAL B N 1
ATOM 6248 C CA . VAL B 1 327 ? -11.922 -7.742 -1.746 1 98.06 327 VAL B CA 1
ATOM 6249 C C . VAL B 1 327 ? -13.43 -7.527 -1.626 1 98.06 327 VAL B C 1
ATOM 6251 O O . VAL B 1 327 ? -13.898 -6.387 -1.541 1 98.06 327 VAL B O 1
ATOM 6254 N N . VAL B 1 328 ? -14.133 -8.594 -1.69 1 97.88 328 VAL B N 1
ATOM 6255 C CA . VAL B 1 328 ? -15.586 -8.555 -1.554 1 97.88 328 VAL B CA 1
ATOM 6256 C C . VAL B 1 328 ? -16 -9.281 -0.273 1 97.88 328 VAL B C 1
ATOM 6258 O O . VAL B 1 328 ? -15.539 -10.383 0.004 1 97.88 328 VAL B O 1
ATOM 6261 N N . GLY B 1 329 ? -16.859 -8.672 0.534 1 95.19 329 GLY B N 1
ATOM 6262 C CA . GLY B 1 329 ? -17.344 -9.258 1.771 1 95.19 329 GLY B CA 1
ATOM 6263 C C . GLY B 1 329 ? -18.438 -8.422 2.424 1 95.19 329 GLY B C 1
ATOM 6264 O O . GLY B 1 329 ? -18.953 -7.484 1.814 1 95.19 329 GLY B O 1
ATOM 6265 N N . PRO B 1 330 ? -18.828 -8.789 3.645 1 91.62 330 PRO B N 1
ATOM 6266 C CA . PRO B 1 330 ? -19.844 -8.016 4.348 1 91.62 330 PRO B CA 1
ATOM 6267 C C . PRO B 1 330 ? -19.438 -6.559 4.562 1 91.62 330 PRO B C 1
ATOM 6269 O O . PRO B 1 330 ? -18.25 -6.27 4.766 1 91.62 330 PRO B O 1
ATOM 6272 N N . ASP B 1 331 ? -20.438 -5.672 4.574 1 90.88 331 ASP B N 1
ATOM 6273 C CA . ASP B 1 331 ? -20.188 -4.238 4.648 1 90.88 331 ASP B CA 1
ATOM 6274 C C . ASP B 1 331 ? -19.328 -3.895 5.871 1 90.88 331 ASP B C 1
ATOM 6276 O O . ASP B 1 331 ? -18.375 -3.125 5.773 1 90.88 331 ASP B O 1
ATOM 6280 N N . ALA B 1 332 ? -19.656 -4.484 6.965 1 87.38 332 ALA B N 1
ATOM 6281 C CA . ALA B 1 332 ? -18.938 -4.172 8.195 1 87.38 332 ALA B CA 1
ATOM 6282 C C . ALA B 1 332 ? -17.469 -4.59 8.102 1 87.38 332 ALA B C 1
ATOM 6284 O O . ALA B 1 332 ? -16.594 -3.9 8.617 1 87.38 332 ALA B O 1
ATOM 6285 N N . VAL B 1 333 ? -17.219 -5.738 7.465 1 90.75 333 VAL B N 1
ATOM 6286 C CA . VAL B 1 333 ? -15.875 -6.246 7.266 1 90.75 333 VAL B CA 1
ATOM 6287 C C . VAL B 1 333 ? -15.109 -5.332 6.309 1 90.75 333 VAL B C 1
ATOM 6289 O O . VAL B 1 333 ? -13.969 -4.957 6.578 1 90.75 333 VAL B O 1
ATOM 6292 N N . ILE B 1 334 ? -15.789 -4.926 5.273 1 94 334 ILE B N 1
ATOM 6293 C CA . ILE B 1 334 ? -15.18 -4.059 4.27 1 94 334 ILE B CA 1
ATOM 6294 C C . ILE B 1 334 ? -14.875 -2.695 4.887 1 94 334 ILE B C 1
ATOM 6296 O O . ILE B 1 334 ? -13.82 -2.115 4.625 1 94 334 ILE B O 1
ATOM 6300 N N . ASP B 1 335 ? -15.781 -2.186 5.734 1 89.62 335 ASP B N 1
ATOM 6301 C CA . ASP B 1 335 ? -15.539 -0.932 6.438 1 89.62 335 ASP B CA 1
ATOM 6302 C C . ASP B 1 335 ? -14.297 -1.032 7.32 1 89.62 335 ASP B C 1
ATOM 6304 O O . ASP B 1 335 ? -13.477 -0.116 7.352 1 89.62 335 ASP B O 1
ATOM 6308 N N . ARG B 1 336 ? -14.172 -2.121 7.977 1 89.44 336 ARG B N 1
ATOM 6309 C CA . ARG B 1 336 ? -13.031 -2.369 8.852 1 89.44 336 ARG B CA 1
ATOM 6310 C C . ARG B 1 336 ? -11.734 -2.41 8.055 1 89.44 336 ARG B C 1
ATOM 6312 O O . ARG B 1 336 ? -10.75 -1.771 8.438 1 89.44 336 ARG B O 1
ATOM 6319 N N . LEU B 1 337 ? -11.797 -3.133 6.992 1 94.06 337 LEU B N 1
ATOM 6320 C CA . LEU B 1 337 ? -10.602 -3.25 6.164 1 94.06 337 LEU B CA 1
ATOM 6321 C C . LEU B 1 337 ? -10.25 -1.912 5.523 1 94.06 337 LEU B C 1
ATOM 6323 O O . LEU B 1 337 ? -9.07 -1.583 5.367 1 94.06 337 LEU B O 1
ATOM 6327 N N . ALA B 1 338 ? -11.234 -1.186 5.117 1 93.69 338 ALA B N 1
ATOM 6328 C CA . ALA B 1 338 ? -11.008 0.136 4.535 1 93.69 338 ALA B CA 1
ATOM 6329 C C . ALA B 1 338 ? -10.336 1.07 5.535 1 93.69 338 ALA B C 1
ATOM 6331 O O . ALA B 1 338 ? -9.43 1.826 5.172 1 93.69 338 ALA B O 1
ATOM 6332 N N . ASP B 1 339 ? -10.812 1.056 6.734 1 89.75 339 ASP B N 1
ATOM 6333 C CA . ASP B 1 339 ? -10.211 1.862 7.789 1 89.75 339 ASP B CA 1
ATOM 6334 C C . ASP B 1 339 ? -8.727 1.522 7.965 1 89.75 339 ASP B C 1
ATOM 6336 O O . ASP B 1 339 ? -7.895 2.418 8.102 1 89.75 339 ASP B O 1
ATOM 6340 N N . LEU B 1 340 ? -8.398 0.285 7.941 1 90.5 340 LEU B N 1
ATOM 6341 C CA . LEU B 1 340 ? -7.02 -0.166 8.078 1 90.5 340 LEU B CA 1
ATOM 6342 C C . LEU B 1 340 ? -6.18 0.276 6.883 1 90.5 340 LEU B C 1
ATOM 6344 O O . LEU B 1 340 ? -5.02 0.66 7.043 1 90.5 340 LEU B O 1
ATOM 6348 N N . LYS B 1 341 ? -6.805 0.14 5.762 1 93.25 341 LYS B N 1
ATOM 6349 C CA . LYS B 1 341 ? -6.09 0.582 4.566 1 93.25 341 LYS B CA 1
ATOM 6350 C C . LYS B 1 341 ? -5.746 2.066 4.648 1 93.25 341 LYS B C 1
ATOM 6352 O O . LYS B 1 341 ? -4.648 2.477 4.27 1 93.25 341 LYS B O 1
ATOM 6357 N N . MET B 1 342 ? -6.629 2.838 5.137 1 89.81 342 MET B N 1
ATOM 6358 C CA . MET B 1 342 ? -6.387 4.27 5.312 1 89.81 342 MET B CA 1
ATOM 6359 C C . MET B 1 342 ? -5.191 4.508 6.23 1 89.81 342 MET B C 1
ATOM 6361 O O . MET B 1 342 ? -4.449 5.477 6.047 1 89.81 342 MET B O 1
ATOM 6365 N N . GLN B 1 343 ? -5.023 3.648 7.105 1 87.94 343 GLN B N 1
ATOM 6366 C CA . GLN B 1 343 ? -3.932 3.779 8.062 1 87.94 343 GLN B CA 1
ATOM 6367 C C . GLN B 1 343 ? -2.604 3.338 7.453 1 87.94 343 GLN B C 1
ATOM 6369 O O . GLN B 1 343 ? -1.535 3.686 7.961 1 87.94 343 GLN B O 1
ATOM 6374 N N . SER B 1 344 ? -2.713 2.553 6.406 1 89.62 344 SER B N 1
ATOM 6375 C CA . SER B 1 344 ? -1.5 1.961 5.848 1 89.62 344 SER B CA 1
ATOM 6376 C C . SER B 1 344 ? -0.959 2.797 4.691 1 89.62 344 SER B C 1
ATOM 6378 O O . SER B 1 344 ? 0.239 3.078 4.629 1 89.62 344 SER B O 1
ATOM 6380 N N . ASP B 1 345 ? -1.884 3.127 3.807 1 90 345 ASP B N 1
ATOM 6381 C CA . ASP B 1 345 ? -1.379 3.842 2.639 1 90 345 ASP B CA 1
ATOM 6382 C C . ASP B 1 345 ? -2.432 4.801 2.084 1 90 345 ASP B C 1
ATOM 6384 O O . ASP B 1 345 ? -2.277 5.332 0.981 1 90 345 ASP B O 1
ATOM 6388 N N . TYR B 1 346 ? -3.492 5.035 2.721 1 86 346 TYR B N 1
ATOM 6389 C CA . TYR B 1 346 ? -4.59 5.938 2.387 1 86 346 TYR B CA 1
ATOM 6390 C C . TYR B 1 346 ? -5.289 5.496 1.106 1 86 346 TYR B C 1
ATOM 6392 O O . TYR B 1 346 ? -6.289 6.09 0.7 1 86 346 TYR B O 1
ATOM 6400 N N . GLY B 1 347 ? -4.785 4.566 0.422 1 89.5 347 GLY B N 1
ATOM 6401 C CA . GLY B 1 347 ? -5.504 4.055 -0.735 1 89.5 347 GLY B CA 1
ATOM 6402 C C . GLY B 1 347 ? -4.613 3.836 -1.943 1 89.5 347 GLY B C 1
ATOM 6403 O O . GLY B 1 347 ? -3.451 4.254 -1.947 1 89.5 347 GLY B O 1
ATOM 6404 N N . SER B 1 348 ? -5.211 3.221 -2.959 1 93.38 348 SER B N 1
ATOM 6405 C CA . SER B 1 348 ? -4.535 2.967 -4.227 1 93.38 348 SER B CA 1
ATOM 6406 C C . SER B 1 348 ? -4.52 4.215 -5.105 1 93.38 348 SER B C 1
ATOM 6408 O O . SER B 1 348 ? -5.348 5.109 -4.934 1 93.38 348 SER B O 1
ATOM 6410 N N . SER B 1 349 ? -3.629 4.234 -6.027 1 96 349 SER B N 1
ATOM 6411 C CA . SER B 1 349 ? -3.49 5.348 -6.965 1 96 349 SER B CA 1
ATOM 6412 C C . SER B 1 349 ? -4.812 5.648 -7.664 1 96 349 SER B C 1
ATOM 6414 O O . SER B 1 349 ? -5.445 4.75 -8.219 1 96 349 SER B O 1
ATOM 6416 N N . SER B 1 350 ? -5.195 6.922 -7.652 1 96.44 350 SER B N 1
ATOM 6417 C CA . SER B 1 350 ? -6.395 7.34 -8.375 1 96.44 350 SER B CA 1
ATOM 6418 C C . SER B 1 350 ? -6.254 7.102 -9.875 1 96.44 350 SER B C 1
ATOM 6420 O O . SER B 1 350 ? -7.203 6.668 -10.531 1 96.44 350 SER B O 1
ATOM 6422 N N . LEU B 1 351 ? -5.074 7.363 -10.422 1 96.69 351 LEU B N 1
ATOM 6423 C CA . LEU B 1 351 ? -4.836 7.188 -11.852 1 96.69 351 LEU B CA 1
ATOM 6424 C C . LEU B 1 351 ? -5.055 5.734 -12.266 1 96.69 351 LEU B C 1
ATOM 6426 O O . LEU B 1 351 ? -5.699 5.465 -13.281 1 96.69 351 LEU B O 1
ATOM 6430 N N . SER B 1 352 ? -4.488 4.852 -11.492 1 97.5 352 SER B N 1
ATOM 6431 C CA . SER B 1 352 ? -4.672 3.434 -11.773 1 97.5 352 SER B CA 1
ATOM 6432 C C . SER B 1 352 ? -6.141 3.035 -11.68 1 97.5 352 SER B C 1
ATOM 6434 O O . SER B 1 352 ? -6.613 2.203 -12.453 1 97.5 352 SER B O 1
ATOM 6436 N N . GLN B 1 353 ? -6.828 3.598 -10.688 1 98 353 GLN B N 1
ATOM 6437 C CA . GLN B 1 353 ? -8.242 3.271 -10.523 1 98 353 GLN B CA 1
ATOM 6438 C C . GLN B 1 353 ? -9.07 3.791 -11.688 1 98 353 GLN B C 1
ATOM 6440 O O . GLN B 1 353 ? -10 3.121 -12.148 1 98 353 GLN B O 1
ATOM 6445 N N . TYR B 1 354 ? -8.727 5.023 -12.211 1 98 354 TYR B N 1
ATOM 6446 C CA . TYR B 1 354 ? -9.391 5.543 -13.398 1 98 354 TYR B CA 1
ATOM 6447 C C . TYR B 1 354 ? -9.141 4.645 -14.602 1 98 354 TYR B C 1
ATOM 6449 O O . TYR B 1 354 ? -10.07 4.324 -15.352 1 98 354 TYR B O 1
ATOM 6457 N N . ALA B 1 355 ? -7.898 4.254 -14.758 1 98.12 355 ALA B N 1
ATOM 6458 C CA . ALA B 1 355 ? -7.555 3.371 -15.867 1 98.12 355 ALA B CA 1
ATOM 6459 C C . ALA B 1 355 ? -8.305 2.045 -15.766 1 98.12 355 ALA B C 1
ATOM 6461 O O . ALA B 1 355 ? -8.852 1.56 -16.75 1 98.12 355 ALA B O 1
ATOM 6462 N N . ALA B 1 356 ? -8.312 1.481 -14.594 1 98.31 356 ALA B N 1
ATOM 6463 C CA . ALA B 1 356 ? -9.008 0.217 -14.367 1 98.31 356 ALA B CA 1
ATOM 6464 C C . ALA B 1 356 ? -10.492 0.347 -14.672 1 98.31 356 ALA B C 1
ATOM 6466 O O . ALA B 1 356 ? -11.102 -0.564 -15.242 1 98.31 356 ALA B O 1
ATOM 6467 N N . THR B 1 357 ? -11.062 1.479 -14.219 1 98.44 357 THR B N 1
ATOM 6468 C CA . THR B 1 357 ? -12.469 1.735 -14.5 1 98.44 357 THR B CA 1
ATOM 6469 C C . THR B 1 357 ? -12.734 1.724 -16 1 98.44 357 THR B C 1
ATOM 6471 O O . THR B 1 357 ? -13.688 1.095 -16.469 1 98.44 357 THR B O 1
ATOM 6474 N N . GLU B 1 358 ? -11.875 2.389 -16.75 1 98.25 358 GLU B N 1
ATOM 6475 C CA . GLU B 1 358 ? -12.023 2.451 -18.203 1 98.25 358 GLU B CA 1
ATOM 6476 C C . GLU B 1 358 ? -11.906 1.065 -18.828 1 98.25 358 GLU B C 1
ATOM 6478 O O . GLU B 1 358 ? -12.672 0.72 -19.734 1 98.25 358 GLU B O 1
ATOM 6483 N N . TRP B 1 359 ? -11 0.296 -18.391 1 98.44 359 TRP B N 1
ATOM 6484 C CA . TRP B 1 359 ? -10.82 -1.057 -18.906 1 98.44 359 TRP B CA 1
ATOM 6485 C C . TRP B 1 359 ? -12.086 -1.886 -18.719 1 98.44 359 TRP B C 1
ATOM 6487 O O . TRP B 1 359 ? -12.508 -2.604 -19.625 1 98.44 359 TRP B O 1
ATOM 6497 N N . LEU B 1 360 ? -12.703 -1.784 -17.562 1 98.06 360 LEU B N 1
ATOM 6498 C CA . LEU B 1 360 ? -13.852 -2.623 -17.219 1 98.06 360 LEU B CA 1
ATOM 6499 C C . LEU B 1 360 ? -15.109 -2.133 -17.938 1 98.06 360 LEU B C 1
ATOM 6501 O O . LEU B 1 360 ? -15.992 -2.928 -18.25 1 98.06 360 LEU B O 1
ATOM 6505 N N . THR B 1 361 ? -15.203 -0.83 -18.188 1 97.81 361 THR B N 1
ATOM 6506 C CA . THR B 1 361 ? -16.469 -0.272 -18.656 1 97.81 361 THR B CA 1
ATOM 6507 C C . THR B 1 361 ? -16.469 -0.14 -20.172 1 97.81 361 THR B C 1
ATOM 6509 O O . THR B 1 361 ? -17.531 -0.048 -20.797 1 97.81 361 THR B O 1
ATOM 6512 N N . SER B 1 362 ? -15.336 -0.194 -20.859 1 97.06 362 SER B N 1
ATOM 6513 C CA . SER B 1 362 ? -15.258 0.055 -22.297 1 97.06 362 SER B CA 1
ATOM 6514 C C . SER B 1 362 ? -15.375 -1.242 -23.094 1 97.06 362 SER B C 1
ATOM 6516 O O . SER B 1 362 ? -15.539 -1.217 -24.312 1 97.06 362 SER B O 1
ATOM 6518 N N . GLY B 1 363 ? -15.242 -2.412 -22.453 1 95.5 363 GLY B N 1
ATOM 6519 C CA . GLY B 1 363 ? -15.234 -3.686 -23.156 1 95.5 363 GLY B CA 1
ATOM 6520 C C . GLY B 1 363 ? -13.844 -4.141 -23.562 1 95.5 363 GLY B C 1
ATOM 6521 O O . GLY B 1 363 ? -13.648 -5.301 -23.922 1 95.5 363 GLY B O 1
ATOM 6522 N N . LEU B 1 364 ? -12.875 -3.295 -23.391 1 97.69 364 LEU B N 1
ATOM 6523 C CA . LEU B 1 364 ? -11.508 -3.586 -23.781 1 97.69 364 LEU B CA 1
ATOM 6524 C C . LEU B 1 364 ? -10.953 -4.773 -23 1 97.69 364 LEU B C 1
ATOM 6526 O O . LEU B 1 364 ? -10.156 -5.555 -23.531 1 97.69 364 LEU B O 1
ATOM 6530 N N . TYR B 1 365 ? -11.391 -4.898 -21.797 1 97.75 365 TYR B N 1
ATOM 6531 C CA . TYR B 1 365 ? -10.867 -5.969 -20.953 1 97.75 365 TYR B CA 1
ATOM 6532 C C . TYR B 1 365 ? -11.258 -7.336 -21.5 1 97.75 365 TYR B C 1
ATOM 6534 O O . TYR B 1 365 ? -10.414 -8.227 -21.609 1 97.75 365 TYR B O 1
ATOM 6542 N N . GLU B 1 366 ? -12.492 -7.488 -21.844 1 96.56 366 GLU B N 1
ATOM 6543 C CA . GLU B 1 366 ? -12.961 -8.758 -22.391 1 96.56 366 GLU B CA 1
ATOM 6544 C C . GLU B 1 366 ? -12.258 -9.086 -23.703 1 96.56 366 GLU B C 1
ATOM 6546 O O . GLU B 1 366 ? -11.906 -10.242 -23.953 1 96.56 366 GLU B O 1
ATOM 6551 N N . GLU B 1 367 ? -12.102 -8.094 -24.5 1 97.5 367 GLU B N 1
ATOM 6552 C CA . GLU B 1 367 ? -11.375 -8.281 -25.766 1 97.5 367 GLU B CA 1
ATOM 6553 C C . GLU B 1 367 ? -9.938 -8.727 -25.5 1 97.5 367 GLU B C 1
ATOM 6555 O O . GLU B 1 367 ? -9.438 -9.633 -26.172 1 97.5 367 GLU B O 1
ATOM 6560 N N . HIS B 1 368 ? -9.352 -8.07 -24.578 1 98 368 HIS B N 1
ATOM 6561 C CA . HIS B 1 368 ? -7.973 -8.391 -24.234 1 98 368 HIS B CA 1
ATOM 6562 C C . HIS B 1 368 ? -7.852 -9.828 -23.719 1 98 368 HIS B C 1
ATOM 6564 O O . HIS B 1 368 ? -6.906 -10.531 -24.078 1 98 368 HIS B O 1
ATOM 6570 N N . LEU B 1 369 ? -8.797 -10.273 -22.953 1 97.56 369 LEU B N 1
ATOM 6571 C CA . LEU B 1 369 ? -8.766 -11.617 -22.391 1 97.56 369 LEU B CA 1
ATOM 6572 C C . LEU B 1 369 ? -8.797 -12.672 -23.5 1 97.56 369 LEU B C 1
ATOM 6574 O O . LEU B 1 369 ? -8.156 -13.719 -23.375 1 97.56 369 LEU B O 1
ATOM 6578 N N . THR B 1 370 ? -9.539 -12.398 -24.516 1 97.5 370 THR B N 1
ATOM 6579 C CA . THR B 1 370 ? -9.586 -13.32 -25.656 1 97.5 370 THR B CA 1
ATOM 6580 C C . THR B 1 370 ? -8.195 -13.484 -26.266 1 97.5 370 THR B C 1
ATOM 6582 O O . THR B 1 370 ? -7.758 -14.609 -26.516 1 97.5 370 THR B O 1
ATOM 6585 N N . THR B 1 371 ? -7.527 -12.375 -26.406 1 97.31 371 THR B N 1
ATOM 6586 C CA . THR B 1 371 ? -6.191 -12.375 -27 1 97.31 371 THR B CA 1
ATOM 6587 C C . THR B 1 371 ? -5.207 -13.109 -26.094 1 97.31 371 THR B C 1
ATOM 6589 O O . THR B 1 371 ? -4.395 -13.906 -26.578 1 97.31 371 THR B O 1
ATOM 6592 N N . ILE B 1 372 ? -5.305 -12.867 -24.844 1 97.31 372 ILE B N 1
ATOM 6593 C CA . ILE B 1 372 ? -4.367 -13.445 -23.891 1 97.31 372 ILE B CA 1
ATOM 6594 C C . ILE B 1 372 ? -4.582 -14.953 -23.812 1 97.31 372 ILE B C 1
ATOM 6596 O O . ILE B 1 372 ? -3.617 -15.719 -23.75 1 97.31 372 ILE B O 1
ATOM 6600 N N . ARG B 1 373 ? -5.824 -15.414 -23.812 1 98.12 373 ARG B N 1
ATOM 6601 C CA . ARG B 1 373 ? -6.113 -16.844 -23.719 1 98.12 373 ARG B CA 1
ATOM 6602 C C . ARG B 1 373 ? -5.57 -17.594 -24.938 1 98.12 373 ARG B C 1
ATOM 6604 O O . ARG B 1 373 ? -4.984 -18.672 -24.797 1 98.12 373 ARG B O 1
ATOM 6611 N N . GLU B 1 374 ? -5.715 -17.016 -26.062 1 98.06 374 GLU B N 1
ATOM 6612 C CA . GLU B 1 374 ? -5.176 -17.625 -27.266 1 98.06 374 GLU B CA 1
ATOM 6613 C C . GLU B 1 374 ? -3.654 -17.734 -27.203 1 98.06 374 GLU B C 1
ATOM 6615 O O . GLU B 1 374 ? -3.084 -18.766 -27.547 1 98.06 374 GLU B O 1
ATOM 6620 N N . ALA B 1 375 ? -3.057 -16.641 -26.797 1 98.12 375 ALA B N 1
ATOM 6621 C CA . ALA B 1 375 ? -1.601 -16.625 -26.672 1 98.12 375 ALA B CA 1
ATOM 6622 C C . ALA B 1 375 ? -1.118 -17.656 -25.656 1 98.12 375 ALA B C 1
ATOM 6624 O O . ALA B 1 375 ? -0.111 -18.328 -25.875 1 98.12 375 ALA B O 1
ATOM 6625 N N . LEU B 1 376 ? -1.831 -17.734 -24.547 1 98.31 376 LEU B N 1
ATOM 6626 C CA . LEU B 1 376 ? -1.427 -18.656 -23.484 1 98.31 376 LEU B CA 1
ATOM 6627 C C . LEU B 1 376 ? -1.628 -20.109 -23.906 1 98.31 376 LEU B C 1
ATOM 6629 O O . LEU B 1 376 ? -0.855 -20.984 -23.531 1 98.31 376 LEU B O 1
ATOM 6633 N N . ILE B 1 377 ? -2.695 -20.375 -24.703 1 98.38 377 ILE B N 1
ATOM 6634 C CA . ILE B 1 377 ? -2.918 -21.703 -25.219 1 98.38 377 ILE B CA 1
ATOM 6635 C C . ILE B 1 377 ? -1.73 -22.125 -26.094 1 98.38 377 ILE B C 1
ATOM 6637 O O . ILE B 1 377 ? -1.217 -23.234 -25.969 1 98.38 377 ILE B O 1
ATOM 6641 N N . TYR B 1 378 ? -1.312 -21.25 -26.922 1 98.31 378 TYR B N 1
ATOM 6642 C CA . TYR B 1 378 ? -0.17 -21.531 -27.781 1 98.31 378 TYR B CA 1
ATOM 6643 C C . TYR B 1 378 ? 1.097 -21.734 -26.953 1 98.31 378 TYR B C 1
ATOM 6645 O O . TYR B 1 378 ? 1.84 -22.703 -27.188 1 98.31 378 TYR B O 1
ATOM 6653 N N . ARG B 1 379 ? 1.379 -20.859 -26.016 1 98.38 379 ARG B N 1
ATOM 6654 C CA . ARG B 1 379 ? 2.559 -20.953 -25.172 1 98.38 379 ARG B CA 1
ATOM 6655 C C . ARG B 1 379 ? 2.547 -22.25 -24.359 1 98.38 379 ARG B C 1
ATOM 6657 O O . ARG B 1 379 ? 3.582 -22.906 -24.219 1 98.38 379 ARG B O 1
ATOM 6664 N N . ARG B 1 380 ? 1.36 -22.578 -23.844 1 98.19 380 ARG B N 1
ATOM 6665 C CA . ARG B 1 380 ? 1.231 -23.844 -23.125 1 98.19 380 ARG B CA 1
ATOM 6666 C C . ARG B 1 380 ? 1.601 -25.016 -24.031 1 98.19 380 ARG B C 1
ATOM 6668 O O . ARG B 1 380 ? 2.289 -25.953 -23.594 1 98.19 380 ARG B O 1
ATOM 6675 N N . THR B 1 381 ? 1.099 -24.984 -25.219 1 98.25 381 THR B N 1
ATOM 6676 C CA . THR B 1 381 ? 1.366 -26.062 -26.172 1 98.25 381 THR B CA 1
ATOM 6677 C C . THR B 1 381 ? 2.865 -26.203 -26.422 1 98.25 381 THR B C 1
ATOM 6679 O O . THR B 1 381 ? 3.412 -27.297 -26.344 1 98.25 381 THR B O 1
ATOM 6682 N N . LEU B 1 382 ? 3.531 -25.078 -26.688 1 98.12 382 LEU B N 1
ATOM 6683 C CA . LEU B 1 382 ? 4.973 -25.078 -26.922 1 98.12 382 LEU B CA 1
ATOM 6684 C C . LEU B 1 382 ? 5.719 -25.594 -25.703 1 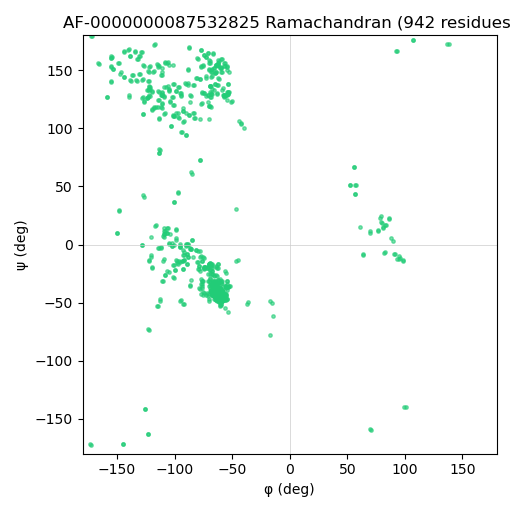98.12 382 LEU B C 1
ATOM 6686 O O . LEU B 1 382 ? 6.664 -26.375 -25.828 1 98.12 382 LEU B O 1
ATOM 6690 N N . PHE B 1 383 ? 5.293 -25.141 -24.641 1 98.38 383 PHE B N 1
ATOM 6691 C CA . PHE B 1 383 ? 5.938 -25.484 -23.375 1 98.38 383 PHE B CA 1
ATOM 6692 C C . PHE B 1 383 ? 5.812 -26.969 -23.094 1 98.38 383 PHE B C 1
ATOM 6694 O O . PHE B 1 383 ? 6.793 -27.625 -22.734 1 98.38 383 PHE B O 1
ATOM 6701 N N . VAL B 1 384 ? 4.652 -27.516 -23.234 1 98.38 384 VAL B N 1
ATOM 6702 C CA . VAL B 1 384 ? 4.383 -28.922 -22.984 1 98.38 384 VAL B CA 1
ATOM 6703 C C . VAL B 1 384 ? 5.164 -29.781 -23.984 1 98.38 384 VAL B C 1
ATOM 6705 O O . VAL B 1 384 ? 5.707 -30.828 -23.609 1 98.38 384 VAL B O 1
ATOM 6708 N N . GLN B 1 385 ? 5.207 -29.328 -25.172 1 98.5 385 GLN B N 1
ATOM 6709 C CA . GLN B 1 385 ? 6.004 -30.031 -26.172 1 98.5 385 GLN B CA 1
ATOM 6710 C C . GLN B 1 385 ? 7.473 -30.094 -25.766 1 98.5 385 GLN B C 1
ATOM 6712 O O . GLN B 1 385 ? 8.117 -31.141 -25.891 1 98.5 385 GLN B O 1
ATOM 6717 N N . ALA B 1 386 ? 7.984 -28.969 -25.344 1 98.62 386 ALA B N 1
ATOM 6718 C CA . ALA B 1 386 ? 9.367 -28.922 -24.875 1 98.62 386 ALA B CA 1
ATOM 6719 C C . ALA B 1 386 ? 9.578 -29.859 -23.672 1 98.62 386 ALA B C 1
ATOM 6721 O O . ALA B 1 386 ? 10.594 -30.531 -23.578 1 98.62 386 ALA B O 1
ATOM 6722 N N . LEU B 1 387 ? 8.672 -29.844 -22.766 1 98.62 387 LEU B N 1
ATOM 6723 C CA . LEU B 1 387 ? 8.742 -30.734 -21.609 1 98.62 387 LEU B CA 1
ATOM 6724 C C . LEU B 1 387 ? 8.773 -32.188 -22.047 1 98.62 387 LEU B C 1
ATOM 6726 O O . LEU B 1 387 ? 9.586 -32.969 -21.547 1 98.62 387 LEU B O 1
ATOM 6730 N N . GLU B 1 388 ? 7.895 -32.531 -22.938 1 98.5 388 GLU B N 1
ATOM 6731 C CA . GLU B 1 388 ? 7.82 -33.906 -23.438 1 98.5 388 GLU B CA 1
ATOM 6732 C C . GLU B 1 388 ? 9.117 -34.312 -24.141 1 98.5 388 GLU B C 1
ATOM 6734 O O . GLU B 1 388 ? 9.594 -35.438 -23.969 1 98.5 388 GLU B O 1
ATOM 6739 N N . THR B 1 389 ? 9.648 -33.406 -24.828 1 98.31 389 THR B N 1
ATOM 6740 C CA . THR B 1 389 ? 10.852 -33.656 -25.609 1 98.31 389 THR B CA 1
ATOM 6741 C C . THR B 1 389 ? 12.07 -33.781 -24.703 1 98.31 389 THR B C 1
ATOM 6743 O O . THR B 1 389 ? 12.891 -34.688 -24.875 1 98.31 389 THR B O 1
ATOM 6746 N N . TYR B 1 390 ? 12.203 -32.906 -23.703 1 98.12 390 TYR B N 1
ATOM 6747 C CA . TYR B 1 390 ? 13.484 -32.812 -23.016 1 98.12 390 TYR B CA 1
ATOM 6748 C C . TYR B 1 390 ? 13.375 -33.344 -21.594 1 98.12 390 TYR B C 1
ATOM 6750 O O . TYR B 1 390 ? 14.359 -33.812 -21.031 1 98.12 390 TYR B O 1
ATOM 6758 N N . LEU B 1 391 ? 12.25 -33.219 -20.969 1 97.69 391 LEU B N 1
ATOM 6759 C CA . LEU B 1 391 ? 12.203 -33.406 -19.531 1 97.69 391 LEU B CA 1
ATOM 6760 C C . LEU B 1 391 ? 11.477 -34.688 -19.156 1 97.69 391 LEU B C 1
ATOM 6762 O O . LEU B 1 391 ? 11.555 -35.156 -18.031 1 97.69 391 LEU B O 1
ATOM 6766 N N . ALA B 1 392 ? 10.75 -35.375 -20.047 1 97.56 392 ALA B N 1
ATOM 6767 C CA . ALA B 1 392 ? 9.883 -36.531 -19.812 1 97.56 392 ALA B CA 1
ATOM 6768 C C . ALA B 1 392 ? 10.648 -37.656 -19.125 1 97.56 392 ALA B C 1
ATOM 6770 O O . ALA B 1 392 ? 10.102 -38.344 -18.281 1 97.56 392 ALA B O 1
ATOM 6771 N N . PRO B 1 393 ? 11.914 -37.844 -19.438 1 97.06 393 PRO B N 1
ATOM 6772 C CA . PRO B 1 393 ? 12.641 -38.938 -18.766 1 97.06 393 PRO B CA 1
ATOM 6773 C C . PRO B 1 393 ? 12.859 -38.656 -17.281 1 97.06 393 PRO B C 1
ATOM 6775 O O . PRO B 1 393 ? 13.094 -39.594 -16.516 1 97.06 393 PRO B O 1
ATOM 6778 N N . TYR B 1 394 ? 12.711 -37.438 -16.891 1 97.12 394 TYR B N 1
ATOM 6779 C CA . TYR B 1 394 ? 13.188 -37.094 -15.555 1 97.12 394 TYR B CA 1
ATOM 6780 C C . TYR B 1 394 ? 12.039 -36.562 -14.688 1 97.12 394 TYR B C 1
ATOM 6782 O O . TYR B 1 394 ? 12.203 -36.406 -13.477 1 97.12 394 TYR B O 1
ATOM 6790 N N . ALA B 1 395 ? 10.875 -36.312 -15.289 1 97.5 395 ALA B N 1
ATOM 6791 C CA . ALA B 1 395 ? 9.82 -35.625 -14.539 1 97.5 395 ALA B CA 1
ATOM 6792 C C . ALA B 1 395 ? 8.445 -35.969 -15.125 1 97.5 395 ALA B C 1
ATOM 6794 O O . ALA B 1 395 ? 8.344 -36.469 -16.234 1 97.5 395 ALA B O 1
ATOM 6795 N N . THR B 1 396 ? 7.41 -35.719 -14.312 1 97.62 396 THR B N 1
ATOM 6796 C CA . THR B 1 396 ? 6.016 -35.812 -14.727 1 97.62 396 THR B CA 1
ATOM 6797 C C . THR B 1 396 ? 5.27 -34.531 -14.391 1 97.62 396 THR B C 1
ATOM 6799 O O . THR B 1 396 ? 5.688 -33.781 -13.5 1 97.62 396 THR B O 1
ATOM 6802 N N . TRP B 1 397 ? 4.27 -34.25 -15.07 1 97.31 397 TRP B N 1
ATOM 6803 C CA . TRP B 1 397 ? 3.461 -33.031 -14.875 1 97.31 397 TRP B CA 1
ATOM 6804 C C . TRP B 1 397 ? 2.041 -33.25 -15.391 1 97.31 397 TRP B C 1
ATOM 6806 O O . TRP B 1 397 ? 1.764 -34.25 -16.078 1 97.31 397 TRP B O 1
ATOM 6816 N N . THR B 1 398 ? 1.146 -32.469 -14.961 1 95.88 398 THR B N 1
ATOM 6817 C CA . THR B 1 398 ? -0.193 -32.375 -15.531 1 95.88 398 THR B CA 1
ATOM 6818 C C . THR B 1 398 ? -0.34 -31.109 -16.359 1 95.88 398 THR B C 1
ATOM 6820 O O . THR B 1 398 ? 0.116 -30.031 -15.961 1 95.88 398 THR B O 1
ATOM 6823 N N . VAL B 1 399 ? -0.873 -31.266 -17.547 1 97.31 399 VAL B N 1
ATOM 6824 C CA . VAL B 1 399 ? -1.088 -30.109 -18.406 1 97.31 399 VAL B CA 1
ATOM 6825 C C . VAL B 1 399 ? -2.176 -29.219 -17.812 1 97.31 399 VAL B C 1
ATOM 6827 O O . VAL B 1 399 ? -3.303 -29.656 -17.594 1 97.31 399 VAL B O 1
ATOM 6830 N N . PRO B 1 400 ? -1.858 -28.031 -17.484 1 96.75 400 PRO B N 1
ATOM 6831 C CA . PRO B 1 400 ? -2.855 -27.156 -16.875 1 96.75 400 PRO B CA 1
ATOM 6832 C C . PRO B 1 400 ? -3.975 -26.766 -17.844 1 96.75 400 PRO B C 1
ATOM 6834 O O . PRO B 1 400 ? -3.732 -26.609 -19.047 1 96.75 400 PRO B O 1
ATOM 6837 N N . THR B 1 401 ? -5.148 -26.516 -17.344 1 97.44 401 THR B N 1
ATOM 6838 C CA . THR B 1 401 ? -6.297 -26.109 -18.141 1 97.44 401 THR B CA 1
ATOM 6839 C C . THR B 1 401 ? -6.547 -24.609 -18.031 1 97.44 401 THR B C 1
ATOM 6841 O O . THR B 1 401 ? -7.473 -24.078 -18.641 1 97.44 401 THR B O 1
ATOM 6844 N N . GLY B 1 402 ? -5.77 -23.969 -17.281 1 97.5 402 GLY B N 1
ATOM 6845 C CA . GLY B 1 402 ? -5.812 -22.531 -17.078 1 97.5 402 GLY B CA 1
ATOM 6846 C C . GLY B 1 402 ? -4.645 -22.016 -16.25 1 97.5 402 GLY B C 1
ATOM 6847 O O . GLY B 1 402 ? -3.756 -22.781 -15.875 1 97.5 402 GLY B O 1
ATOM 6848 N N . GLY B 1 403 ? -4.586 -20.672 -16.016 1 97 403 GLY B N 1
ATOM 6849 C CA . GLY B 1 403 ? -3.426 -20.062 -15.391 1 97 403 GLY B CA 1
ATOM 6850 C C . GLY B 1 403 ? -2.197 -20.047 -16.281 1 97 403 GLY B C 1
ATOM 6851 O O . GLY B 1 403 ? -2.311 -20.047 -17.5 1 97 403 GLY B O 1
ATOM 6852 N N . PHE B 1 404 ? -1.086 -19.922 -15.719 1 96.12 404 PHE B N 1
ATOM 6853 C CA . PHE B 1 404 ? 0.067 -19.922 -16.609 1 96.12 404 PHE B CA 1
ATOM 6854 C C . PHE B 1 404 ? 1.281 -20.531 -15.922 1 96.12 404 PHE B C 1
ATOM 6856 O O . PHE B 1 404 ? 2.42 -20.156 -16.203 1 96.12 404 PHE B O 1
ATOM 6863 N N . PHE B 1 405 ? 0.975 -21.484 -14.953 1 98 405 PHE B N 1
ATOM 6864 C CA . PHE B 1 405 ? 2.029 -22.25 -14.297 1 98 405 PHE B CA 1
ATOM 6865 C C . PHE B 1 405 ? 1.914 -23.719 -14.641 1 98 405 PHE B C 1
ATOM 6867 O O . PHE B 1 405 ? 0.835 -24.203 -14.992 1 98 405 PHE B O 1
ATOM 6874 N N . ILE B 1 406 ? 2.98 -24.422 -14.57 1 98.06 406 ILE B N 1
ATOM 6875 C CA . ILE B 1 406 ? 3.02 -25.875 -14.602 1 98.06 406 ILE B CA 1
ATOM 6876 C C . ILE B 1 406 ? 3.826 -26.406 -13.414 1 98.06 406 ILE B C 1
ATOM 6878 O O . ILE B 1 406 ? 4.926 -25.922 -13.141 1 98.06 406 ILE B O 1
ATOM 6882 N N . TRP B 1 407 ? 3.197 -27.266 -12.711 1 97.38 407 TRP B N 1
ATOM 6883 C CA . TRP B 1 407 ? 3.785 -27.906 -11.539 1 97.38 407 TRP B CA 1
ATOM 6884 C C . TRP B 1 407 ? 4.453 -29.219 -11.922 1 97.38 407 TRP B C 1
ATOM 6886 O O . TRP B 1 407 ? 3.777 -30.172 -12.336 1 97.38 407 TRP B O 1
ATOM 6896 N N . ILE B 1 408 ? 5.758 -29.281 -11.773 1 97.75 408 ILE B N 1
ATOM 6897 C CA . ILE B 1 408 ? 6.535 -30.391 -12.297 1 97.75 408 ILE B CA 1
ATOM 6898 C C . ILE B 1 408 ? 7.074 -31.234 -11.141 1 97.75 408 ILE B C 1
ATOM 6900 O O . ILE B 1 408 ? 7.68 -30.703 -10.211 1 97.75 408 ILE B O 1
ATOM 6904 N N . GLN B 1 409 ? 6.84 -32.5 -11.227 1 96.88 409 GLN B N 1
ATOM 6905 C CA . GLN B 1 409 ? 7.387 -33.438 -10.258 1 96.88 409 GLN B CA 1
ATOM 6906 C C . GLN B 1 409 ? 8.602 -34.156 -10.828 1 96.88 409 GLN B C 1
ATOM 6908 O O . GLN B 1 409 ? 8.492 -34.906 -11.82 1 96.88 409 GLN B O 1
ATOM 6913 N N . LEU B 1 410 ? 9.695 -34 -10.18 1 97.06 410 LEU B N 1
ATOM 6914 C CA . LEU B 1 410 ? 10.906 -34.719 -10.562 1 97.06 410 LEU B CA 1
ATOM 6915 C C . LEU B 1 410 ? 10.859 -36.156 -10.07 1 97.06 410 LEU B C 1
ATOM 6917 O O . LEU B 1 410 ? 10.391 -36.406 -8.969 1 97.06 410 LEU B O 1
ATOM 6921 N N . HIS B 1 411 ? 11.367 -37.062 -10.875 1 96.12 411 HIS B N 1
ATOM 6922 C CA . HIS B 1 411 ? 11.414 -38.469 -10.484 1 96.12 411 HIS B CA 1
ATOM 6923 C C . HIS B 1 411 ? 12.352 -38.656 -9.297 1 96.12 411 HIS B C 1
ATOM 6925 O O . HIS B 1 411 ? 12.109 -39.531 -8.461 1 96.12 411 HIS B O 1
ATOM 6931 N N . GLN B 1 412 ? 13.359 -37.906 -9.266 1 94.81 412 GLN B N 1
ATOM 6932 C CA . GLN B 1 412 ? 14.32 -37.906 -8.172 1 94.81 412 GLN B CA 1
ATOM 6933 C C . GLN B 1 412 ? 14.438 -36.562 -7.512 1 94.81 412 GLN B C 1
ATOM 6935 O O . GLN B 1 412 ? 14.57 -35.531 -8.203 1 94.81 412 GLN B O 1
ATOM 6940 N N . ALA B 1 413 ? 14.445 -36.625 -6.207 1 93.81 413 ALA B N 1
ATOM 6941 C CA . ALA B 1 413 ? 14.516 -35.375 -5.461 1 93.81 413 ALA B CA 1
ATOM 6942 C C . ALA B 1 413 ? 15.883 -34.719 -5.625 1 93.81 413 ALA B C 1
ATOM 6944 O O . ALA B 1 413 ? 16.906 -35.406 -5.633 1 93.81 413 ALA B O 1
ATOM 6945 N N . ILE B 1 414 ? 15.836 -33.469 -5.828 1 93.25 414 ILE B N 1
ATOM 6946 C CA . ILE B 1 414 ? 17.031 -32.656 -5.871 1 93.25 414 ILE B CA 1
ATOM 6947 C C . ILE B 1 414 ? 16.922 -31.531 -4.832 1 93.25 414 ILE B C 1
ATOM 6949 O O . ILE B 1 414 ? 15.844 -30.953 -4.633 1 93.25 414 ILE B O 1
ATOM 6953 N N . ASP B 1 415 ? 18.016 -31.234 -4.18 1 91.69 415 ASP B N 1
ATOM 6954 C CA . ASP B 1 415 ? 18.031 -30.141 -3.207 1 91.69 415 ASP B CA 1
ATOM 6955 C C . ASP B 1 415 ? 17.594 -28.828 -3.844 1 91.69 415 ASP B C 1
ATOM 6957 O O . ASP B 1 415 ? 18.125 -28.422 -4.875 1 91.69 415 ASP B O 1
ATOM 6961 N N . ALA B 1 416 ? 16.641 -28.188 -3.203 1 91.69 416 ALA B N 1
ATOM 6962 C CA . ALA B 1 416 ? 16 -27 -3.764 1 91.69 416 ALA B CA 1
ATOM 6963 C C . ALA B 1 416 ? 17 -25.875 -3.975 1 91.69 416 ALA B C 1
ATOM 6965 O O . ALA B 1 416 ? 17 -25.219 -5.01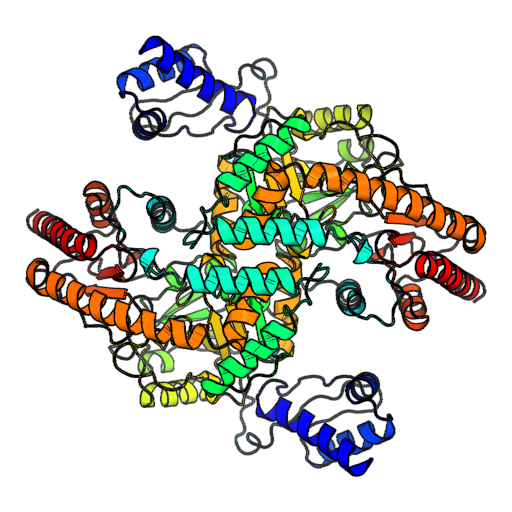6 1 91.69 416 ALA B O 1
ATOM 6966 N N . ARG B 1 417 ? 17.797 -25.625 -3.016 1 90.56 417 ARG B N 1
ATOM 6967 C CA . ARG B 1 417 ? 18.781 -24.547 -3.094 1 90.56 417 ARG B CA 1
ATOM 6968 C C . ARG B 1 417 ? 19.797 -24.812 -4.191 1 90.56 417 ARG B C 1
ATOM 6970 O O . ARG B 1 417 ? 20.172 -23.906 -4.934 1 90.56 417 ARG B O 1
ATOM 6977 N N . SER B 1 418 ? 20.266 -26.016 -4.238 1 91.19 418 SER B N 1
ATOM 6978 C CA . SER B 1 418 ? 21.219 -26.422 -5.27 1 91.19 418 SER B CA 1
ATOM 6979 C C . SER B 1 418 ? 20.625 -26.281 -6.664 1 91.19 418 SER B C 1
ATOM 6981 O O . SER B 1 418 ? 21.266 -25.734 -7.566 1 91.19 418 SER B O 1
ATOM 6983 N N . LEU B 1 419 ? 19.453 -26.781 -6.789 1 93.94 419 LEU B N 1
ATOM 6984 C CA . LEU B 1 419 ? 18.766 -26.688 -8.078 1 93.94 419 LEU B CA 1
ATOM 6985 C C . LEU B 1 419 ? 18.625 -25.219 -8.5 1 93.94 419 LEU B C 1
ATOM 6987 O O . LEU B 1 419 ? 18.875 -24.875 -9.656 1 93.94 419 LEU B O 1
ATOM 6991 N N . PHE B 1 420 ? 18.203 -24.391 -7.598 1 94.38 420 PHE B N 1
ATOM 6992 C CA . PHE B 1 420 ? 18 -22.969 -7.859 1 94.38 420 PHE B CA 1
ATOM 6993 C C . PHE B 1 420 ? 19.297 -22.312 -8.297 1 94.38 420 PHE B C 1
ATOM 6995 O O . PHE B 1 420 ? 19.344 -21.578 -9.289 1 94.38 420 PHE B O 1
ATOM 7002 N N . SER B 1 421 ? 20.328 -22.562 -7.547 1 93.88 421 SER B N 1
ATOM 7003 C CA . SER B 1 421 ? 21.625 -21.969 -7.832 1 93.88 421 SER B CA 1
ATOM 7004 C C . SER B 1 421 ? 22.156 -22.422 -9.195 1 93.88 421 SER B C 1
ATOM 7006 O O . SER B 1 421 ? 22.656 -21.609 -9.969 1 93.88 421 SER B O 1
ATOM 7008 N N . GLN B 1 422 ? 22.062 -23.672 -9.469 1 94.75 422 GLN B N 1
ATOM 7009 C CA . GLN B 1 422 ? 22.516 -24.219 -10.742 1 94.75 422 GLN B CA 1
ATOM 7010 C C . GLN B 1 422 ? 21.719 -23.625 -11.906 1 94.75 422 GLN B C 1
ATOM 7012 O O . GLN B 1 422 ? 22.281 -23.328 -12.961 1 94.75 422 GLN B O 1
ATOM 7017 N N . ALA B 1 423 ? 20.422 -23.562 -11.734 1 97.19 423 ALA B N 1
ATOM 7018 C CA . ALA B 1 423 ? 19.578 -22.969 -12.773 1 97.19 423 ALA B CA 1
ATOM 7019 C C . ALA B 1 423 ? 19.984 -21.516 -13.047 1 97.19 423 ALA B C 1
ATOM 7021 O O . ALA B 1 423 ? 20.125 -21.109 -14.203 1 97.19 423 ALA B O 1
ATOM 7022 N N . LYS B 1 424 ? 20.125 -20.75 -11.977 1 95.19 424 LYS B N 1
ATOM 7023 C CA . LYS B 1 424 ? 20.516 -19.359 -12.102 1 95.19 424 LYS B CA 1
ATOM 7024 C C . LYS B 1 424 ? 21.859 -19.219 -12.82 1 95.19 424 LYS B C 1
ATOM 7026 O O . LYS B 1 424 ? 22.016 -18.359 -13.688 1 95.19 424 LYS B O 1
ATOM 7031 N N . GLU B 1 425 ? 22.781 -20.062 -12.469 1 92.94 425 GLU B N 1
ATOM 7032 C CA . GLU B 1 425 ? 24.094 -20.078 -13.109 1 92.94 425 GLU B CA 1
ATOM 7033 C C . GLU B 1 425 ? 23.984 -20.406 -14.594 1 92.94 425 GLU B C 1
ATOM 7035 O O . GLU B 1 425 ? 24.75 -19.891 -15.406 1 92.94 425 GLU B O 1
ATOM 7040 N N . ALA B 1 426 ? 23.047 -21.203 -14.883 1 95.75 426 ALA B N 1
ATOM 7041 C CA . ALA B 1 426 ? 22.828 -21.594 -16.266 1 95.75 426 ALA B CA 1
ATOM 7042 C C . ALA B 1 426 ? 21.969 -20.578 -17.016 1 95.75 426 ALA B C 1
ATOM 7044 O O . ALA B 1 426 ? 21.562 -20.828 -18.156 1 95.75 426 ALA B O 1
ATOM 7045 N N . GLY B 1 427 ? 21.609 -19.5 -16.391 1 96.44 427 GLY B N 1
ATOM 7046 C CA . GLY B 1 427 ? 20.859 -18.438 -17.031 1 96.44 427 GLY B CA 1
ATOM 7047 C C . GLY B 1 427 ? 19.359 -18.656 -17 1 96.44 427 GLY B C 1
ATOM 7048 O O . GLY B 1 427 ? 18.625 -18.156 -17.859 1 96.44 427 GLY B O 1
ATOM 7049 N N . LEU B 1 428 ? 18.938 -19.453 -16.062 1 97.25 428 LEU B N 1
ATOM 7050 C CA . LEU B 1 428 ? 17.531 -19.812 -15.953 1 97.25 428 LEU B CA 1
ATOM 7051 C C . LEU B 1 428 ? 17 -19.469 -14.562 1 97.25 428 LEU B C 1
ATOM 7053 O O . LEU B 1 428 ? 17.656 -19.734 -13.562 1 97.25 428 LEU B O 1
ATOM 7057 N N . LEU B 1 429 ? 15.828 -18.812 -14.508 1 97.38 429 LEU B N 1
ATOM 7058 C CA . LEU B 1 429 ? 15.172 -18.578 -13.219 1 97.38 429 LEU B CA 1
ATOM 7059 C C . LEU B 1 429 ? 13.922 -19.438 -13.078 1 97.38 429 LEU B C 1
ATOM 7061 O O . LEU B 1 429 ? 13.094 -19.484 -13.992 1 97.38 429 LEU B O 1
ATOM 7065 N N . LEU B 1 430 ? 13.844 -20.156 -12 1 97.31 430 LEU B N 1
ATOM 7066 C CA . LEU B 1 430 ? 12.695 -21.016 -11.695 1 97.31 430 LEU B CA 1
ATOM 7067 C C . LEU B 1 430 ? 12.344 -20.953 -10.211 1 97.31 430 LEU B C 1
ATOM 7069 O O . LEU B 1 430 ? 13.086 -20.375 -9.422 1 97.31 430 LEU B O 1
ATOM 7073 N N . ASN B 1 431 ? 11.172 -21.469 -9.828 1 97 431 ASN B N 1
ATOM 7074 C CA . ASN B 1 431 ? 10.758 -21.531 -8.438 1 97 431 ASN B CA 1
ATOM 7075 C C . ASN B 1 431 ? 10.789 -22.969 -7.902 1 97 431 ASN B C 1
ATOM 7077 O O . ASN B 1 431 ? 9.969 -23.797 -8.305 1 97 431 ASN B O 1
ATOM 7081 N N . PRO B 1 432 ? 11.703 -23.234 -6.961 1 95.81 432 PRO B N 1
ATOM 7082 C CA . PRO B 1 432 ? 11.594 -24.531 -6.305 1 95.81 432 PRO B CA 1
ATOM 7083 C C . PRO B 1 432 ? 10.312 -24.688 -5.492 1 95.81 432 PRO B C 1
ATOM 7085 O O . PRO B 1 432 ? 9.812 -23.703 -4.93 1 95.81 432 PRO B O 1
ATOM 7088 N N . GLY B 1 433 ? 9.859 -25.906 -5.461 1 96.06 433 GLY B N 1
ATOM 7089 C CA . GLY B 1 433 ? 8.609 -26.172 -4.773 1 96.06 433 GLY B CA 1
ATOM 7090 C C . GLY B 1 433 ? 8.672 -25.859 -3.289 1 96.06 433 GLY B C 1
ATOM 7091 O O . GLY B 1 433 ? 7.641 -25.594 -2.662 1 96.06 433 GLY B O 1
ATOM 7092 N N . SER B 1 434 ? 9.852 -25.797 -2.74 1 94 434 SER B N 1
ATOM 7093 C CA . SER B 1 434 ? 10.047 -25.578 -1.309 1 94 434 SER B CA 1
ATOM 7094 C C . SER B 1 434 ? 9.523 -24.219 -0.876 1 94 434 SER B C 1
ATOM 7096 O O . SER B 1 434 ? 9.117 -24.031 0.273 1 94 434 SER B O 1
ATOM 7098 N N . ILE B 1 435 ? 9.492 -23.281 -1.761 1 93.5 435 ILE B N 1
ATOM 7099 C CA . ILE B 1 435 ? 9.047 -21.938 -1.39 1 93.5 435 ILE B CA 1
ATOM 7100 C C . ILE B 1 435 ? 7.543 -21.953 -1.114 1 93.5 435 ILE B C 1
ATOM 7102 O O . ILE B 1 435 ? 7.012 -21.031 -0.486 1 93.5 435 ILE B O 1
ATOM 7106 N N . TYR B 1 436 ? 6.879 -23.047 -1.591 1 95.94 436 TYR B N 1
ATOM 7107 C CA . TYR B 1 436 ? 5.441 -23.172 -1.377 1 95.94 436 TYR B CA 1
ATOM 7108 C C . TYR B 1 436 ? 5.145 -24.234 -0.325 1 95.94 436 TYR B C 1
ATOM 7110 O O . TYR B 1 436 ? 4.02 -24.734 -0.24 1 95.94 436 TYR B O 1
ATOM 7118 N N . ALA B 1 437 ? 6.211 -24.703 0.364 1 91.06 437 ALA B N 1
ATOM 7119 C CA . ALA B 1 437 ? 6.152 -25.656 1.47 1 91.06 437 ALA B CA 1
ATOM 7120 C C . ALA B 1 437 ? 5.988 -27.078 0.956 1 91.06 437 ALA B C 1
ATOM 7122 O O . ALA B 1 437 ? 5.414 -27.938 1.642 1 91.06 437 ALA B O 1
ATOM 7123 N N . GLU B 1 438 ? 6.418 -27.297 -0.25 1 84.5 438 GLU B N 1
ATOM 7124 C CA . GLU B 1 438 ? 6.531 -28.672 -0.711 1 84.5 438 GLU B CA 1
ATOM 7125 C C . GLU B 1 438 ? 7.711 -29.375 -0.052 1 84.5 438 GLU B C 1
ATOM 7127 O O . GLU B 1 438 ? 8.844 -28.906 -0.138 1 84.5 438 GLU B O 1
ATOM 7132 N N . PRO B 1 439 ? 7.523 -30.531 0.542 1 79 439 PRO B N 1
ATOM 7133 C CA . PRO B 1 439 ? 8.547 -31.094 1.421 1 79 439 PRO B CA 1
ATOM 7134 C C . PRO B 1 439 ? 9.602 -31.891 0.656 1 79 439 PRO B C 1
ATOM 7136 O O . PRO B 1 439 ? 10.727 -32.062 1.147 1 79 439 PRO B O 1
ATOM 7139 N N . SER B 1 440 ? 9.422 -32.531 -0.41 1 75.5 440 SER B N 1
ATOM 7140 C CA . SER B 1 440 ? 10.203 -33.625 -1.017 1 75.5 440 SER B CA 1
ATOM 7141 C C . SER B 1 440 ? 11.375 -33.062 -1.824 1 75.5 440 SER B C 1
ATOM 7143 O O . SER B 1 440 ? 12.352 -33.75 -2.072 1 75.5 440 SER B O 1
ATOM 7145 N N . GLY B 1 441 ? 11.492 -31.812 -2.104 1 81 441 GLY B N 1
ATOM 7146 C CA . GLY B 1 441 ? 12.438 -31.266 -3.068 1 81 441 GLY B CA 1
ATOM 7147 C C . GLY B 1 441 ? 12.211 -31.781 -4.477 1 81 441 GLY B C 1
ATOM 7148 O O . GLY B 1 441 ? 13.102 -31.703 -5.324 1 81 441 GLY B O 1
ATOM 7149 N N . SER B 1 442 ? 11.18 -32.344 -4.816 1 92.44 442 SER B N 1
ATOM 7150 C CA . SER B 1 442 ? 10.891 -32.969 -6.09 1 92.44 442 SER B CA 1
ATOM 7151 C C . SER B 1 442 ? 9.969 -32.125 -6.949 1 92.44 442 SER B C 1
ATOM 7153 O O . SER B 1 442 ? 9.5 -32.562 -7.996 1 92.44 442 SER B O 1
ATOM 7155 N N . TYR B 1 443 ? 9.75 -30.938 -6.508 1 96.38 443 TYR B N 1
ATOM 7156 C CA . TYR B 1 443 ? 8.773 -30.172 -7.277 1 96.38 443 TYR B CA 1
ATOM 7157 C C . TYR B 1 443 ? 9.336 -28.812 -7.664 1 96.38 443 TYR B C 1
ATOM 7159 O O . TYR B 1 443 ? 10.062 -28.188 -6.883 1 96.38 443 TYR B O 1
ATOM 7167 N N . ILE B 1 444 ? 9.008 -28.406 -8.883 1 97 444 ILE B N 1
ATOM 7168 C CA . ILE B 1 444 ? 9.328 -27.078 -9.391 1 97 444 ILE B CA 1
ATOM 7169 C C . ILE B 1 444 ? 8.094 -26.469 -10.039 1 97 444 ILE B C 1
ATOM 7171 O O . ILE B 1 444 ? 7.285 -27.172 -10.648 1 97 444 ILE B O 1
ATOM 7175 N N . ARG B 1 445 ? 7.914 -25.203 -9.82 1 97.88 445 ARG B N 1
ATOM 7176 C CA . ARG B 1 445 ? 6.891 -24.469 -10.57 1 97.88 445 ARG B CA 1
ATOM 7177 C C . ARG B 1 445 ? 7.512 -23.641 -11.688 1 97.88 445 ARG B C 1
ATOM 7179 O O . ARG B 1 445 ? 8.406 -22.828 -11.445 1 97.88 445 ARG B O 1
ATOM 7186 N N . LEU B 1 446 ? 7.039 -23.812 -12.875 1 98.38 446 LEU B N 1
ATOM 7187 C CA . LEU B 1 446 ? 7.48 -23.016 -14.016 1 98.38 446 LEU B CA 1
ATOM 7188 C C . LEU B 1 446 ? 6.324 -22.219 -14.602 1 98.38 446 LEU B C 1
ATOM 7190 O O . LEU B 1 446 ? 5.168 -22.641 -14.531 1 98.38 446 LEU B O 1
ATOM 7194 N N . SER B 1 447 ? 6.652 -21.094 -15.133 1 98.19 447 SER B N 1
ATOM 7195 C CA . SER B 1 447 ? 5.684 -20.25 -15.82 1 98.19 447 SER B CA 1
ATOM 7196 C C . SER B 1 447 ? 5.906 -20.266 -17.328 1 98.19 447 SER B C 1
ATOM 7198 O O . SER B 1 447 ? 7.043 -20.156 -17.797 1 98.19 447 SER B O 1
ATOM 7200 N N . TYR B 1 448 ? 4.891 -20.375 -18.078 1 98.06 448 TYR B N 1
ATOM 7201 C CA . TYR B 1 448 ? 4.992 -20.297 -19.531 1 98.06 448 TYR B CA 1
ATOM 7202 C C . TYR B 1 448 ? 4.441 -18.969 -20.047 1 98.06 448 TYR B C 1
ATOM 7204 O O . TYR B 1 448 ? 4.23 -18.812 -21.25 1 98.06 448 TYR B O 1
ATOM 7212 N N . ALA B 1 449 ? 4.27 -18.062 -19.156 1 96.88 449 ALA B N 1
ATOM 7213 C CA . ALA B 1 449 ? 3.533 -16.844 -19.516 1 96.88 449 ALA B CA 1
ATOM 7214 C C . ALA B 1 449 ? 4.488 -15.711 -19.844 1 96.88 449 ALA B C 1
ATOM 7216 O O . ALA B 1 449 ? 4.09 -14.711 -20.453 1 96.88 449 ALA B O 1
ATOM 7217 N N . TYR B 1 450 ? 5.762 -15.781 -19.547 1 96.06 450 TYR B N 1
ATOM 7218 C CA . TYR B 1 450 ? 6.598 -14.586 -19.578 1 96.06 450 TYR B CA 1
ATOM 7219 C C . TYR B 1 450 ? 7.664 -14.711 -20.656 1 96.06 450 TYR B C 1
ATOM 7221 O O . TYR B 1 450 ? 7.805 -13.828 -21.516 1 96.06 450 TYR B O 1
ATOM 7229 N N . ALA B 1 451 ? 8.477 -15.773 -20.703 1 97.06 451 ALA B N 1
ATOM 7230 C CA . ALA B 1 451 ? 9.602 -15.938 -21.609 1 97.06 451 ALA B CA 1
ATOM 7231 C C . ALA B 1 451 ? 9.133 -15.992 -23.062 1 97.06 451 ALA B C 1
ATOM 7233 O O . ALA B 1 451 ? 7.984 -16.359 -23.328 1 97.06 451 ALA B O 1
ATOM 7234 N N . SER B 1 452 ? 9.953 -15.641 -23.969 1 96.88 452 SER B N 1
ATOM 7235 C CA . SER B 1 452 ? 9.633 -15.75 -25.391 1 96.88 452 SER B CA 1
ATOM 7236 C C . SER B 1 452 ? 9.492 -17.203 -25.828 1 96.88 452 SER B C 1
ATOM 7238 O O . SER B 1 452 ? 9.906 -18.109 -25.094 1 96.88 452 SER B O 1
ATOM 7240 N N . HIS B 1 453 ? 8.898 -17.406 -26.969 1 97.12 453 HIS B N 1
ATOM 7241 C CA . HIS B 1 453 ? 8.703 -18.766 -27.484 1 97.12 453 HIS B CA 1
ATOM 7242 C C . HIS B 1 453 ? 10.023 -19.516 -27.562 1 97.12 453 HIS B C 1
ATOM 7244 O O . HIS B 1 453 ? 10.102 -20.672 -27.141 1 97.12 453 HIS B O 1
ATOM 7250 N N . SER B 1 454 ? 11.023 -18.828 -28.031 1 97.31 454 SER B N 1
ATOM 7251 C CA . SER B 1 454 ? 12.336 -19.453 -28.141 1 97.31 454 SER B CA 1
ATOM 7252 C C . SER B 1 454 ? 12.93 -19.734 -26.766 1 97.31 454 SER B C 1
ATOM 7254 O O . SER B 1 454 ? 13.539 -20.781 -26.547 1 97.31 454 SER B O 1
ATOM 7256 N N . GLU B 1 455 ? 12.719 -18.812 -25.859 1 97.62 455 GLU B N 1
ATOM 7257 C CA . GLU B 1 455 ? 13.242 -18.953 -24.516 1 97.62 455 GLU B CA 1
ATOM 7258 C C . GLU B 1 455 ? 12.531 -20.078 -23.766 1 97.62 455 GLU B C 1
ATOM 7260 O O . GLU B 1 455 ? 13.148 -20.766 -22.938 1 97.62 455 GLU B O 1
ATOM 7265 N N . LEU B 1 456 ? 11.258 -20.297 -24.062 1 97.56 456 LEU B N 1
ATOM 7266 C CA . LEU B 1 456 ? 10.516 -21.391 -23.422 1 97.56 456 LEU B CA 1
ATOM 7267 C C . LEU B 1 456 ? 11.156 -22.734 -23.75 1 97.56 456 LEU B C 1
ATOM 7269 O O . LEU B 1 456 ? 11.398 -23.531 -22.844 1 97.56 456 LEU B O 1
ATOM 7273 N N . GLN B 1 457 ? 11.469 -22.922 -24.938 1 97.44 457 GLN B N 1
ATOM 7274 C CA . GLN B 1 457 ? 12.07 -24.172 -25.359 1 97.44 457 GLN B CA 1
ATOM 7275 C C . GLN B 1 457 ? 13.492 -24.312 -24.828 1 97.44 457 GLN B C 1
ATOM 7277 O O . GLN B 1 457 ? 13.852 -25.359 -24.266 1 97.44 457 GLN B O 1
ATOM 7282 N N . GLU B 1 458 ? 14.242 -23.219 -25 1 98.06 458 GLU B N 1
ATOM 7283 C CA . GLU B 1 458 ? 15.625 -23.219 -24.547 1 98.06 458 GLU B CA 1
ATOM 7284 C C . GLU B 1 458 ? 15.703 -23.406 -23.031 1 98.06 458 GLU B C 1
ATOM 7286 O O . GLU B 1 458 ? 16.594 -24.109 -22.531 1 98.06 458 GLU B O 1
ATOM 7291 N N . GLY B 1 459 ? 14.812 -22.75 -22.359 1 98.38 459 GLY B N 1
ATOM 7292 C CA . GLY B 1 459 ? 14.789 -22.891 -20.906 1 98.38 459 GLY B CA 1
ATOM 7293 C C . GLY B 1 459 ? 14.57 -24.312 -20.438 1 98.38 459 GLY B C 1
ATOM 7294 O O . GLY B 1 459 ? 15.25 -24.781 -19.531 1 98.38 459 GLY B O 1
ATOM 7295 N N . ILE B 1 460 ? 13.672 -25 -21.062 1 98.31 460 ILE B N 1
ATOM 7296 C CA . ILE B 1 460 ? 13.375 -26.391 -20.703 1 98.31 460 ILE B CA 1
ATOM 7297 C C . ILE B 1 460 ? 14.555 -27.281 -21.062 1 98.31 460 ILE B C 1
ATOM 7299 O O . ILE B 1 460 ? 14.891 -28.203 -20.312 1 98.31 460 ILE B O 1
ATOM 7303 N N . ARG B 1 461 ? 15.148 -27.016 -22.172 1 98.06 461 ARG B N 1
ATOM 7304 C CA . ARG B 1 461 ? 16.328 -27.766 -22.578 1 98.06 461 ARG B CA 1
ATOM 7305 C C . ARG B 1 461 ? 17.438 -27.641 -21.531 1 98.06 461 ARG B C 1
ATOM 7307 O O . ARG B 1 461 ? 18.031 -28.641 -21.109 1 98.06 461 ARG B O 1
ATOM 7314 N N . ARG B 1 462 ? 17.688 -26.453 -21.094 1 98.06 462 ARG B N 1
ATOM 7315 C CA . ARG B 1 462 ? 18.719 -26.203 -20.062 1 98.06 462 ARG B CA 1
ATOM 7316 C C . ARG B 1 462 ? 18.359 -26.891 -18.766 1 98.06 462 ARG B C 1
ATOM 7318 O O . ARG B 1 462 ? 19.219 -27.453 -18.094 1 98.06 462 ARG B O 1
ATOM 7325 N N . LEU B 1 463 ? 17.109 -26.75 -18.453 1 98 463 LEU B N 1
ATOM 7326 C CA . LEU B 1 463 ? 16.656 -27.375 -17.219 1 98 463 LEU B CA 1
ATOM 7327 C C . LEU B 1 463 ? 16.875 -28.891 -17.25 1 98 463 LEU B C 1
ATOM 7329 O O . LEU B 1 463 ? 17.312 -29.469 -16.25 1 98 463 LEU B O 1
ATOM 7333 N N . ALA B 1 464 ? 16.562 -29.5 -18.344 1 97.75 464 ALA B N 1
ATOM 7334 C CA . ALA B 1 464 ? 16.75 -30.938 -18.5 1 97.75 464 ALA B CA 1
ATOM 7335 C C . ALA B 1 464 ? 18.219 -31.328 -18.281 1 97.75 464 ALA B C 1
ATOM 7337 O O . ALA B 1 464 ? 18.5 -32.344 -17.656 1 97.75 464 ALA B O 1
ATOM 7338 N N . LEU B 1 465 ? 19.094 -30.531 -18.797 1 97.19 465 LEU B N 1
ATOM 7339 C CA . LEU B 1 465 ? 20.516 -30.781 -18.656 1 97.19 465 LEU B CA 1
ATOM 7340 C C . LEU B 1 465 ? 20.953 -30.688 -17.188 1 97.19 465 LEU B C 1
ATOM 7342 O O . LEU B 1 465 ? 21.75 -31.484 -16.719 1 97.19 465 LEU B O 1
ATOM 7346 N N . ILE B 1 466 ? 20.453 -29.703 -16.562 1 96.69 466 ILE B N 1
ATOM 7347 C CA . ILE B 1 466 ? 20.766 -29.484 -15.148 1 96.69 466 ILE B CA 1
ATOM 7348 C C . ILE B 1 466 ? 20.281 -30.672 -14.328 1 96.69 466 ILE B C 1
ATOM 7350 O O . ILE B 1 466 ? 21.016 -31.188 -13.469 1 96.69 466 ILE B O 1
ATOM 7354 N N . ILE B 1 467 ? 19.062 -31.125 -14.578 1 96.56 467 ILE B N 1
ATOM 7355 C CA . ILE B 1 467 ? 18.469 -32.219 -13.828 1 96.56 467 ILE B CA 1
ATOM 7356 C C . ILE B 1 467 ? 19.234 -33.531 -14.125 1 96.56 467 ILE B C 1
ATOM 7358 O O . ILE B 1 467 ? 19.547 -34.281 -13.203 1 96.56 467 ILE B O 1
ATOM 7362 N N . LYS B 1 468 ? 19.531 -33.719 -15.359 1 95.69 468 LYS B N 1
ATOM 7363 C CA . LYS B 1 468 ? 20.312 -34.906 -15.742 1 95.69 468 LYS B CA 1
ATOM 7364 C C . LYS B 1 468 ? 21.641 -34.969 -14.992 1 95.69 468 LYS B C 1
ATOM 7366 O O . LYS B 1 468 ? 22.016 -36 -14.453 1 95.69 468 LYS B O 1
ATOM 7371 N N . THR B 1 469 ? 22.281 -33.844 -14.953 1 94.69 469 THR B N 1
ATOM 7372 C CA . THR B 1 469 ? 23.578 -33.75 -14.289 1 94.69 469 THR B CA 1
ATOM 7373 C C . THR B 1 469 ? 23.422 -34 -12.789 1 94.69 469 THR B C 1
ATOM 7375 O O . THR B 1 469 ? 24.281 -34.625 -12.164 1 94.69 469 THR B O 1
ATOM 7378 N N . ALA B 1 470 ? 22.422 -33.438 -12.227 1 91.81 470 ALA B N 1
ATOM 7379 C CA . ALA B 1 470 ? 22.188 -33.531 -10.789 1 91.81 470 ALA B CA 1
ATOM 7380 C C . ALA B 1 470 ? 21.906 -34.969 -10.383 1 91.81 470 ALA B C 1
ATOM 7382 O O . ALA B 1 470 ? 22.281 -35.406 -9.289 1 91.81 470 ALA B O 1
ATOM 7383 N N . ILE B 1 471 ? 21.25 -35.688 -11.18 1 88.31 471 ILE B N 1
ATOM 7384 C CA . ILE B 1 471 ? 20.875 -37.062 -10.883 1 88.31 471 ILE B CA 1
ATOM 7385 C C . ILE B 1 471 ? 22.094 -37.969 -11.062 1 88.31 471 ILE B C 1
ATOM 7387 O O . ILE B 1 471 ? 22.25 -38.969 -10.344 1 88.31 471 ILE B O 1
ATOM 7391 N N . GLU B 1 472 ? 22.891 -37.688 -12.023 1 85.44 472 GLU B N 1
ATOM 7392 C CA . GLU B 1 472 ? 24.078 -38.5 -12.289 1 85.44 472 GLU B CA 1
ATOM 7393 C C . GLU B 1 472 ? 25.141 -38.281 -11.203 1 85.44 472 GLU B C 1
ATOM 7395 O O . GLU B 1 472 ? 26.016 -39.125 -11.031 1 85.44 472 GLU B O 1
ATOM 7400 N N . LYS B 1 473 ? 25.094 -37.25 -10.5 1 75 473 LYS B N 1
ATOM 7401 C CA . LYS B 1 473 ? 26 -37.062 -9.367 1 75 473 LYS B CA 1
ATOM 7402 C C . LYS B 1 473 ? 25.484 -37.75 -8.117 1 75 473 LYS B C 1
ATOM 7404 O O . LYS B 1 473 ? 26.266 -38.281 -7.324 1 75 473 LYS B O 1
#

Radius of gyration: 28.91 Å; Cα contacts (8 Å, |Δi|>4): 1939; chains: 2; bounding box: 90×79×58 Å

Foldseek 3Di:
DLVVLLVVLLVVVLVCDQVVVAAFFRFDDDLVVSCVVSVHDSVSSVVSVVVCVVVVQWDDDVPGTIHGHDNVVCVVPDDRPPDCVVVPVVDLFDDFDPVLVVLVVCCVPPLFQEFADLAFAPVLAPVVVLVVLLVVCVVPDDDDDFADLQGHQLLLVLVQVVVVVLLFHFHSLQKRKFLALVVVLLLCLQQQAAAPAEEEEAVLAPCLSDRSNVSSNYHYDHAYADLQGGDPVRVLPDDDDVSRYAYEYAQQLTVPQGHHHAPVNLVSNLVSCVVVVHAYEYEDAFQLFFQADHGHRDSNSPDPPQSYKYKYDCVHQHNSVLSIIMIGTDSVVSVRSSVVVCVVPSDGDNSSSSSSSCCSPVCVSVVSSVSLSVVLNVLLVLLVVLCVVQVVVFWDWDRRRGRFKTKIFGPDADDQVVLQVQLVVLSYHWAQSVSSVDPTSGITMTGSRYGDSVSSNVSSNSSSVSSVVRVVD/DLVVLLVVLLVVVLVCLQVVVAAFFRFDDDLVVSCVVSVHDSVSSVVSVVVCVVVVQWDDDVPGTIHGHDNVVCVVPDDRPDDCVVVPVVDLFDDFDPVLVVLVVCCVPPLFFEFADLAFAPVLAPVVVLVVLLVVCVVPDDDDDFADLQGHQLLLVLVQVVVVVLLFHFHSLQKRKFLALVVVLLLCLQQQAAQPAEEEEAVLAPCLSPRSNVSSNYHYDHAYADLQGGDPVRVLPDDDDVSRYAYEYAQQLTVPQGHHHAPVNLVVNLVSCVVRVHAYEYEDAFQLFFQADHGDRDSNSPDPPQSYKYKYDCVHQHNSVLSIIMIGTDSVSSVRSSVVVCVVPSHGDNSSSSSSSCCSPVCVSVVSSVSLSVVLNVLLVLLVVLCVVQPVVFWDWDRRRGRFKTKIFGPAADDQVVLQVQQVVLSYHWAFSVSSPDDRNGITMTGSRYGDSVSSNVSSNSSSVSSVVRVVD

InterPro domains:
  IPR000524 Transcription regulator HTH, GntR [PF00392] (8-68)
  IPR000524 Transcription regulator HTH, GntR [PR00035] (28-42)
  IPR000524 Transcription regulator HTH, GntR [PR00035] (42-58)
  IPR000524 Transcription regulator HTH, GntR [PS50949] (3-71)
  IPR000524 Transcription regulator HTH, GntR [SM00345] (9-68)
  IPR000524 Transcription regulator HTH, GntR [cd07377] (4-68)
  IPR004839 Aminotransferase, class I/classII, large domain [PF00155] (112-463)
  IPR015421 Pyridoxal phosphate-dependent transferase, major domain [G3DSA:3.40.640.10] (145-364)
  IPR015422 Pyridoxal phosphate-dependent transferase, small domain [G3DSA:3.90.1150.10] (107-465)
  IPR015424 Pyridoxal phosphate-dependent transferase [SSF53383] (100-468)
  IPR036388 Winged helix-like DNA-binding domain superfamily [G3DSA:1.10.10.10] (2-69)
  IPR036390 Winged helix DNA-binding domain superfamily [SSF46785] (4-72)
  IPR051446 HTH-type transcriptional regulator with aminotransferase domain [PTHR46577] (2-469)